Protein AF-J2XY59-F1 (afdb_monomer)

Mean predicted aligned error: 6.2 Å

pLDDT: mean 90.61, std 9.95, range [38.38, 98.88]

Sequence (825 aa):
MTLTEQLKTIVLDALSPHGWGELFALHGLDITVPPDSLEEEMSRPLKVDRNVPGFEEFSLAGVRGVEPGNLGLSLLYHALASPCCAASSLSVFPTLAQLDVVENYIYSLRRMTLAELRDPVLAVFAYQYRDQRRTTHRQHADIAFSRTGVARVGTHSPEYDGPSRGYVVNPGAGIKGFRVLPARYGLFIAERRVRGRDGAVLRPTKLDGELTFLFPVLKVFPGDECLFRKDENDNLVPVDVGAVDFVDVHVNEKLSRVHDEQGGENDAFVPPHPTIPFNLKAYPFIRDSRTDKTLVQLSAVGASCQVMPVSGKVVATATQKVGGKEELARFIVPTKRQTRERWNRYWSTLEITARDNSRAAPEYLNIRHEPNADELADLNQLDSATFASKVLETGGYEAAHFIDNSCDGVLTVKPVGGISLPIHCAFSLVTATDYFPQVDQVEVEEWMERQQNLPTGLANIGLVFPQGAPQPMSDGRFTWYLAGVQDISLSYQLPNCNLPHPLAPERSAFGLDDPSSFTATAIVGSPGIASSLKPIPAPRRTLSWLPDAAADYYAPGWDVSQHQHDGRNMMVSYGLGSPFPEDAKLCAALNSFWPAVAPDSSRTYGFGPPMPGLTPRHLFTSVPLTDGELGYHPHHPRVLASEVKSEAGWDGDYGPYLSLDNGTRYVCASNPLRADLTKSALDGNLQFAGLDTITTDAYISRIHALSWCRENIDDWCRRKFGTVFNHRKIGWWLVSFEVVPKWEDWQSTILPRLSNDLTGPGYIFVFATVGDRNEFDNPPIRLRYPLLNRMEIRLSELDGFHPDSTAEPRPVTILRKNDDQDERL

Foldseek 3Di:
DDLLCCLLPVPLVVFCVQCVQVVVVVFPQHSNDDSVCNVVRQADFTNGDCVPWQNLQQFPQQGGCADAQFQSSHPVNSCQQFLRNQPPSGDDHDDLLSSVSVNQVSPLRNQAAPVVAAQKFKEKWFKGFDALCPDLASFGTGMWIFLEFEKEAWQAEWDQDRSLNATDFAPDPPAFMTYTGKTKMFMFTWHWDQCPQFKGFHQDDPCSNVFIATEGRATDAAAFSGYWDQDPVRDTGTFGKFAWAKFKKWKAQQQLLLQDCPVVQQPLHAHAAPPFPDDCPDPPNMDIVVVDVQQWDWADRHNMIIITHRRRQQKDFGWDQTPNDIDGAKGFFDAFDDDPNDTLPPQLWGASDGDPQAFSHARTEHAQWADDDPDTDGNLQDAPVCSCVDRPHTTGGMGGFMDGNWTKMWMWTDDMHRDDHHYAIRIYTHFHDQLQQQAFQLLLQVLQCVVVVHGRQQRPCCVLVVPAAFHQLLCLQWHADPPPDSDIDGQLEFADQQHADRVGRVGGSTDPPPSNRSNNLIMMHGHRPGGRNDGDPDGSDHGGRGSRRAGDQDSHGRRWGWHADPNHIYTTRRHAHRVNLSRLLVCQCQAHYHPRVRHNQVQQAAFADDDPPDDGWGRDHSWDDAQLQQFDDCQAPCNVVVVDPGAHHQLLHGAWHWDADPNFIKIKHFHSSSRDSSVCSNVSRHRSSCSHVQHNQNRQLRSLVVSVCQVVVQVVCCVPPVGGPPVRPNGKRFRHKDKDQFLVPDDDPPDHSQDPVAGGIKMKTKIFDFADWDQDDNVRRMIITGTDKIKIKMWHPSPCSGSPHPDHDDTFIWMDMPNDDIDTD

Structure (mmCIF, N/CA/C/O backbone):
data_AF-J2XY59-F1
#
_entry.id   AF-J2XY59-F1
#
loop_
_atom_site.group_PDB
_atom_site.id
_atom_site.type_symbol
_atom_site.label_atom_id
_atom_site.label_alt_id
_atom_site.label_comp_id
_atom_site.label_asym_id
_atom_site.label_entity_id
_atom_site.label_seq_id
_atom_site.pdbx_PDB_ins_code
_atom_site.Cartn_x
_atom_site.Cartn_y
_atom_site.Cartn_z
_atom_site.occupancy
_atom_site.B_iso_or_equiv
_atom_site.auth_seq_id
_atom_site.auth_comp_id
_atom_site.auth_asym_id
_atom_site.auth_atom_id
_atom_site.pdbx_PDB_model_num
ATOM 1 N N . MET A 1 1 ? -33.169 -3.829 19.685 1.00 77.50 1 MET A N 1
ATOM 2 C CA . MET A 1 1 ? -32.422 -4.965 20.246 1.00 77.50 1 MET A CA 1
ATOM 3 C C . MET A 1 1 ? -31.268 -4.394 21.030 1.00 77.50 1 MET A C 1
ATOM 5 O O . MET A 1 1 ? -30.575 -3.550 20.463 1.00 77.50 1 MET A O 1
ATOM 9 N N . THR A 1 2 ? -31.103 -4.809 22.282 1.00 92.88 2 THR A N 1
ATOM 10 C CA . THR A 1 2 ? -29.940 -4.443 23.112 1.00 92.88 2 THR A CA 1
ATOM 11 C C . THR A 1 2 ? -28.655 -5.004 22.501 1.00 92.88 2 THR A C 1
ATOM 13 O O . THR A 1 2 ? -28.712 -5.926 21.678 1.00 92.88 2 THR A O 1
ATOM 16 N N . LEU A 1 3 ? -27.484 -4.494 22.883 1.00 95.31 3 LEU A N 1
ATOM 17 C CA . LEU A 1 3 ? -26.214 -5.061 22.419 1.00 95.31 3 LEU A CA 1
ATOM 18 C C . LEU A 1 3 ? -26.044 -6.520 22.844 1.00 95.31 3 LEU A C 1
ATOM 20 O O . LEU A 1 3 ? -25.516 -7.306 22.063 1.00 95.31 3 LEU A O 1
ATOM 24 N N . THR A 1 4 ? -26.541 -6.915 24.018 1.00 96.56 4 THR A N 1
ATOM 25 C CA . THR A 1 4 ? -26.550 -8.322 24.457 1.00 96.56 4 THR A CA 1
ATOM 26 C C . THR A 1 4 ? -27.370 -9.201 23.509 1.00 96.56 4 THR A C 1
ATOM 28 O O . THR A 1 4 ? -26.907 -10.262 23.085 1.00 96.56 4 THR A O 1
ATOM 31 N N . GLU A 1 5 ? -28.565 -8.752 23.108 1.00 95.81 5 GLU A N 1
ATOM 32 C CA . GLU A 1 5 ? -29.400 -9.463 22.131 1.00 95.81 5 GLU A CA 1
ATOM 33 C C . GLU A 1 5 ? -28.731 -9.526 20.754 1.00 95.81 5 GLU A C 1
ATOM 35 O O . GLU A 1 5 ? -28.754 -10.575 20.108 1.00 95.81 5 GLU A O 1
ATOM 40 N N . GLN A 1 6 ? -28.112 -8.431 20.301 1.00 96.81 6 GLN A N 1
ATOM 41 C CA . GLN A 1 6 ? -27.393 -8.386 19.024 1.00 96.81 6 GLN A CA 1
ATOM 42 C C . GLN A 1 6 ? -26.179 -9.314 19.032 1.00 96.81 6 GLN A C 1
ATOM 44 O O . GLN A 1 6 ? -26.021 -10.112 18.110 1.00 96.81 6 GLN A O 1
ATOM 49 N N . LEU A 1 7 ? -25.353 -9.260 20.080 1.00 98.12 7 LEU A N 1
ATOM 50 C CA . LEU A 1 7 ? -24.213 -10.152 20.252 1.00 98.12 7 LEU A CA 1
ATOM 51 C C . LEU A 1 7 ? -24.672 -11.607 20.174 1.00 98.12 7 LEU A C 1
ATOM 53 O O . LEU A 1 7 ? -24.122 -12.390 19.400 1.00 98.12 7 LEU A O 1
ATOM 57 N N . LYS A 1 8 ? -25.718 -11.963 20.924 1.00 97.94 8 LYS A N 1
ATOM 58 C CA . LYS A 1 8 ? -26.226 -13.331 20.932 1.00 97.94 8 LYS A CA 1
ATOM 59 C C . LYS A 1 8 ? -26.735 -13.768 19.561 1.00 97.94 8 LYS A C 1
ATOM 61 O O . LYS A 1 8 ? -26.273 -14.771 19.030 1.00 97.94 8 LYS A O 1
ATOM 66 N N . THR A 1 9 ? -27.668 -13.013 18.990 1.00 96.44 9 THR A N 1
ATOM 67 C CA . THR A 1 9 ? -28.438 -13.447 17.815 1.00 96.44 9 THR A CA 1
ATOM 68 C C . THR A 1 9 ? -27.693 -13.259 16.496 1.00 96.44 9 THR A C 1
ATOM 70 O O . THR A 1 9 ? -27.774 -14.116 15.619 1.00 96.44 9 THR A O 1
ATOM 73 N N . ILE A 1 10 ? -26.956 -12.157 16.340 1.00 97.25 10 ILE A N 1
ATOM 74 C CA . ILE A 1 10 ? -26.289 -11.791 15.081 1.00 97.25 10 ILE A CA 1
ATOM 75 C C . ILE A 1 10 ? -24.900 -12.427 14.995 1.00 97.25 10 ILE A C 1
ATOM 77 O O . ILE A 1 10 ? -24.441 -12.748 13.897 1.00 97.25 10 ILE A O 1
ATOM 81 N N . VAL A 1 11 ? -24.219 -12.610 16.131 1.00 98.44 11 VAL A N 1
ATOM 82 C CA . VAL A 1 11 ? -22.832 -13.096 16.167 1.00 98.44 11 VAL A CA 1
ATOM 83 C C . VAL A 1 11 ? -22.760 -14.528 16.687 1.00 98.44 11 VAL A C 1
ATOM 85 O O . VAL A 1 11 ? -22.384 -15.426 15.937 1.00 98.44 11 VAL A O 1
ATOM 88 N N . LEU A 1 12 ? -23.105 -14.763 17.954 1.00 98.50 12 LEU A N 1
ATOM 89 C CA . LEU A 1 12 ? -22.802 -16.036 18.616 1.00 98.50 12 LEU A CA 1
ATOM 90 C C . LEU A 1 12 ? -23.633 -17.198 18.062 1.00 98.50 12 LEU A C 1
ATOM 92 O O . LEU A 1 12 ? -23.066 -18.234 17.728 1.00 98.50 12 LEU A O 1
ATOM 96 N N . ASP A 1 13 ? -24.942 -17.020 17.882 1.00 97.88 13 ASP A N 1
ATOM 97 C CA . ASP A 1 13 ? -25.820 -18.051 17.308 1.00 97.88 13 ASP A CA 1
ATOM 98 C C . ASP A 1 13 ? -25.514 -18.337 15.841 1.00 97.88 13 ASP A C 1
ATOM 100 O O . ASP A 1 13 ? -25.631 -19.476 15.389 1.00 97.88 13 ASP A O 1
ATOM 104 N N . ALA A 1 14 ? -25.067 -17.316 15.109 1.00 97.62 14 ALA A N 1
ATOM 105 C CA . ALA A 1 14 ? -24.670 -17.457 13.718 1.00 97.62 14 ALA A CA 1
ATOM 106 C C . ALA A 1 14 ? -23.349 -18.222 13.556 1.00 97.62 14 ALA A C 1
ATOM 108 O O . ALA A 1 14 ? -23.142 -18.844 12.521 1.00 97.62 14 ALA A O 1
ATOM 109 N N . LEU A 1 15 ? -22.449 -18.171 14.543 1.00 98.12 15 LEU A N 1
ATOM 110 C CA . LEU A 1 15 ? -21.107 -18.754 14.448 1.00 98.12 15 LEU A CA 1
ATOM 111 C C . LEU A 1 15 ? -20.964 -20.069 15.219 1.00 98.12 15 LEU A C 1
ATOM 113 O O . LEU A 1 15 ? -20.239 -20.957 14.771 1.00 98.12 15 LEU A O 1
ATOM 117 N N . SER A 1 16 ? -21.660 -20.235 16.344 1.00 97.81 16 SER A N 1
ATOM 118 C CA . SER A 1 16 ? -21.525 -21.399 17.230 1.00 97.81 16 SER A CA 1
ATOM 119 C C . SER A 1 16 ? -21.633 -22.756 16.507 1.00 97.81 16 SER A C 1
ATOM 121 O O . SER A 1 16 ? -20.724 -23.574 16.689 1.00 97.81 16 SER A O 1
ATOM 123 N N . PRO A 1 17 ? -22.623 -22.992 15.613 1.00 97.75 17 PRO A N 1
ATOM 124 C CA . PRO A 1 17 ? -22.770 -24.268 14.901 1.00 97.75 17 PRO A CA 1
ATOM 125 C C . PRO A 1 17 ? -21.648 -24.573 13.898 1.00 97.75 17 PRO A C 1
ATOM 127 O O . PRO A 1 17 ? -21.561 -25.690 13.394 1.00 97.75 17 PRO A O 1
ATOM 130 N N . HIS A 1 18 ? -20.802 -23.592 13.582 1.00 97.56 18 HIS A N 1
ATOM 131 C CA . HIS A 1 18 ? -19.737 -23.688 12.584 1.00 97.56 18 HIS A CA 1
ATOM 132 C C . HIS A 1 18 ? -18.353 -23.873 13.221 1.00 97.56 18 HIS A C 1
ATOM 134 O O . HIS A 1 18 ? -17.365 -23.341 12.719 1.00 97.56 18 HIS A O 1
ATOM 140 N N . GLY A 1 19 ? -18.299 -24.597 14.345 1.00 97.56 19 GLY A N 1
ATOM 141 C CA . GLY A 1 19 ? -17.074 -24.959 15.068 1.00 97.56 19 GLY A CA 1
ATOM 142 C C . GLY A 1 19 ? -16.640 -23.959 16.146 1.00 97.56 19 GLY A C 1
ATOM 143 O O . GLY A 1 19 ? -15.809 -24.295 16.989 1.00 97.56 19 GLY A O 1
ATOM 144 N N . TRP A 1 20 ? -17.218 -22.754 16.181 1.00 98.19 20 TRP A N 1
ATOM 145 C CA . TRP A 1 20 ? -16.853 -21.737 17.174 1.00 98.19 20 TRP A CA 1
ATOM 146 C C . TRP A 1 20 ? -17.265 -22.121 18.595 1.00 98.19 20 TRP A C 1
ATOM 148 O O . TRP A 1 20 ? -16.501 -21.871 19.524 1.00 98.19 20 TRP A O 1
ATOM 158 N N . GLY A 1 21 ? -18.425 -22.765 18.776 1.00 97.38 21 GLY A N 1
ATOM 159 C CA . GLY A 1 21 ? -18.863 -23.227 20.097 1.00 97.38 21 GLY A CA 1
ATOM 160 C C . GLY A 1 21 ? -17.880 -24.225 20.712 1.00 97.38 21 GLY A C 1
ATOM 161 O O . GLY A 1 21 ? -17.498 -24.093 21.872 1.00 97.38 21 GLY A O 1
ATOM 162 N N . GLU A 1 22 ? -17.396 -25.171 19.902 1.00 97.00 22 GLU A N 1
ATOM 163 C CA . GLU A 1 22 ? -16.389 -26.154 20.316 1.00 97.00 22 GLU A CA 1
ATOM 164 C C . GLU A 1 22 ? -15.048 -25.491 20.647 1.00 97.00 22 GLU A C 1
ATOM 166 O O . GLU A 1 22 ? -14.433 -25.831 21.657 1.00 97.00 22 GLU A O 1
ATOM 171 N N . LEU A 1 23 ? -14.613 -24.517 19.838 1.00 97.56 23 LEU A N 1
ATOM 172 C CA . LEU A 1 23 ? -13.370 -23.783 20.078 1.00 97.56 23 LEU A CA 1
ATOM 173 C C . LEU A 1 23 ? -13.411 -23.025 21.411 1.00 97.56 23 LEU A C 1
ATOM 175 O O . LEU A 1 23 ? -12.486 -23.145 22.210 1.00 97.56 23 LEU A O 1
ATOM 179 N N . PHE A 1 24 ? -14.488 -22.285 21.690 1.00 98.00 24 PHE A N 1
ATOM 180 C CA . PHE A 1 24 ? -14.624 -21.549 22.951 1.00 98.00 24 PHE A CA 1
ATOM 181 C C . PHE A 1 24 ? -14.739 -22.472 24.171 1.00 98.00 24 PHE A C 1
ATOM 183 O O . PHE A 1 24 ? -14.167 -22.165 25.224 1.00 98.00 24 PHE A O 1
ATOM 190 N N . ALA A 1 25 ? -15.371 -23.639 24.020 1.00 97.00 25 ALA A N 1
ATOM 191 C CA . ALA A 1 25 ? -15.465 -24.632 25.085 1.00 97.00 25 ALA A CA 1
ATOM 192 C C . ALA A 1 25 ? -14.087 -25.145 25.550 1.00 97.00 25 ALA A C 1
ATOM 194 O O . ALA A 1 25 ? -13.927 -25.439 26.737 1.00 97.00 25 ALA A O 1
ATOM 195 N N . LEU A 1 26 ? -13.063 -25.172 24.679 1.00 96.69 26 LEU A N 1
ATOM 196 C CA . LEU A 1 26 ? -11.680 -25.518 25.066 1.00 96.69 26 LEU A CA 1
ATOM 197 C C . LEU A 1 26 ? -11.097 -24.559 26.114 1.00 96.69 26 LEU A C 1
ATOM 199 O O . LEU A 1 26 ? -10.257 -24.952 26.922 1.00 96.69 26 LEU A O 1
ATOM 203 N N . HIS A 1 27 ? -11.560 -23.309 26.125 1.00 97.38 27 HIS A N 1
ATOM 204 C CA . HIS A 1 27 ? -11.155 -22.286 27.091 1.00 97.38 27 HIS A CA 1
ATOM 205 C C . HIS A 1 27 ? -12.127 -22.179 28.279 1.00 97.38 27 HIS A C 1
ATOM 207 O O . HIS A 1 27 ? -11.931 -21.346 29.168 1.00 97.38 27 HIS A O 1
ATOM 213 N N . GLY A 1 28 ? -13.162 -23.025 28.305 1.00 96.69 28 GLY A N 1
ATOM 214 C CA . GLY A 1 28 ? -14.207 -23.036 29.323 1.00 96.69 28 GLY A CA 1
ATOM 215 C C . GLY A 1 28 ? -15.236 -21.916 29.183 1.00 96.69 28 GLY A C 1
ATOM 216 O O . GLY A 1 28 ? -15.813 -21.549 30.204 1.00 96.69 28 GLY A O 1
ATOM 217 N N . LEU A 1 29 ? -15.429 -21.365 27.977 1.00 98.06 29 LEU A N 1
ATOM 218 C CA . LEU A 1 29 ? -16.458 -20.367 27.663 1.00 98.06 29 LEU A CA 1
ATOM 219 C C . LEU A 1 29 ? -17.610 -21.019 26.886 1.00 98.06 29 LEU A C 1
ATOM 221 O O . LEU A 1 29 ? -17.382 -21.577 25.812 1.00 98.06 29 LEU A O 1
ATOM 225 N N . ASP A 1 30 ? -18.836 -20.913 27.392 1.00 97.75 30 ASP A N 1
ATOM 226 C CA . ASP A 1 30 ? -20.041 -21.388 26.703 1.00 9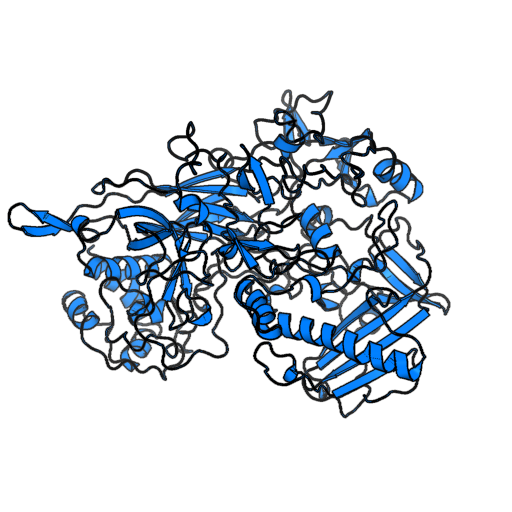7.75 30 ASP A CA 1
ATOM 227 C C . ASP A 1 30 ? -20.774 -20.234 26.000 1.00 97.75 30 ASP A C 1
ATOM 229 O O . ASP A 1 30 ? -21.517 -19.466 26.604 1.00 97.75 30 ASP A O 1
ATOM 233 N N . ILE A 1 31 ? -20.598 -20.122 24.681 1.00 97.50 31 ILE A N 1
ATOM 234 C CA . ILE A 1 31 ? -21.267 -19.087 23.874 1.00 97.50 31 ILE A CA 1
ATOM 235 C C . ILE A 1 31 ? -22.726 -19.429 23.511 1.00 97.50 31 ILE A C 1
ATOM 237 O O . ILE A 1 31 ? -23.376 -18.659 22.802 1.00 97.50 31 ILE A O 1
ATOM 241 N N . THR A 1 32 ? -23.248 -20.580 23.951 1.00 96.94 32 THR A N 1
ATOM 242 C CA . THR A 1 32 ? -24.611 -21.047 23.631 1.00 96.94 32 THR A CA 1
ATOM 243 C C . THR A 1 32 ? -25.649 -20.690 24.690 1.00 96.94 32 THR A C 1
ATOM 245 O O . THR A 1 32 ? -26.849 -20.832 24.435 1.00 96.94 32 THR A O 1
ATOM 248 N N . VAL A 1 33 ? -25.207 -20.174 25.843 1.00 97.06 33 VAL A N 1
ATOM 249 C CA . VAL A 1 33 ? -26.076 -19.734 26.944 1.00 97.06 33 VAL A CA 1
ATOM 250 C C . VAL A 1 33 ? -27.142 -18.741 26.466 1.00 97.06 33 VAL A C 1
ATOM 252 O O . VAL A 1 33 ? -26.880 -17.950 25.559 1.00 97.06 33 VAL A O 1
ATOM 255 N N . PRO A 1 34 ? -28.360 -18.745 27.038 1.00 94.81 34 PRO A N 1
ATOM 256 C CA . PRO A 1 34 ? -29.406 -17.803 26.640 1.00 94.81 34 PRO A CA 1
ATOM 257 C C . PRO A 1 34 ? -28.987 -16.339 26.896 1.00 94.81 34 PRO A C 1
ATOM 259 O O . PRO A 1 34 ? -28.137 -16.100 27.756 1.00 94.81 34 PRO A O 1
ATOM 262 N N . PRO A 1 35 ? -29.595 -15.351 26.199 1.00 93.44 35 PRO A N 1
ATOM 263 C CA . PRO A 1 35 ? -29.263 -13.929 26.357 1.00 93.44 35 PRO A CA 1
ATOM 264 C C . PRO A 1 35 ? -29.191 -13.452 27.817 1.00 93.44 35 PRO A C 1
ATOM 266 O O . PRO A 1 35 ? -28.254 -12.747 28.177 1.00 93.44 35 PRO A O 1
ATOM 269 N N . ASP A 1 36 ? -30.121 -13.900 28.665 1.00 93.94 36 ASP A N 1
ATOM 270 C CA . ASP A 1 36 ? -30.216 -13.497 30.077 1.00 93.94 36 ASP A CA 1
ATOM 271 C C . ASP A 1 36 ? -29.037 -13.977 30.946 1.00 93.94 36 ASP A C 1
ATOM 273 O O . ASP A 1 36 ? -28.806 -13.441 32.026 1.00 93.94 36 ASP A O 1
ATOM 277 N N . SER A 1 37 ? -28.285 -14.984 30.491 1.00 96.12 37 SER A N 1
ATOM 278 C CA . SER A 1 37 ? -27.096 -15.517 31.177 1.00 96.12 37 SER A CA 1
ATOM 279 C C . SER A 1 37 ? -25.788 -15.113 30.492 1.00 96.12 37 SER A C 1
ATOM 281 O O . SER A 1 37 ? -24.708 -15.465 30.966 1.00 96.12 37 SER A O 1
ATOM 283 N N . LEU A 1 38 ? -25.864 -14.389 29.371 1.00 96.06 38 LEU A N 1
ATOM 284 C CA . LEU A 1 38 ? -24.704 -14.112 28.533 1.00 96.06 38 LEU A CA 1
ATOM 285 C C . LEU A 1 38 ? -23.702 -13.181 29.218 1.00 96.06 38 LEU A C 1
ATOM 287 O O . LEU A 1 38 ? -22.504 -13.429 29.155 1.00 96.06 38 LEU A O 1
ATOM 291 N N . GLU A 1 39 ? -24.169 -12.131 29.893 1.00 95.44 39 GLU A N 1
ATOM 292 C CA . GLU A 1 39 ? -23.282 -11.188 30.586 1.00 95.44 39 GLU A CA 1
ATOM 293 C C . GLU A 1 39 ? -22.515 -11.864 31.738 1.00 95.44 39 GLU A C 1
ATOM 295 O O . GLU A 1 39 ? -21.305 -11.662 31.891 1.00 95.44 39 GLU A O 1
ATOM 300 N N . GLU A 1 40 ? -23.193 -12.722 32.509 1.00 96.81 40 GLU A N 1
ATOM 301 C CA . GLU A 1 40 ? -22.569 -13.520 33.571 1.00 96.81 40 GLU A CA 1
ATOM 302 C C . GLU A 1 40 ? -21.498 -14.453 32.992 1.00 96.81 40 GLU A C 1
ATOM 304 O O . GLU A 1 40 ? -20.365 -14.471 33.476 1.00 96.81 40 GLU A O 1
ATOM 309 N N . GLU A 1 41 ? -21.809 -15.166 31.907 1.00 97.81 41 GLU A N 1
ATOM 310 C CA . GLU A 1 41 ? -20.858 -16.087 31.282 1.00 97.81 41 GLU A CA 1
ATOM 311 C C . GLU A 1 41 ? -19.669 -15.357 30.635 1.00 97.81 41 GLU A C 1
ATOM 313 O O . GLU A 1 41 ? -18.526 -15.795 30.770 1.00 97.81 41 GLU A O 1
ATOM 318 N N . MET A 1 42 ? -19.893 -14.201 30.000 1.00 97.94 42 MET A N 1
ATOM 319 C CA . MET A 1 42 ? -18.824 -13.400 29.387 1.00 97.94 42 MET A CA 1
ATOM 320 C C . MET A 1 42 ? -17.874 -12.776 30.417 1.00 97.94 42 MET A C 1
ATOM 322 O O . MET A 1 42 ? -16.686 -12.609 30.126 1.00 97.94 42 MET A O 1
ATOM 326 N N . SER A 1 43 ? -18.369 -12.430 31.609 1.00 97.06 43 SER A N 1
ATOM 327 C CA . SER A 1 43 ? -17.592 -11.763 32.667 1.00 97.06 43 SER A CA 1
ATOM 328 C C . SER A 1 43 ? -16.927 -12.728 33.658 1.00 97.06 43 SER A C 1
ATOM 330 O O . SER A 1 43 ? -16.034 -12.331 34.425 1.00 97.06 43 SER A O 1
ATOM 332 N N . ARG A 1 44 ? -17.327 -14.003 33.648 1.00 97.25 44 ARG A N 1
ATOM 333 C CA . ARG A 1 44 ? -16.771 -15.034 34.525 1.00 97.25 44 ARG A CA 1
ATOM 334 C C . ARG A 1 44 ? -15.280 -15.268 34.234 1.00 97.25 44 ARG A C 1
ATOM 336 O O . ARG A 1 44 ? -14.880 -15.352 33.073 1.00 97.25 44 ARG A O 1
ATOM 343 N N . PRO A 1 45 ? -14.437 -15.436 35.271 1.00 97.75 45 PRO A N 1
ATOM 344 C CA . PRO A 1 45 ? -13.048 -15.836 35.080 1.00 97.75 45 PRO A CA 1
ATOM 345 C C . PRO A 1 45 ? -12.917 -17.191 34.368 1.00 97.75 45 PRO A C 1
ATOM 347 O O . PRO A 1 45 ? -13.579 -18.172 34.723 1.00 97.75 45 PRO A O 1
ATOM 350 N N . LEU A 1 46 ? -12.006 -17.245 33.403 1.00 97.38 46 LEU A N 1
ATOM 351 C CA . LEU A 1 46 ? -11.688 -18.390 32.562 1.00 97.38 46 LEU A CA 1
ATOM 352 C C . LEU A 1 46 ? -10.236 -18.820 32.759 1.00 97.38 46 LEU A C 1
ATOM 354 O O . LEU A 1 46 ? -9.333 -18.006 32.969 1.00 97.38 46 LEU A O 1
ATOM 358 N N . LYS A 1 47 ? -9.986 -20.119 32.595 1.00 94.62 47 LYS A N 1
ATOM 359 C CA . LYS A 1 47 ? -8.630 -20.655 32.461 1.00 94.62 47 LYS A CA 1
ATOM 360 C C . LYS A 1 47 ? -8.306 -20.808 30.977 1.00 94.62 47 LYS A C 1
ATOM 362 O O . LYS A 1 47 ? -8.371 -21.904 30.432 1.00 94.62 47 LYS A O 1
ATOM 367 N N . VAL A 1 48 ? -7.969 -19.694 30.334 1.00 96.38 48 VAL A N 1
ATOM 368 C CA . VAL A 1 48 ? -7.696 -19.663 28.891 1.00 96.38 48 VAL A CA 1
ATOM 369 C C . VAL A 1 48 ? -6.452 -20.490 28.550 1.00 96.38 48 VAL A C 1
ATOM 371 O O . VAL A 1 48 ? -5.338 -20.145 28.957 1.00 96.38 48 VAL A O 1
ATOM 374 N N . ASP A 1 49 ? -6.638 -21.562 27.778 1.00 95.25 49 ASP A N 1
ATOM 375 C CA . ASP A 1 49 ? -5.536 -22.369 27.251 1.00 95.25 49 ASP A CA 1
ATOM 376 C C . ASP A 1 49 ? -4.864 -21.702 26.038 1.00 95.25 49 ASP A C 1
ATOM 378 O O . ASP A 1 49 ? -5.405 -21.684 24.937 1.00 95.25 49 ASP A O 1
ATOM 382 N N . ARG A 1 50 ? -3.659 -21.162 26.242 1.00 94.94 50 ARG A N 1
ATOM 383 C CA . ARG A 1 50 ? -2.843 -20.493 25.205 1.00 94.94 50 ARG A CA 1
ATOM 384 C C . ARG A 1 50 ? -1.971 -21.461 24.399 1.00 94.94 50 ARG A C 1
ATOM 386 O O . ARG A 1 50 ? -1.115 -21.028 23.632 1.00 94.94 50 ARG A O 1
ATOM 393 N N . ASN A 1 51 ? -2.140 -22.768 24.601 1.00 93.00 51 ASN A N 1
ATOM 394 C CA . ASN A 1 51 ? -1.535 -23.791 23.748 1.00 93.00 51 ASN A CA 1
ATOM 395 C C . ASN A 1 51 ? -2.456 -24.203 22.596 1.00 93.00 51 ASN A C 1
ATOM 397 O O . ASN A 1 51 ? -2.007 -24.912 21.696 1.00 93.00 51 ASN A O 1
ATOM 401 N N . VAL A 1 52 ? -3.721 -23.773 22.623 1.00 93.88 52 VAL A N 1
ATOM 402 C CA . VAL A 1 52 ? -4.630 -23.922 21.487 1.00 93.88 52 VAL A CA 1
ATOM 403 C C . VAL A 1 52 ? -4.102 -23.060 20.332 1.00 93.88 52 VAL A C 1
ATOM 405 O O . VAL A 1 52 ? -3.852 -21.870 20.547 1.00 93.88 52 VAL A O 1
ATOM 408 N N . PRO A 1 53 ? -3.937 -23.623 19.119 1.00 91.88 53 PRO A N 1
ATOM 409 C CA . PRO A 1 53 ? -3.447 -22.871 17.969 1.00 91.88 53 PRO A CA 1
ATOM 410 C C . PRO A 1 53 ? -4.271 -21.611 17.690 1.00 91.88 53 PRO A C 1
ATOM 412 O O . PRO A 1 53 ? -5.499 -21.666 17.607 1.00 91.88 53 PRO A O 1
ATOM 415 N N . GLY A 1 54 ? -3.584 -20.484 17.529 1.00 92.56 54 GLY A N 1
ATOM 416 C CA . GLY A 1 54 ? -4.164 -19.159 17.318 1.00 92.56 54 GLY A CA 1
ATOM 417 C C . GLY A 1 54 ? -4.211 -18.287 18.574 1.00 92.56 54 GLY A C 1
ATOM 418 O O . GLY A 1 54 ? -4.314 -17.073 18.430 1.00 92.56 54 GLY A O 1
ATOM 419 N N . PHE A 1 55 ? -4.089 -18.871 19.773 1.00 95.56 55 PHE A N 1
ATOM 420 C CA . PHE A 1 55 ? -4.188 -18.173 21.065 1.00 95.56 55 PHE A CA 1
ATOM 421 C C . PHE A 1 55 ? -2.835 -17.943 21.751 1.00 95.56 55 PHE A C 1
ATOM 423 O O . PHE A 1 55 ? -2.785 -17.438 22.875 1.00 95.56 55 PHE A O 1
ATOM 430 N N . GLU A 1 56 ? -1.725 -18.299 21.106 1.00 94.38 56 GLU A N 1
ATOM 431 C CA . GLU A 1 56 ? -0.371 -18.149 21.651 1.00 94.38 56 GLU A CA 1
ATOM 432 C C . GLU A 1 56 ? -0.047 -16.689 21.996 1.00 94.38 56 GLU A C 1
ATOM 434 O O . GLU A 1 56 ? 0.568 -16.406 23.031 1.00 94.38 56 GLU A O 1
ATOM 439 N N . GLU A 1 57 ? -0.516 -15.778 21.136 1.00 92.81 57 GLU A N 1
ATOM 440 C CA . GLU A 1 57 ? -0.332 -14.331 21.237 1.00 92.81 57 GLU A CA 1
ATOM 441 C C . GLU A 1 57 ? -1.416 -13.620 22.047 1.00 92.81 57 GLU A C 1
ATOM 443 O O . GLU A 1 57 ? -1.345 -12.403 22.215 1.00 92.81 57 GLU A O 1
ATOM 448 N N . PHE A 1 58 ? -2.407 -14.341 22.576 1.00 96.06 58 PHE A N 1
ATOM 449 C CA . PHE A 1 58 ? -3.405 -13.743 23.452 1.00 96.06 58 PHE A CA 1
ATOM 450 C C . PHE A 1 58 ? -2.772 -13.352 24.795 1.00 96.06 58 PHE A C 1
ATOM 452 O O . PHE A 1 58 ? -2.087 -14.158 25.438 1.00 96.06 58 PHE A O 1
ATOM 459 N N . SER A 1 59 ? -3.005 -12.112 25.237 1.00 95.81 59 SER A N 1
ATOM 460 C CA . SER A 1 59 ? -2.374 -11.553 26.441 1.00 95.81 59 SER A CA 1
ATOM 461 C C . SER A 1 59 ? -2.577 -12.444 27.663 1.00 95.81 59 SER A C 1
ATOM 463 O O . SER A 1 59 ? -3.683 -12.931 27.895 1.00 95.81 59 SER A O 1
ATOM 465 N N . LEU A 1 60 ? -1.548 -12.606 28.502 1.00 95.88 60 LEU A N 1
ATOM 466 C CA . LEU A 1 60 ? -1.658 -13.301 29.791 1.00 95.88 60 LEU A CA 1
ATOM 467 C C . LEU A 1 60 ? -2.626 -12.618 30.773 1.00 95.88 60 LEU A C 1
ATOM 469 O O . LEU A 1 60 ? -3.121 -13.282 31.681 1.00 95.88 60 LEU A O 1
ATOM 473 N N . ALA A 1 61 ? -2.923 -11.329 30.583 1.00 96.00 61 ALA A N 1
ATOM 474 C CA . ALA A 1 61 ? -3.909 -10.609 31.388 1.00 96.00 61 ALA A CA 1
ATOM 475 C C . ALA A 1 61 ? -5.362 -10.898 30.972 1.00 96.00 61 ALA A C 1
ATOM 477 O O . ALA A 1 61 ? -6.267 -10.661 31.765 1.00 96.00 61 ALA A O 1
ATOM 478 N N . GLY A 1 62 ? -5.595 -11.426 29.765 1.00 96.69 62 GLY A N 1
ATOM 479 C CA . GLY A 1 62 ? -6.931 -11.796 29.301 1.00 96.69 62 GLY A CA 1
ATOM 480 C C . GLY A 1 62 ? -7.428 -13.063 29.997 1.00 96.69 62 GLY A C 1
ATOM 481 O O . GLY A 1 62 ? -6.923 -14.163 29.747 1.00 96.69 62 GLY A O 1
ATOM 482 N N . VAL A 1 63 ? -8.402 -12.922 30.894 1.00 97.00 63 VAL A N 1
ATOM 483 C CA . VAL A 1 63 ? -8.899 -14.030 31.733 1.00 97.00 63 VAL A CA 1
ATOM 484 C C . VAL A 1 63 ? -10.421 -14.142 31.731 1.00 97.00 63 VAL A C 1
ATOM 486 O O . VAL A 1 63 ? -10.978 -14.831 32.578 1.00 97.00 63 VAL A O 1
ATOM 489 N N . ARG A 1 64 ? -11.105 -13.495 30.787 1.00 98.38 64 ARG A N 1
ATOM 490 C CA . ARG A 1 64 ? -12.566 -13.511 30.639 1.00 98.38 64 ARG A CA 1
ATOM 491 C C . ARG A 1 64 ? -12.967 -13.667 29.179 1.00 98.38 64 ARG A C 1
ATOM 493 O O . ARG A 1 64 ? -12.155 -13.433 28.282 1.00 98.38 64 ARG A O 1
ATOM 500 N N . GLY A 1 65 ? -14.231 -14.026 28.948 1.00 98.12 65 GLY A N 1
ATOM 501 C CA . GLY A 1 65 ? -14.832 -13.966 27.614 1.00 98.12 65 GLY A CA 1
ATOM 502 C C . GLY A 1 65 ? -14.765 -12.543 27.059 1.00 98.12 65 GLY A C 1
ATOM 503 O O . GLY A 1 65 ? -14.299 -12.331 25.938 1.00 98.12 65 GLY A O 1
ATOM 504 N N . VAL A 1 66 ? -15.134 -11.570 27.896 1.00 98.38 66 VAL A N 1
ATOM 505 C CA . VAL A 1 66 ? -15.042 -10.137 27.615 1.00 98.38 66 VAL A CA 1
ATOM 506 C C . VAL A 1 66 ? -14.439 -9.385 28.803 1.00 98.38 66 VAL A C 1
ATOM 508 O O . VAL A 1 66 ? -14.904 -9.502 29.936 1.00 98.38 66 VAL A O 1
ATOM 511 N N . GLU A 1 67 ? -13.424 -8.571 28.521 1.00 97.62 67 GLU A N 1
ATOM 512 C CA . GLU A 1 67 ? -12.873 -7.581 29.446 1.00 97.62 67 GLU A CA 1
ATOM 513 C C . GLU A 1 67 ? -13.446 -6.193 29.107 1.00 97.62 67 GLU A C 1
ATOM 515 O O . GLU A 1 67 ? -13.250 -5.716 27.984 1.00 97.62 67 GLU A O 1
ATOM 520 N N . PRO A 1 68 ? -14.150 -5.521 30.041 1.00 96.69 68 PRO A N 1
ATOM 521 C CA . PRO A 1 68 ? -14.838 -4.262 29.764 1.00 96.69 68 PRO A CA 1
ATOM 522 C C . PRO A 1 68 ? -13.946 -3.196 29.114 1.00 96.69 68 PRO A C 1
ATOM 524 O O . PRO A 1 68 ? -12.957 -2.739 29.689 1.00 96.69 68 PRO A O 1
ATOM 527 N N . GLY A 1 69 ? -14.318 -2.782 27.904 1.00 95.38 69 GLY A N 1
ATOM 528 C CA . GLY A 1 69 ? -13.631 -1.760 27.118 1.00 95.38 69 GLY A CA 1
ATOM 529 C C . GLY A 1 69 ? -12.242 -2.133 26.604 1.00 95.38 69 GLY A C 1
ATOM 530 O O . GLY A 1 69 ? -11.544 -1.243 26.117 1.00 95.38 69 GLY A O 1
ATOM 531 N N . ASN A 1 70 ? -11.823 -3.399 26.699 1.00 95.94 70 ASN A N 1
ATOM 532 C CA . ASN A 1 70 ? -10.518 -3.845 26.221 1.00 95.94 70 ASN A CA 1
ATOM 533 C C . ASN A 1 70 ? -10.647 -5.001 25.219 1.00 95.94 70 ASN A C 1
ATOM 535 O O . ASN A 1 70 ? -10.888 -6.153 25.581 1.00 95.94 70 ASN A O 1
ATOM 539 N N . LEU A 1 71 ? -10.445 -4.679 23.940 1.00 96.94 71 LEU A N 1
ATOM 540 C CA . LEU A 1 71 ? -10.518 -5.638 22.840 1.00 96.94 71 LEU A CA 1
ATOM 541 C C . LEU A 1 71 ? -9.391 -6.683 22.901 1.00 96.94 71 LEU A C 1
ATOM 543 O O . LEU A 1 71 ? -9.668 -7.874 22.783 1.00 96.94 71 LEU A O 1
ATOM 547 N N . GLY A 1 72 ? -8.141 -6.262 23.129 1.00 95.00 72 GLY A N 1
ATOM 548 C CA . GLY A 1 72 ? -6.969 -7.144 23.188 1.00 95.00 72 GLY A CA 1
ATOM 549 C C . GLY A 1 72 ? -6.957 -8.127 24.358 1.00 95.00 72 GLY A C 1
ATOM 550 O O . GLY A 1 72 ? -6.315 -9.173 24.266 1.00 95.00 72 GLY A O 1
ATOM 551 N N . LEU A 1 73 ? -7.685 -7.828 25.438 1.00 97.12 73 LEU A N 1
ATOM 552 C CA . LEU A 1 73 ? -7.834 -8.714 26.598 1.00 97.12 73 LEU A CA 1
ATOM 553 C C . LEU A 1 73 ? -9.131 -9.539 26.591 1.00 97.12 73 LEU A C 1
ATOM 555 O O . LEU A 1 73 ? -9.296 -10.415 27.439 1.00 97.12 73 LEU A O 1
ATOM 559 N N . SER A 1 74 ? -10.038 -9.297 25.644 1.00 98.31 74 SER A N 1
ATOM 560 C CA . SER A 1 74 ? -11.288 -10.049 25.507 1.00 98.31 74 SER A CA 1
ATOM 561 C C . SER A 1 74 ? -11.071 -11.307 24.666 1.00 98.31 74 SER A C 1
ATOM 563 O O . SER A 1 74 ? -10.826 -11.210 23.461 1.00 98.31 74 SER A O 1
ATOM 565 N N . LEU A 1 75 ? -11.205 -12.494 25.274 1.00 98.50 75 LEU A N 1
ATOM 566 C CA . LEU A 1 75 ? -11.025 -13.780 24.584 1.00 98.50 75 LEU A CA 1
ATOM 567 C C . LEU A 1 75 ? -11.918 -13.891 23.343 1.00 98.50 75 LEU A C 1
ATOM 569 O O . LEU A 1 75 ? -11.465 -14.341 22.291 1.00 98.50 75 LEU A O 1
ATOM 573 N N . LEU A 1 76 ? -13.177 -13.461 23.472 1.00 98.62 76 LEU A N 1
ATOM 574 C CA . LEU A 1 76 ? -14.161 -13.495 22.397 1.00 98.62 76 LEU A CA 1
ATOM 575 C C . LEU A 1 76 ? -13.681 -12.706 21.176 1.00 98.62 76 LEU A C 1
ATOM 577 O O . LEU A 1 76 ? -13.721 -13.210 20.057 1.00 98.62 76 LEU A O 1
ATOM 581 N N . TYR A 1 77 ? -13.200 -11.480 21.388 1.00 98.50 77 TYR A N 1
ATOM 582 C CA . TYR A 1 77 ? -12.756 -10.635 20.286 1.00 98.50 77 TYR A CA 1
ATOM 583 C C . TYR A 1 77 ? -11.451 -11.130 19.676 1.00 98.50 77 TYR A C 1
ATOM 585 O O . TYR A 1 77 ? -11.359 -11.189 18.456 1.00 98.50 77 TYR A O 1
ATOM 593 N N . HIS A 1 78 ? -10.481 -11.561 20.489 1.00 97.94 78 HIS A N 1
ATOM 594 C CA . HIS A 1 78 ? -9.246 -12.157 19.978 1.00 97.94 78 HIS A CA 1
ATOM 595 C C . HIS A 1 78 ? -9.537 -13.346 19.052 1.00 97.94 78 HIS A C 1
ATOM 597 O O . HIS A 1 78 ? -9.077 -13.362 17.912 1.00 97.94 78 HIS A O 1
ATOM 603 N N . ALA A 1 79 ? -10.357 -14.297 19.508 1.00 97.69 79 ALA A N 1
ATOM 604 C CA . ALA A 1 79 ? -10.723 -15.476 18.727 1.00 97.69 79 ALA A CA 1
ATOM 605 C C . ALA A 1 79 ? -11.412 -15.106 17.404 1.00 97.69 79 ALA A C 1
ATOM 607 O O . ALA A 1 79 ? -11.128 -15.684 16.355 1.00 97.69 79 ALA A O 1
ATOM 608 N N . LEU A 1 80 ? -12.321 -14.128 17.445 1.00 98.06 80 LEU A N 1
ATOM 609 C CA . LEU A 1 80 ? -13.091 -13.722 16.276 1.00 98.06 80 LEU A CA 1
ATOM 610 C C . LEU A 1 80 ? -12.304 -12.823 15.320 1.00 98.06 80 LEU A C 1
ATOM 612 O O . LEU A 1 80 ? -12.542 -12.923 14.122 1.00 98.06 80 LEU A O 1
ATOM 616 N N . ALA A 1 81 ? -11.389 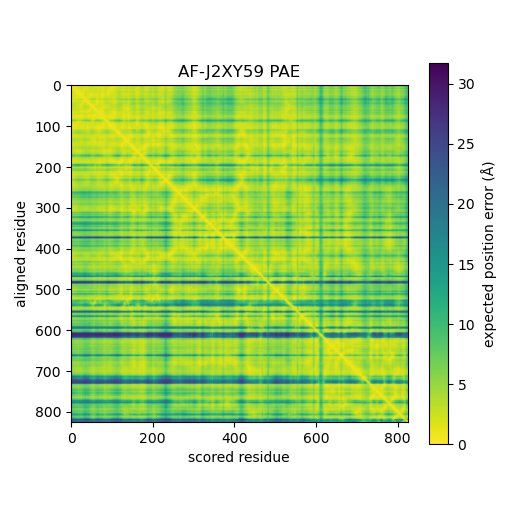-11.978 15.792 1.00 96.94 81 ALA A N 1
ATOM 617 C CA . ALA A 1 81 ? -10.683 -10.986 14.979 1.00 96.94 81 ALA A CA 1
ATOM 618 C C . ALA A 1 81 ? -9.284 -11.433 14.524 1.00 96.94 81 ALA A C 1
ATOM 620 O O . ALA A 1 81 ? -8.769 -10.893 13.547 1.00 96.94 81 ALA A O 1
ATOM 621 N N . SER A 1 82 ? -8.664 -12.407 15.198 1.00 95.25 82 SER A N 1
ATOM 622 C CA . SER A 1 82 ? -7.334 -12.905 14.839 1.00 95.25 82 SER A CA 1
ATOM 623 C C . SER A 1 82 ? -7.392 -13.830 13.614 1.00 95.25 82 SER A C 1
ATOM 625 O O . SER A 1 82 ? -8.103 -14.840 13.647 1.00 95.25 82 SER A O 1
ATOM 627 N N . PRO A 1 83 ? -6.606 -13.574 12.551 1.00 93.25 83 PRO A N 1
ATOM 628 C CA . PRO A 1 83 ? -6.473 -14.500 11.421 1.00 93.25 83 PRO A CA 1
ATOM 629 C C . PRO A 1 83 ? -5.784 -15.818 11.811 1.00 93.25 83 PRO A C 1
ATOM 631 O O . PRO A 1 83 ? -5.904 -16.817 11.102 1.00 93.25 83 PRO A O 1
ATOM 634 N N . CYS A 1 84 ? -5.056 -15.842 12.932 1.00 92.44 84 CYS A N 1
ATOM 635 C CA . CYS A 1 84 ? -4.386 -17.040 13.435 1.00 92.44 84 CYS A CA 1
ATOM 636 C C . CYS A 1 84 ? -5.370 -18.030 14.080 1.00 92.44 84 CYS A C 1
ATOM 638 O O . CYS A 1 84 ? -5.081 -19.225 14.139 1.00 92.44 84 CYS A O 1
ATOM 640 N N . CYS A 1 85 ? -6.555 -17.571 14.497 1.00 92.75 85 CYS A N 1
ATOM 641 C CA . CYS A 1 85 ? -7.643 -18.417 14.987 1.00 92.75 85 CYS A CA 1
ATOM 642 C C . CYS A 1 85 ? -8.407 -19.046 13.807 1.00 92.75 85 CYS A C 1
ATOM 644 O O . CYS A 1 85 ? -9.526 -18.658 13.467 1.00 92.75 85 CYS A O 1
ATOM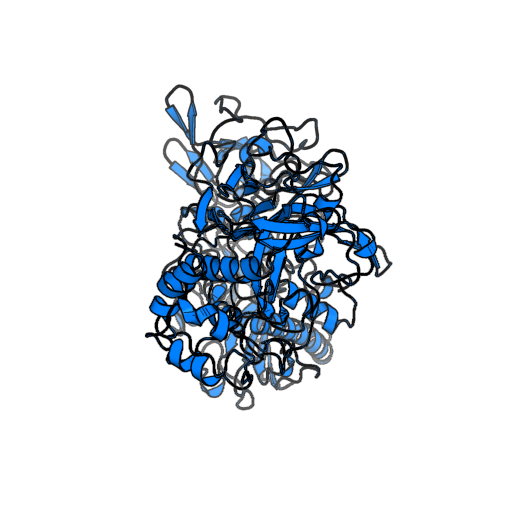 646 N N . ALA A 1 86 ? -7.766 -20.023 13.163 1.00 86.06 86 ALA A N 1
ATOM 647 C CA . ALA A 1 86 ? -8.251 -20.695 11.957 1.00 86.06 86 ALA A CA 1
ATOM 648 C C . ALA A 1 86 ? -8.215 -22.227 12.102 1.00 86.06 86 ALA A C 1
ATOM 650 O O . ALA A 1 86 ? -7.643 -22.930 11.265 1.00 86.06 86 ALA A O 1
ATOM 651 N N . ALA A 1 87 ? -8.796 -22.743 13.190 1.00 87.88 87 ALA A N 1
ATOM 652 C CA . ALA A 1 87 ? -8.926 -24.183 13.403 1.00 87.88 87 ALA A CA 1
ATOM 653 C C . ALA A 1 87 ? -9.673 -24.844 12.231 1.00 87.88 87 ALA A C 1
ATOM 655 O O . ALA A 1 87 ? -10.600 -24.268 11.666 1.00 87.88 87 ALA A O 1
ATOM 656 N N . SER A 1 88 ? -9.284 -26.069 11.868 1.00 86.94 88 SER A N 1
ATOM 657 C CA . SER A 1 88 ? -9.848 -26.786 10.713 1.00 86.94 88 SER A CA 1
ATOM 658 C C . SER A 1 88 ? -11.339 -27.116 10.847 1.00 86.94 88 SER A C 1
ATOM 660 O O . SER A 1 88 ? -11.980 -27.415 9.844 1.00 86.94 88 SER A O 1
ATOM 662 N N . SER A 1 89 ? -11.888 -27.063 12.063 1.00 91.19 89 SER A N 1
ATOM 663 C CA . SER A 1 89 ? -13.319 -27.210 12.339 1.00 91.19 89 SER A CA 1
ATOM 664 C C . SER A 1 89 ? -14.144 -25.968 11.981 1.00 91.19 89 SER A C 1
ATOM 666 O O . SER A 1 89 ? -15.366 -26.065 11.899 1.00 91.19 89 SER A O 1
ATOM 668 N N . LEU A 1 90 ? -13.510 -24.810 11.759 1.00 95.50 90 LEU A N 1
ATOM 669 C CA . LEU A 1 90 ? -14.205 -23.557 11.467 1.00 95.50 90 LEU A CA 1
ATOM 670 C C . LEU A 1 90 ? -14.605 -23.482 9.990 1.00 95.50 90 LEU A C 1
ATOM 672 O O . LEU A 1 90 ? -13.746 -23.484 9.107 1.00 95.50 90 LEU A O 1
ATOM 676 N N . SER A 1 91 ? -15.909 -23.377 9.718 1.00 9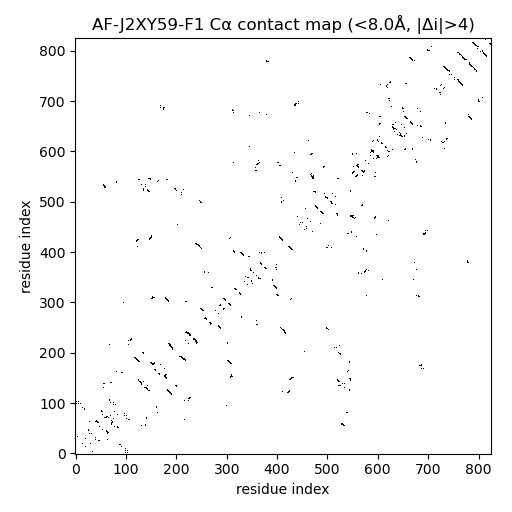4.62 91 SER A N 1
ATOM 677 C CA . SER A 1 91 ? -16.443 -23.327 8.344 1.00 94.62 91 SER A CA 1
ATOM 678 C C . SER A 1 91 ? -17.042 -21.978 7.940 1.00 94.62 91 SER A C 1
ATOM 680 O O . SER A 1 91 ? -17.178 -21.696 6.753 1.00 94.62 91 SER A O 1
ATOM 682 N N . VAL A 1 92 ? -17.435 -21.153 8.911 1.00 96.62 92 VAL A N 1
ATOM 683 C CA . VAL A 1 92 ? -17.992 -19.809 8.702 1.00 96.62 92 VAL A CA 1
ATOM 684 C C . VAL A 1 92 ? -17.250 -18.854 9.623 1.00 96.62 92 VAL A C 1
ATOM 686 O O . VAL A 1 92 ? -17.000 -19.177 10.781 1.00 96.62 92 VAL A O 1
ATOM 689 N N . PHE A 1 93 ? -16.885 -17.686 9.110 1.00 97.06 93 PHE A N 1
ATOM 690 C CA . PHE A 1 93 ? -16.082 -16.692 9.817 1.00 97.06 93 PHE A CA 1
ATOM 691 C C . PHE A 1 93 ? -16.874 -15.387 9.982 1.00 97.06 93 PHE A C 1
ATOM 693 O O . PHE A 1 93 ? -17.755 -15.114 9.162 1.00 97.06 93 PHE A O 1
ATOM 700 N N . PRO A 1 94 ? -16.593 -14.585 11.026 1.00 97.38 94 PRO A N 1
ATOM 701 C CA . PRO A 1 94 ? -17.308 -13.340 11.265 1.00 97.38 94 PRO A CA 1
ATOM 702 C C . PRO A 1 94 ? -17.111 -12.354 10.112 1.00 97.38 94 PRO A C 1
ATOM 704 O O . PRO A 1 94 ? -16.007 -12.158 9.607 1.00 97.38 94 PRO A O 1
ATOM 707 N N . THR A 1 95 ? -18.198 -11.696 9.732 1.00 97.06 95 THR A N 1
ATOM 708 C CA . THR A 1 95 ? -18.173 -10.513 8.868 1.00 97.06 95 THR A CA 1
ATOM 709 C C . THR A 1 95 ? -17.668 -9.293 9.641 1.00 97.06 95 THR A C 1
ATOM 711 O O . THR A 1 95 ? -17.740 -9.247 10.871 1.00 97.06 95 THR A O 1
ATOM 714 N N . LEU A 1 96 ? -17.240 -8.242 8.935 1.00 96.31 96 LEU A N 1
ATOM 715 C CA . LEU A 1 96 ? -16.858 -6.983 9.587 1.00 96.31 96 LEU A CA 1
ATOM 716 C C . LEU A 1 96 ? -18.010 -6.353 10.391 1.00 96.31 96 LEU A C 1
ATOM 718 O O . LEU A 1 96 ? -17.766 -5.759 11.434 1.00 96.31 96 LEU A O 1
ATOM 722 N N . ALA A 1 97 ? -19.262 -6.515 9.949 1.00 97.19 97 ALA A N 1
ATOM 723 C CA . ALA A 1 97 ? -20.430 -6.026 10.684 1.00 97.19 97 ALA A CA 1
ATOM 724 C C . ALA A 1 97 ? -20.665 -6.808 11.989 1.00 97.19 97 ALA A C 1
ATOM 726 O O . ALA A 1 97 ? -21.043 -6.222 12.997 1.00 97.19 97 ALA A O 1
ATOM 727 N N . GLN A 1 98 ? -20.400 -8.118 11.998 1.00 98.38 98 GLN A N 1
ATOM 728 C CA . GLN A 1 98 ? -20.433 -8.920 13.225 1.00 98.38 98 GLN A CA 1
ATOM 729 C C . GLN A 1 98 ? -19.302 -8.533 14.184 1.00 98.38 98 GLN A C 1
ATOM 731 O O . GLN A 1 98 ? -19.548 -8.424 15.381 1.00 98.38 98 GLN A O 1
ATOM 736 N N . LEU A 1 99 ? -18.090 -8.270 13.678 1.00 98.19 99 LEU A N 1
ATOM 737 C CA . LEU A 1 99 ? -16.997 -7.743 14.506 1.00 98.19 99 LEU A CA 1
ATOM 738 C C . LEU A 1 99 ? -17.361 -6.380 15.108 1.00 98.19 99 LEU A C 1
ATOM 740 O O . LEU A 1 99 ? -17.134 -6.175 16.295 1.00 98.19 99 LEU A O 1
ATOM 744 N N . ASP A 1 100 ? -18.009 -5.498 14.342 1.00 98.44 100 ASP A N 1
ATOM 745 C CA . ASP A 1 100 ? -18.494 -4.203 14.833 1.00 98.44 100 ASP A CA 1
ATOM 746 C C . ASP A 1 100 ? -19.451 -4.341 16.030 1.00 98.44 100 ASP A C 1
ATOM 748 O O . ASP A 1 100 ? -19.312 -3.606 17.007 1.00 98.44 100 ASP A O 1
ATOM 752 N N . VAL A 1 101 ? -20.365 -5.321 15.998 1.00 98.50 101 VAL A N 1
ATOM 753 C CA . VAL A 1 101 ? -21.270 -5.632 17.121 1.00 98.50 101 VAL A CA 1
ATOM 754 C C . VAL A 1 101 ? -20.488 -6.069 18.361 1.00 98.50 101 VAL A C 1
ATOM 756 O O . VAL A 1 101 ? -20.767 -5.585 19.457 1.00 98.50 101 VAL A O 1
ATOM 759 N N . VAL A 1 102 ? -19.490 -6.947 18.201 1.00 98.69 102 VAL A N 1
ATOM 760 C CA . VAL A 1 102 ? -18.641 -7.398 19.320 1.00 98.69 102 VAL A CA 1
ATOM 761 C C . VAL A 1 102 ? -17.844 -6.228 19.896 1.00 98.69 102 VAL A C 1
ATOM 763 O O . VAL A 1 102 ? -17.777 -6.078 21.112 1.00 98.69 102 VAL A O 1
ATOM 766 N N . GLU A 1 103 ? -17.288 -5.363 19.045 1.00 98.56 103 GLU A N 1
ATOM 767 C CA . GLU A 1 103 ? -16.584 -4.152 19.476 1.00 98.56 103 GLU A CA 1
ATOM 768 C C . GLU A 1 103 ? -17.505 -3.242 20.305 1.00 98.56 103 GLU A C 1
ATOM 770 O O . GLU A 1 103 ? -17.124 -2.818 21.396 1.00 98.56 103 GLU A O 1
ATOM 775 N N . ASN A 1 104 ? -18.724 -2.968 19.820 1.00 98.44 104 ASN A N 1
ATOM 776 C CA . ASN A 1 104 ? -19.691 -2.106 20.510 1.00 98.44 104 ASN A CA 1
ATOM 777 C C . ASN A 1 104 ? -20.088 -2.696 21.871 1.00 98.44 104 ASN A C 1
ATOM 779 O O . ASN A 1 104 ? -20.089 -1.975 22.866 1.00 98.44 104 ASN A O 1
ATOM 783 N N . TYR A 1 105 ? -20.343 -4.008 21.934 1.00 98.50 105 TYR A N 1
ATOM 784 C CA . TYR A 1 105 ? -20.628 -4.709 23.189 1.00 98.50 105 TYR A CA 1
ATOM 785 C C . TYR A 1 105 ? -19.462 -4.620 24.182 1.00 98.50 105 TYR A C 1
ATOM 787 O O . TYR A 1 105 ? -19.661 -4.322 25.353 1.00 98.50 105 TYR A O 1
ATOM 795 N N . ILE A 1 106 ? -18.220 -4.829 23.741 1.00 98.44 106 ILE A N 1
ATOM 796 C CA . ILE A 1 106 ? -17.064 -4.753 24.648 1.00 98.44 106 ILE A CA 1
ATOM 797 C C . ILE A 1 106 ? -16.909 -3.338 25.211 1.00 98.44 106 ILE A C 1
ATOM 799 O O . ILE A 1 106 ? -16.670 -3.175 26.410 1.00 98.44 106 ILE A O 1
ATOM 803 N N . TYR A 1 107 ? -17.058 -2.311 24.372 1.00 97.88 107 TYR A N 1
ATOM 804 C CA . TYR A 1 107 ? -16.960 -0.923 24.817 1.00 97.88 107 TYR A CA 1
ATOM 805 C C . TYR A 1 107 ? -18.132 -0.481 25.705 1.00 97.88 107 TYR A C 1
ATOM 807 O O . TYR A 1 107 ? -17.890 0.296 26.633 1.00 97.88 107 TYR A O 1
ATOM 815 N N . SER A 1 108 ? -19.353 -0.993 25.501 1.00 97.00 108 SER A N 1
ATOM 816 C CA . SER A 1 108 ? -20.520 -0.625 26.323 1.00 97.00 108 SER A CA 1
ATOM 817 C C . SER A 1 108 ? -20.350 -1.002 27.797 1.00 97.00 108 SER A C 1
ATOM 819 O O . SER A 1 108 ? -20.720 -0.239 28.694 1.00 97.00 108 SER A O 1
ATOM 821 N N . LEU A 1 109 ? -19.689 -2.130 28.074 1.00 96.75 109 LEU A N 1
ATOM 822 C CA . LEU A 1 109 ? -19.480 -2.627 29.438 1.00 96.75 109 LEU A CA 1
ATOM 823 C C . LEU A 1 109 ? -18.574 -1.733 30.295 1.00 96.75 109 LEU A C 1
ATOM 825 O O . LEU A 1 109 ? -18.583 -1.849 31.520 1.00 96.75 109 LEU A O 1
ATOM 829 N N . ARG A 1 110 ? -17.791 -0.827 29.692 1.00 94.00 110 ARG A N 1
ATOM 830 C CA . ARG A 1 110 ? -16.912 0.084 30.445 1.00 94.00 110 ARG A CA 1
ATOM 831 C C . ARG A 1 110 ? -17.687 1.168 31.200 1.00 94.00 110 ARG A C 1
ATOM 833 O O . ARG A 1 110 ? -17.163 1.700 32.174 1.00 94.00 110 ARG A O 1
ATOM 840 N N . ARG A 1 111 ? -18.908 1.494 30.757 1.00 94.38 111 ARG A N 1
ATOM 841 C CA . ARG A 1 111 ? -19.814 2.485 31.371 1.00 94.38 111 ARG A CA 1
ATOM 842 C C . ARG A 1 111 ? -19.151 3.832 31.704 1.00 94.38 111 ARG A C 1
ATOM 844 O O . ARG A 1 111 ? -19.296 4.363 32.801 1.00 94.38 111 ARG A O 1
ATOM 851 N N . MET A 1 112 ? -18.408 4.364 30.740 1.00 94.62 112 MET A N 1
ATOM 852 C CA . MET A 1 112 ? -17.553 5.543 30.893 1.00 94.62 112 MET A CA 1
ATOM 853 C C . MET A 1 112 ? -18.320 6.872 30.810 1.00 94.62 112 MET A C 1
ATOM 855 O O . MET A 1 112 ? -19.296 6.992 30.068 1.00 94.62 112 MET A O 1
ATOM 859 N N . THR A 1 113 ? -17.824 7.892 31.512 1.00 95.94 113 THR A N 1
ATOM 860 C CA . THR A 1 113 ? -18.265 9.291 31.431 1.00 95.94 113 THR A CA 1
ATOM 861 C C . THR A 1 113 ? -17.175 10.206 30.864 1.00 95.94 113 THR A C 1
ATOM 863 O O . THR A 1 113 ? -15.981 9.949 31.004 1.00 95.94 113 THR A O 1
ATOM 866 N N . LEU A 1 114 ? -17.569 11.335 30.262 1.00 95.69 114 LEU A N 1
ATOM 867 C CA . LEU A 1 114 ? -16.606 12.314 29.726 1.00 95.69 114 LEU A CA 1
ATOM 868 C C . LEU A 1 114 ? -15.734 12.972 30.805 1.00 95.69 114 LEU A C 1
ATOM 870 O O . LEU A 1 114 ? -14.624 13.402 30.509 1.00 95.69 114 LEU A O 1
ATOM 874 N N . ALA A 1 115 ? -16.225 13.058 32.044 1.00 93.62 115 ALA A N 1
ATOM 875 C CA . ALA A 1 115 ? -15.506 13.688 33.150 1.00 93.62 115 ALA A CA 1
ATOM 876 C C . ALA A 1 115 ? -14.276 12.881 33.607 1.00 93.62 115 ALA A C 1
ATOM 878 O O . ALA A 1 115 ? -13.407 13.422 34.286 1.00 93.62 115 ALA A O 1
ATOM 879 N N . GLU A 1 116 ? -14.199 11.600 33.238 1.00 94.19 116 GLU A N 1
ATOM 880 C CA . GLU A 1 116 ? -13.075 10.713 33.554 1.00 94.19 116 GLU A CA 1
ATOM 881 C C . GLU A 1 116 ? -11.907 10.849 32.567 1.00 94.19 116 GLU A C 1
ATOM 883 O O . GLU A 1 116 ? -10.830 10.313 32.821 1.00 94.19 116 GLU A O 1
ATOM 888 N N . LEU A 1 117 ? -12.109 11.547 31.446 1.00 94.62 117 LEU A N 1
ATOM 889 C CA . LEU A 1 117 ? -11.148 11.626 30.351 1.00 94.62 117 LEU A CA 1
ATOM 890 C C . LEU A 1 117 ? -10.329 12.914 30.388 1.00 94.62 117 LEU A C 1
ATOM 892 O O . LEU A 1 117 ? -10.831 14.000 30.690 1.00 94.62 117 LEU A O 1
ATOM 896 N N . ARG A 1 118 ? -9.054 12.809 30.010 1.00 93.50 118 ARG A N 1
ATOM 897 C CA . ARG A 1 118 ? -8.156 13.958 29.882 1.00 93.50 118 ARG A CA 1
ATOM 898 C C . ARG A 1 118 ? -8.267 14.586 28.496 1.00 93.50 118 ARG A C 1
ATOM 900 O O . ARG A 1 118 ? -7.863 13.971 27.516 1.00 93.50 118 ARG A O 1
ATOM 907 N N . ASP A 1 119 ? -8.711 15.844 28.446 1.00 95.81 119 ASP A N 1
ATOM 908 C CA . ASP A 1 119 ? -8.839 16.627 27.202 1.00 95.81 119 ASP A CA 1
ATOM 909 C C . ASP A 1 119 ? -9.515 15.813 26.073 1.00 95.81 119 ASP A C 1
ATOM 911 O O . ASP A 1 119 ? -8.886 15.529 25.046 1.00 95.81 119 ASP A O 1
ATOM 915 N N . PRO A 1 120 ? -10.759 15.335 26.303 1.00 97.69 120 PRO A N 1
ATOM 916 C CA . PRO A 1 120 ? -11.427 14.431 25.382 1.00 97.69 120 PRO A CA 1
ATOM 917 C C . PRO A 1 120 ? -11.814 15.143 24.088 1.00 97.69 120 PRO A C 1
ATOM 919 O O . PRO A 1 120 ? -12.361 16.247 24.094 1.00 97.69 120 PRO A O 1
ATOM 922 N N . VAL A 1 121 ? -11.604 14.455 22.972 1.00 98.19 121 VAL A N 1
ATOM 923 C CA . VAL A 1 121 ? -12.033 14.874 21.636 1.00 98.19 121 VAL A CA 1
ATOM 924 C C . VAL A 1 121 ? -12.700 13.709 20.915 1.00 98.19 121 VAL A C 1
ATOM 926 O O . VAL A 1 121 ? -12.466 12.548 21.246 1.00 98.19 121 VAL A O 1
ATOM 929 N N . LEU A 1 122 ? -13.514 14.003 19.906 1.00 98.62 122 LEU A N 1
ATOM 930 C CA . LEU A 1 122 ? -13.929 13.003 18.929 1.00 98.62 122 LEU A CA 1
ATOM 931 C C . LEU A 1 122 ? -12.894 12.954 17.810 1.00 98.62 122 LEU A C 1
ATOM 933 O O . LEU A 1 122 ? -12.441 13.992 17.333 1.00 98.62 122 LEU A O 1
ATOM 937 N N . ALA A 1 123 ? -12.526 11.760 17.367 1.00 98.62 123 ALA A N 1
ATOM 938 C CA . ALA A 1 123 ? -11.622 11.594 16.240 1.00 98.62 123 ALA A CA 1
ATOM 939 C C . ALA A 1 123 ? -11.963 10.334 15.446 1.00 98.62 123 ALA A C 1
ATOM 941 O O . ALA A 1 123 ? -12.340 9.299 16.004 1.00 98.62 123 ALA A O 1
ATOM 942 N N . VAL A 1 124 ? -11.839 10.442 14.125 1.00 98.81 124 VAL A N 1
ATOM 943 C CA . VAL A 1 124 ? -11.967 9.300 13.219 1.00 98.81 124 VAL A CA 1
ATOM 944 C C . VAL A 1 124 ? -10.609 8.618 13.095 1.00 98.81 124 VAL A C 1
ATOM 946 O O . VAL A 1 124 ? -9.595 9.279 12.872 1.00 98.81 124 VAL A O 1
ATOM 949 N N . PHE A 1 125 ? -10.593 7.295 13.234 1.00 98.88 125 PHE A N 1
ATOM 950 C CA . PHE A 1 125 ? -9.386 6.480 13.109 1.00 98.88 125 PHE A CA 1
ATOM 951 C C . PHE A 1 125 ? -9.606 5.356 12.113 1.00 98.88 125 PHE A C 1
ATOM 953 O O . PHE A 1 125 ? -10.634 4.682 12.169 1.00 98.88 125 PHE A O 1
ATOM 960 N N . ALA A 1 126 ? -8.618 5.116 11.255 1.00 98.75 126 ALA A N 1
ATOM 961 C CA . ALA A 1 126 ? -8.419 3.800 10.676 1.00 98.75 126 ALA A CA 1
ATOM 962 C C . ALA A 1 126 ? -7.932 2.863 11.786 1.00 98.75 126 ALA A C 1
ATOM 964 O O . ALA A 1 126 ? -7.103 3.259 12.610 1.00 98.75 126 ALA A O 1
ATOM 965 N N . TYR A 1 127 ? -8.448 1.637 11.838 1.00 98.31 127 TYR A N 1
ATOM 966 C CA . TYR A 1 127 ? -8.065 0.690 12.886 1.00 98.31 127 TYR A CA 1
ATOM 967 C C . TYR A 1 127 ? -8.080 -0.754 12.415 1.00 98.31 127 TYR A C 1
ATOM 969 O O . TYR A 1 127 ? -8.780 -1.110 11.463 1.00 98.31 127 TYR A O 1
ATOM 977 N N . GLN A 1 128 ? -7.282 -1.582 13.084 1.00 96.75 128 GLN A N 1
ATOM 978 C CA . GLN A 1 128 ? -7.118 -2.990 12.745 1.00 96.75 128 GLN A CA 1
ATOM 979 C C . GLN A 1 128 ? -6.663 -3.795 13.966 1.00 96.75 128 GLN A C 1
ATOM 981 O O . GLN A 1 128 ? -5.799 -3.338 14.712 1.00 96.75 128 GLN A O 1
ATOM 986 N N . TYR A 1 129 ? -7.219 -4.996 14.154 1.00 96.50 129 TYR A N 1
ATOM 987 C CA . TYR A 1 129 ? -6.703 -5.974 15.117 1.00 96.50 129 TYR A CA 1
ATOM 988 C C . TYR A 1 129 ? -5.509 -6.713 14.513 1.00 96.50 129 TYR A C 1
ATOM 990 O O . TYR A 1 129 ? -5.576 -7.144 13.362 1.00 96.50 129 TYR A O 1
ATOM 998 N N . ARG A 1 130 ? -4.409 -6.816 15.256 1.00 93.69 130 ARG A N 1
ATOM 999 C CA . ARG A 1 130 ? -3.108 -7.230 14.724 1.00 93.69 130 ARG A CA 1
ATOM 1000 C C . ARG A 1 130 ? -2.425 -8.249 15.613 1.00 93.69 130 ARG A C 1
ATOM 1002 O O . ARG A 1 130 ? -2.648 -8.271 16.821 1.00 93.69 130 ARG A O 1
ATOM 1009 N N . ASP A 1 131 ? -1.563 -9.048 14.998 1.00 91.94 131 ASP A N 1
ATOM 1010 C CA . ASP A 1 131 ? -0.625 -9.916 15.702 1.00 91.94 131 ASP A CA 1
ATOM 1011 C C . ASP A 1 131 ? 0.369 -9.098 16.538 1.00 91.94 131 ASP A C 1
ATOM 1013 O O . ASP A 1 131 ? 0.556 -7.890 16.341 1.00 91.94 131 ASP A O 1
ATOM 1017 N N . GLN A 1 132 ? 1.031 -9.777 17.471 1.00 91.50 132 GLN A N 1
ATOM 1018 C CA . GLN A 1 132 ? 1.939 -9.157 18.427 1.00 91.50 132 GLN A CA 1
ATOM 1019 C C . GLN A 1 132 ? 2.988 -8.262 17.759 1.00 91.50 132 GLN A C 1
ATOM 1021 O O . GLN A 1 132 ? 3.236 -7.170 18.272 1.00 91.50 132 GLN A O 1
ATOM 1026 N N . ARG A 1 133 ? 3.599 -8.672 16.640 1.00 87.44 133 ARG A N 1
ATOM 1027 C CA . ARG A 1 133 ? 4.726 -7.941 16.024 1.00 87.44 133 ARG A CA 1
ATOM 1028 C C . ARG A 1 133 ? 4.302 -6.572 15.491 1.00 87.44 133 ARG A C 1
ATOM 1030 O O . ARG A 1 133 ? 5.113 -5.646 15.475 1.00 87.44 133 ARG A O 1
ATOM 1037 N N . ARG A 1 134 ? 3.025 -6.436 15.129 1.00 90.31 134 ARG A N 1
ATOM 1038 C CA . ARG A 1 134 ? 2.449 -5.262 14.457 1.00 90.31 134 ARG A CA 1
ATOM 1039 C C . ARG A 1 134 ? 1.613 -4.367 15.381 1.00 90.31 134 ARG A C 1
ATOM 1041 O O . ARG A 1 134 ? 1.028 -3.378 14.928 1.00 90.31 134 ARG A O 1
ATOM 1048 N N . THR A 1 135 ? 1.568 -4.685 16.677 1.00 94.19 135 THR A N 1
ATOM 1049 C CA . THR A 1 135 ? 1.005 -3.806 17.716 1.00 94.19 135 THR A CA 1
ATOM 1050 C C . THR A 1 135 ? 1.998 -2.730 18.154 1.00 94.19 135 THR A C 1
ATOM 1052 O O . THR A 1 135 ? 3.216 -2.874 18.037 1.00 94.19 135 THR A O 1
ATOM 1055 N N . THR A 1 136 ? 1.485 -1.644 18.730 1.00 95.06 136 THR A N 1
ATOM 1056 C CA . THR A 1 136 ? 2.305 -0.518 19.205 1.00 95.06 136 THR A CA 1
ATOM 1057 C C . THR A 1 136 ? 3.203 -0.864 20.394 1.00 95.06 136 THR A C 1
ATOM 1059 O O . THR A 1 136 ? 4.235 -0.226 20.586 1.00 95.06 136 THR A O 1
ATOM 1062 N N . HIS A 1 137 ? 2.834 -1.869 21.193 1.00 93.50 137 HIS A N 1
ATOM 1063 C CA . HIS A 1 137 ? 3.577 -2.292 22.384 1.00 93.50 137 HIS A CA 1
ATOM 1064 C C . HIS A 1 137 ? 4.369 -3.595 22.190 1.00 93.50 137 HIS A C 1
ATOM 1066 O O . HIS A 1 137 ? 5.250 -3.881 23.000 1.00 93.50 137 HIS A O 1
ATOM 1072 N N . ARG A 1 138 ? 4.081 -4.385 21.146 1.00 92.38 138 ARG A N 1
ATOM 1073 C CA . ARG A 1 138 ? 4.759 -5.655 20.815 1.00 92.38 138 ARG A CA 1
ATOM 1074 C C . ARG A 1 138 ? 4.689 -6.749 21.869 1.00 92.38 138 ARG A C 1
ATOM 1076 O O . ARG A 1 138 ? 5.571 -7.602 21.953 1.00 92.38 138 ARG A O 1
ATOM 1083 N N . GLN A 1 139 ? 3.646 -6.736 22.692 1.00 93.88 139 GLN A N 1
ATOM 1084 C CA . GLN A 1 139 ? 3.532 -7.674 23.817 1.00 93.88 139 GLN A CA 1
ATOM 1085 C C . GLN A 1 139 ? 2.543 -8.810 23.566 1.00 93.88 139 GLN A C 1
ATOM 1087 O O . GLN A 1 139 ? 2.784 -9.911 24.034 1.00 93.88 139 GLN A O 1
ATOM 1092 N N . HIS A 1 140 ? 1.452 -8.558 22.852 1.00 94.62 140 HIS A N 1
ATOM 1093 C CA . HIS A 1 140 ? 0.400 -9.518 22.515 1.00 94.62 140 HIS A CA 1
ATOM 1094 C C . HIS A 1 140 ? -0.379 -8.983 21.311 1.00 94.62 140 HIS A C 1
ATOM 1096 O O . HIS A 1 140 ? -0.166 -7.831 20.930 1.00 94.62 140 HIS A O 1
ATOM 1102 N N . ALA A 1 141 ? -1.269 -9.788 20.736 1.00 94.88 141 ALA A N 1
ATOM 1103 C CA . ALA A 1 141 ? -2.194 -9.317 19.709 1.00 94.88 141 ALA A CA 1
ATOM 1104 C C . ALA A 1 141 ? -3.163 -8.266 20.284 1.00 94.88 141 ALA A C 1
ATOM 1106 O O . ALA A 1 141 ? -3.709 -8.451 21.379 1.00 94.88 141 ALA A O 1
ATOM 1107 N N . ASP A 1 142 ? -3.365 -7.161 19.572 1.00 95.94 142 ASP A N 1
ATOM 1108 C CA . ASP A 1 142 ? -4.210 -6.042 20.009 1.00 95.94 142 ASP A CA 1
ATOM 1109 C C . ASP A 1 142 ? -4.626 -5.152 18.825 1.00 95.94 142 ASP A C 1
ATOM 1111 O O . ASP A 1 142 ? -4.186 -5.334 17.687 1.00 95.94 142 ASP A O 1
ATOM 1115 N N . ILE A 1 143 ? -5.495 -4.182 19.088 1.00 96.44 143 ILE A N 1
ATOM 1116 C CA . ILE A 1 143 ? -5.933 -3.177 18.130 1.00 96.44 143 ILE A CA 1
ATOM 1117 C C . ILE A 1 143 ? -4.908 -2.040 17.995 1.00 96.44 143 ILE A C 1
ATOM 1119 O O . ILE A 1 143 ? -4.389 -1.500 18.973 1.00 96.44 143 ILE A O 1
ATOM 1123 N N . ALA A 1 144 ? -4.641 -1.650 16.753 1.00 97.38 144 ALA A N 1
ATOM 1124 C CA . ALA A 1 144 ? -3.843 -0.485 16.404 1.00 97.38 144 ALA A CA 1
ATOM 1125 C C . ALA A 1 144 ? -4.704 0.537 15.659 1.00 97.38 144 ALA A C 1
ATOM 1127 O O . ALA A 1 144 ? -5.613 0.165 14.911 1.00 97.38 144 ALA A O 1
ATOM 1128 N N . PHE A 1 145 ? -4.399 1.819 15.850 1.00 98.62 145 PHE A N 1
ATOM 1129 C CA . PHE A 1 145 ? -5.167 2.933 15.305 1.00 98.62 145 PHE A CA 1
ATOM 1130 C C . PHE A 1 145 ? -4.258 3.940 14.616 1.00 98.62 145 PHE A C 1
ATOM 1132 O O . PHE A 1 145 ? -3.142 4.177 15.064 1.00 98.62 145 PHE A O 1
ATOM 1139 N N . SER A 1 146 ? -4.756 4.607 13.585 1.00 98.62 146 SER A N 1
ATOM 1140 C CA . SER A 1 146 ? -4.127 5.796 13.013 1.00 98.62 146 SER A CA 1
ATOM 1141 C C . SER A 1 146 ? -5.200 6.767 12.544 1.00 98.62 146 SER A C 1
ATOM 1143 O O . SER A 1 146 ? -6.282 6.350 12.135 1.00 98.62 146 SER A O 1
ATOM 1145 N N . ARG A 1 147 ? -4.920 8.074 12.572 1.00 98.06 147 ARG A N 1
ATOM 1146 C CA . ARG A 1 147 ? -5.790 9.050 11.895 1.00 98.06 147 ARG A CA 1
ATOM 1147 C C . ARG A 1 147 ? -5.615 9.003 10.378 1.00 98.06 147 ARG A C 1
ATOM 1149 O O . ARG A 1 147 ? -6.280 9.770 9.695 1.00 98.06 147 ARG A O 1
ATOM 1156 N N . THR A 1 148 ? -4.751 8.131 9.860 1.00 98.62 148 THR A N 1
ATOM 1157 C CA . THR A 1 148 ? -4.568 7.902 8.431 1.00 98.62 148 THR A CA 1
ATOM 1158 C C . THR A 1 148 ? -4.882 6.456 8.077 1.00 98.62 148 THR A C 1
ATOM 1160 O O . THR A 1 148 ? -4.398 5.540 8.737 1.00 98.62 148 THR A O 1
ATOM 1163 N N . GLY A 1 149 ? -5.675 6.239 7.031 1.00 98.12 149 GLY A N 1
ATOM 1164 C CA . GLY A 1 149 ? -5.856 4.922 6.423 1.00 98.12 149 GLY A CA 1
ATOM 1165 C C . GLY A 1 149 ? -5.503 4.940 4.940 1.00 98.12 149 GLY A C 1
ATOM 1166 O O . GLY A 1 149 ? -5.614 5.969 4.269 1.00 98.12 149 GLY A O 1
ATOM 1167 N N . VAL A 1 150 ? -5.069 3.785 4.442 1.00 97.31 150 VAL A N 1
ATOM 1168 C CA . VAL A 1 150 ? -4.558 3.605 3.081 1.00 97.31 150 VAL A CA 1
ATOM 1169 C C . VAL A 1 150 ? -5.407 2.562 2.366 1.00 97.31 150 VAL A C 1
ATOM 1171 O O . VAL A 1 150 ? -5.346 1.374 2.677 1.00 97.31 150 VAL A O 1
ATOM 1174 N N . ALA A 1 151 ? -6.218 3.017 1.417 1.00 97.56 151 ALA A N 1
ATOM 1175 C CA . ALA A 1 151 ? -6.945 2.172 0.481 1.00 97.56 151 ALA A CA 1
ATOM 1176 C C . ALA A 1 151 ? -6.189 2.089 -0.855 1.00 97.56 151 ALA A C 1
ATOM 1178 O O . ALA A 1 151 ? -5.441 2.996 -1.220 1.00 97.56 151 ALA A O 1
ATOM 1179 N N . ARG A 1 152 ? -6.390 1.007 -1.610 1.00 95.75 152 ARG A N 1
ATOM 1180 C CA . ARG A 1 152 ? -5.651 0.715 -2.849 1.00 95.75 152 ARG A CA 1
ATOM 1181 C C . ARG A 1 152 ? -6.612 0.576 -4.027 1.00 95.75 152 ARG A C 1
ATOM 1183 O O . ARG A 1 152 ? -7.613 -0.142 -3.933 1.00 95.75 152 ARG A O 1
ATOM 1190 N N . VAL A 1 153 ? -6.308 1.245 -5.140 1.00 95.50 153 VAL A N 1
ATOM 1191 C CA . VAL A 1 153 ? -7.085 1.113 -6.387 1.00 95.50 153 VAL A CA 1
ATOM 1192 C C . VAL A 1 153 ? -6.975 -0.301 -6.964 1.00 95.50 153 VAL A C 1
ATOM 1194 O O . VAL A 1 153 ? -5.971 -0.988 -6.783 1.00 95.50 153 VAL A O 1
ATOM 1197 N N . GLY A 1 154 ? -7.992 -0.726 -7.715 1.00 95.12 154 GLY A N 1
ATOM 1198 C CA . GLY A 1 154 ? -8.003 -2.041 -8.346 1.00 95.12 154 GLY A CA 1
ATOM 1199 C C . GLY A 1 154 ? -8.951 -2.136 -9.538 1.00 95.12 154 GLY A C 1
ATOM 1200 O O . GLY A 1 154 ? -9.917 -1.387 -9.668 1.00 95.12 154 GLY A O 1
ATOM 1201 N N . THR A 1 155 ? -8.663 -3.099 -10.406 1.00 96.00 155 THR A N 1
ATOM 1202 C CA . THR A 1 155 ? -9.480 -3.463 -11.578 1.00 96.00 155 THR A CA 1
ATOM 1203 C C . THR A 1 155 ? -10.727 -4.273 -11.249 1.00 96.00 155 THR A C 1
ATOM 1205 O O . THR A 1 155 ? -11.688 -4.258 -12.013 1.00 96.00 155 THR A O 1
ATOM 1208 N N . HIS A 1 156 ? -10.720 -4.965 -10.112 1.00 97.00 156 HIS A N 1
ATOM 1209 C CA . HIS A 1 156 ? -11.769 -5.875 -9.680 1.00 97.00 156 HIS A CA 1
ATOM 1210 C C . HIS A 1 156 ? -12.358 -5.416 -8.352 1.00 97.00 156 HIS A C 1
ATOM 1212 O O . HIS A 1 156 ? -11.691 -4.768 -7.542 1.00 97.00 156 HIS A O 1
ATOM 1218 N N . SER A 1 157 ? -13.619 -5.769 -8.126 1.00 96.12 157 SER A N 1
ATOM 1219 C CA . SER A 1 157 ? -14.302 -5.484 -6.870 1.00 96.12 157 SER A CA 1
ATOM 1220 C C . SER A 1 157 ? -13.586 -6.145 -5.679 1.00 96.12 157 SER A C 1
ATOM 1222 O O . SER A 1 157 ? -12.961 -7.203 -5.845 1.00 96.12 157 SER A O 1
ATOM 1224 N N . PRO A 1 158 ? -13.663 -5.529 -4.487 1.00 95.81 158 PRO A N 1
ATOM 1225 C CA . PRO A 1 158 ? -13.080 -6.079 -3.267 1.00 95.81 158 PRO A CA 1
ATOM 1226 C C . PRO A 1 158 ? -13.738 -7.418 -2.917 1.00 95.81 158 PRO A C 1
ATOM 1228 O O . PRO A 1 158 ? -14.927 -7.622 -3.165 1.00 95.81 158 PRO A O 1
ATOM 1231 N N . GLU A 1 159 ? -12.979 -8.316 -2.300 1.00 95.75 159 GLU A N 1
ATOM 1232 C CA . GLU A 1 159 ? -13.482 -9.596 -1.798 1.00 95.75 159 GLU A CA 1
ATOM 1233 C C . GLU A 1 159 ? -12.974 -9.805 -0.374 1.00 95.75 159 GLU A C 1
ATOM 1235 O O . GLU A 1 159 ? -11.767 -9.906 -0.162 1.00 95.75 159 GLU A O 1
ATOM 1240 N N . TYR A 1 160 ? -13.889 -9.810 0.599 1.00 94.94 160 TYR A N 1
ATOM 1241 C CA . TYR A 1 160 ? -13.549 -10.087 1.992 1.00 94.94 160 TYR A CA 1
ATOM 1242 C C . TYR A 1 160 ? -13.346 -11.589 2.181 1.00 94.94 160 TYR A C 1
ATOM 1244 O O . TYR A 1 160 ? -14.254 -12.377 1.916 1.00 94.94 160 TYR A O 1
ATOM 1252 N N . ASP A 1 161 ? -12.176 -11.969 2.676 1.00 93.62 161 ASP A N 1
ATOM 1253 C CA . ASP A 1 161 ? -11.847 -13.339 3.037 1.00 93.62 161 ASP A CA 1
ATOM 1254 C C . ASP A 1 161 ? -11.988 -13.516 4.548 1.00 93.62 161 ASP A C 1
ATOM 1256 O O . ASP A 1 161 ? -11.181 -13.034 5.349 1.00 93.62 161 ASP A O 1
ATOM 1260 N N . GLY A 1 162 ? -13.045 -14.235 4.928 1.00 93.06 162 GLY A N 1
ATOM 1261 C CA . GLY A 1 162 ? -13.346 -14.571 6.313 1.00 93.06 162 GLY A CA 1
ATOM 1262 C C . GLY A 1 162 ? -12.138 -15.164 7.046 1.00 93.06 162 GLY A C 1
ATOM 1263 O O . GLY A 1 162 ? -11.705 -14.560 8.023 1.00 93.06 162 GLY A O 1
ATOM 1264 N N . PRO A 1 163 ? -11.549 -16.290 6.599 1.00 92.06 163 PRO A N 1
ATOM 1265 C CA . PRO A 1 163 ? -10.376 -16.910 7.219 1.00 92.06 163 PRO A CA 1
ATOM 1266 C C . PRO A 1 163 ? -9.215 -15.961 7.561 1.00 92.06 163 PRO A C 1
ATOM 1268 O O . PRO A 1 163 ? -8.711 -16.031 8.680 1.00 92.06 163 PRO A O 1
ATOM 1271 N N . SER A 1 164 ? -8.796 -15.078 6.649 1.00 91.06 164 SER A N 1
ATOM 1272 C CA . SER A 1 164 ? -7.702 -14.113 6.883 1.00 91.06 164 SER A CA 1
ATOM 1273 C C . SER A 1 164 ? -8.134 -12.821 7.580 1.00 91.06 164 SER A C 1
ATOM 1275 O O . SER A 1 164 ? -7.286 -11.975 7.871 1.00 91.06 164 SER A O 1
ATOM 1277 N N . ARG A 1 165 ? -9.438 -12.637 7.832 1.00 93.38 165 ARG A N 1
ATOM 1278 C CA . ARG A 1 165 ? -10.027 -11.390 8.358 1.00 93.38 165 ARG A CA 1
ATOM 1279 C C . ARG A 1 165 ? -9.643 -10.155 7.545 1.00 93.38 165 ARG A C 1
ATOM 1281 O O . ARG A 1 165 ? -9.596 -9.043 8.071 1.00 93.38 165 ARG A O 1
ATOM 1288 N N . GLY A 1 166 ? -9.382 -10.357 6.261 1.00 92.31 166 GLY A N 1
ATOM 1289 C CA . GLY A 1 166 ? -8.831 -9.358 5.361 1.00 92.31 166 GLY A CA 1
ATOM 1290 C C . GLY A 1 166 ? -9.493 -9.398 3.996 1.00 92.31 166 GLY A C 1
ATOM 1291 O O . GLY A 1 166 ? -10.572 -9.955 3.820 1.00 92.31 166 GLY A O 1
ATOM 1292 N N . TYR A 1 167 ? -8.837 -8.774 3.027 1.00 93.38 167 TYR A N 1
ATOM 1293 C CA . TYR A 1 167 ? -9.284 -8.754 1.642 1.00 93.38 167 TYR A CA 1
ATOM 1294 C C . TYR A 1 167 ? -8.344 -9.577 0.775 1.00 93.38 167 TYR A C 1
ATOM 1296 O O . TYR A 1 167 ? -7.130 -9.549 0.966 1.00 93.38 167 TYR A O 1
ATOM 1304 N N . VAL A 1 168 ? -8.903 -10.293 -0.194 1.00 93.25 168 VAL A N 1
ATOM 1305 C CA . VAL A 1 168 ? -8.112 -10.972 -1.221 1.00 93.25 168 VAL A CA 1
ATOM 1306 C C . VAL A 1 168 ? -7.555 -9.919 -2.176 1.00 93.25 168 VAL A C 1
ATOM 1308 O O . VAL A 1 168 ? -8.286 -9.038 -2.624 1.00 93.25 168 VAL A O 1
ATOM 1311 N N . VAL A 1 169 ? -6.267 -10.015 -2.511 1.00 92.62 169 VAL A N 1
ATOM 1312 C CA . VAL A 1 169 ? -5.622 -9.121 -3.491 1.00 92.62 169 VAL A CA 1
ATOM 1313 C C . VAL A 1 169 ? -5.817 -9.583 -4.931 1.00 92.62 169 VAL A C 1
ATOM 1315 O O . VAL A 1 169 ? -6.060 -8.775 -5.829 1.00 92.62 169 VAL A O 1
ATOM 1318 N N . ASN A 1 170 ? -5.719 -10.894 -5.148 1.00 91.69 170 ASN A N 1
ATOM 1319 C CA . ASN A 1 170 ? -5.687 -11.512 -6.462 1.00 91.69 170 ASN A CA 1
ATOM 1320 C C . ASN A 1 170 ? -7.121 -11.802 -6.950 1.00 91.69 170 ASN A C 1
ATOM 1322 O O . ASN A 1 170 ? -7.913 -12.389 -6.206 1.00 91.69 170 ASN A O 1
ATOM 1326 N N . PRO A 1 171 ? -7.497 -11.404 -8.179 1.00 92.75 171 PRO A N 1
ATOM 1327 C CA . PRO A 1 171 ? -8.831 -11.668 -8.717 1.00 92.75 171 PRO A CA 1
ATOM 1328 C C . PRO A 1 171 ? -9.099 -13.150 -9.032 1.00 92.75 171 PRO A C 1
ATOM 1330 O O . PRO A 1 171 ? -10.246 -13.514 -9.287 1.00 92.75 171 PRO A O 1
ATOM 1333 N N . GLY A 1 172 ? -8.074 -14.004 -8.997 1.00 90.19 172 GLY A N 1
ATOM 1334 C CA . GLY A 1 172 ? -8.169 -15.447 -9.186 1.00 90.19 172 GLY A CA 1
ATOM 1335 C C . GLY A 1 172 ? -7.071 -15.981 -10.105 1.00 90.19 172 GLY A C 1
ATOM 1336 O O . GLY A 1 172 ? -6.432 -15.243 -10.852 1.00 90.19 172 GLY A O 1
ATOM 1337 N N . ALA A 1 173 ? -6.856 -17.298 -10.078 1.00 85.56 173 ALA A N 1
ATOM 1338 C CA . ALA A 1 173 ? -5.811 -17.940 -10.872 1.00 85.56 173 ALA A CA 1
ATOM 1339 C C . ALA A 1 173 ? -5.961 -17.645 -12.379 1.00 85.56 173 ALA A C 1
ATOM 1341 O O . ALA A 1 173 ? -7.010 -17.901 -12.970 1.00 85.56 173 ALA A O 1
ATOM 1342 N N . GLY A 1 174 ? -4.894 -17.130 -12.999 1.00 81.69 174 GLY A N 1
ATOM 1343 C CA . GLY A 1 174 ? -4.857 -16.783 -14.425 1.00 81.69 174 GLY A CA 1
ATOM 1344 C C . GLY A 1 174 ? -5.636 -15.518 -14.805 1.00 81.69 174 GLY A C 1
ATOM 1345 O O . GLY A 1 174 ? -5.738 -15.212 -15.993 1.00 81.69 174 GLY A O 1
ATOM 1346 N N . ILE A 1 175 ? -6.186 -14.785 -13.832 1.00 90.75 175 ILE A N 1
ATOM 1347 C CA . ILE A 1 175 ? -6.893 -13.523 -14.058 1.00 90.75 175 ILE A CA 1
ATOM 1348 C C . ILE A 1 175 ? -5.926 -12.369 -13.779 1.00 90.75 175 ILE A C 1
ATOM 1350 O O . ILE A 1 175 ? -5.351 -12.272 -12.698 1.00 90.75 175 ILE A O 1
ATOM 1354 N N . LYS A 1 176 ? -5.744 -11.487 -14.767 1.00 92.56 176 LYS A N 1
ATOM 1355 C CA . LYS A 1 176 ? -4.895 -10.294 -14.641 1.00 92.56 176 LYS A CA 1
ATOM 1356 C C . LYS A 1 176 ? -5.562 -9.203 -13.803 1.00 92.56 176 LYS A C 1
ATOM 1358 O O . LYS A 1 176 ? -6.784 -9.160 -13.668 1.00 92.56 176 LYS A O 1
ATOM 1363 N N . GLY A 1 177 ? -4.752 -8.266 -13.325 1.00 94.12 177 GLY A N 1
ATOM 1364 C CA . GLY A 1 177 ? -5.193 -7.118 -12.546 1.00 94.12 177 GLY A CA 1
ATOM 1365 C C . GLY A 1 177 ? -5.251 -7.376 -11.041 1.00 94.12 177 GLY A C 1
ATOM 1366 O O . GLY A 1 177 ? -4.690 -8.331 -10.514 1.00 94.12 177 GLY A O 1
ATOM 1367 N N . PHE A 1 178 ? -5.933 -6.467 -10.353 1.00 95.06 178 PHE A N 1
ATOM 1368 C CA . PHE A 1 178 ? -5.899 -6.306 -8.899 1.00 95.06 178 PHE A CA 1
ATOM 1369 C C . PHE A 1 178 ? -7.313 -6.129 -8.355 1.00 95.06 178 PHE A C 1
ATOM 1371 O O . PHE A 1 178 ? -8.143 -5.488 -9.016 1.00 95.06 178 PHE A O 1
ATOM 1378 N N . ARG A 1 179 ? -7.592 -6.643 -7.157 1.00 96.50 179 ARG A N 1
ATOM 1379 C CA . ARG A 1 179 ? -8.787 -6.270 -6.391 1.00 96.50 179 ARG A CA 1
ATOM 1380 C C . ARG A 1 179 ? -8.563 -4.948 -5.666 1.00 96.50 179 ARG A C 1
ATOM 1382 O O . ARG A 1 179 ? -7.450 -4.624 -5.267 1.00 96.50 179 ARG A O 1
ATOM 1389 N N . VAL A 1 180 ? -9.637 -4.184 -5.501 1.00 96.44 180 VAL A N 1
ATOM 1390 C CA . VAL A 1 180 ? -9.654 -3.027 -4.600 1.00 96.44 180 VAL A CA 1
ATOM 1391 C C . VAL A 1 180 ? -9.402 -3.493 -3.166 1.00 96.44 180 VAL A C 1
ATOM 1393 O O . VAL A 1 180 ? -10.027 -4.457 -2.720 1.00 96.44 180 VAL A O 1
ATOM 1396 N N . LEU A 1 181 ? -8.551 -2.768 -2.434 1.00 96.31 181 LEU A N 1
ATOM 1397 C CA . LEU A 1 181 ? -8.340 -2.974 -0.999 1.00 96.31 181 LEU A CA 1
ATOM 1398 C C . LEU A 1 181 ? -8.880 -1.761 -0.228 1.00 96.31 181 LEU A C 1
ATOM 1400 O O . LEU A 1 181 ? -8.338 -0.664 -0.378 1.00 96.31 181 LEU A O 1
ATOM 1404 N N . PRO A 1 182 ? -9.961 -1.911 0.555 1.00 97.25 182 PRO A N 1
ATOM 1405 C CA . PRO A 1 182 ? -10.534 -0.810 1.319 1.00 97.25 182 PRO A CA 1
ATOM 1406 C C . PRO A 1 182 ? -9.810 -0.577 2.649 1.00 97.25 182 PRO A C 1
ATOM 1408 O O . PRO A 1 182 ? -9.167 -1.475 3.191 1.00 97.25 182 PRO A O 1
ATOM 1411 N N . ALA A 1 183 ? -10.010 0.609 3.225 1.00 97.94 183 ALA A N 1
ATOM 1412 C CA . ALA A 1 183 ? -9.576 0.945 4.582 1.00 97.94 183 ALA A CA 1
ATOM 1413 C C . ALA A 1 183 ? -10.794 1.112 5.505 1.00 97.94 183 ALA A C 1
ATOM 1415 O O . ALA A 1 183 ? -11.741 1.823 5.155 1.00 97.94 183 ALA A O 1
ATOM 1416 N N . ARG A 1 184 ? -10.789 0.455 6.676 1.00 98.12 184 ARG A N 1
ATOM 1417 C CA . ARG A 1 184 ? -11.877 0.537 7.673 1.00 98.12 184 ARG A CA 1
ATOM 1418 C C . ARG A 1 184 ? -11.597 1.640 8.692 1.00 98.12 184 ARG A C 1
ATOM 1420 O O . ARG A 1 184 ? -10.510 1.678 9.267 1.00 98.12 184 ARG A O 1
ATOM 1427 N N . TYR A 1 185 ? -12.604 2.470 8.953 1.00 98.81 185 TYR A N 1
ATOM 1428 C CA . TYR A 1 185 ? -12.562 3.599 9.877 1.00 98.81 185 TYR A CA 1
ATOM 1429 C C . TYR A 1 185 ? -13.694 3.558 10.899 1.00 98.81 185 TYR A C 1
ATOM 1431 O O . TYR A 1 185 ? -14.771 3.029 10.636 1.00 98.81 185 TYR A O 1
ATOM 1439 N N . GLY A 1 186 ? -13.462 4.141 12.071 1.00 98.62 186 GLY A N 1
ATOM 1440 C CA . GLY A 1 186 ? -14.428 4.229 13.164 1.00 98.62 186 GLY A CA 1
ATOM 1441 C C . GLY A 1 186 ? -14.299 5.548 13.909 1.00 98.62 186 GLY A C 1
ATOM 1442 O O . GLY A 1 186 ? -13.264 6.212 13.831 1.00 98.62 186 GLY A O 1
ATOM 1443 N N . LEU A 1 187 ? -15.355 5.925 14.627 1.00 98.81 187 LEU A N 1
ATOM 1444 C CA . LEU A 1 187 ? -15.362 7.107 15.479 1.00 98.81 187 LEU A CA 1
ATOM 1445 C C . LEU A 1 187 ? -15.019 6.714 16.915 1.00 98.81 187 LEU A C 1
ATOM 1447 O O . LEU A 1 187 ? -15.619 5.796 17.474 1.00 98.81 187 LEU A O 1
ATOM 1451 N N . PHE A 1 188 ? -14.082 7.437 17.519 1.00 98.75 188 PHE A N 1
ATOM 1452 C CA . PHE A 1 188 ? -13.659 7.204 18.893 1.00 98.75 188 PHE A CA 1
ATOM 1453 C C . PHE A 1 188 ? -13.622 8.514 19.673 1.00 98.75 188 PHE A C 1
ATOM 1455 O O . PHE A 1 188 ? -13.269 9.566 19.136 1.00 98.75 188 PHE A O 1
ATOM 1462 N N . ILE A 1 189 ? -13.938 8.433 20.963 1.00 98.50 189 ILE A N 1
ATOM 1463 C CA . ILE A 1 189 ? -13.491 9.427 21.930 1.00 98.50 189 ILE A CA 1
ATOM 1464 C C . ILE A 1 189 ? -12.021 9.131 22.218 1.00 98.50 189 ILE A C 1
ATOM 1466 O O . ILE A 1 189 ? -11.662 8.005 22.581 1.00 98.50 189 ILE A O 1
ATOM 1470 N N . ALA A 1 190 ? -11.178 10.139 22.036 1.00 98.19 190 ALA A N 1
ATOM 1471 C CA . ALA A 1 190 ? -9.741 10.065 22.226 1.00 98.19 190 ALA A CA 1
ATOM 1472 C C . ALA A 1 190 ? -9.262 11.114 23.231 1.00 98.19 190 ALA A C 1
ATOM 1474 O O . ALA A 1 190 ? -9.848 12.188 23.351 1.00 98.19 190 ALA A O 1
ATOM 1475 N N . GLU A 1 191 ? -8.166 10.818 23.923 1.00 97.56 191 GLU A N 1
ATOM 1476 C CA . GLU A 1 191 ? -7.461 11.794 24.754 1.00 97.56 191 GLU A CA 1
ATOM 1477 C C . GLU A 1 191 ? -6.365 12.479 23.945 1.00 97.56 191 GLU A C 1
ATOM 1479 O O . GLU A 1 191 ? -5.493 11.811 23.370 1.00 97.56 191 GLU A O 1
ATOM 1484 N N . ARG A 1 192 ? -6.371 13.813 23.937 1.00 96.81 192 ARG A N 1
ATOM 1485 C CA . ARG A 1 192 ? -5.305 14.605 23.323 1.00 96.81 192 ARG A CA 1
ATOM 1486 C C . ARG A 1 192 ? -4.168 14.823 24.318 1.00 96.81 192 ARG A C 1
ATOM 1488 O O . ARG A 1 192 ? -4.332 15.485 25.342 1.00 96.81 192 ARG A O 1
ATOM 1495 N N . ARG A 1 193 ? -2.986 14.270 24.029 1.00 95.31 193 ARG A N 1
ATOM 1496 C CA . ARG A 1 193 ? -1.806 14.385 24.909 1.00 95.31 193 ARG A CA 1
ATOM 1497 C C . ARG A 1 193 ? -0.496 14.022 24.216 1.00 95.31 193 ARG A C 1
ATOM 1499 O O . ARG A 1 193 ? -0.483 13.374 23.176 1.00 95.31 193 ARG A O 1
ATOM 1506 N N . VAL A 1 194 ? 0.620 14.393 24.841 1.00 92.50 194 VAL A N 1
ATOM 1507 C CA . VAL A 1 194 ? 1.947 13.854 24.501 1.00 92.50 194 VAL A CA 1
ATOM 1508 C C . VAL A 1 194 ? 2.054 12.372 24.881 1.00 92.50 194 VAL A C 1
ATOM 1510 O O . VAL A 1 194 ? 1.310 11.897 25.748 1.00 92.50 194 VAL A O 1
ATOM 1513 N N . ARG A 1 195 ? 2.985 11.638 24.254 1.00 83.94 195 ARG A N 1
ATOM 1514 C CA . ARG A 1 195 ? 3.048 10.163 24.302 1.00 83.94 195 ARG A CA 1
ATOM 1515 C C . ARG A 1 195 ? 2.976 9.547 25.714 1.00 83.94 195 ARG A C 1
ATOM 1517 O O . ARG A 1 195 ? 2.204 8.616 25.907 1.00 83.94 195 ARG A O 1
ATOM 1524 N N . GLY A 1 196 ? 3.651 10.092 26.728 1.00 82.31 196 GLY A N 1
ATOM 1525 C CA . GLY A 1 196 ? 3.511 9.642 28.129 1.00 82.31 196 GLY A CA 1
ATOM 1526 C C . GLY A 1 196 ? 3.738 8.132 28.365 1.00 82.31 196 GLY A C 1
ATOM 1527 O O . GLY A 1 196 ? 4.278 7.436 27.511 1.00 82.31 196 GLY A O 1
ATOM 1528 N N . ARG A 1 197 ? 3.359 7.619 29.548 1.00 80.44 197 ARG A N 1
ATOM 1529 C CA . ARG A 1 197 ? 3.382 6.166 29.852 1.00 80.44 197 ARG A CA 1
ATOM 1530 C C . ARG A 1 197 ? 2.098 5.451 29.436 1.00 80.44 197 ARG A C 1
ATOM 1532 O O . ARG A 1 197 ? 2.127 4.261 29.150 1.00 80.44 197 ARG A O 1
ATOM 1539 N N . ASP A 1 198 ? 0.997 6.193 29.380 1.00 81.50 198 ASP A N 1
ATOM 1540 C CA . ASP A 1 198 ? -0.341 5.645 29.162 1.00 81.50 198 ASP A CA 1
ATOM 1541 C C . ASP A 1 198 ? -0.698 5.528 27.671 1.00 81.50 198 ASP A C 1
ATOM 1543 O O . ASP A 1 198 ? -1.838 5.235 27.330 1.00 81.50 198 ASP A O 1
ATOM 1547 N N . GLY A 1 199 ? 0.227 5.834 26.753 1.00 84.19 199 GLY A N 1
ATOM 1548 C CA . GLY A 1 199 ? 0.024 5.736 25.304 1.00 84.19 199 GLY A CA 1
ATOM 1549 C C . GLY A 1 199 ? 1.190 5.025 24.624 1.00 84.19 199 GLY A C 1
ATOM 1550 O O . GLY A 1 199 ? 2.354 5.298 24.924 1.00 84.19 199 GLY A O 1
ATOM 1551 N N . ALA A 1 200 ? 0.885 4.116 23.701 1.00 94.00 200 ALA A N 1
ATOM 1552 C CA . ALA A 1 200 ? 1.882 3.408 22.907 1.00 94.00 200 ALA A CA 1
ATOM 1553 C C . ALA A 1 200 ? 1.842 3.888 21.453 1.00 94.00 200 ALA A C 1
ATOM 1555 O O . ALA A 1 200 ? 0.769 4.086 20.886 1.00 94.00 200 ALA A O 1
ATOM 1556 N N . VAL A 1 201 ? 3.021 4.063 20.859 1.00 95.94 201 VAL A N 1
ATOM 1557 C CA . VAL A 1 201 ? 3.206 4.454 19.457 1.00 95.94 201 VAL A CA 1
ATOM 1558 C C . VAL A 1 201 ? 4.091 3.398 18.814 1.00 95.94 201 VAL A C 1
ATOM 1560 O O . VAL A 1 201 ? 5.086 2.998 19.423 1.00 95.94 201 VAL A O 1
ATOM 1563 N N . LEU A 1 202 ? 3.723 2.926 17.623 1.00 95.56 202 LEU A N 1
ATOM 1564 C CA . LEU A 1 202 ? 4.557 2.000 16.860 1.00 95.56 202 LEU A CA 1
ATOM 1565 C C . LEU A 1 202 ? 5.900 2.669 16.543 1.00 95.56 202 LEU A C 1
ATOM 1567 O O . LEU A 1 202 ? 5.938 3.853 16.217 1.00 95.56 202 LEU A O 1
ATOM 1571 N N . ARG A 1 203 ? 6.994 1.905 16.649 1.00 93.75 203 ARG A N 1
ATOM 1572 C CA . ARG A 1 203 ? 8.364 2.387 16.396 1.00 93.75 203 ARG A CA 1
ATOM 1573 C C . ARG A 1 203 ? 8.687 3.677 17.164 1.00 93.75 203 ARG A C 1
ATOM 1575 O O . ARG A 1 203 ? 8.957 4.721 16.572 1.00 93.75 203 ARG A O 1
ATOM 1582 N N . PRO A 1 204 ? 8.637 3.631 18.504 1.00 93.62 204 PRO A N 1
ATOM 1583 C CA . PRO A 1 204 ? 8.822 4.812 19.331 1.00 93.62 204 PRO A CA 1
ATOM 1584 C C . PRO A 1 204 ? 10.214 5.434 19.182 1.00 93.62 204 PRO A C 1
ATOM 1586 O O . PRO A 1 204 ? 11.210 4.717 19.102 1.00 93.62 204 PRO A O 1
ATOM 1589 N N . THR A 1 205 ? 10.301 6.762 19.265 1.00 92.81 205 THR A N 1
ATOM 1590 C CA . THR A 1 205 ? 11.572 7.503 19.260 1.00 92.81 205 THR A CA 1
ATOM 1591 C C . THR A 1 205 ? 11.697 8.447 20.454 1.00 92.81 205 THR A C 1
ATOM 1593 O O . THR A 1 205 ? 10.771 8.611 21.255 1.00 92.81 205 THR A O 1
ATOM 1596 N N . LYS A 1 206 ? 12.868 9.084 20.580 1.00 90.94 206 LYS A N 1
ATOM 1597 C CA . LYS A 1 206 ? 13.129 10.115 21.594 1.00 90.94 206 LYS A CA 1
ATOM 1598 C C . LYS A 1 206 ? 12.345 11.416 21.362 1.00 90.94 206 LYS A C 1
ATOM 1600 O O . LYS A 1 206 ? 12.162 12.168 22.311 1.00 90.94 206 LYS A O 1
ATOM 1605 N N . LEU A 1 207 ? 11.876 11.660 20.134 1.00 92.19 207 LEU A N 1
ATOM 1606 C CA . LEU A 1 207 ? 11.197 12.900 19.739 1.00 92.19 207 LEU A CA 1
ATOM 1607 C C . LEU A 1 207 ? 9.694 12.889 20.057 1.00 92.19 207 LEU A C 1
ATOM 1609 O O . LEU A 1 207 ? 9.071 13.940 20.155 1.00 92.19 207 LEU A O 1
ATOM 1613 N N . ASP A 1 208 ? 9.098 11.712 20.275 1.00 93.69 208 ASP A N 1
ATOM 1614 C CA . ASP A 1 208 ? 7.651 11.586 20.510 1.00 93.69 208 ASP A CA 1
ATOM 1615 C C . ASP A 1 208 ? 7.168 12.318 21.783 1.00 93.69 208 ASP A C 1
ATOM 1617 O O . ASP A 1 208 ? 5.972 12.540 21.960 1.00 93.69 208 ASP A O 1
ATOM 1621 N N . GLY A 1 209 ? 8.071 12.684 22.700 1.00 92.38 209 GLY A N 1
ATOM 1622 C CA . GLY A 1 209 ? 7.736 13.492 23.878 1.00 92.38 209 GLY A CA 1
ATOM 1623 C C . GLY A 1 209 ? 7.350 14.941 23.551 1.00 92.38 209 GLY A C 1
ATOM 1624 O O . GLY A 1 209 ? 6.723 15.595 24.381 1.00 92.38 209 GLY A O 1
ATOM 1625 N N . GLU A 1 210 ? 7.698 15.421 22.355 1.00 92.81 210 GLU A N 1
ATOM 1626 C CA . GLU A 1 210 ? 7.442 16.786 21.874 1.00 92.81 210 GLU A CA 1
ATOM 1627 C C . GLU A 1 210 ? 6.168 16.884 21.019 1.00 92.81 210 GLU A C 1
ATOM 1629 O O . GLU A 1 210 ? 5.677 17.977 20.742 1.00 92.81 210 GLU A O 1
ATOM 1634 N N . LEU A 1 211 ? 5.608 15.741 20.615 1.00 95.00 211 LEU A N 1
ATOM 1635 C CA . LEU A 1 211 ? 4.467 15.661 19.710 1.00 95.00 211 LEU A CA 1
ATOM 1636 C C . LEU A 1 211 ? 3.158 15.414 20.463 1.00 95.00 211 LEU A C 1
ATOM 1638 O O . LEU A 1 211 ? 3.104 14.672 21.444 1.00 95.00 211 LEU A O 1
ATOM 1642 N N . THR A 1 212 ? 2.077 16.013 19.966 1.00 96.00 212 THR A N 1
ATOM 1643 C CA . THR A 1 212 ? 0.719 15.759 20.461 1.00 96.00 212 THR A CA 1
ATOM 1644 C C . THR A 1 212 ? 0.079 14.638 19.652 1.00 96.00 212 THR A C 1
ATOM 1646 O O . THR A 1 212 ? 0.057 14.698 18.426 1.00 96.00 212 THR A O 1
ATOM 1649 N N . PHE A 1 213 ? -0.477 13.643 20.336 1.00 97.62 213 PHE A N 1
ATOM 1650 C CA . PHE A 1 213 ? -1.194 12.508 19.758 1.00 97.62 213 PHE A CA 1
ATOM 1651 C C . PHE A 1 213 ? -2.652 12.513 20.226 1.00 97.62 213 PHE A C 1
ATOM 1653 O O . PHE A 1 213 ? -2.980 13.099 21.262 1.00 97.62 213 PHE A O 1
ATOM 1660 N N . LEU A 1 214 ? -3.512 11.819 19.480 1.00 97.94 214 LEU A N 1
ATOM 1661 C CA . LEU A 1 214 ? -4.863 11.463 19.910 1.00 97.94 214 LEU A CA 1
ATOM 1662 C C . LEU A 1 214 ? -4.892 9.958 20.194 1.00 97.94 214 LEU A C 1
ATOM 1664 O O . LEU A 1 214 ? -4.728 9.169 19.267 1.00 97.94 214 LEU A O 1
ATOM 1668 N N . PHE A 1 215 ? -5.082 9.555 21.452 1.00 97.81 215 PHE A N 1
ATOM 1669 C CA . PHE A 1 215 ? -5.154 8.140 21.840 1.00 97.81 215 PHE A CA 1
ATOM 1670 C C . PHE A 1 215 ? -6.616 7.701 21.998 1.00 97.81 215 PHE A C 1
ATOM 1672 O O . PHE A 1 215 ? -7.286 8.232 22.884 1.00 97.81 215 PHE A O 1
ATOM 1679 N N . PRO A 1 216 ? -7.128 6.755 21.186 1.00 97.56 216 PRO A N 1
ATOM 1680 C CA . PRO A 1 216 ? -8.497 6.248 21.309 1.00 97.56 216 PRO A CA 1
ATOM 1681 C C . PRO A 1 216 ? -8.741 5.572 22.661 1.00 97.56 216 PRO A C 1
ATOM 1683 O O . PRO A 1 216 ? -7.920 4.773 23.111 1.00 97.56 216 PRO A O 1
ATOM 1686 N N . VAL A 1 217 ? -9.881 5.864 23.292 1.00 95.69 217 VAL A N 1
ATOM 1687 C CA . VAL A 1 217 ? -10.251 5.308 24.608 1.00 95.69 217 VAL A CA 1
ATOM 1688 C C . VAL A 1 217 ? -11.610 4.610 24.592 1.00 95.69 217 VAL A C 1
ATOM 1690 O O . VAL A 1 217 ? -11.773 3.585 25.258 1.00 95.69 217 VAL A O 1
ATOM 1693 N N . LEU A 1 218 ? -12.574 5.140 23.837 1.00 97.00 218 LEU A N 1
ATOM 1694 C CA . LEU A 1 218 ? -13.935 4.606 23.751 1.00 97.00 218 LEU A CA 1
ATOM 1695 C C . LEU A 1 218 ? -14.441 4.701 22.311 1.00 97.00 218 LEU A C 1
ATOM 1697 O O . LEU A 1 218 ? -14.384 5.775 21.715 1.00 97.00 218 LEU A O 1
ATOM 1701 N N . LYS A 1 219 ? -14.949 3.600 21.754 1.00 97.88 219 LYS A N 1
ATOM 1702 C CA . LYS A 1 219 ? -15.648 3.622 20.463 1.00 97.88 219 LYS A CA 1
ATOM 1703 C C . LYS A 1 219 ? -17.009 4.301 20.609 1.00 97.88 219 LYS A C 1
ATOM 1705 O O . LYS A 1 219 ? -17.713 4.057 21.584 1.00 97.88 219 LYS A O 1
ATOM 1710 N N . VAL A 1 220 ? -17.388 5.115 19.629 1.00 98.50 220 VAL A N 1
ATOM 1711 C CA . VAL A 1 220 ? -18.700 5.769 19.572 1.00 98.50 220 VAL A CA 1
ATOM 1712 C C . VAL A 1 220 ? -19.620 4.993 18.638 1.00 98.50 220 VAL A C 1
ATOM 1714 O O . VAL A 1 220 ? -19.277 4.754 17.482 1.00 98.50 220 VAL A O 1
ATOM 1717 N N . PHE A 1 221 ? -20.796 4.624 19.136 1.00 98.00 221 PHE A N 1
ATOM 1718 C CA . PHE A 1 221 ? -21.835 3.917 18.391 1.00 98.00 221 PHE A CA 1
ATOM 1719 C C . PHE A 1 221 ? -23.224 4.389 18.856 1.00 98.00 221 PHE A C 1
ATOM 1721 O O . PHE A 1 221 ? -23.347 4.871 19.984 1.00 98.00 221 PHE A O 1
ATOM 1728 N N . PRO A 1 222 ? -24.260 4.299 18.002 1.00 96.94 222 PRO A N 1
ATOM 1729 C CA . PRO A 1 222 ? -25.591 4.803 18.330 1.00 96.94 222 PRO A CA 1
ATOM 1730 C C . PRO A 1 222 ? -26.280 3.986 19.434 1.00 96.94 222 PRO A C 1
ATOM 1732 O O . PRO A 1 222 ? -26.087 2.772 19.524 1.00 96.94 222 PRO A O 1
ATOM 1735 N N . GLY A 1 223 ? -27.142 4.646 20.209 1.00 96.12 223 GLY A N 1
ATOM 1736 C CA . GLY A 1 223 ? -27.930 4.061 21.298 1.00 96.12 223 GLY A CA 1
ATOM 1737 C C . GLY A 1 223 ? -27.540 4.581 22.682 1.00 96.12 223 GLY A C 1
ATOM 1738 O O . GLY A 1 223 ? -26.720 5.486 22.823 1.00 96.12 223 GLY A O 1
ATOM 1739 N N . ASP A 1 224 ? -28.128 3.994 23.719 1.00 96.25 224 ASP A N 1
ATOM 1740 C CA . ASP A 1 224 ? -27.975 4.403 25.121 1.00 96.25 224 ASP A CA 1
ATOM 1741 C C . ASP A 1 224 ? -26.914 3.582 25.886 1.00 96.25 224 ASP A C 1
ATOM 1743 O O . ASP A 1 224 ? -26.605 3.852 27.043 1.00 96.25 224 ASP A O 1
ATOM 1747 N N . GLU A 1 225 ? -26.282 2.608 25.232 1.00 96.38 225 GLU A N 1
ATOM 1748 C CA . GLU A 1 225 ? -25.273 1.736 25.848 1.00 96.38 225 GLU A CA 1
ATOM 1749 C C . GLU A 1 225 ? -23.827 2.257 25.673 1.00 96.38 225 GLU A C 1
ATOM 1751 O O . GLU A 1 225 ? -22.896 1.714 26.265 1.00 96.38 225 GLU A O 1
ATOM 1756 N N . CYS A 1 226 ? -23.610 3.307 24.868 1.00 94.69 226 CYS A N 1
ATOM 1757 C CA . CYS A 1 226 ? -22.272 3.795 24.498 1.00 94.69 226 CYS A CA 1
ATOM 1758 C C . CYS A 1 226 ? -21.599 4.656 25.574 1.00 94.69 226 CYS A C 1
ATOM 1760 O O . CYS A 1 226 ? -20.431 4.440 25.905 1.00 94.69 226 CYS A O 1
ATOM 1762 N N . LEU A 1 227 ? -22.310 5.658 26.093 1.00 96.38 227 LEU A N 1
ATOM 1763 C CA . LEU A 1 227 ? -21.747 6.700 26.948 1.00 96.38 227 LEU A CA 1
ATOM 1764 C C . LEU A 1 227 ? -22.685 6.981 28.119 1.00 96.38 227 LEU A C 1
ATOM 1766 O O . LEU A 1 227 ? -23.904 6.923 27.986 1.00 96.38 227 LEU A O 1
ATOM 1770 N N . PHE A 1 228 ? -22.109 7.332 29.264 1.00 97.12 228 PHE A N 1
ATOM 1771 C CA . PHE A 1 228 ? -22.852 7.647 30.475 1.00 97.12 228 PHE A CA 1
ATOM 1772 C C . PHE A 1 228 ? -22.521 9.057 30.962 1.00 97.12 228 PHE A C 1
ATOM 1774 O O . PHE A 1 228 ? -21.489 9.653 30.639 1.00 97.12 228 PHE A O 1
ATOM 1781 N N . ARG A 1 229 ? -23.409 9.600 31.786 1.00 95.25 229 ARG A N 1
ATOM 1782 C CA . ARG A 1 229 ? -23.179 10.825 32.554 1.00 95.25 229 ARG A CA 1
ATOM 1783 C C . ARG A 1 229 ? -23.637 10.613 33.985 1.00 95.25 229 ARG A C 1
ATOM 1785 O O . ARG A 1 229 ? -24.421 9.708 34.258 1.00 95.25 229 ARG A O 1
ATOM 1792 N N . LYS A 1 230 ? -23.174 11.471 34.885 1.00 95.50 230 LYS A N 1
ATOM 1793 C CA . LYS A 1 230 ? -23.697 11.515 36.245 1.00 95.50 230 LYS A CA 1
ATOM 1794 C C . LYS A 1 230 ? -24.871 12.484 36.330 1.00 95.50 230 LYS A C 1
ATOM 1796 O O . LYS A 1 230 ? -24.794 13.582 35.775 1.00 95.50 230 LYS A O 1
ATOM 1801 N N . ASP A 1 231 ? -25.957 12.054 36.962 1.00 94.31 231 ASP A N 1
ATOM 1802 C CA . ASP A 1 231 ? -27.085 12.926 37.292 1.00 94.31 231 ASP A CA 1
ATOM 1803 C C . ASP A 1 231 ? -26.797 13.776 38.549 1.00 94.31 231 ASP A C 1
ATOM 1805 O O . ASP A 1 231 ? -25.706 13.730 39.120 1.00 94.31 231 ASP A O 1
ATOM 1809 N N . GLU A 1 232 ? -27.779 14.567 38.988 1.00 93.75 232 GLU A N 1
ATOM 1810 C CA . GLU A 1 232 ? -27.671 15.419 40.185 1.00 93.75 232 GLU A CA 1
ATOM 1811 C C . GLU A 1 232 ? -27.415 14.629 41.484 1.00 93.75 232 GLU A C 1
ATOM 1813 O O . GLU A 1 232 ? -26.954 15.202 42.470 1.00 93.75 232 GLU A O 1
ATOM 1818 N N . ASN A 1 233 ? -27.684 13.320 41.485 1.00 95.00 233 ASN A N 1
ATOM 1819 C CA . ASN A 1 233 ? -27.503 12.413 42.616 1.00 95.00 233 ASN A CA 1
ATOM 1820 C C . ASN A 1 233 ? -26.244 11.532 42.473 1.00 95.00 233 ASN A C 1
ATOM 1822 O O . ASN A 1 233 ? -26.102 10.560 43.212 1.00 95.00 233 ASN A O 1
ATOM 1826 N N . ASP A 1 234 ? -25.341 11.857 41.541 1.00 92.44 234 ASP A N 1
ATOM 1827 C CA . ASP A 1 234 ? -24.126 11.091 41.213 1.00 92.44 234 ASP A CA 1
ATOM 1828 C C . ASP A 1 234 ? -24.393 9.690 40.614 1.00 92.44 234 ASP A C 1
ATOM 1830 O O . ASP A 1 234 ? -23.471 8.881 40.492 1.00 92.44 234 ASP A O 1
ATOM 1834 N N . ASN A 1 235 ? -25.625 9.390 40.176 1.00 95.62 235 ASN A N 1
ATOM 1835 C CA . ASN A 1 235 ? -25.941 8.120 39.518 1.00 95.62 235 ASN A CA 1
ATOM 1836 C C . ASN A 1 235 ? -25.491 8.133 38.057 1.00 95.62 235 ASN A C 1
ATOM 1838 O O . ASN A 1 235 ? -25.718 9.105 37.333 1.00 95.62 235 ASN A O 1
ATOM 1842 N N . LEU A 1 236 ? -24.933 7.012 37.591 1.00 95.75 236 LEU A N 1
ATOM 1843 C CA . LEU A 1 236 ? -24.655 6.805 36.171 1.00 95.75 236 LEU A CA 1
ATOM 1844 C C . LEU A 1 236 ? -25.958 6.606 35.400 1.00 95.75 236 LEU A C 1
ATOM 1846 O O . LEU A 1 236 ? -26.623 5.577 35.543 1.00 95.75 236 LEU A O 1
ATOM 1850 N N . VAL A 1 237 ? -26.276 7.564 34.537 1.00 96.69 237 VAL A N 1
ATOM 1851 C CA . VAL A 1 237 ? -27.402 7.495 33.608 1.00 96.69 237 VAL A CA 1
ATOM 1852 C C . VAL A 1 237 ? -26.895 7.427 32.162 1.00 96.69 237 VAL A C 1
ATOM 1854 O O . VAL A 1 237 ? -25.930 8.124 31.825 1.00 96.69 237 VAL A O 1
ATOM 1857 N N . PRO A 1 238 ? -27.524 6.603 31.307 1.00 97.00 238 PRO A N 1
ATOM 1858 C CA . PRO A 1 238 ? -27.235 6.555 29.879 1.00 97.00 238 PRO A CA 1
ATOM 1859 C C . PRO A 1 238 ? -27.310 7.916 29.181 1.00 97.00 238 PRO A C 1
ATOM 1861 O O . PRO A 1 238 ? -28.140 8.769 29.520 1.00 97.00 238 PRO A O 1
ATOM 1864 N N . VAL A 1 239 ? -26.466 8.102 28.171 1.00 96.62 239 VAL A N 1
ATOM 1865 C CA . VAL A 1 239 ? -26.573 9.167 27.173 1.00 96.62 239 VAL A CA 1
ATOM 1866 C C . VAL A 1 239 ? -27.048 8.529 25.875 1.00 96.62 239 VAL A C 1
ATOM 1868 O O . VAL A 1 239 ? -26.386 7.637 25.360 1.00 96.62 239 VAL A O 1
ATOM 1871 N N . ASP A 1 240 ? -28.173 9.003 25.343 1.00 96.75 240 ASP A N 1
ATOM 1872 C CA . ASP A 1 240 ? -28.661 8.591 24.024 1.00 96.75 240 ASP A CA 1
ATOM 1873 C C . ASP A 1 240 ? -27.747 9.171 22.934 1.00 96.75 240 ASP A C 1
ATOM 1875 O O . ASP A 1 240 ? -27.785 10.372 22.633 1.00 96.75 240 ASP A O 1
ATOM 1879 N N . VAL A 1 241 ? -26.860 8.328 22.407 1.00 97.31 241 VAL A N 1
ATOM 1880 C CA . VAL A 1 241 ? -25.926 8.675 21.337 1.00 97.31 241 VAL A CA 1
ATOM 1881 C C . VAL A 1 241 ? -26.641 8.538 19.997 1.00 97.31 241 VAL A C 1
ATOM 1883 O O . VAL A 1 241 ? -27.152 7.477 19.639 1.00 97.31 241 VAL A O 1
ATOM 1886 N N . GLY A 1 242 ? -26.662 9.629 19.233 1.00 96.50 242 GLY A N 1
ATOM 1887 C CA . GLY A 1 242 ? -27.306 9.681 17.923 1.00 96.50 242 GLY A CA 1
ATOM 1888 C C . GLY A 1 242 ? -26.579 8.874 16.839 1.00 96.50 242 GLY A C 1
ATOM 1889 O O . GLY A 1 242 ? -25.592 8.183 17.081 1.00 96.50 242 GLY A O 1
ATOM 1890 N N . ALA A 1 243 ? -27.061 8.996 15.601 1.00 96.06 243 ALA A N 1
ATOM 1891 C CA . ALA A 1 243 ? -26.461 8.328 14.448 1.00 96.06 243 ALA A CA 1
ATOM 1892 C C . ALA A 1 243 ? -24.994 8.743 14.217 1.00 96.06 243 ALA A C 1
ATOM 1894 O O . ALA A 1 243 ? -24.632 9.914 14.355 1.00 96.06 243 ALA A O 1
ATOM 1895 N N . VAL A 1 244 ? -24.172 7.776 13.801 1.00 97.50 244 VAL A N 1
ATOM 1896 C CA . VAL A 1 244 ? -22.773 7.981 13.404 1.00 97.50 244 VAL A CA 1
ATOM 1897 C C . VAL A 1 244 ? -22.691 7.959 11.876 1.00 97.50 244 VAL A C 1
ATOM 1899 O O . VAL A 1 244 ? -22.445 6.929 11.253 1.00 97.50 244 VAL A O 1
ATOM 1902 N N . ASP A 1 245 ? -22.940 9.118 11.270 1.0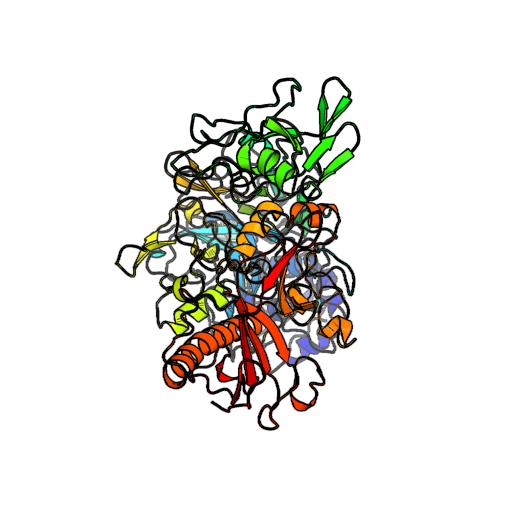0 97.69 245 ASP A N 1
ATOM 1903 C CA . ASP A 1 245 ? -22.963 9.290 9.816 1.00 97.69 245 ASP A CA 1
ATOM 1904 C C . ASP A 1 245 ? -21.598 9.752 9.292 1.00 97.69 245 ASP A C 1
ATOM 1906 O O . ASP A 1 245 ? -21.251 10.932 9.412 1.00 97.69 245 ASP A O 1
ATOM 1910 N N . PHE A 1 246 ? -20.846 8.848 8.663 1.00 98.44 246 PHE A N 1
ATOM 1911 C CA . PHE A 1 246 ? -19.581 9.183 8.005 1.00 98.44 246 PHE A CA 1
ATOM 1912 C C . PHE A 1 246 ? -19.799 9.971 6.711 1.00 98.44 246 PHE A C 1
ATOM 1914 O O . PHE A 1 246 ? -20.726 9.705 5.944 1.00 98.44 246 PHE A O 1
ATOM 1921 N N . VAL A 1 247 ? -18.913 10.931 6.461 1.00 98.00 247 VAL A N 1
ATOM 1922 C CA . VAL A 1 247 ? -18.882 11.757 5.251 1.00 98.00 247 VAL A CA 1
ATOM 1923 C C . VAL A 1 247 ? -17.439 11.983 4.813 1.00 98.00 247 VAL A C 1
ATOM 1925 O O . VAL A 1 247 ? -16.558 12.201 5.649 1.00 98.00 247 VAL A O 1
ATOM 1928 N N . ASP A 1 248 ? -17.200 11.953 3.505 1.00 97.62 248 ASP A N 1
ATOM 1929 C CA . ASP A 1 248 ? -15.874 12.126 2.921 1.00 97.62 248 ASP A CA 1
ATOM 1930 C C . ASP A 1 248 ? -15.830 13.215 1.848 1.00 97.62 248 ASP A C 1
ATOM 1932 O O . ASP A 1 248 ? -16.850 13.610 1.275 1.00 97.62 248 ASP A O 1
ATOM 1936 N N . VAL A 1 249 ? -14.609 13.659 1.561 1.00 97.88 249 VAL A N 1
ATOM 1937 C CA . VAL A 1 249 ? -14.237 14.292 0.294 1.00 97.88 249 VAL A CA 1
ATOM 1938 C C . VAL A 1 249 ? -12.876 13.745 -0.111 1.00 97.88 249 VAL A C 1
ATOM 1940 O O . VAL A 1 249 ? -11.913 13.894 0.637 1.00 97.88 249 VAL A O 1
ATOM 1943 N N . HIS A 1 250 ? -12.794 13.142 -1.293 1.00 98.31 250 HIS A N 1
ATOM 1944 C CA . HIS A 1 250 ? -11.541 12.741 -1.933 1.00 98.31 250 HIS A CA 1
ATOM 1945 C C . HIS A 1 250 ? -11.365 13.514 -3.234 1.00 98.31 250 HIS A C 1
ATOM 1947 O O . HIS A 1 250 ? -12.329 13.661 -3.991 1.00 98.31 250 HIS A O 1
ATOM 1953 N N . VAL A 1 251 ? -10.150 14.000 -3.491 1.00 97.69 251 VAL A N 1
ATOM 1954 C CA . VAL A 1 251 ? -9.848 14.876 -4.628 1.00 97.69 251 VAL A CA 1
ATOM 1955 C C . VAL A 1 251 ? -8.675 14.325 -5.432 1.00 97.69 251 VAL A C 1
ATOM 1957 O O . VAL A 1 251 ? -7.610 14.046 -4.891 1.00 97.69 251 VAL A O 1
ATOM 1960 N N . ASN A 1 252 ? -8.855 14.208 -6.748 1.00 97.06 252 ASN A N 1
ATOM 1961 C CA . ASN A 1 252 ? -7.750 14.094 -7.697 1.00 97.06 252 ASN A CA 1
ATOM 1962 C C . ASN A 1 252 ? -7.742 15.347 -8.574 1.00 97.06 252 ASN A C 1
ATOM 1964 O O . ASN A 1 252 ? -8.705 15.634 -9.283 1.00 97.06 252 ASN A O 1
ATOM 1968 N N . GLU A 1 253 ? -6.641 16.085 -8.527 1.00 96.31 253 GLU A N 1
ATOM 1969 C CA . GLU A 1 253 ? -6.459 17.344 -9.254 1.00 96.31 253 GLU A CA 1
ATOM 1970 C C . GLU A 1 253 ? -5.139 17.385 -10.038 1.00 96.31 253 GLU A C 1
ATOM 1972 O O . GLU A 1 253 ? -4.674 18.456 -10.433 1.00 96.31 253 GLU A O 1
ATOM 1977 N N . LYS A 1 254 ? -4.541 16.209 -10.292 1.00 96.25 254 LYS A N 1
ATOM 1978 C CA . LYS A 1 254 ? -3.270 16.059 -11.020 1.00 96.25 254 LYS A CA 1
ATOM 1979 C C . LYS A 1 254 ? -3.288 16.836 -12.336 1.00 96.25 254 LYS A C 1
ATOM 1981 O O . LYS A 1 254 ? -2.426 17.675 -12.578 1.00 96.25 254 LYS A O 1
ATOM 1986 N N . LEU A 1 255 ? -4.315 16.597 -13.152 1.00 97.44 255 LEU A N 1
ATOM 1987 C CA . LEU A 1 255 ? -4.461 17.195 -14.478 1.00 97.44 255 LEU A CA 1
ATOM 1988 C C . LEU A 1 255 ? -4.673 18.714 -14.429 1.00 97.44 255 LEU A C 1
ATOM 1990 O O . LEU A 1 255 ? -4.106 19.429 -15.250 1.00 97.44 255 LEU A O 1
ATOM 1994 N N . SER A 1 256 ? -5.467 19.225 -13.482 1.00 97.31 256 SER A N 1
ATOM 1995 C CA . SER A 1 256 ? -5.635 20.675 -13.311 1.00 97.31 256 SER A CA 1
ATOM 1996 C C . SER A 1 256 ? -4.307 21.346 -12.958 1.00 97.31 256 SER A C 1
ATOM 1998 O O . SER A 1 256 ? -3.946 22.356 -13.561 1.00 97.31 256 SER A O 1
ATOM 2000 N N . ARG A 1 257 ? -3.550 20.764 -12.019 1.00 96.50 257 ARG A N 1
ATOM 2001 C CA . ARG A 1 257 ? -2.285 21.331 -11.525 1.00 96.50 257 ARG A CA 1
ATOM 2002 C C . ARG A 1 257 ? -1.184 21.382 -12.578 1.00 96.50 257 ARG A C 1
ATOM 2004 O O . ARG A 1 257 ? -0.394 22.320 -12.558 1.00 96.50 257 ARG A O 1
ATOM 2011 N N . VAL A 1 258 ? -1.165 20.452 -13.538 1.00 97.38 258 VAL A N 1
ATOM 2012 C CA . VAL A 1 258 ? -0.271 20.514 -14.716 1.00 97.38 258 VAL A CA 1
ATOM 2013 C C . VAL A 1 258 ? -0.377 21.859 -15.441 1.00 97.38 258 VAL A C 1
ATOM 2015 O O . VAL A 1 258 ? 0.620 22.352 -15.968 1.00 97.38 258 VAL A O 1
ATOM 2018 N N . HIS A 1 259 ? -1.576 22.444 -15.464 1.00 97.62 259 HIS A N 1
ATOM 2019 C CA . HIS A 1 259 ? -1.902 23.652 -16.215 1.00 97.62 259 HIS A CA 1
ATOM 2020 C C . HIS A 1 259 ? -1.953 24.931 -15.378 1.00 97.62 259 HIS A C 1
ATOM 2022 O O . HIS A 1 259 ? -2.280 25.991 -15.914 1.00 97.62 259 HIS A O 1
ATOM 2028 N N . ASP A 1 260 ? -1.634 24.839 -14.088 1.00 95.31 260 ASP A N 1
ATOM 2029 C CA . ASP A 1 260 ? -1.682 25.952 -13.148 1.00 95.31 260 ASP A CA 1
ATOM 2030 C C . ASP A 1 260 ? -0.268 26.297 -12.669 1.00 95.31 260 ASP A C 1
ATOM 2032 O O . ASP A 1 260 ? 0.438 25.443 -12.128 1.00 95.31 260 ASP A O 1
ATOM 2036 N N . GLU A 1 261 ? 0.132 27.555 -12.866 1.00 92.56 261 GLU A N 1
ATOM 2037 C CA . GLU A 1 261 ? 1.406 28.116 -12.400 1.00 92.56 261 GLU A CA 1
ATOM 2038 C C . GLU A 1 261 ? 1.464 28.223 -10.865 1.00 92.56 261 GLU A C 1
ATOM 2040 O O . GLU A 1 261 ? 2.550 28.254 -10.283 1.00 92.56 261 GLU A O 1
ATOM 2045 N N . GLN A 1 262 ? 0.304 28.264 -10.196 1.00 89.44 262 GLN A N 1
ATOM 2046 C CA . GLN A 1 262 ? 0.177 28.253 -8.734 1.00 89.44 262 GLN A CA 1
ATOM 2047 C C . GLN A 1 262 ? 0.994 29.357 -8.056 1.00 89.44 262 GLN A C 1
ATOM 2049 O O . GLN A 1 262 ? 1.769 29.120 -7.135 1.00 89.44 262 GLN A O 1
ATOM 2054 N N . GLY A 1 263 ? 0.887 30.585 -8.571 1.00 85.75 263 GLY A N 1
ATOM 2055 C CA . GLY A 1 263 ? 1.624 31.728 -8.023 1.00 85.75 263 GLY A CA 1
ATOM 2056 C C . GLY A 1 263 ? 3.151 31.586 -8.099 1.00 85.75 263 GLY A C 1
ATOM 2057 O O . GLY A 1 263 ? 3.859 32.229 -7.326 1.00 85.75 263 GLY A O 1
ATOM 2058 N N . GLY A 1 264 ? 3.661 30.750 -9.010 1.00 86.75 264 GLY A N 1
ATOM 2059 C CA . GLY A 1 264 ? 5.087 30.475 -9.190 1.00 86.75 264 GLY A CA 1
ATOM 2060 C C . GLY A 1 264 ? 5.599 29.253 -8.420 1.00 86.75 264 GLY A C 1
ATOM 2061 O O . GLY A 1 264 ? 6.798 28.968 -8.467 1.00 86.75 264 GLY A O 1
ATOM 2062 N N . GLU A 1 265 ? 4.730 28.518 -7.720 1.00 88.06 265 GLU A N 1
ATOM 2063 C CA . GLU A 1 265 ? 5.072 27.213 -7.133 1.00 88.06 265 GLU A CA 1
ATOM 2064 C C . GLU A 1 265 ? 5.274 26.142 -8.221 1.00 88.06 265 GLU A C 1
ATOM 2066 O O . GLU A 1 265 ? 6.102 25.247 -8.051 1.00 88.06 265 GLU A O 1
ATOM 2071 N N . ASN A 1 266 ? 4.602 26.284 -9.372 1.00 90.69 266 ASN A N 1
ATOM 2072 C CA . ASN A 1 266 ? 4.744 25.430 -10.554 1.00 90.69 266 ASN A CA 1
ATOM 2073 C C . ASN A 1 266 ? 5.209 26.227 -11.789 1.00 90.69 266 ASN A C 1
ATOM 2075 O O . ASN A 1 266 ? 4.485 26.396 -12.766 1.00 90.69 266 ASN A O 1
ATOM 2079 N N . ASP A 1 267 ? 6.450 26.703 -11.792 1.00 87.88 267 ASP A N 1
ATOM 2080 C CA . ASP A 1 267 ? 7.047 27.400 -12.946 1.00 87.88 267 ASP A CA 1
ATOM 2081 C C . ASP A 1 267 ? 7.366 26.479 -14.146 1.00 87.88 267 ASP A C 1
ATOM 2083 O O . ASP A 1 267 ? 7.669 26.949 -15.246 1.00 87.88 267 ASP A O 1
ATOM 2087 N N . ALA A 1 268 ? 7.275 25.160 -13.957 1.00 91.62 268 ALA A N 1
ATOM 2088 C CA . ALA A 1 268 ? 7.407 24.156 -15.007 1.00 91.62 268 ALA A CA 1
ATOM 2089 C C . ALA A 1 268 ? 6.062 23.773 -15.658 1.00 91.62 268 ALA A C 1
ATOM 2091 O O . ALA A 1 268 ? 6.056 22.873 -16.503 1.00 91.62 268 ALA A O 1
ATOM 2092 N N . PHE A 1 269 ? 4.961 24.463 -15.321 1.00 95.00 269 PHE A N 1
ATOM 2093 C CA . PHE A 1 269 ? 3.619 24.170 -15.827 1.00 95.00 269 PHE A CA 1
ATOM 2094 C C . PHE A 1 269 ? 3.541 24.110 -17.360 1.00 95.00 269 PHE A C 1
ATOM 2096 O O . PHE A 1 269 ? 4.326 24.719 -18.105 1.00 95.00 269 PHE A O 1
ATOM 2103 N N . VAL A 1 270 ? 2.544 23.370 -17.836 1.00 96.62 270 VAL A N 1
ATOM 2104 C CA . VAL A 1 270 ? 2.196 23.258 -19.249 1.00 96.62 270 VAL A CA 1
ATOM 2105 C C . VAL A 1 270 ? 1.024 24.198 -19.521 1.00 96.62 270 VAL A C 1
ATOM 2107 O O . VAL A 1 270 ? -0.039 24.002 -18.939 1.00 96.62 270 VAL A O 1
ATOM 2110 N N . PRO A 1 271 ? 1.143 25.194 -20.414 1.00 95.81 271 PRO A N 1
ATOM 2111 C CA . PRO A 1 271 ? 0.019 26.065 -20.732 1.00 95.81 271 PRO A CA 1
ATOM 2112 C C . PRO A 1 271 ? -1.226 25.280 -21.184 1.00 95.81 271 PRO A C 1
ATOM 2114 O O . PRO A 1 271 ? -1.087 24.233 -21.828 1.00 95.81 271 PRO A O 1
ATOM 2117 N N . PRO A 1 272 ? -2.443 25.769 -20.881 1.00 95.75 272 PRO A N 1
ATOM 2118 C CA . PRO A 1 272 ? -3.672 25.169 -21.389 1.00 95.75 272 PRO A CA 1
ATOM 2119 C C . PRO A 1 272 ? -3.674 25.080 -22.919 1.00 95.75 272 PRO A C 1
ATOM 2121 O O . PRO A 1 272 ? -3.004 25.858 -23.604 1.00 95.75 272 PRO A O 1
ATOM 2124 N N . HIS A 1 273 ? -4.463 24.152 -23.464 1.00 96.44 273 HIS A N 1
ATOM 2125 C CA . HIS A 1 273 ? -4.548 23.961 -24.910 1.00 96.44 273 HIS A CA 1
ATOM 2126 C C . HIS A 1 273 ? -4.952 25.269 -25.625 1.00 96.44 273 HIS A C 1
ATOM 2128 O O . HIS A 1 273 ? -5.983 25.853 -25.285 1.00 96.44 273 HIS A O 1
ATOM 2134 N N . PRO A 1 274 ? -4.194 25.743 -26.633 1.00 95.38 274 PRO A N 1
ATOM 2135 C CA . PRO A 1 274 ? -4.373 27.092 -27.179 1.00 95.38 274 PRO A CA 1
ATOM 2136 C C . PRO A 1 274 ? -5.675 27.275 -27.970 1.00 95.38 274 PRO A C 1
ATOM 2138 O O . PRO A 1 274 ? -6.158 28.395 -28.114 1.00 95.38 274 PRO A O 1
ATOM 2141 N N . THR A 1 275 ? -6.236 26.189 -28.507 1.00 94.06 275 THR A N 1
ATOM 2142 C CA . THR A 1 275 ? -7.410 26.228 -29.399 1.00 94.06 275 THR A CA 1
ATOM 2143 C C . THR A 1 275 ? -8.641 25.519 -28.841 1.00 94.06 275 THR A C 1
ATOM 2145 O O . THR A 1 275 ? -9.734 25.709 -29.368 1.00 94.06 275 THR A O 1
ATOM 2148 N N . ILE A 1 276 ? -8.490 24.713 -27.785 1.00 94.44 276 ILE A N 1
ATOM 2149 C CA . ILE A 1 276 ? -9.583 23.915 -27.218 1.00 94.44 276 ILE A CA 1
ATOM 2150 C C . ILE A 1 276 ? -9.779 24.377 -25.779 1.00 94.44 276 ILE A C 1
ATOM 2152 O O . ILE A 1 276 ? -8.917 24.114 -24.940 1.00 94.44 276 ILE A O 1
ATOM 2156 N N . PRO A 1 277 ? -10.878 25.085 -25.476 1.00 95.62 277 PRO A N 1
ATOM 2157 C CA . PRO A 1 277 ? -11.086 25.691 -24.169 1.00 95.62 277 PRO A CA 1
ATOM 2158 C C . PRO A 1 277 ? -11.589 24.655 -23.155 1.00 95.62 277 PRO A C 1
ATOM 2160 O O . PRO A 1 277 ? -12.753 24.682 -22.751 1.00 95.62 277 PRO A O 1
ATOM 2163 N N . PHE A 1 278 ? -10.721 23.726 -22.752 1.00 97.06 278 PHE A N 1
ATOM 2164 C CA . PHE A 1 278 ? -11.019 22.799 -21.662 1.00 97.06 278 PHE A CA 1
ATOM 2165 C C . PHE A 1 278 ? -11.300 23.567 -20.360 1.00 97.06 278 PHE A C 1
ATOM 2167 O O . PHE A 1 278 ? -10.575 24.491 -19.988 1.00 97.06 278 PHE A O 1
ATOM 2174 N N . ASN A 1 279 ? -12.342 23.166 -19.635 1.00 96.88 279 ASN A N 1
ATOM 2175 C CA . ASN A 1 279 ? -12.605 23.642 -18.286 1.00 96.88 279 ASN A CA 1
ATOM 2176 C C . ASN A 1 279 ? -11.724 22.875 -17.293 1.00 96.88 279 ASN A C 1
ATOM 2178 O O . ASN A 1 279 ? -12.063 21.770 -16.870 1.00 96.88 279 ASN A O 1
ATOM 2182 N N . LEU A 1 280 ? -10.613 23.495 -16.901 1.00 96.69 280 LEU A N 1
ATOM 2183 C CA . LEU A 1 280 ? -9.632 22.916 -15.980 1.00 96.69 280 LEU A CA 1
ATOM 2184 C C . LEU A 1 280 ? -10.154 22.746 -14.544 1.00 96.69 280 LEU A C 1
ATOM 2186 O O . LEU A 1 280 ? -9.534 22.054 -13.753 1.00 96.69 280 LEU A O 1
ATOM 2190 N N . LYS A 1 281 ? -11.307 23.341 -14.205 1.00 95.69 281 LYS A N 1
ATOM 2191 C CA . LYS A 1 281 ? -11.937 23.248 -12.876 1.00 95.69 281 LYS A CA 1
ATOM 2192 C C . LYS A 1 281 ? -13.075 22.227 -12.809 1.00 95.69 281 LYS A C 1
ATOM 2194 O O . LYS A 1 281 ? -13.861 22.234 -11.865 1.00 95.69 281 LYS A O 1
ATOM 2199 N N . ALA A 1 282 ? -13.215 21.393 -13.833 1.00 95.50 282 ALA A N 1
ATOM 2200 C CA . ALA A 1 282 ? -14.252 20.377 -13.928 1.00 95.50 282 ALA A CA 1
ATOM 2201 C C . ALA A 1 282 ? -13.648 19.032 -14.331 1.00 95.50 282 ALA A C 1
ATOM 2203 O O . ALA A 1 282 ? -12.507 18.962 -14.791 1.00 95.50 282 ALA A O 1
ATOM 2204 N N . TYR A 1 283 ? -14.442 17.967 -14.210 1.00 95.38 283 TYR A N 1
ATOM 2205 C CA . TYR A 1 283 ? -14.081 16.655 -14.740 1.00 95.38 283 TYR A CA 1
ATOM 2206 C C . TYR A 1 283 ? -13.646 16.777 -16.215 1.00 95.38 283 TYR A C 1
ATOM 2208 O O . TYR A 1 283 ? -14.327 17.472 -16.982 1.00 95.38 283 TYR A O 1
ATOM 2216 N N . PRO A 1 284 ? -12.537 16.143 -16.637 1.00 95.88 284 PRO A N 1
ATOM 2217 C CA . PRO A 1 284 ? -11.700 15.196 -15.892 1.00 95.88 284 PRO A CA 1
ATOM 2218 C C . PRO A 1 284 ? -10.524 15.845 -15.138 1.00 95.88 284 PRO A C 1
ATOM 2220 O O . PRO A 1 284 ? -9.777 15.136 -14.473 1.00 95.88 284 PRO A O 1
ATOM 2223 N N . PHE A 1 285 ? -10.335 17.165 -15.246 1.00 97.56 285 PHE A N 1
ATOM 2224 C CA . PHE A 1 285 ? -9.163 17.867 -14.710 1.00 97.56 285 PHE A CA 1
ATOM 2225 C C . PHE A 1 285 ? -9.147 17.956 -13.180 1.00 97.56 285 PHE A C 1
ATOM 2227 O O . PHE A 1 285 ? -8.081 17.871 -12.568 1.00 97.56 285 PHE A O 1
ATOM 2234 N N . ILE A 1 286 ? -10.334 18.093 -12.584 1.00 96.62 286 ILE A N 1
ATOM 2235 C CA . ILE A 1 286 ? -10.578 17.928 -11.149 1.00 96.62 286 ILE A CA 1
ATOM 2236 C C . ILE A 1 286 ? -11.655 16.862 -10.978 1.00 96.62 286 ILE A C 1
ATOM 2238 O O . ILE A 1 286 ? -12.732 16.947 -11.577 1.00 96.62 286 ILE A O 1
ATOM 2242 N N . ARG A 1 287 ? -11.367 15.870 -10.143 1.00 96.44 287 ARG A N 1
ATOM 2243 C CA . ARG A 1 287 ? -12.294 14.819 -9.726 1.00 96.44 287 ARG A CA 1
ATOM 2244 C C . ARG A 1 287 ? -12.499 14.932 -8.224 1.00 96.44 287 ARG A C 1
ATOM 2246 O O . ARG A 1 287 ? -11.533 15.052 -7.480 1.00 96.44 287 ARG A O 1
ATOM 2253 N N . ASP A 1 288 ? -13.752 14.894 -7.799 1.00 95.38 288 ASP A N 1
ATOM 2254 C CA . ASP A 1 288 ? -14.166 15.071 -6.408 1.00 95.38 288 ASP A CA 1
ATOM 2255 C C . ASP A 1 288 ? -15.209 14.000 -6.078 1.00 95.38 288 ASP A C 1
ATOM 2257 O O . ASP A 1 288 ? -16.194 13.890 -6.807 1.00 95.38 288 ASP A O 1
ATOM 2261 N N . SER A 1 289 ? -15.040 13.216 -5.009 1.00 96.44 289 SER A N 1
ATOM 2262 C CA . SER A 1 289 ? -15.957 12.104 -4.673 1.00 96.44 289 SER A CA 1
ATOM 2263 C C . SER A 1 289 ? -17.420 12.537 -4.460 1.00 96.44 289 SER A C 1
ATOM 2265 O O . SER A 1 289 ? -18.366 11.742 -4.595 1.00 96.44 289 SER A O 1
ATOM 2267 N N . ARG A 1 290 ? -17.672 13.827 -4.202 1.00 93.00 290 ARG A N 1
ATOM 2268 C CA . ARG A 1 290 ? -19.030 14.382 -4.104 1.00 93.00 290 ARG A CA 1
ATOM 2269 C C . ARG A 1 290 ? -19.740 14.401 -5.453 1.00 93.00 290 ARG A C 1
ATOM 2271 O O . ARG A 1 290 ? -20.946 14.143 -5.484 1.00 93.00 290 ARG A O 1
ATOM 2278 N N . THR A 1 291 ? -19.018 14.654 -6.543 1.00 92.69 291 THR A N 1
ATOM 2279 C CA . THR A 1 291 ? -19.571 14.803 -7.902 1.00 92.69 291 THR A CA 1
ATOM 2280 C C . THR A 1 291 ? -19.209 13.642 -8.830 1.00 92.69 291 THR A C 1
ATOM 2282 O O . THR A 1 291 ? -20.034 13.254 -9.654 1.00 92.69 291 THR A O 1
ATOM 2285 N N . ASP A 1 292 ? -18.037 13.034 -8.661 1.00 94.62 292 ASP A N 1
ATOM 2286 C CA . ASP A 1 292 ? -17.566 11.856 -9.383 1.00 94.62 292 ASP A CA 1
ATOM 2287 C C . ASP A 1 292 ? -17.742 10.583 -8.540 1.00 94.62 292 ASP A C 1
ATOM 2289 O O . ASP A 1 292 ? -16.932 10.243 -7.677 1.00 94.62 292 ASP A O 1
ATOM 2293 N N . LYS A 1 293 ? -18.807 9.831 -8.833 1.00 92.19 293 LYS A N 1
ATOM 2294 C CA . LYS A 1 293 ? -19.135 8.566 -8.149 1.00 92.19 293 LYS A CA 1
ATOM 2295 C C . LYS A 1 293 ? -18.295 7.372 -8.594 1.00 92.19 293 LYS A C 1
ATOM 2297 O O . LYS A 1 293 ? -18.533 6.268 -8.108 1.00 92.19 293 LYS A O 1
ATOM 2302 N N . THR A 1 294 ? -17.336 7.589 -9.494 1.00 92.62 294 THR A N 1
ATOM 2303 C CA . THR A 1 294 ? -16.378 6.584 -9.972 1.00 92.62 294 THR A CA 1
ATOM 2304 C C . THR A 1 294 ? -15.004 6.705 -9.308 1.00 92.62 294 THR A C 1
ATOM 2306 O O . THR A 1 294 ? -14.103 5.944 -9.649 1.00 92.62 294 THR A O 1
ATOM 2309 N N . LEU A 1 295 ? -14.826 7.651 -8.377 1.00 95.31 295 LEU A N 1
ATOM 2310 C CA . LEU A 1 295 ? -13.572 7.832 -7.646 1.00 95.31 295 LEU A CA 1
ATOM 2311 C C . LEU A 1 295 ? -13.550 6.976 -6.367 1.00 95.31 295 LEU A C 1
ATOM 2313 O O . LEU A 1 295 ? -12.839 5.975 -6.294 1.00 95.31 295 LEU A O 1
ATOM 2317 N N . VAL A 1 296 ? -14.377 7.333 -5.379 1.00 97.06 296 VAL A N 1
ATOM 2318 C CA . VAL A 1 296 ? -14.445 6.689 -4.055 1.00 97.06 296 VAL A CA 1
ATOM 2319 C C . VAL A 1 296 ? -15.895 6.602 -3.583 1.00 97.06 296 VAL A C 1
ATOM 2321 O O . VAL A 1 296 ? -16.706 7.483 -3.871 1.00 97.06 296 VAL A O 1
ATOM 2324 N N . GLN A 1 297 ? -16.218 5.539 -2.848 1.00 95.88 297 GLN A N 1
ATOM 2325 C CA . GLN A 1 297 ? -17.493 5.342 -2.164 1.00 95.88 297 GLN A CA 1
ATOM 2326 C C . GLN A 1 297 ? -17.262 4.980 -0.694 1.00 95.88 297 GLN A C 1
ATOM 2328 O O . GLN A 1 297 ? -16.281 4.321 -0.352 1.00 95.88 297 GLN A O 1
ATOM 2333 N N . LEU A 1 298 ? -18.191 5.380 0.175 1.00 97.00 298 LEU A N 1
ATOM 2334 C CA . LEU A 1 298 ? -18.240 4.900 1.554 1.00 97.00 298 LEU A CA 1
ATOM 2335 C C . LEU A 1 298 ? -19.195 3.715 1.662 1.00 97.00 298 LEU A C 1
ATOM 2337 O O . LEU A 1 298 ? -20.322 3.774 1.170 1.00 97.00 298 LEU A O 1
ATOM 2341 N N . SER A 1 299 ? -18.763 2.664 2.354 1.00 96.44 299 SER A N 1
ATOM 2342 C CA . SER A 1 299 ? -19.611 1.526 2.718 1.00 96.44 299 SER A CA 1
ATOM 2343 C C . SER A 1 299 ? -19.777 1.467 4.231 1.00 96.44 299 SER A C 1
ATOM 2345 O O . SER A 1 299 ? -18.789 1.412 4.959 1.00 96.44 299 SER A O 1
ATOM 2347 N N . ALA A 1 300 ? -21.015 1.473 4.721 1.00 96.50 300 ALA A N 1
ATOM 2348 C CA . ALA A 1 300 ? -21.293 1.345 6.150 1.00 96.50 300 ALA A CA 1
ATOM 2349 C C . ALA A 1 300 ? -21.016 -0.084 6.648 1.00 96.50 300 ALA A C 1
ATOM 2351 O O . ALA A 1 300 ? -21.311 -1.061 5.958 1.00 96.50 300 ALA A O 1
ATOM 2352 N N . VAL A 1 301 ? -20.475 -0.201 7.861 1.00 95.44 301 VAL A N 1
ATOM 2353 C CA . VAL A 1 301 ? -20.183 -1.463 8.551 1.00 95.44 301 VAL A CA 1
ATOM 2354 C C . VAL A 1 301 ? -20.556 -1.292 10.025 1.00 95.44 301 VAL A C 1
ATOM 2356 O O . VAL A 1 301 ? -19.718 -0.952 10.858 1.00 95.44 301 VAL A O 1
ATOM 2359 N N . GLY A 1 302 ? -21.837 -1.474 10.349 1.00 93.94 302 GLY A N 1
ATOM 2360 C CA . GLY A 1 302 ? -22.347 -1.170 11.691 1.00 93.94 302 GLY A CA 1
ATOM 2361 C C . GLY A 1 302 ? -22.141 0.309 12.045 1.00 93.94 302 GLY A C 1
ATOM 2362 O O . GLY A 1 302 ? -22.558 1.182 11.288 1.00 93.94 302 GLY A O 1
ATOM 2363 N N . ALA A 1 303 ? -21.477 0.580 13.170 1.00 96.56 303 ALA A N 1
ATOM 2364 C CA . ALA A 1 303 ? -21.064 1.914 13.621 1.00 96.56 303 ALA A CA 1
ATOM 2365 C C . ALA A 1 303 ? -19.708 2.378 13.043 1.00 96.56 303 ALA A C 1
ATOM 2367 O O . ALA A 1 303 ? -19.179 3.423 13.426 1.00 96.56 303 ALA A O 1
ATOM 2368 N N . SER A 1 304 ? -19.124 1.601 12.130 1.00 97.88 304 SER A N 1
ATOM 2369 C CA . SER A 1 304 ? -17.894 1.910 11.397 1.00 97.88 304 SER A CA 1
ATOM 2370 C C . SER A 1 304 ? -18.172 2.074 9.897 1.00 97.88 304 SER A C 1
ATOM 2372 O O . SER A 1 304 ? -19.291 1.853 9.425 1.00 97.88 304 SER A O 1
ATOM 2374 N N . CYS A 1 305 ? -17.172 2.473 9.116 1.00 97.88 305 CYS A N 1
ATOM 2375 C CA . CYS A 1 305 ? -17.293 2.559 7.662 1.00 97.88 305 CYS A CA 1
ATOM 2376 C C . CYS A 1 305 ? -16.027 2.083 6.952 1.00 97.88 305 CYS A C 1
ATOM 2378 O O . CYS A 1 305 ? -14.969 1.914 7.558 1.00 97.88 305 CYS A O 1
ATOM 2380 N N . GLN A 1 306 ? -16.140 1.867 5.648 1.00 98.12 306 GLN A N 1
ATOM 2381 C CA . GLN A 1 306 ? -15.018 1.597 4.766 1.00 98.12 306 GLN A CA 1
ATOM 2382 C C . GLN A 1 306 ? -14.930 2.657 3.686 1.00 98.12 306 GLN A C 1
ATOM 2384 O O . GLN A 1 306 ? -15.928 2.955 3.028 1.00 98.12 306 GLN A O 1
ATOM 2389 N N . VAL A 1 307 ? -13.721 3.168 3.474 1.00 98.38 307 VAL A N 1
ATOM 2390 C CA . VAL A 1 307 ? -13.372 3.914 2.267 1.00 98.38 307 VAL A CA 1
ATOM 2391 C C . VAL A 1 307 ? -13.064 2.898 1.175 1.00 98.38 307 VAL A C 1
ATOM 2393 O O . VAL A 1 307 ? -12.134 2.099 1.304 1.00 98.38 307 VAL A O 1
ATOM 2396 N N . MET A 1 308 ? -13.874 2.917 0.119 1.00 96.69 308 MET A N 1
ATOM 2397 C CA . MET A 1 308 ? -13.882 1.935 -0.958 1.00 96.69 308 MET A CA 1
ATOM 2398 C C . MET A 1 308 ? -13.584 2.626 -2.295 1.00 96.69 308 MET A C 1
ATOM 2400 O O . MET A 1 308 ? -14.466 3.285 -2.856 1.00 96.69 308 MET A O 1
ATOM 2404 N N . PRO A 1 309 ? -12.364 2.496 -2.840 1.00 96.75 309 PRO A N 1
ATOM 2405 C CA . PRO A 1 309 ? -12.092 2.887 -4.217 1.00 96.75 309 PRO A CA 1
ATOM 2406 C C . PRO A 1 309 ? -13.053 2.174 -5.172 1.00 96.75 309 PRO A C 1
ATOM 2408 O O . PRO A 1 309 ? -13.352 0.989 -5.001 1.00 96.75 309 PRO A O 1
ATOM 2411 N N . VAL A 1 310 ? -13.551 2.872 -6.188 1.00 96.25 310 VAL A N 1
ATOM 2412 C CA . VAL A 1 310 ? -14.426 2.227 -7.173 1.00 96.25 310 VAL A CA 1
ATOM 2413 C C . VAL A 1 310 ? -13.568 1.398 -8.122 1.00 96.25 310 VAL A C 1
ATOM 2415 O O . VAL A 1 310 ? -12.654 1.915 -8.767 1.00 96.25 310 VAL A O 1
ATOM 2418 N N . SER A 1 311 ? -13.857 0.097 -8.205 1.00 94.88 311 SER A N 1
ATOM 2419 C CA . SER A 1 311 ? -13.131 -0.805 -9.096 1.00 94.88 311 SER A CA 1
ATOM 2420 C C . SER A 1 311 ? -13.365 -0.438 -10.560 1.00 94.88 311 SER A C 1
ATOM 2422 O O . SER A 1 311 ? -14.507 -0.219 -10.971 1.00 94.88 311 SER A O 1
ATOM 2424 N N . GLY A 1 312 ? -12.305 -0.423 -11.361 1.00 91.62 312 GLY A N 1
ATOM 2425 C CA . GLY A 1 312 ? -12.368 -0.093 -12.782 1.00 91.62 312 GLY A CA 1
ATOM 2426 C C . GLY A 1 312 ? -10.982 -0.076 -13.412 1.00 91.62 312 GLY A C 1
ATOM 2427 O O . GLY A 1 312 ? -10.008 -0.504 -12.799 1.00 91.62 312 GLY A O 1
ATOM 2428 N N . LYS A 1 313 ? -10.856 0.426 -14.643 1.00 92.00 313 LYS A N 1
ATOM 2429 C CA . LYS A 1 313 ? -9.525 0.568 -15.249 1.00 92.00 313 LYS A CA 1
ATOM 2430 C C . LYS A 1 313 ? -8.632 1.416 -14.336 1.00 92.00 313 LYS A C 1
ATOM 2432 O O . LYS A 1 313 ? -9.028 2.505 -13.935 1.00 92.00 313 LYS A O 1
ATOM 2437 N N . VAL A 1 314 ? -7.429 0.926 -14.039 1.00 90.81 314 VAL A N 1
ATOM 2438 C CA . VAL A 1 314 ? -6.449 1.669 -13.224 1.00 90.81 314 VAL A CA 1
ATOM 2439 C C . VAL A 1 314 ? -5.947 2.931 -13.933 1.00 90.81 314 VAL A C 1
ATOM 2441 O O . VAL A 1 314 ? -5.531 3.875 -13.269 1.00 90.81 314 VAL A O 1
ATOM 2444 N N . VAL A 1 315 ? -6.040 2.954 -15.268 1.00 94.56 315 VAL A N 1
ATOM 2445 C CA . VAL A 1 315 ? -5.804 4.118 -16.126 1.00 94.56 315 VAL A CA 1
ATOM 2446 C C . VAL A 1 315 ? -6.870 4.180 -17.214 1.00 94.56 315 VAL A C 1
ATOM 2448 O O . VAL A 1 315 ? -7.225 3.157 -17.804 1.00 94.56 315 VAL A O 1
ATOM 2451 N N . ALA A 1 316 ? -7.351 5.379 -17.525 1.00 94.44 316 ALA A N 1
ATOM 2452 C CA . ALA A 1 316 ? -8.201 5.623 -18.684 1.00 94.44 316 ALA A CA 1
ATOM 2453 C C . ALA A 1 316 ? -7.820 6.926 -19.394 1.00 94.44 316 ALA A C 1
ATOM 2455 O O . ALA A 1 316 ? -7.311 7.865 -18.785 1.00 94.44 316 ALA A O 1
ATOM 2456 N N . THR A 1 317 ? -8.099 6.994 -20.694 1.00 93.88 317 THR A N 1
ATOM 2457 C CA . THR A 1 317 ? -8.080 8.252 -21.447 1.00 93.88 317 THR A CA 1
ATOM 2458 C C . THR A 1 317 ? -9.115 9.218 -20.881 1.00 93.88 317 THR A C 1
ATOM 2460 O O . THR A 1 317 ? -10.244 8.819 -20.592 1.00 93.88 317 THR A O 1
ATOM 2463 N N . ALA A 1 318 ? -8.748 10.487 -20.753 1.00 92.62 318 ALA A N 1
ATOM 2464 C CA . ALA A 1 318 ? -9.612 11.521 -20.199 1.00 92.62 318 ALA A CA 1
ATOM 2465 C C . ALA A 1 318 ? -10.401 12.240 -21.309 1.00 92.62 318 ALA A C 1
ATOM 2467 O O . ALA A 1 318 ? -9.809 12.623 -22.313 1.00 92.62 318 ALA A O 1
ATOM 2468 N N . THR A 1 319 ? -11.709 12.475 -21.148 1.00 94.56 319 THR A N 1
ATOM 2469 C CA . THR A 1 319 ? -12.516 13.264 -22.106 1.00 94.56 319 THR A CA 1
ATOM 2470 C C . THR A 1 319 ? -13.327 14.354 -21.410 1.00 94.56 319 THR A C 1
ATOM 2472 O O . THR A 1 319 ? -13.676 14.232 -20.236 1.00 94.56 319 THR A O 1
ATOM 2475 N N . GLN A 1 320 ? -13.620 15.440 -22.128 1.00 95.12 320 GLN A N 1
ATOM 2476 C CA . GLN A 1 320 ? -14.487 16.524 -21.667 1.00 95.12 320 GLN A CA 1
ATOM 2477 C C . GLN A 1 320 ? -15.376 17.030 -22.806 1.00 95.12 320 GLN A C 1
ATOM 2479 O O . GLN A 1 320 ? -14.919 17.192 -23.938 1.00 95.12 320 GLN A O 1
ATOM 2484 N N . LYS A 1 321 ? -16.638 17.360 -22.505 1.00 96.00 321 LYS A N 1
ATOM 2485 C CA . LYS A 1 321 ? -17.512 18.051 -23.464 1.00 96.00 321 LYS A CA 1
ATOM 2486 C C . LYS A 1 321 ? -17.073 19.498 -23.661 1.00 96.00 321 LYS A C 1
ATOM 2488 O O . LYS A 1 321 ? -17.184 20.305 -22.741 1.00 96.00 321 LYS A O 1
ATOM 2493 N N . VAL A 1 322 ? -16.681 19.845 -24.884 1.00 94.19 322 VAL A N 1
ATOM 2494 C CA . VAL A 1 322 ? -16.323 21.206 -25.302 1.00 94.19 322 VAL A CA 1
ATOM 2495 C C . VAL A 1 322 ? -17.191 21.588 -26.499 1.00 94.19 322 VAL A C 1
ATOM 2497 O O . VAL A 1 322 ? -17.243 20.878 -27.499 1.00 94.19 322 VAL A O 1
ATOM 2500 N N . GLY A 1 323 ? -17.955 22.680 -26.388 1.00 90.81 323 GLY A N 1
ATOM 2501 C CA . GLY A 1 323 ? -18.858 23.113 -27.466 1.00 90.81 323 GLY A CA 1
ATOM 2502 C C . GLY A 1 323 ? -19.924 22.076 -27.863 1.00 90.81 323 GLY A C 1
ATOM 2503 O O . GLY A 1 323 ? -20.376 22.070 -29.002 1.00 90.81 323 GLY A O 1
ATOM 2504 N N . GLY A 1 324 ? -20.303 21.176 -26.946 1.00 91.12 324 GLY A N 1
ATOM 2505 C CA . GLY A 1 324 ? -21.268 20.095 -27.194 1.00 91.12 324 GLY A CA 1
ATOM 2506 C C . GLY A 1 324 ? -20.678 18.811 -27.793 1.00 91.12 324 GLY A C 1
ATOM 2507 O O . GLY A 1 324 ? -21.407 17.828 -27.913 1.00 91.12 324 GLY A O 1
ATOM 2508 N N . LYS A 1 325 ? -19.380 18.785 -28.117 1.00 91.88 325 LYS A N 1
ATOM 2509 C CA . LYS A 1 325 ? -18.659 17.610 -28.624 1.00 91.88 325 LYS A CA 1
ATOM 2510 C C . LYS A 1 325 ? -17.787 17.003 -27.522 1.00 91.88 325 LYS A C 1
ATOM 2512 O O . LYS A 1 325 ? -17.188 17.738 -26.744 1.00 91.88 325 LYS A O 1
ATOM 2517 N N . GLU A 1 326 ? -17.725 15.675 -27.446 1.00 93.00 326 GLU A N 1
ATOM 2518 C CA . GLU A 1 326 ? -16.731 14.981 -26.616 1.00 93.00 326 GLU A CA 1
ATOM 2519 C C . GLU A 1 326 ? -15.337 15.181 -27.222 1.00 93.00 326 GLU A C 1
ATOM 2521 O O . GLU A 1 326 ? -15.096 14.812 -28.372 1.00 93.00 326 GLU A O 1
ATOM 2526 N N . GLU A 1 327 ? -14.429 15.778 -26.456 1.00 93.38 327 GLU A N 1
ATOM 2527 C CA . GLU A 1 327 ? -13.034 15.986 -26.835 1.00 93.38 327 GLU A CA 1
ATOM 2528 C C . GLU A 1 327 ? -12.123 15.198 -25.891 1.00 93.38 327 GLU A C 1
ATOM 2530 O O . GLU A 1 327 ? -12.280 15.256 -24.669 1.00 93.38 327 GLU A O 1
ATOM 2535 N N . LEU A 1 328 ? -11.136 14.491 -26.448 1.00 94.94 328 LEU A N 1
ATOM 2536 C CA . LEU A 1 328 ? -10.068 13.872 -25.665 1.00 94.94 328 LEU A CA 1
ATOM 2537 C C . LEU A 1 328 ? -9.244 14.972 -24.982 1.00 94.94 328 LEU A C 1
ATOM 2539 O O . LEU A 1 328 ? -8.701 15.844 -25.662 1.00 94.94 328 LEU A O 1
ATOM 2543 N N . ALA A 1 329 ? -9.142 14.947 -23.657 1.00 95.88 329 ALA A N 1
ATOM 2544 C CA . ALA A 1 329 ? -8.307 15.880 -22.915 1.00 95.88 329 ALA A CA 1
ATOM 2545 C C . ALA A 1 329 ? -6.841 15.670 -23.313 1.00 95.88 329 ALA A C 1
ATOM 2547 O O . ALA A 1 329 ? -6.333 14.548 -23.312 1.00 95.88 329 ALA A O 1
ATOM 2548 N N . ARG A 1 330 ? -6.177 16.758 -23.703 1.00 96.12 330 ARG A N 1
ATOM 2549 C CA . ARG A 1 330 ? -4.840 16.734 -24.300 1.00 96.12 330 ARG A CA 1
ATOM 2550 C C . ARG A 1 330 ? -4.123 18.060 -24.122 1.00 96.12 330 ARG A C 1
ATOM 2552 O O . ARG A 1 330 ? -4.756 19.086 -23.866 1.00 96.12 330 ARG A O 1
ATOM 2559 N N . PHE A 1 331 ? -2.809 18.034 -24.282 1.00 97.44 331 PHE A N 1
ATOM 2560 C CA . PHE A 1 331 ? -1.942 19.198 -24.146 1.00 97.44 331 PHE A CA 1
ATOM 2561 C C . PHE A 1 331 ? -0.858 19.208 -25.219 1.00 97.44 331 PHE A C 1
ATOM 2563 O O . PHE A 1 331 ? -0.518 18.172 -25.786 1.00 97.44 331 PHE A O 1
ATOM 2570 N N . ILE A 1 332 ? -0.292 20.386 -25.476 1.00 98.00 332 ILE A N 1
ATOM 2571 C CA . ILE A 1 332 ? 0.885 20.513 -26.336 1.00 98.00 332 ILE A CA 1
ATOM 2572 C C . ILE A 1 332 ? 2.116 20.186 -25.501 1.00 98.00 332 ILE A C 1
ATOM 2574 O O . ILE A 1 332 ? 2.411 20.886 -24.530 1.00 98.00 332 ILE A O 1
ATOM 2578 N N . VAL A 1 333 ? 2.847 19.140 -25.883 1.00 98.06 333 VAL A N 1
ATOM 2579 C CA . VAL A 1 333 ? 4.099 18.767 -25.221 1.00 98.06 333 VAL A CA 1
ATOM 2580 C C . VAL A 1 333 ? 5.071 19.944 -25.332 1.00 98.06 333 VAL A C 1
ATOM 2582 O O . VAL A 1 333 ? 5.422 20.328 -26.453 1.00 98.06 333 VAL A O 1
ATOM 2585 N N . PRO A 1 334 ? 5.545 20.530 -24.215 1.00 96.69 334 PRO A N 1
ATOM 2586 C CA . PRO A 1 334 ? 6.464 21.657 -24.275 1.00 96.69 334 PRO A CA 1
ATOM 2587 C C . PRO A 1 334 ? 7.737 21.303 -25.038 1.00 96.69 334 PRO A C 1
ATOM 2589 O O . PRO A 1 334 ? 8.214 20.161 -24.980 1.00 96.69 334 PRO A O 1
ATOM 2592 N N . THR A 1 335 ? 8.327 22.292 -25.708 1.00 95.44 335 THR A N 1
ATOM 2593 C CA . THR A 1 335 ? 9.645 22.117 -26.322 1.00 95.44 335 THR A CA 1
ATOM 2594 C C . THR A 1 335 ? 10.677 21.718 -25.272 1.00 95.44 335 THR A C 1
ATOM 2596 O O . THR A 1 335 ? 10.531 22.021 -24.079 1.00 95.44 335 THR A O 1
ATOM 2599 N N . LYS A 1 336 ? 11.708 20.982 -25.695 1.00 93.50 336 LYS A N 1
ATOM 2600 C CA . LYS A 1 336 ? 12.781 20.580 -24.787 1.00 93.50 336 LYS A CA 1
ATOM 2601 C C . LYS A 1 336 ? 13.445 21.832 -24.213 1.00 93.50 336 LYS A C 1
ATOM 2603 O O . LYS A 1 336 ? 13.930 22.685 -24.954 1.00 93.50 336 LYS A O 1
ATOM 2608 N N . ARG A 1 337 ? 13.445 21.951 -22.890 1.00 92.56 337 ARG A N 1
ATOM 2609 C CA . ARG A 1 337 ? 14.006 23.095 -22.162 1.00 92.56 337 ARG A CA 1
ATOM 2610 C C . ARG A 1 337 ? 14.599 22.644 -20.838 1.00 92.56 337 ARG A C 1
ATOM 2612 O O . ARG A 1 337 ? 14.233 21.582 -20.332 1.00 92.56 337 ARG A O 1
ATOM 2619 N N . GLN A 1 338 ? 15.492 23.460 -20.288 1.00 90.62 338 GLN A N 1
ATOM 2620 C CA . GLN A 1 338 ? 15.991 23.273 -18.932 1.00 90.62 338 GLN A CA 1
ATOM 2621 C C . GLN A 1 338 ? 15.256 24.186 -17.957 1.00 90.62 338 GLN A C 1
ATOM 2623 O O . GLN A 1 338 ? 15.136 25.387 -18.198 1.00 90.62 338 GLN A O 1
ATOM 2628 N N . THR A 1 339 ? 14.840 23.609 -16.837 1.00 87.31 339 THR A N 1
ATOM 2629 C CA . THR A 1 339 ? 14.353 24.316 -15.654 1.00 87.31 339 THR A CA 1
ATOM 2630 C C . THR A 1 339 ? 15.203 23.836 -14.484 1.00 87.31 339 THR A C 1
ATOM 2632 O O . THR A 1 339 ? 15.334 22.633 -14.281 1.00 87.31 339 THR A O 1
ATOM 2635 N N . ARG A 1 340 ? 15.835 24.757 -13.740 1.00 87.19 340 ARG A N 1
ATOM 2636 C CA . ARG A 1 340 ? 16.732 24.419 -12.610 1.00 87.19 340 ARG A CA 1
ATOM 2637 C C . ARG A 1 340 ? 17.793 23.366 -12.979 1.00 87.19 340 ARG A C 1
ATOM 2639 O O . ARG A 1 340 ? 17.971 22.380 -12.278 1.00 87.19 340 ARG A O 1
ATOM 2646 N N . GLU A 1 341 ? 18.448 23.554 -14.128 1.00 86.06 341 GLU A N 1
ATOM 2647 C CA . GLU A 1 341 ? 19.491 22.660 -14.676 1.00 86.06 341 GLU A CA 1
ATOM 2648 C C . GLU A 1 341 ? 19.023 21.244 -15.072 1.00 86.06 341 GLU A C 1
ATOM 2650 O O . GLU A 1 341 ? 19.795 20.484 -15.663 1.00 86.06 341 GLU A O 1
ATOM 2655 N N . ARG A 1 342 ? 17.748 20.897 -14.858 1.00 85.25 342 ARG A N 1
ATOM 2656 C CA . ARG A 1 342 ? 17.149 19.635 -15.308 1.00 85.25 342 ARG A CA 1
ATOM 2657 C C . ARG A 1 342 ? 16.419 19.840 -16.626 1.00 85.25 342 ARG A C 1
ATOM 2659 O O . ARG A 1 342 ? 15.726 20.835 -16.827 1.00 85.25 342 ARG A O 1
ATOM 2666 N N . TRP A 1 343 ? 16.598 18.906 -17.552 1.00 90.00 343 TRP A N 1
ATOM 2667 C CA . TRP A 1 343 ? 15.806 18.875 -18.777 1.00 90.00 343 TRP A CA 1
ATOM 2668 C C . TRP A 1 343 ? 14.381 18.442 -18.445 1.00 90.00 343 TRP A C 1
ATOM 2670 O O . TRP A 1 343 ? 14.202 17.493 -17.695 1.00 90.00 343 TRP A O 1
ATOM 2680 N N . ASN A 1 344 ? 13.373 19.025 -19.093 1.00 93.06 344 ASN A N 1
ATOM 2681 C CA . ASN A 1 344 ? 11.980 18.553 -19.025 1.00 93.06 344 ASN A CA 1
ATOM 2682 C C . ASN A 1 344 ? 11.750 17.220 -19.781 1.00 93.06 344 ASN A C 1
ATOM 2684 O O . ASN A 1 344 ? 10.696 16.991 -20.381 1.00 93.06 344 ASN A O 1
ATOM 2688 N N . ARG A 1 345 ? 12.774 16.369 -19.837 1.00 92.06 345 ARG A N 1
ATOM 2689 C CA . ARG A 1 345 ? 12.794 15.059 -20.483 1.00 92.06 345 ARG A CA 1
ATOM 2690 C C . ARG A 1 345 ? 13.515 14.099 -19.554 1.00 92.06 345 ARG A C 1
ATOM 2692 O O . ARG A 1 345 ? 14.747 14.063 -19.535 1.00 92.06 345 ARG A O 1
ATOM 2699 N N . TYR A 1 346 ? 12.735 13.311 -18.825 1.00 88.31 346 TYR A N 1
ATOM 2700 C CA . TYR A 1 346 ? 13.241 12.165 -18.092 1.00 88.31 346 TYR A CA 1
ATOM 2701 C C . TYR A 1 346 ? 12.982 10.921 -18.941 1.00 88.31 346 TYR A C 1
ATOM 2703 O O . TYR A 1 346 ? 11.863 10.429 -19.035 1.00 88.31 346 TYR A O 1
ATOM 2711 N N . TRP A 1 347 ? 14.009 10.476 -19.668 1.00 88.25 347 TRP A N 1
ATOM 2712 C CA . TRP A 1 347 ? 13.884 9.482 -20.746 1.00 88.25 347 TRP A CA 1
ATOM 2713 C C . TRP A 1 347 ? 12.907 9.972 -21.820 1.00 88.25 347 TRP A C 1
ATOM 2715 O O . TRP A 1 347 ? 13.168 10.977 -22.475 1.00 88.25 347 TRP A O 1
ATOM 2725 N N . SER A 1 348 ? 11.795 9.268 -22.001 1.00 92.38 348 SER A N 1
ATOM 2726 C CA . SER A 1 348 ? 10.707 9.595 -22.920 1.00 92.38 348 SER A CA 1
ATOM 2727 C C . SER A 1 348 ? 9.449 10.064 -22.179 1.00 92.38 348 SER A C 1
ATOM 2729 O O . SER A 1 348 ? 8.341 9.949 -22.703 1.00 92.38 348 SER A O 1
ATOM 2731 N N . THR A 1 349 ? 9.625 10.577 -20.962 1.00 93.94 349 THR A N 1
ATOM 2732 C CA . THR A 1 349 ? 8.591 11.135 -20.086 1.00 93.94 349 THR A CA 1
ATOM 2733 C C . THR A 1 349 ? 8.811 12.640 -19.952 1.00 93.94 349 THR A C 1
ATOM 2735 O O . THR A 1 349 ? 9.953 13.114 -19.913 1.00 93.94 349 THR A O 1
ATOM 2738 N N . LEU A 1 350 ? 7.728 13.415 -19.905 1.00 96.19 350 LEU A N 1
ATOM 2739 C CA . LEU A 1 350 ? 7.813 14.843 -19.604 1.00 96.19 350 LEU A CA 1
ATOM 2740 C C . LEU A 1 350 ? 7.963 15.020 -18.094 1.00 96.19 350 LEU A C 1
ATOM 2742 O O . LEU A 1 350 ? 7.104 14.579 -17.338 1.00 96.19 350 LEU A O 1
ATOM 2746 N N . GLU A 1 351 ? 9.047 15.670 -17.683 1.00 94.12 351 GLU A N 1
ATOM 2747 C CA . GLU A 1 351 ? 9.290 16.034 -16.286 1.00 94.12 351 GLU A CA 1
ATOM 2748 C C . GLU A 1 351 ? 8.760 17.452 -16.024 1.00 94.12 351 GLU A C 1
ATOM 2750 O O . GLU A 1 351 ? 9.192 18.410 -16.677 1.00 94.12 351 GLU A O 1
ATOM 2755 N N . ILE A 1 352 ? 7.841 17.587 -15.067 1.00 93.56 352 ILE A N 1
ATOM 2756 C CA . ILE A 1 352 ? 7.473 18.862 -14.449 1.00 93.56 352 ILE A CA 1
ATOM 2757 C C . ILE A 1 352 ? 8.384 19.036 -13.237 1.00 93.56 352 ILE A C 1
ATOM 2759 O O . ILE A 1 352 ? 8.136 18.508 -12.155 1.00 93.56 352 ILE A O 1
ATOM 2763 N N . THR A 1 353 ? 9.491 19.742 -13.453 1.00 89.88 353 THR A N 1
ATOM 2764 C CA . THR A 1 353 ? 10.574 19.848 -12.475 1.00 89.88 353 THR A CA 1
ATOM 2765 C C . THR A 1 353 ? 10.090 20.447 -11.155 1.00 89.88 353 THR A C 1
ATOM 2767 O O . THR A 1 353 ? 9.684 21.610 -11.105 1.00 89.88 353 THR A O 1
ATOM 2770 N N . ALA A 1 354 ? 10.211 19.664 -10.080 1.00 87.69 354 ALA A N 1
ATOM 2771 C CA . ALA A 1 354 ? 9.914 20.093 -8.718 1.00 87.69 354 ALA A CA 1
ATOM 2772 C C . ALA A 1 354 ? 10.767 21.307 -8.297 1.00 87.69 354 ALA A C 1
ATOM 2774 O O . ALA A 1 354 ? 11.854 21.563 -8.833 1.00 87.69 354 ALA A O 1
ATOM 2775 N N . ARG A 1 355 ? 10.280 22.066 -7.312 1.00 85.81 355 ARG A N 1
ATOM 2776 C CA . ARG A 1 355 ? 11.064 23.110 -6.643 1.00 85.81 355 ARG A CA 1
ATOM 2777 C C . ARG A 1 355 ? 11.619 22.523 -5.353 1.00 85.81 355 ARG A C 1
ATOM 2779 O O . ARG A 1 355 ? 10.858 22.244 -4.434 1.00 85.81 355 ARG A O 1
ATOM 2786 N N . ASP A 1 356 ? 12.928 22.301 -5.301 1.00 82.25 356 ASP A N 1
ATOM 2787 C CA . ASP A 1 356 ? 13.549 21.482 -4.254 1.00 82.25 356 ASP A CA 1
ATOM 2788 C C . ASP A 1 356 ? 12.868 20.094 -4.202 1.00 82.25 356 ASP A C 1
ATOM 2790 O O . ASP A 1 356 ? 12.820 19.409 -5.221 1.00 82.25 356 ASP A O 1
ATOM 2794 N N . ASN A 1 357 ? 12.281 19.700 -3.066 1.00 80.19 357 ASN A N 1
ATOM 2795 C CA . ASN A 1 357 ? 11.477 18.472 -2.937 1.00 80.19 357 ASN A CA 1
ATOM 2796 C C . ASN A 1 357 ? 9.955 18.725 -2.985 1.00 80.19 357 ASN A C 1
ATOM 2798 O O . ASN A 1 357 ? 9.164 17.827 -2.700 1.00 80.19 357 ASN A O 1
ATOM 2802 N N . SER A 1 358 ? 9.538 19.944 -3.335 1.00 89.50 358 SER A N 1
ATOM 2803 C CA . SER A 1 358 ? 8.143 20.383 -3.365 1.00 89.50 358 SER A CA 1
ATOM 2804 C C . SER A 1 358 ? 7.521 20.183 -4.751 1.00 89.50 358 SER A C 1
ATOM 2806 O O . SER A 1 358 ? 7.971 20.778 -5.736 1.00 89.50 358 SER A O 1
ATOM 2808 N N . ARG A 1 359 ? 6.471 19.356 -4.836 1.00 92.12 359 ARG A N 1
ATOM 2809 C CA . ARG A 1 359 ? 5.757 19.035 -6.083 1.00 92.12 359 ARG A CA 1
ATOM 2810 C C . ARG A 1 359 ? 4.367 19.658 -6.098 1.00 92.12 359 ARG A C 1
ATOM 2812 O O . ARG A 1 359 ? 3.402 19.074 -5.614 1.00 92.12 359 ARG A O 1
ATOM 2819 N N . ALA A 1 360 ? 4.274 20.839 -6.698 1.00 93.31 360 ALA A N 1
ATOM 2820 C CA . ALA A 1 360 ? 3.014 21.556 -6.889 1.00 93.31 360 ALA A CA 1
ATOM 2821 C C . ALA A 1 360 ? 2.087 20.895 -7.932 1.00 93.31 360 ALA A C 1
ATOM 2823 O O . ALA A 1 360 ? 0.892 21.186 -7.979 1.00 93.31 360 ALA A O 1
ATOM 2824 N N . ALA A 1 361 ? 2.620 20.006 -8.770 1.00 94.81 361 ALA A N 1
ATOM 2825 C CA . ALA A 1 361 ? 1.935 19.259 -9.824 1.00 94.81 361 ALA A CA 1
ATOM 2826 C C . ALA A 1 361 ? 2.598 17.870 -9.983 1.00 94.81 361 ALA A C 1
ATOM 2828 O O . ALA A 1 361 ? 3.662 17.660 -9.391 1.00 94.81 361 ALA A O 1
ATOM 2829 N N . PRO A 1 362 ? 2.013 16.937 -10.761 1.00 94.62 362 PRO A N 1
ATOM 2830 C CA . PRO A 1 362 ? 2.633 15.641 -11.045 1.00 94.62 362 PRO A CA 1
ATOM 2831 C C . PRO A 1 362 ? 4.061 15.796 -11.566 1.00 94.62 362 PRO A C 1
ATOM 2833 O O . PRO A 1 362 ? 4.258 16.519 -12.538 1.00 94.62 362 PRO A O 1
ATOM 2836 N N . GLU A 1 363 ? 5.046 15.106 -10.982 1.00 91.75 363 GLU A N 1
ATOM 2837 C CA . GLU A 1 363 ? 6.441 15.214 -11.458 1.00 91.75 363 GLU A CA 1
ATOM 2838 C C . GLU A 1 363 ? 6.607 14.673 -12.888 1.00 91.75 363 GLU A C 1
ATOM 2840 O O . GLU A 1 363 ? 7.408 15.196 -13.661 1.00 91.75 363 GLU A O 1
ATOM 2845 N N . TYR A 1 364 ? 5.820 13.663 -13.266 1.00 93.44 364 TYR A N 1
ATOM 2846 C CA . TYR A 1 364 ? 5.961 12.959 -14.539 1.00 93.44 364 TYR A CA 1
ATOM 2847 C C . TYR A 1 364 ? 4.644 12.861 -15.308 1.00 93.44 364 TYR A C 1
ATOM 2849 O O . TYR A 1 364 ? 3.612 12.491 -14.743 1.00 93.44 364 TYR A O 1
ATOM 2857 N N . LEU A 1 365 ? 4.703 13.140 -16.615 1.00 96.06 365 LEU A N 1
ATOM 2858 C CA . LEU A 1 365 ? 3.598 12.992 -17.566 1.00 96.06 365 LEU A CA 1
ATOM 2859 C C . LEU A 1 365 ? 3.970 12.079 -18.733 1.00 96.06 365 LEU A C 1
ATOM 2861 O O . LEU A 1 365 ? 5.020 12.247 -19.368 1.00 96.06 365 LEU A O 1
ATOM 2865 N N . ASN A 1 366 ? 3.063 11.164 -19.079 1.00 96.38 366 ASN A N 1
ATOM 2866 C CA . ASN A 1 366 ? 3.185 10.387 -20.308 1.00 96.38 366 ASN A CA 1
ATOM 2867 C C . ASN A 1 366 ? 3.033 11.307 -21.534 1.00 96.38 366 ASN A C 1
ATOM 2869 O O . ASN A 1 366 ? 2.109 12.113 -21.612 1.00 96.38 366 ASN A O 1
ATOM 2873 N N . ILE A 1 367 ? 3.946 11.175 -22.498 1.00 97.06 367 ILE A N 1
ATOM 2874 C CA . ILE A 1 367 ? 3.945 11.952 -23.750 1.00 97.06 367 ILE A CA 1
ATOM 2875 C C . ILE A 1 367 ? 4.029 11.067 -24.995 1.00 97.06 367 ILE A C 1
ATOM 2877 O O . ILE A 1 367 ? 4.345 11.541 -26.079 1.00 97.06 367 ILE A O 1
ATOM 2881 N N . ARG A 1 368 ? 3.787 9.762 -24.859 1.00 96.50 368 ARG A N 1
ATOM 2882 C CA . ARG A 1 368 ? 4.012 8.782 -25.936 1.00 96.50 368 ARG A CA 1
ATOM 2883 C C . ARG A 1 368 ? 2.729 8.384 -26.658 1.00 96.50 368 ARG A C 1
ATOM 2885 O O . ARG A 1 368 ? 2.762 7.525 -27.532 1.00 96.50 368 ARG A O 1
ATOM 2892 N N . HIS A 1 369 ? 1.625 9.044 -26.336 1.00 96.75 369 HIS A N 1
ATOM 2893 C CA . HIS A 1 369 ? 0.313 8.779 -26.900 1.00 96.75 369 HIS A CA 1
ATOM 2894 C C . HIS A 1 369 ? -0.273 10.052 -27.515 1.00 96.75 369 HIS A C 1
ATOM 2896 O O . HIS A 1 369 ? -0.726 10.949 -26.801 1.00 96.75 369 HIS A O 1
ATOM 2902 N N . GLU A 1 370 ? -0.237 10.126 -28.844 1.00 96.06 370 GLU A N 1
ATOM 2903 C CA . GLU A 1 370 ? -0.675 11.290 -29.619 1.00 96.06 370 GLU A CA 1
ATOM 2904 C C . GLU A 1 370 ? -2.125 11.115 -30.102 1.00 96.06 370 GLU A C 1
ATOM 2906 O O . GLU A 1 370 ? -2.444 10.108 -30.742 1.00 96.06 370 GLU A O 1
ATOM 2911 N N . PRO A 1 371 ? -3.021 12.073 -29.822 1.00 92.81 371 PRO A N 1
ATOM 2912 C CA . PRO A 1 371 ? -4.380 12.071 -30.359 1.00 92.81 371 PRO A CA 1
ATOM 2913 C C . PRO A 1 371 ? -4.399 12.225 -31.888 1.00 92.81 371 PRO A C 1
ATOM 2915 O O . PRO A 1 371 ? -3.904 13.219 -32.410 1.00 92.81 371 PRO A O 1
ATOM 2918 N N . ASN A 1 372 ? -5.031 11.294 -32.610 1.00 83.19 372 ASN A N 1
ATOM 2919 C CA . ASN A 1 372 ? -5.193 11.338 -34.067 1.00 83.19 372 ASN A CA 1
ATOM 2920 C C . ASN A 1 372 ? -6.652 11.079 -34.467 1.00 83.19 372 ASN A C 1
ATOM 2922 O O . ASN A 1 372 ? -7.053 9.929 -34.606 1.00 83.19 372 ASN A O 1
ATOM 2926 N N . ALA A 1 373 ? -7.423 12.146 -34.714 1.00 69.19 373 ALA A N 1
ATOM 2927 C CA . ALA A 1 373 ? -8.844 12.115 -35.102 1.00 69.19 373 ALA A CA 1
ATOM 2928 C C . ALA A 1 373 ? -9.739 11.240 -34.192 1.00 69.19 373 ALA A C 1
ATOM 2930 O O . ALA A 1 373 ? -10.362 11.787 -33.284 1.00 69.19 373 ALA A O 1
ATOM 2931 N N . ASP A 1 374 ? -9.767 9.921 -34.424 1.00 62.47 374 ASP A N 1
ATOM 2932 C CA . ASP A 1 374 ? -10.577 8.921 -33.712 1.00 62.47 374 ASP A CA 1
ATOM 2933 C C . ASP A 1 374 ? -9.739 7.876 -32.934 1.00 62.47 374 ASP A C 1
ATOM 2935 O O . ASP A 1 374 ? -10.301 7.048 -32.216 1.00 62.47 374 ASP A O 1
ATOM 2939 N N . GLU A 1 375 ? -8.405 7.898 -33.040 1.00 80.06 375 GLU A N 1
ATOM 2940 C CA . GLU A 1 375 ? -7.501 6.926 -32.408 1.00 80.06 375 GLU A CA 1
ATOM 2941 C C . GLU A 1 375 ? -6.387 7.600 -31.592 1.00 80.06 375 GLU A C 1
ATOM 2943 O O . GLU A 1 375 ? -6.063 8.777 -31.762 1.00 80.06 375 GLU A O 1
ATOM 2948 N N . LEU A 1 376 ? -5.779 6.826 -30.690 1.00 90.88 376 LEU A N 1
ATOM 2949 C CA . LEU A 1 376 ? -4.622 7.236 -29.903 1.00 90.88 376 LEU A CA 1
ATOM 2950 C C . LEU A 1 376 ? -3.366 6.570 -30.474 1.00 90.88 376 LEU A C 1
ATOM 2952 O O . LEU A 1 376 ? -3.148 5.375 -30.271 1.00 90.88 376 LEU A O 1
ATOM 2956 N N . ALA A 1 377 ? -2.547 7.327 -31.199 1.00 94.25 377 ALA A N 1
ATOM 2957 C CA . ALA A 1 377 ? -1.339 6.799 -31.816 1.00 94.25 377 ALA A CA 1
ATOM 2958 C C . ALA A 1 377 ? -0.242 6.552 -30.775 1.00 94.25 377 ALA A C 1
ATOM 2960 O O . ALA A 1 377 ? 0.136 7.445 -30.015 1.00 94.25 377 ALA A O 1
ATOM 2961 N N . ASP A 1 378 ? 0.291 5.332 -30.770 1.00 95.12 378 ASP A N 1
ATOM 2962 C CA . ASP A 1 378 ? 1.425 4.936 -29.938 1.00 95.12 378 ASP A CA 1
ATOM 2963 C C . ASP A 1 378 ? 2.742 5.371 -30.596 1.00 95.12 378 ASP A C 1
ATOM 2965 O O . ASP A 1 378 ? 3.224 4.759 -31.554 1.00 95.12 378 ASP A O 1
ATOM 2969 N N . LEU A 1 379 ? 3.350 6.433 -30.065 1.00 96.25 379 LEU A N 1
ATOM 2970 C CA . LEU A 1 379 ? 4.617 6.964 -30.564 1.00 96.25 379 LEU A CA 1
ATOM 2971 C C . LEU A 1 379 ? 5.775 5.987 -30.343 1.00 96.25 379 LEU A C 1
ATOM 2973 O O . LEU A 1 379 ? 6.796 6.102 -31.024 1.00 96.25 379 LEU A O 1
ATOM 2977 N N . ASN A 1 380 ? 5.623 4.976 -29.480 1.00 95.31 380 ASN A N 1
ATOM 2978 C CA . ASN A 1 380 ? 6.611 3.908 -29.357 1.00 95.31 380 ASN A CA 1
ATOM 2979 C C . ASN A 1 380 ? 6.744 3.076 -30.638 1.00 95.31 380 ASN A C 1
ATOM 2981 O O . ASN A 1 380 ? 7.756 2.393 -30.785 1.00 95.31 380 ASN A O 1
ATOM 2985 N N . GLN A 1 381 ? 5.809 3.188 -31.587 1.00 94.94 381 GLN A N 1
ATOM 2986 C CA . GLN A 1 381 ? 5.873 2.505 -32.880 1.00 94.94 381 GLN A CA 1
ATOM 2987 C C . GLN A 1 381 ? 6.674 3.259 -33.954 1.00 94.94 381 GLN A C 1
ATOM 2989 O O . GLN A 1 381 ? 6.898 2.733 -35.042 1.00 94.94 381 GLN A O 1
ATOM 2994 N N . LEU A 1 382 ? 7.128 4.485 -33.670 1.00 94.88 382 LEU A N 1
ATOM 2995 C CA . LEU A 1 382 ? 7.943 5.266 -34.603 1.00 94.88 382 LEU A CA 1
ATOM 2996 C C . LEU A 1 382 ? 9.342 4.665 -34.782 1.00 94.88 382 LEU A C 1
ATOM 2998 O O . LEU A 1 382 ? 9.924 4.139 -33.827 1.00 94.88 382 LEU A O 1
ATOM 3002 N N . ASP A 1 383 ? 9.939 4.854 -35.959 1.00 94.56 383 ASP A N 1
ATOM 3003 C CA . ASP A 1 383 ? 11.368 4.603 -36.152 1.00 94.56 383 ASP A CA 1
ATOM 3004 C C . ASP A 1 383 ? 12.219 5.482 -35.212 1.00 94.56 383 ASP A C 1
ATOM 3006 O O . ASP A 1 383 ? 11.763 6.494 -34.667 1.00 94.56 383 ASP A O 1
ATOM 3010 N N . SER A 1 384 ? 13.468 5.083 -34.984 1.00 92.56 384 SER A N 1
ATOM 3011 C CA . SER A 1 384 ? 14.354 5.707 -33.995 1.00 92.56 384 SER A CA 1
ATOM 3012 C C . SER A 1 384 ? 14.652 7.174 -34.284 1.00 92.56 384 SER A C 1
ATOM 3014 O O . SER A 1 384 ? 14.684 7.981 -33.353 1.00 92.56 384 SER A O 1
ATOM 3016 N N . ALA A 1 385 ? 14.837 7.540 -35.556 1.00 94.38 385 ALA A N 1
ATOM 3017 C CA . ALA A 1 385 ? 15.162 8.909 -35.941 1.00 94.38 385 ALA A CA 1
ATOM 3018 C C . ALA A 1 385 ? 13.958 9.831 -35.720 1.00 94.38 385 ALA A C 1
ATOM 3020 O O . ALA A 1 385 ? 14.092 10.893 -35.103 1.00 94.38 385 ALA A O 1
ATOM 3021 N N . THR A 1 386 ? 12.771 9.394 -36.145 1.00 96.19 386 THR A N 1
ATOM 3022 C CA . THR A 1 386 ? 11.524 10.139 -35.947 1.00 96.19 386 THR A CA 1
ATOM 3023 C C . THR A 1 386 ? 11.179 10.258 -34.466 1.00 96.19 386 THR A C 1
ATOM 3025 O O . THR A 1 386 ? 10.874 11.358 -34.005 1.00 96.19 386 THR A O 1
ATOM 3028 N N . PHE A 1 387 ? 11.285 9.176 -33.686 1.00 96.19 387 PHE A N 1
ATOM 3029 C CA . PHE A 1 387 ? 11.036 9.211 -32.241 1.00 96.19 387 PHE A CA 1
ATOM 3030 C C . PHE A 1 387 ? 11.986 10.169 -31.519 1.00 96.19 387 PHE A C 1
ATOM 3032 O O . PHE A 1 387 ? 11.538 11.012 -30.742 1.00 96.19 387 PHE A O 1
ATOM 3039 N N . ALA A 1 388 ? 13.289 10.084 -31.800 1.00 94.19 388 ALA A N 1
ATOM 3040 C CA . ALA A 1 388 ? 14.280 10.963 -31.190 1.00 94.19 388 ALA A CA 1
ATOM 3041 C C . ALA A 1 388 ? 14.006 12.432 -31.533 1.00 94.19 388 ALA A C 1
ATOM 3043 O O . ALA A 1 388 ? 13.905 13.269 -30.635 1.00 94.19 388 ALA A O 1
ATOM 3044 N N . SER A 1 389 ? 13.804 12.740 -32.818 1.00 96.06 389 SER A N 1
ATOM 3045 C CA . SER A 1 389 ? 13.530 14.108 -33.256 1.00 96.06 389 SER A CA 1
ATOM 3046 C C . SER A 1 389 ? 12.236 14.648 -32.649 1.00 96.06 389 SER A C 1
ATOM 3048 O O . SER A 1 389 ? 12.228 15.764 -32.136 1.00 96.06 389 SER A O 1
ATOM 3050 N N . LYS A 1 390 ? 11.140 13.883 -32.695 1.00 96.06 390 LYS A N 1
ATOM 3051 C CA . LYS A 1 390 ? 9.807 14.329 -32.267 1.00 96.06 390 LYS A CA 1
ATOM 3052 C C . LYS A 1 390 ? 9.660 14.351 -30.745 1.00 96.06 390 LYS A C 1
ATOM 3054 O O . LYS A 1 390 ? 9.347 15.397 -30.179 1.00 96.06 390 LYS A O 1
ATOM 3059 N N . VAL A 1 391 ? 9.881 13.215 -30.084 1.00 96.19 391 VAL A N 1
ATOM 3060 C CA . VAL A 1 391 ? 9.563 13.003 -28.660 1.00 96.19 391 VAL A CA 1
ATOM 3061 C C . VAL A 1 391 ? 10.666 13.551 -27.756 1.00 96.19 391 VAL A C 1
ATOM 3063 O O . VAL A 1 391 ? 10.379 14.289 -26.808 1.00 96.19 391 VAL A O 1
ATOM 3066 N N . LEU A 1 392 ? 11.925 13.223 -28.056 1.00 94.19 392 LEU A N 1
ATOM 3067 C CA . LEU A 1 392 ? 13.049 13.517 -27.162 1.00 94.19 392 LEU A CA 1
ATOM 3068 C C . LEU A 1 392 ? 13.590 14.935 -27.339 1.00 94.19 392 LEU A C 1
ATOM 3070 O O . LEU A 1 392 ? 13.864 15.594 -26.340 1.00 94.19 392 LEU A O 1
ATOM 3074 N N . GLU A 1 393 ? 13.723 15.416 -28.578 1.00 93.00 393 GLU A N 1
ATOM 3075 C CA . GLU A 1 393 ? 14.417 16.681 -28.860 1.00 93.00 393 GLU A CA 1
ATOM 3076 C C . GLU A 1 393 ? 13.488 17.872 -29.111 1.00 93.00 393 GLU A C 1
ATOM 3078 O O . GLU A 1 393 ? 13.776 18.972 -28.640 1.00 93.00 393 GLU A O 1
ATOM 3083 N N . THR A 1 394 ? 12.370 17.681 -29.817 1.00 94.25 394 THR A N 1
ATOM 3084 C CA . THR A 1 394 ? 11.568 18.818 -30.309 1.00 94.25 394 THR A CA 1
ATOM 3085 C C . THR A 1 394 ? 10.348 19.121 -29.441 1.00 94.25 394 THR A C 1
ATOM 3087 O O . THR A 1 394 ? 10.195 20.257 -28.998 1.00 94.25 394 THR A O 1
ATOM 3090 N N . GLY A 1 395 ? 9.479 18.142 -29.159 1.00 95.69 395 GLY A N 1
ATOM 3091 C CA . GLY A 1 395 ? 8.152 18.415 -28.585 1.00 95.69 395 GLY A CA 1
ATOM 3092 C C . GLY A 1 395 ? 7.211 19.101 -29.588 1.00 95.69 395 GLY A C 1
ATOM 3093 O O . GLY A 1 395 ? 7.346 18.917 -30.795 1.00 95.69 395 GLY A O 1
ATOM 3094 N N . GLY A 1 396 ? 6.245 19.879 -29.095 1.00 96.44 396 GLY A N 1
ATOM 3095 C CA . GLY A 1 396 ? 5.334 20.700 -29.906 1.00 96.44 396 GLY A CA 1
ATOM 3096 C C . GLY A 1 396 ? 4.144 19.966 -30.535 1.00 96.44 396 GLY A C 1
ATOM 3097 O O . GLY A 1 396 ? 3.344 20.599 -31.217 1.00 96.44 396 GLY A O 1
ATOM 3098 N N . TYR A 1 397 ? 4.016 18.660 -30.306 1.00 96.75 397 TYR A N 1
ATOM 3099 C CA . TYR A 1 397 ? 2.872 17.843 -30.721 1.00 96.75 397 TYR A CA 1
ATOM 3100 C C . TYR A 1 397 ? 1.851 17.695 -29.580 1.00 96.75 397 TYR A C 1
ATOM 3102 O O . TYR A 1 397 ? 2.142 18.049 -28.435 1.00 96.75 397 TYR A O 1
ATOM 3110 N N . GLU A 1 398 ? 0.657 17.186 -29.887 1.00 96.88 398 GLU A N 1
ATOM 3111 C CA . GLU A 1 398 ? -0.376 16.900 -28.884 1.00 96.88 398 GLU A CA 1
ATOM 3112 C C . GLU A 1 398 ? -0.102 15.560 -28.179 1.00 96.88 398 GLU A C 1
ATOM 3114 O O . GLU A 1 398 ? 0.176 14.555 -28.826 1.00 96.88 398 GLU A O 1
ATOM 3119 N N . ALA A 1 399 ? -0.225 15.523 -26.854 1.00 97.19 399 ALA A N 1
ATOM 3120 C CA . ALA A 1 399 ? -0.243 14.292 -26.066 1.00 97.19 399 ALA A CA 1
ATOM 3121 C C . ALA A 1 399 ? -1.548 14.191 -25.271 1.00 97.19 399 ALA A C 1
ATOM 3123 O O . ALA A 1 399 ? -2.077 15.199 -24.791 1.00 97.19 399 ALA A O 1
ATOM 3124 N N . ALA A 1 400 ? -2.081 12.976 -25.149 1.00 96.81 400 ALA A N 1
ATOM 3125 C CA . ALA A 1 400 ? -3.288 12.717 -24.375 1.00 96.81 400 ALA A CA 1
ATOM 3126 C C . ALA A 1 400 ? -3.033 12.816 -22.867 1.00 96.81 400 ALA A C 1
ATOM 3128 O O . ALA A 1 400 ? -1.993 12.394 -22.365 1.00 96.81 400 ALA A O 1
ATOM 3129 N N . HIS A 1 401 ? -4.036 13.309 -22.143 1.00 97.19 401 HIS A N 1
ATOM 3130 C CA . HIS A 1 401 ? -4.110 13.163 -20.695 1.00 97.19 401 HIS A CA 1
ATOM 3131 C C . HIS A 1 401 ? -4.748 11.833 -20.311 1.00 97.19 401 HIS A C 1
ATOM 3133 O O . HIS A 1 401 ? -5.703 11.360 -20.939 1.00 97.19 401 HIS A O 1
ATOM 3139 N N . PHE A 1 402 ? -4.262 11.276 -19.207 1.00 96.38 402 PHE A N 1
ATOM 3140 C CA . PHE A 1 402 ? -4.793 10.061 -18.609 1.00 96.38 402 PHE A CA 1
ATOM 3141 C C . PHE A 1 402 ? -5.262 10.334 -17.186 1.00 96.38 402 PHE A C 1
ATOM 3143 O O . PHE A 1 402 ? -4.592 11.022 -16.417 1.00 96.38 402 PHE A O 1
ATOM 3150 N N . ILE A 1 403 ? -6.408 9.762 -16.832 1.00 94.81 403 ILE A N 1
ATOM 3151 C CA . ILE A 1 403 ? -6.895 9.732 -15.456 1.00 94.81 403 ILE A CA 1
ATOM 3152 C C . ILE A 1 403 ? -6.517 8.410 -14.799 1.00 94.81 403 ILE A C 1
ATOM 3154 O O . ILE A 1 403 ? -6.555 7.348 -15.422 1.00 94.81 403 ILE A O 1
ATOM 3158 N N . ASP A 1 404 ? -6.208 8.496 -13.513 1.00 93.94 404 ASP A N 1
ATOM 3159 C CA . ASP A 1 404 ? -6.130 7.371 -12.594 1.00 93.94 404 ASP A CA 1
ATOM 3160 C C . ASP A 1 404 ? -7.043 7.638 -11.388 1.00 93.94 404 ASP A C 1
ATOM 3162 O O . ASP A 1 404 ? -7.566 8.746 -11.225 1.00 93.94 404 ASP A O 1
ATOM 3166 N N . ASN A 1 405 ? -7.271 6.613 -10.568 1.00 93.00 405 ASN A N 1
ATOM 3167 C CA . ASN A 1 405 ? -8.151 6.695 -9.399 1.00 93.00 405 ASN A CA 1
ATOM 3168 C C . ASN A 1 405 ? -7.396 6.951 -8.084 1.00 93.00 405 ASN A C 1
ATOM 3170 O O . ASN A 1 405 ? -7.997 6.813 -7.022 1.00 93.00 405 ASN A O 1
ATOM 3174 N N . SER A 1 406 ? -6.103 7.296 -8.132 1.00 94.12 406 SER A N 1
ATOM 3175 C CA . SER A 1 406 ? -5.382 7.695 -6.920 1.00 94.12 406 SER A CA 1
ATOM 3176 C C . SER A 1 406 ? -5.828 9.088 -6.480 1.00 94.12 406 SER A C 1
ATOM 3178 O O . SER A 1 406 ? -6.082 9.958 -7.313 1.00 94.12 406 SER A O 1
ATOM 3180 N N . CYS A 1 407 ? -5.970 9.303 -5.181 1.00 96.50 407 CYS A N 1
ATOM 3181 C CA . CYS A 1 407 ? -6.370 10.581 -4.606 1.00 96.50 407 CYS A CA 1
ATOM 3182 C C . CYS A 1 407 ? -6.059 10.609 -3.113 1.00 96.50 407 CYS A C 1
ATOM 3184 O O . CYS A 1 407 ? -5.919 9.573 -2.465 1.00 96.50 407 CYS A O 1
ATOM 3186 N N . ASP A 1 408 ? -6.026 11.804 -2.551 1.00 96.75 408 ASP A N 1
ATOM 3187 C CA . ASP A 1 408 ? -6.055 12.038 -1.118 1.00 96.75 408 ASP A CA 1
ATOM 3188 C C . ASP A 1 408 ? -7.385 12.679 -0.721 1.00 96.75 408 ASP A C 1
ATOM 3190 O O . ASP A 1 408 ? -8.137 13.210 -1.546 1.00 96.75 408 ASP A O 1
ATOM 3194 N N . GLY A 1 409 ? -7.725 12.559 0.554 1.00 97.69 409 GLY A N 1
ATOM 3195 C CA . GLY A 1 409 ? -9.033 12.942 1.035 1.00 97.69 409 GLY A CA 1
ATOM 3196 C C . GLY A 1 409 ? -9.134 13.027 2.543 1.00 97.69 409 GLY A C 1
ATOM 3197 O O . GLY A 1 409 ? -8.182 12.830 3.300 1.00 97.69 409 GLY A O 1
ATOM 3198 N N . VAL A 1 410 ? -10.344 13.360 2.961 1.00 98.25 410 VAL A N 1
ATOM 3199 C CA . VAL A 1 410 ? -10.721 13.608 4.345 1.00 98.25 410 VAL A CA 1
ATOM 3200 C C . VAL A 1 410 ? -11.923 12.748 4.655 1.00 98.25 410 VAL A C 1
ATOM 3202 O O . VAL A 1 410 ? -12.884 12.731 3.885 1.00 98.25 410 VAL A O 1
ATOM 3205 N N . LEU A 1 411 ? -11.899 12.100 5.813 1.00 98.00 411 LEU A N 1
ATOM 3206 C CA . LEU A 1 411 ? -13.052 11.415 6.373 1.00 98.00 411 LEU A CA 1
ATOM 3207 C C . LEU A 1 411 ? -13.401 12.020 7.733 1.00 98.00 411 LEU A C 1
ATOM 3209 O O . LEU A 1 411 ? -12.538 12.219 8.589 1.00 98.00 411 LEU A O 1
ATOM 3213 N N . THR A 1 412 ? -14.679 12.305 7.945 1.00 98.00 412 THR A N 1
ATOM 3214 C CA . THR A 1 412 ? -15.210 12.769 9.231 1.00 98.00 412 THR A CA 1
ATOM 3215 C C . THR A 1 412 ? -16.619 12.218 9.444 1.00 98.00 412 THR A C 1
ATOM 3217 O O . THR A 1 412 ? -17.103 11.400 8.659 1.00 98.00 412 THR A O 1
ATOM 3220 N N . VAL A 1 413 ? -17.284 12.651 10.508 1.00 98.25 413 VAL A N 1
ATOM 3221 C CA . VAL A 1 413 ? -18.684 12.331 10.799 1.00 98.25 413 VAL A CA 1
ATOM 3222 C C . VAL A 1 413 ? -19.512 13.607 10.915 1.00 98.25 413 VAL A C 1
ATOM 3224 O O . VAL A 1 413 ? -18.993 14.675 11.250 1.00 98.25 413 VAL A O 1
ATOM 3227 N N . LYS A 1 414 ? -20.819 13.509 10.665 1.00 97.81 414 LYS A N 1
ATOM 3228 C CA . LYS A 1 414 ? -21.766 14.559 11.073 1.00 97.81 414 LYS A CA 1
ATOM 3229 C C . LYS A 1 414 ? -21.775 14.712 12.602 1.00 97.81 414 LYS A C 1
ATOM 3231 O O . LYS A 1 414 ? -21.422 13.762 13.300 1.00 97.81 414 LYS A O 1
ATOM 3236 N N . PRO A 1 415 ? -22.197 15.875 13.139 1.00 96.94 415 PRO A N 1
ATOM 3237 C CA . PRO A 1 415 ? -22.374 16.045 14.578 1.00 96.94 415 PRO A CA 1
ATOM 3238 C C . PRO A 1 415 ? -23.212 14.912 15.182 1.00 96.94 415 PRO A C 1
ATOM 3240 O O . PRO A 1 415 ? -24.329 14.657 14.731 1.00 96.94 415 PRO A O 1
ATOM 3243 N N . VAL A 1 416 ? -22.662 14.244 16.196 1.00 97.00 416 VAL A N 1
ATOM 3244 C CA . VAL A 1 416 ? -23.291 13.089 16.845 1.00 97.00 416 VAL A CA 1
ATOM 3245 C C . VAL A 1 416 ? -24.146 13.575 18.011 1.00 97.00 416 VAL A C 1
ATOM 3247 O O . VAL A 1 416 ? -23.646 14.205 18.942 1.00 97.00 416 VAL A O 1
ATOM 3250 N N . GLY A 1 417 ? -25.450 13.294 17.963 1.00 96.38 417 GLY A N 1
ATOM 3251 C CA . GLY A 1 417 ? -26.370 13.631 19.054 1.00 96.38 417 GLY A CA 1
ATOM 3252 C C . GLY A 1 417 ? -25.900 13.044 20.390 1.00 96.38 417 GLY A C 1
ATOM 3253 O O . GLY A 1 417 ? -25.365 11.941 20.423 1.00 96.38 417 GLY A O 1
ATOM 3254 N N . GLY A 1 418 ? -26.060 13.793 21.482 1.00 94.56 418 GLY A N 1
ATOM 3255 C CA . GLY A 1 418 ? -25.655 13.362 22.827 1.00 94.56 418 GLY A CA 1
ATOM 3256 C C . GLY A 1 418 ? -24.191 13.642 23.198 1.00 94.56 418 GLY A C 1
ATOM 3257 O O . GLY A 1 418 ? -23.880 13.688 24.387 1.00 94.56 418 GLY A O 1
ATOM 3258 N N . ILE A 1 419 ? -23.302 13.919 22.232 1.00 96.44 419 ILE A N 1
ATOM 3259 C CA . ILE A 1 419 ? -21.874 14.181 22.485 1.00 96.44 419 ILE A CA 1
ATOM 3260 C C . ILE A 1 419 ? -21.479 15.557 21.936 1.00 96.44 419 ILE A C 1
ATOM 3262 O O . ILE A 1 419 ? -21.537 15.807 20.737 1.00 96.44 419 ILE A O 1
ATOM 3266 N N . SER A 1 420 ? -21.029 16.453 22.817 1.00 95.19 420 SER A N 1
ATOM 3267 C CA . SER A 1 420 ? -20.598 17.811 22.453 1.00 95.19 420 SER A CA 1
ATOM 3268 C C . SER A 1 420 ? -19.085 17.972 22.616 1.00 95.19 420 SER A C 1
ATOM 3270 O O . SER A 1 420 ? -18.625 18.614 23.559 1.00 95.19 420 SER A O 1
ATOM 3272 N N . LEU A 1 421 ? -18.316 17.388 21.695 1.00 97.19 421 LEU A N 1
ATOM 3273 C CA . LEU A 1 421 ? -16.852 17.480 21.632 1.00 97.19 421 LEU A CA 1
ATOM 3274 C C . LEU A 1 421 ? -16.399 17.937 20.232 1.00 97.19 421 LEU A C 1
ATOM 3276 O O . LEU A 1 421 ? -17.111 17.678 19.258 1.00 97.19 421 LEU A O 1
ATOM 3280 N N . PRO A 1 422 ? -15.228 18.588 20.097 1.00 95.56 422 PRO A N 1
ATOM 3281 C CA . PRO A 1 422 ? -14.647 18.861 18.784 1.00 95.56 422 PRO A CA 1
ATOM 3282 C C . PRO A 1 422 ? -14.327 17.549 18.053 1.00 95.56 422 PRO A C 1
ATOM 3284 O O . PRO A 1 422 ? -13.876 16.587 18.675 1.00 95.56 422 PRO A O 1
ATOM 3287 N N . ILE A 1 423 ? -14.559 17.522 16.737 1.00 97.06 423 ILE A N 1
ATOM 3288 C CA . ILE A 1 423 ? -14.351 16.348 15.879 1.00 97.06 423 ILE A CA 1
ATOM 3289 C C . ILE A 1 423 ? -13.105 16.574 15.020 1.00 97.06 423 ILE A C 1
ATOM 3291 O O . ILE A 1 423 ? -13.064 17.503 14.215 1.00 97.06 423 ILE A O 1
ATOM 3295 N N . HIS A 1 424 ? -12.106 15.708 15.165 1.00 97.50 424 HIS A N 1
ATOM 3296 C CA . HIS A 1 424 ? -10.904 15.688 14.338 1.00 97.50 424 HIS A CA 1
ATOM 3297 C C . HIS A 1 424 ? -11.068 14.702 13.174 1.00 97.50 424 HIS A C 1
ATOM 3299 O O . HIS A 1 424 ? -11.418 13.534 13.364 1.00 97.50 424 HIS A O 1
ATOM 3305 N N . CYS A 1 425 ? -10.777 15.177 11.961 1.00 97.88 425 CYS A N 1
ATOM 3306 C CA . CYS A 1 425 ? -10.870 14.378 10.741 1.00 97.88 425 CYS A CA 1
ATOM 3307 C C . CYS A 1 425 ? -9.765 13.313 10.656 1.00 97.88 425 CYS A C 1
ATOM 3309 O O . CYS A 1 425 ? -8.673 13.489 11.207 1.00 97.88 425 CYS A O 1
ATOM 3311 N N . ALA A 1 426 ? -10.019 12.250 9.901 1.00 98.50 426 ALA A N 1
ATOM 3312 C CA . ALA A 1 426 ? -8.992 11.332 9.426 1.00 98.50 426 ALA A CA 1
ATOM 3313 C C . ALA A 1 426 ? -8.483 11.765 8.045 1.00 98.50 426 ALA A C 1
ATOM 3315 O O . ALA A 1 426 ? -9.259 12.236 7.207 1.00 98.50 426 ALA A O 1
ATOM 3316 N N . PHE A 1 427 ? -7.185 11.594 7.814 1.00 98.38 427 PHE A N 1
ATOM 3317 C CA . PHE A 1 427 ? -6.582 11.675 6.490 1.00 98.38 427 PHE A CA 1
ATOM 3318 C C . PHE A 1 427 ? -6.809 10.344 5.777 1.00 98.38 427 PHE A C 1
ATOM 3320 O O . PHE A 1 427 ? -6.636 9.278 6.360 1.00 98.38 427 PHE A O 1
ATOM 3327 N N . SER A 1 428 ? -7.254 10.387 4.531 1.00 98.25 428 SER A N 1
ATOM 3328 C CA . SER A 1 428 ? -7.590 9.183 3.782 1.00 98.25 428 SER A CA 1
ATOM 3329 C C . SER A 1 428 ? -6.841 9.188 2.468 1.00 98.25 428 SER A C 1
ATOM 3331 O O . SER A 1 428 ? -6.964 10.124 1.679 1.00 98.25 428 SER A O 1
ATOM 3333 N N . LEU A 1 429 ? -6.052 8.144 2.243 1.00 97.75 429 LEU A N 1
ATOM 3334 C CA . LEU A 1 429 ? -5.295 7.961 1.016 1.00 97.75 429 LEU A CA 1
ATOM 3335 C C . LEU A 1 429 ? -5.910 6.837 0.192 1.00 97.75 429 LEU A C 1
ATOM 3337 O O . LEU A 1 429 ? -6.215 5.761 0.707 1.00 97.75 429 LEU A O 1
ATOM 3341 N N . VAL A 1 430 ? -6.051 7.087 -1.104 1.00 97.19 430 VAL A N 1
ATOM 3342 C CA . VAL A 1 430 ? -6.338 6.077 -2.119 1.00 97.19 430 VAL A CA 1
ATOM 3343 C C . VAL A 1 430 ? -5.144 6.046 -3.055 1.00 97.19 430 VAL A C 1
ATOM 3345 O O . VAL A 1 430 ? -4.942 6.966 -3.848 1.00 97.19 430 VAL A O 1
ATOM 3348 N N . THR A 1 431 ? -4.322 5.011 -2.940 1.00 93.88 431 THR A N 1
ATOM 3349 C CA . THR A 1 431 ? -3.016 4.955 -3.601 1.00 93.88 431 THR A CA 1
ATOM 3350 C C . THR A 1 431 ? -2.981 3.890 -4.694 1.00 93.88 431 THR A C 1
ATOM 3352 O O . THR A 1 431 ? -3.966 3.181 -4.943 1.00 93.88 431 THR A O 1
ATOM 3355 N N . ALA A 1 432 ? -1.847 3.816 -5.397 1.00 90.00 432 ALA A N 1
ATOM 3356 C CA . ALA A 1 432 ? -1.568 2.771 -6.374 1.00 90.00 432 ALA A CA 1
ATOM 3357 C C . ALA A 1 432 ? -1.709 1.369 -5.755 1.00 90.00 432 ALA A C 1
ATOM 3359 O O . ALA A 1 432 ? -1.689 1.203 -4.534 1.00 90.00 432 ALA A O 1
ATOM 3360 N N . THR A 1 433 ? -1.843 0.349 -6.606 1.00 89.06 433 THR A N 1
ATOM 3361 C CA . THR A 1 433 ? -1.876 -1.038 -6.133 1.00 89.06 433 THR A CA 1
ATOM 3362 C C . THR A 1 433 ? -0.589 -1.386 -5.379 1.00 89.06 433 THR A C 1
ATOM 3364 O O . THR A 1 433 ? 0.500 -0.935 -5.740 1.00 89.06 433 THR A O 1
ATOM 3367 N N . ASP A 1 434 ? -0.731 -2.171 -4.317 1.00 87.94 434 ASP A N 1
ATOM 3368 C CA . ASP A 1 434 ? 0.400 -2.739 -3.598 1.00 87.94 434 ASP A CA 1
ATOM 3369 C C . ASP A 1 434 ? 0.791 -4.044 -4.293 1.00 87.94 434 ASP A C 1
ATOM 3371 O O . ASP A 1 434 ? 0.017 -4.999 -4.268 1.00 87.94 434 ASP A O 1
ATOM 3375 N N . TYR A 1 435 ? 1.951 -4.072 -4.954 1.00 89.44 435 TYR A N 1
ATOM 3376 C CA . TYR A 1 435 ? 2.433 -5.261 -5.665 1.00 89.44 435 TYR A CA 1
ATOM 3377 C C . TYR A 1 435 ? 3.023 -6.317 -4.726 1.00 89.44 435 TYR A C 1
ATOM 3379 O O . TYR A 1 435 ? 3.139 -7.471 -5.135 1.00 89.44 435 TYR A O 1
ATOM 3387 N N . PHE A 1 436 ? 3.349 -5.954 -3.482 1.00 90.75 436 PHE A N 1
ATOM 3388 C CA . PHE A 1 436 ? 3.873 -6.856 -2.455 1.00 90.75 436 PHE A CA 1
ATOM 3389 C C . PHE A 1 436 ? 3.001 -6.818 -1.197 1.00 90.75 436 PHE A C 1
ATOM 3391 O O . PHE A 1 436 ? 3.490 -6.561 -0.098 1.00 90.75 436 PHE A O 1
ATOM 3398 N N . PRO A 1 437 ? 1.714 -7.169 -1.317 1.00 88.69 437 PRO A N 1
ATOM 3399 C CA . PRO A 1 437 ? 0.753 -7.035 -0.227 1.00 88.69 437 PRO A CA 1
ATOM 3400 C C . PRO A 1 437 ? 1.107 -7.874 1.016 1.00 88.69 437 PRO A C 1
ATOM 3402 O O . PRO A 1 437 ? 0.596 -7.629 2.105 1.00 88.69 437 PRO A O 1
ATOM 3405 N N . GLN A 1 438 ? 1.981 -8.876 0.876 1.00 87.50 438 GLN A N 1
ATOM 3406 C CA . GLN A 1 438 ? 2.445 -9.729 1.975 1.00 87.50 438 GLN A CA 1
ATOM 3407 C C . GLN A 1 438 ? 3.752 -9.249 2.626 1.00 87.50 438 GLN A C 1
ATOM 3409 O O . GLN A 1 438 ? 4.208 -9.882 3.586 1.00 87.50 438 GLN A O 1
ATOM 3414 N N . VAL A 1 439 ? 4.357 -8.166 2.134 1.00 88.31 439 VAL A N 1
ATOM 3415 C CA . VAL A 1 439 ? 5.598 -7.592 2.665 1.00 88.31 439 VAL A CA 1
ATOM 3416 C C . VAL A 1 439 ? 5.267 -6.359 3.498 1.00 88.31 439 VAL A C 1
ATOM 3418 O O . VAL A 1 439 ? 4.638 -5.417 3.029 1.00 88.31 439 VAL A O 1
ATOM 3421 N N . ASP A 1 440 ? 5.706 -6.363 4.752 1.00 85.06 440 ASP A N 1
ATOM 3422 C CA . ASP A 1 440 ? 5.478 -5.254 5.677 1.00 85.06 440 ASP A CA 1
ATOM 3423 C C . ASP A 1 440 ? 6.673 -4.291 5.651 1.00 85.06 440 ASP A C 1
ATOM 3425 O O . ASP A 1 440 ? 7.811 -4.687 5.919 1.00 85.06 440 ASP A O 1
ATOM 3429 N N . GLN A 1 441 ? 6.414 -3.020 5.336 1.00 87.62 441 GLN A N 1
ATOM 3430 C CA . GLN A 1 441 ? 7.451 -1.993 5.201 1.00 87.62 441 GLN A CA 1
ATOM 3431 C C . GLN A 1 441 ? 8.199 -1.742 6.517 1.00 87.62 441 GLN A C 1
ATOM 3433 O O . GLN A 1 441 ? 9.405 -1.486 6.508 1.00 87.62 441 GLN A O 1
ATOM 3438 N N . VAL A 1 442 ? 7.508 -1.853 7.655 1.00 89.06 442 VAL A N 1
ATOM 3439 C CA . VAL A 1 442 ? 8.100 -1.683 8.987 1.00 89.06 442 VAL A CA 1
ATOM 3440 C C . VAL A 1 442 ? 9.030 -2.840 9.334 1.00 89.06 442 VAL A C 1
ATOM 3442 O O . VAL A 1 442 ? 10.124 -2.606 9.841 1.00 89.06 442 VAL A O 1
ATOM 3445 N N . GLU A 1 443 ? 8.643 -4.084 9.051 1.00 87.62 443 GLU A N 1
ATOM 3446 C CA . GLU A 1 443 ? 9.512 -5.243 9.319 1.00 87.62 443 GLU A CA 1
ATOM 3447 C C . GLU A 1 443 ? 10.802 -5.189 8.494 1.00 87.62 443 GLU A C 1
ATOM 3449 O O . GLU A 1 443 ? 11.883 -5.554 8.962 1.00 87.62 443 GLU A O 1
ATOM 3454 N N . VAL A 1 444 ? 10.660 -4.718 7.259 1.00 87.38 444 VAL A N 1
ATOM 3455 C CA . VAL A 1 444 ? 11.726 -4.501 6.290 1.00 87.38 444 VAL A CA 1
ATOM 3456 C C . VAL A 1 444 ? 12.703 -3.438 6.822 1.00 87.38 444 VAL A C 1
ATOM 3458 O O . VAL A 1 444 ? 13.889 -3.744 6.975 1.00 87.38 444 VAL A O 1
ATOM 3461 N N . GLU A 1 445 ? 12.218 -2.262 7.242 1.00 87.81 445 GLU A N 1
ATOM 3462 C CA . GLU A 1 445 ? 13.020 -1.214 7.909 1.00 87.81 445 GLU A CA 1
ATOM 3463 C C . GLU A 1 445 ? 13.744 -1.737 9.165 1.00 87.81 445 GLU A C 1
ATOM 3465 O O . GLU A 1 445 ? 14.946 -1.533 9.350 1.00 87.81 445 GLU A O 1
ATOM 3470 N N . GLU A 1 446 ? 13.047 -2.498 10.006 1.00 88.94 446 GLU A N 1
ATOM 3471 C CA . GLU A 1 446 ? 13.597 -3.038 11.254 1.00 88.94 446 GLU A CA 1
ATOM 3472 C C . GLU A 1 446 ? 14.655 -4.100 11.050 1.00 88.94 446 GLU A C 1
ATOM 3474 O O . GLU A 1 446 ? 15.567 -4.243 11.867 1.00 88.94 446 GLU A O 1
ATOM 3479 N N . TRP A 1 447 ? 14.548 -4.881 9.980 1.00 89.12 447 TRP A N 1
ATOM 3480 C CA . TRP A 1 447 ? 15.623 -5.778 9.603 1.00 89.12 447 TRP A CA 1
ATOM 3481 C C . TRP A 1 447 ? 16.903 -4.986 9.314 1.00 89.12 447 TRP A C 1
ATOM 3483 O O . TRP A 1 447 ? 17.946 -5.339 9.859 1.00 89.12 447 TRP A O 1
ATOM 3493 N N . MET A 1 448 ? 16.837 -3.879 8.571 1.00 86.12 448 MET A N 1
ATOM 3494 C CA . MET A 1 448 ? 18.018 -3.045 8.305 1.00 86.12 448 MET A CA 1
ATOM 3495 C C . MET A 1 448 ? 18.599 -2.414 9.574 1.00 86.12 448 MET A C 1
ATOM 3497 O O . MET A 1 448 ? 19.817 -2.428 9.767 1.00 86.12 448 MET A O 1
ATOM 3501 N N . GLU A 1 449 ? 17.748 -1.908 10.465 1.00 88.56 449 GLU A N 1
ATOM 3502 C CA . GLU A 1 449 ? 18.163 -1.381 11.773 1.00 88.56 449 GLU A CA 1
ATOM 3503 C C . GLU A 1 449 ? 18.869 -2.450 12.615 1.00 88.56 449 GLU A C 1
ATOM 3505 O O . GLU A 1 449 ? 19.951 -2.200 13.151 1.00 88.56 449 GLU A O 1
ATOM 3510 N N . ARG A 1 450 ? 18.313 -3.670 12.670 1.00 89.25 450 ARG A N 1
ATOM 3511 C CA . ARG A 1 450 ? 18.920 -4.816 13.367 1.00 89.25 450 ARG A CA 1
ATOM 3512 C C . ARG A 1 450 ? 20.261 -5.214 12.757 1.00 89.25 450 ARG A C 1
ATOM 3514 O O . ARG A 1 450 ? 21.222 -5.386 13.501 1.00 89.25 450 ARG A O 1
ATOM 3521 N N . GLN A 1 451 ? 20.343 -5.330 11.430 1.00 83.88 451 GLN A N 1
ATOM 3522 C CA . GLN A 1 451 ? 21.579 -5.697 10.725 1.00 83.88 451 GLN A CA 1
ATOM 3523 C C . GLN A 1 451 ? 22.704 -4.686 10.970 1.00 83.88 451 GLN A C 1
ATOM 3525 O O . GLN A 1 451 ? 23.865 -5.065 11.092 1.00 83.88 451 GLN A O 1
ATOM 3530 N N . GLN A 1 452 ? 22.371 -3.398 11.081 1.00 85.62 452 GLN A N 1
ATOM 3531 C CA . GLN A 1 452 ? 23.350 -2.340 11.346 1.00 85.62 452 GLN A CA 1
ATOM 3532 C C . GLN A 1 452 ? 23.558 -2.057 12.839 1.00 85.62 452 GLN A C 1
ATOM 3534 O O . GLN A 1 452 ? 24.438 -1.270 13.188 1.00 85.62 452 GLN A O 1
ATOM 3539 N N . ASN A 1 453 ? 22.776 -2.694 13.718 1.00 89.25 453 ASN A N 1
ATOM 3540 C CA . ASN A 1 453 ? 22.724 -2.413 15.152 1.00 89.25 453 ASN A CA 1
ATOM 3541 C C . ASN A 1 453 ? 22.486 -0.915 15.445 1.00 89.25 453 ASN A C 1
ATOM 3543 O O . ASN A 1 453 ? 23.185 -0.300 16.256 1.00 89.25 453 ASN A O 1
ATOM 3547 N N . LEU A 1 454 ? 21.515 -0.320 14.745 1.00 88.62 454 LEU A N 1
ATOM 3548 C CA . LEU A 1 454 ? 21.157 1.096 14.849 1.00 88.62 454 LEU A CA 1
ATOM 3549 C C . LEU A 1 454 ? 19.763 1.284 15.475 1.00 88.62 454 LEU A C 1
ATOM 3551 O O . LEU A 1 454 ? 18.893 0.433 15.301 1.00 88.62 454 LEU A O 1
ATOM 3555 N N . PRO A 1 455 ? 19.530 2.389 16.212 1.00 90.81 455 PRO A N 1
ATOM 3556 C CA . PRO A 1 455 ? 18.202 2.736 16.713 1.00 90.81 455 PRO A CA 1
ATOM 3557 C C . PRO A 1 455 ? 17.192 3.041 15.600 1.00 90.81 455 PRO A C 1
ATOM 3559 O O . PRO A 1 455 ? 17.569 3.335 14.465 1.00 90.81 455 PRO A O 1
ATOM 3562 N N . THR A 1 456 ? 15.913 3.078 15.986 1.00 91.00 456 THR A N 1
ATOM 3563 C CA . THR A 1 456 ? 14.783 3.468 15.134 1.00 91.00 456 THR A CA 1
ATOM 3564 C C . THR A 1 456 ? 15.063 4.746 14.338 1.00 91.00 456 THR A C 1
ATOM 3566 O O . THR A 1 456 ? 15.355 5.793 14.924 1.00 91.00 456 THR A O 1
ATOM 3569 N N . GLY A 1 457 ? 14.919 4.670 13.016 1.00 86.94 457 GLY A N 1
ATOM 3570 C CA . GLY A 1 457 ? 15.022 5.789 12.083 1.00 86.94 457 GLY A CA 1
ATOM 3571 C C . GLY A 1 457 ? 16.443 6.152 11.655 1.00 86.94 457 GLY A C 1
ATOM 3572 O O . GLY A 1 457 ? 16.617 7.175 10.997 1.00 86.94 457 GLY A O 1
ATOM 3573 N N . LEU A 1 458 ? 17.456 5.365 12.040 1.00 87.31 458 LEU A N 1
ATOM 3574 C CA . LEU A 1 458 ? 18.868 5.666 11.767 1.00 87.31 458 LEU A CA 1
ATOM 3575 C C . LEU A 1 458 ? 19.557 4.688 10.808 1.00 87.31 458 LEU A C 1
ATOM 3577 O O . LEU A 1 458 ? 20.742 4.875 10.526 1.00 87.31 458 LEU A O 1
ATOM 3581 N N . ALA A 1 459 ? 18.861 3.667 10.300 1.00 83.94 459 ALA A N 1
ATOM 3582 C CA . ALA A 1 459 ? 19.450 2.718 9.359 1.00 83.94 459 ALA A CA 1
ATOM 3583 C C . ALA A 1 459 ? 19.991 3.413 8.098 1.00 83.94 459 ALA A C 1
ATOM 3585 O O . ALA A 1 459 ? 19.312 4.210 7.452 1.00 83.94 459 ALA A O 1
ATOM 3586 N N . ASN A 1 460 ? 21.215 3.065 7.688 1.00 79.88 460 ASN A N 1
ATOM 3587 C CA . ASN A 1 460 ? 21.768 3.499 6.408 1.00 79.88 460 ASN A CA 1
ATOM 3588 C C . ASN A 1 460 ? 21.253 2.604 5.274 1.00 79.88 460 ASN A C 1
ATOM 3590 O O . ASN A 1 460 ? 21.930 1.697 4.784 1.00 79.88 460 ASN A O 1
ATOM 3594 N N . ILE A 1 461 ? 20.026 2.883 4.872 1.00 76.25 461 ILE A N 1
ATOM 3595 C CA . ILE A 1 461 ? 19.284 2.259 3.772 1.00 76.25 461 ILE A CA 1
ATOM 3596 C C . ILE A 1 461 ? 19.963 2.419 2.400 1.00 76.25 461 ILE A C 1
ATOM 3598 O O . ILE A 1 461 ? 19.874 1.524 1.559 1.00 76.25 461 ILE A O 1
ATOM 3602 N N . GLY A 1 462 ? 20.747 3.487 2.194 1.00 73.25 462 GLY A N 1
ATOM 3603 C CA . GLY A 1 462 ? 21.488 3.741 0.949 1.00 73.25 462 GLY A CA 1
ATOM 3604 C C . GLY A 1 462 ? 22.568 2.697 0.622 1.00 73.25 462 GLY A C 1
ATOM 3605 O O . GLY A 1 462 ? 23.103 2.676 -0.491 1.00 73.25 462 GLY A O 1
ATOM 3606 N N . LEU A 1 463 ? 22.898 1.808 1.567 1.00 73.12 463 LEU A N 1
ATOM 3607 C CA . LEU A 1 463 ? 23.755 0.648 1.312 1.00 73.12 463 LEU A CA 1
ATOM 3608 C C . LEU A 1 463 ? 23.093 -0.362 0.370 1.00 73.12 463 LEU A C 1
ATOM 3610 O O . LEU A 1 463 ? 23.777 -0.904 -0.501 1.00 73.12 463 LEU A O 1
ATOM 3614 N N . VAL A 1 464 ? 21.783 -0.561 0.517 1.00 75.06 464 VAL A N 1
ATOM 3615 C CA . VAL A 1 464 ? 20.998 -1.514 -0.276 1.00 75.06 464 VAL A CA 1
ATOM 3616 C C . VAL A 1 464 ? 20.208 -0.795 -1.368 1.00 75.06 464 VAL A C 1
ATOM 3618 O O . VAL A 1 464 ? 20.144 -1.299 -2.480 1.00 75.06 464 VAL A O 1
ATOM 3621 N N . PHE A 1 465 ? 19.693 0.409 -1.103 1.00 75.69 465 PHE A N 1
ATOM 3622 C CA . PHE A 1 465 ? 18.871 1.186 -2.038 1.00 75.69 465 PHE A CA 1
ATOM 3623 C C . PHE A 1 465 ? 19.528 2.535 -2.355 1.00 75.69 465 PHE A C 1
ATOM 3625 O O . PHE A 1 465 ? 19.134 3.574 -1.828 1.00 75.69 465 PHE A O 1
ATOM 3632 N N . PRO A 1 466 ? 20.564 2.557 -3.213 1.00 69.50 466 PRO A N 1
ATOM 3633 C CA . PRO A 1 466 ? 21.356 3.761 -3.470 1.00 69.50 466 PRO A CA 1
ATOM 3634 C C . PRO A 1 466 ? 20.591 4.921 -4.124 1.00 69.50 466 PRO A C 1
ATOM 3636 O O . PRO A 1 466 ? 21.100 6.040 -4.096 1.00 69.50 466 PRO A O 1
ATOM 3639 N N . GLN A 1 467 ? 19.429 4.674 -4.738 1.00 66.19 467 GLN A N 1
ATOM 3640 C CA . GLN A 1 467 ? 18.653 5.709 -5.432 1.00 66.19 467 GLN A CA 1
ATOM 3641 C C . GLN A 1 467 ? 17.539 6.313 -4.598 1.00 66.19 467 GLN A C 1
ATOM 3643 O O . GLN A 1 467 ? 16.953 7.292 -5.039 1.00 66.19 467 GLN A O 1
ATOM 3648 N N . GLY A 1 468 ? 17.228 5.759 -3.430 1.00 65.44 468 GLY A N 1
ATOM 3649 C CA . GLY A 1 468 ? 16.162 6.310 -2.619 1.00 65.44 468 GLY A CA 1
ATOM 3650 C C . GLY A 1 468 ? 15.625 5.334 -1.609 1.00 65.44 468 GLY A C 1
ATOM 3651 O O . GLY A 1 468 ? 15.606 4.120 -1.819 1.00 65.44 468 GLY A O 1
ATOM 3652 N N . ALA A 1 469 ? 15.174 5.908 -0.508 1.00 66.88 469 ALA A N 1
ATOM 3653 C CA . ALA A 1 469 ? 14.558 5.144 0.534 1.00 66.88 469 ALA A CA 1
ATOM 3654 C C . ALA A 1 469 ? 13.599 6.042 1.335 1.00 66.88 469 ALA A C 1
ATOM 3656 O O . ALA A 1 469 ? 14.055 6.734 2.254 1.00 66.88 469 ALA A O 1
ATOM 3657 N N . PRO A 1 470 ? 12.306 6.129 0.946 1.00 70.81 470 PRO A N 1
ATOM 3658 C CA . PRO A 1 470 ? 11.274 6.584 1.877 1.00 70.81 470 PRO A CA 1
ATOM 3659 C C . PRO A 1 470 ? 11.385 5.890 3.251 1.00 70.81 470 PRO A C 1
ATOM 3661 O O . PRO A 1 470 ? 12.126 4.936 3.436 1.00 70.81 470 PRO A O 1
ATOM 3664 N N . GLN A 1 471 ? 10.666 6.375 4.253 1.00 83.88 471 GLN A N 1
ATOM 3665 C CA . GLN A 1 471 ? 10.445 5.626 5.498 1.00 83.88 471 GLN A CA 1
ATOM 3666 C C . GLN A 1 471 ? 9.042 5.006 5.438 1.00 83.88 471 GLN A C 1
ATOM 3668 O O . GLN A 1 471 ? 8.261 5.388 4.560 1.00 83.88 471 GLN A O 1
ATOM 3673 N N . PRO A 1 472 ? 8.675 4.060 6.320 1.00 90.12 472 PRO A N 1
ATOM 3674 C CA . PRO A 1 472 ? 7.265 3.719 6.475 1.00 90.12 472 PRO A CA 1
ATOM 3675 C C . PRO A 1 472 ? 6.478 4.996 6.806 1.00 90.12 472 PRO A C 1
ATOM 3677 O O . PRO A 1 472 ? 6.940 5.816 7.596 1.00 90.12 472 PRO A O 1
ATOM 3680 N N . MET A 1 473 ? 5.285 5.190 6.250 1.00 92.62 473 MET A N 1
ATOM 3681 C CA . MET A 1 473 ? 4.507 6.426 6.425 1.00 92.62 473 MET A CA 1
ATOM 3682 C C . MET A 1 473 ? 4.158 6.708 7.895 1.00 92.62 473 MET A C 1
ATOM 3684 O O . MET A 1 473 ? 4.041 7.867 8.304 1.00 92.62 473 MET A O 1
ATOM 3688 N N . SER A 1 474 ? 4.072 5.671 8.735 1.00 93.94 474 SER A N 1
ATOM 3689 C CA . SER A 1 474 ? 3.938 5.822 10.192 1.00 93.94 474 SER A CA 1
ATOM 3690 C C . SER A 1 474 ? 5.132 6.514 10.870 1.00 93.94 474 SER A C 1
ATOM 3692 O O . SER A 1 474 ? 4.993 7.064 11.970 1.00 93.94 474 SER A O 1
ATOM 3694 N N . ASP A 1 475 ? 6.298 6.509 10.225 1.00 92.81 475 ASP A N 1
ATOM 3695 C CA . ASP A 1 475 ? 7.517 7.196 10.659 1.00 92.81 475 ASP A CA 1
ATOM 3696 C C . ASP A 1 475 ? 7.626 8.634 10.159 1.00 92.81 475 ASP A C 1
ATOM 3698 O O . ASP A 1 475 ? 8.433 9.385 10.703 1.00 92.81 475 ASP A O 1
ATOM 3702 N N . GLY A 1 476 ? 6.727 9.077 9.274 1.00 89.25 476 GLY A N 1
ATOM 3703 C CA . GLY A 1 476 ? 6.731 10.417 8.677 1.00 89.25 476 GLY A CA 1
ATOM 3704 C C . GLY A 1 476 ? 6.598 11.598 9.642 1.00 89.25 476 GLY A C 1
ATOM 3705 O O . GLY A 1 476 ? 6.563 12.743 9.206 1.00 89.25 476 GLY A O 1
ATOM 3706 N N . ARG A 1 477 ? 6.552 11.353 10.957 1.00 91.81 477 ARG A N 1
ATOM 3707 C CA . ARG A 1 477 ? 6.667 12.345 12.042 1.00 91.81 477 ARG A CA 1
ATOM 3708 C C . ARG A 1 477 ? 8.119 12.738 12.360 1.00 91.81 477 ARG A C 1
ATOM 3710 O O . ARG A 1 477 ? 8.355 13.759 13.010 1.00 91.81 477 ARG A O 1
ATOM 3717 N N . PHE A 1 478 ? 9.092 11.940 11.926 1.00 91.31 478 PHE A N 1
ATOM 3718 C CA . PHE A 1 478 ? 10.516 12.233 12.035 1.00 91.31 478 PHE A CA 1
ATOM 3719 C C . PHE A 1 478 ? 11.223 11.994 10.697 1.00 91.31 478 PHE A C 1
ATOM 3721 O O . PHE A 1 478 ? 10.665 11.426 9.771 1.00 91.31 478 PHE A O 1
ATOM 3728 N N . THR A 1 479 ? 12.450 12.487 10.581 1.00 86.31 479 THR A N 1
ATOM 3729 C CA . THR A 1 479 ? 13.316 12.296 9.417 1.00 86.31 479 THR A CA 1
ATOM 3730 C C . THR A 1 479 ? 14.776 12.221 9.860 1.00 86.31 479 THR A C 1
ATOM 3732 O O . THR A 1 479 ? 15.112 12.624 10.978 1.00 86.31 479 THR A O 1
ATOM 3735 N N . TRP A 1 480 ? 15.651 11.714 8.998 1.00 75.38 480 TRP A N 1
ATOM 3736 C CA . TRP A 1 480 ? 17.070 11.500 9.276 1.00 75.38 480 TRP A CA 1
ATOM 3737 C C . TRP A 1 480 ? 17.950 12.534 8.560 1.00 75.38 480 TRP A C 1
ATOM 3739 O O . TRP A 1 480 ? 17.657 12.961 7.443 1.00 75.38 480 TRP A O 1
ATOM 3749 N N . TYR A 1 481 ? 19.057 12.941 9.189 1.00 60.97 481 TYR A N 1
ATOM 3750 C CA . TYR A 1 481 ? 20.017 13.865 8.576 1.00 60.97 481 TYR A CA 1
ATOM 3751 C C . TYR A 1 481 ? 21.123 13.120 7.811 1.00 60.97 481 TYR A C 1
ATOM 3753 O O . TYR A 1 481 ? 21.942 12.414 8.392 1.00 60.97 481 TYR A O 1
ATOM 3761 N N . LEU A 1 482 ? 21.234 13.378 6.504 1.00 53.38 482 LEU A N 1
ATOM 3762 C CA . LEU A 1 482 ? 22.338 12.901 5.651 1.00 53.38 482 LEU A CA 1
ATOM 3763 C C . LEU A 1 482 ? 23.699 13.574 5.958 1.00 53.38 482 LEU A C 1
ATOM 3765 O O . LEU A 1 482 ? 24.744 13.085 5.531 1.00 53.38 482 LEU A O 1
ATOM 3769 N N . ALA A 1 483 ? 23.721 14.696 6.689 1.00 48.88 483 ALA A N 1
ATOM 3770 C CA . ALA A 1 483 ? 24.880 15.592 6.794 1.00 48.88 483 ALA A CA 1
ATOM 3771 C C . ALA A 1 483 ? 25.777 15.366 8.035 1.00 48.88 483 ALA A C 1
ATOM 3773 O O . ALA A 1 483 ? 26.150 16.314 8.724 1.00 48.88 483 ALA A O 1
ATOM 3774 N N . GLY A 1 484 ? 26.170 14.117 8.303 1.00 48.72 484 GLY A N 1
ATOM 3775 C CA . GLY A 1 484 ? 27.310 13.809 9.187 1.00 48.72 484 GLY A CA 1
ATOM 3776 C C . GLY A 1 484 ? 27.021 13.676 10.688 1.00 48.72 484 GLY A C 1
ATOM 3777 O O . GLY A 1 484 ? 27.958 13.466 11.456 1.00 48.72 484 GLY A O 1
ATOM 3778 N N . VAL A 1 485 ? 25.754 13.732 11.109 1.00 53.28 485 VAL A N 1
ATOM 3779 C CA . VAL A 1 485 ? 25.314 13.355 12.462 1.00 53.28 485 VAL A CA 1
ATOM 3780 C C . VAL A 1 485 ? 24.292 12.227 12.321 1.00 53.28 485 VAL A C 1
ATOM 3782 O O . VAL A 1 485 ? 23.282 12.409 11.651 1.00 53.28 485 VAL A O 1
ATOM 3785 N N . GLN A 1 486 ? 24.552 11.065 12.930 1.00 69.75 486 GLN A N 1
ATOM 3786 C CA . GLN A 1 486 ? 23.579 9.967 13.029 1.00 69.75 486 GLN A CA 1
ATOM 3787 C C . GLN A 1 486 ? 22.490 10.338 14.043 1.00 69.75 486 GLN A C 1
ATOM 3789 O O . GLN A 1 486 ? 22.498 9.863 15.179 1.00 69.75 486 GLN A O 1
ATOM 3794 N N . ASP A 1 487 ? 21.592 11.242 13.658 1.00 85.06 487 ASP A N 1
ATOM 3795 C CA . ASP A 1 487 ? 20.442 11.604 14.477 1.00 85.06 487 ASP A CA 1
ATOM 3796 C C . ASP A 1 487 ? 19.181 11.868 13.639 1.00 85.06 487 ASP A C 1
ATOM 3798 O O . ASP A 1 487 ? 19.245 12.146 12.437 1.00 85.06 487 ASP A O 1
ATOM 3802 N N . ILE A 1 488 ? 18.035 11.771 14.308 1.00 88.88 488 ILE A N 1
ATOM 3803 C CA . ILE A 1 488 ? 16.703 12.060 13.779 1.00 88.88 488 ILE A CA 1
ATOM 3804 C C . ILE A 1 488 ? 16.227 13.448 14.222 1.00 88.88 488 ILE A C 1
ATOM 3806 O O . ILE A 1 488 ? 16.603 13.952 15.282 1.00 88.88 488 ILE A O 1
ATOM 3810 N N . SER A 1 489 ? 15.345 14.052 13.431 1.00 90.56 489 SER A N 1
ATOM 3811 C CA . SER A 1 489 ? 14.666 15.317 13.738 1.00 90.56 489 SER A CA 1
ATOM 3812 C C . SER A 1 489 ? 13.182 15.244 13.390 1.00 90.56 489 SER A C 1
ATOM 3814 O O . SER A 1 489 ? 12.772 14.370 12.632 1.00 90.56 489 SER A O 1
ATOM 3816 N N . LEU A 1 490 ? 12.367 16.141 13.949 1.00 92.00 490 LEU A N 1
ATOM 3817 C CA . LEU A 1 490 ? 10.943 16.214 13.622 1.00 92.00 490 LEU A CA 1
ATOM 3818 C C . LEU A 1 490 ? 10.750 16.703 12.181 1.00 92.00 490 LEU A C 1
ATOM 3820 O O . LEU A 1 490 ? 11.316 17.724 11.793 1.00 92.00 490 LEU A O 1
ATOM 3824 N N . SER A 1 491 ? 9.932 15.990 11.407 1.00 88.88 491 SER A N 1
ATOM 3825 C CA . SER A 1 491 ? 9.628 16.345 10.013 1.00 88.88 491 SER A CA 1
ATOM 3826 C C . SER A 1 491 ? 8.603 17.481 9.909 1.00 88.88 491 SER A C 1
ATOM 3828 O O . SER A 1 491 ? 8.620 18.245 8.945 1.00 88.88 491 SER A O 1
ATOM 3830 N N . TYR A 1 492 ? 7.693 17.568 10.891 1.00 89.75 492 TYR A N 1
ATOM 3831 C CA . TYR A 1 492 ? 6.491 18.409 10.864 1.00 89.75 492 TYR A CA 1
ATOM 3832 C C . TYR A 1 492 ? 5.660 18.253 9.577 1.00 89.75 492 TYR A C 1
ATOM 3834 O O . TYR A 1 492 ? 5.016 19.204 9.126 1.00 89.75 492 TYR A O 1
ATOM 3842 N N . GLN A 1 493 ? 5.663 17.050 8.996 1.00 89.62 493 GLN A N 1
ATOM 3843 C CA . GLN A 1 493 ? 4.847 16.719 7.835 1.00 89.62 493 GLN A CA 1
ATOM 3844 C C . GLN A 1 493 ? 3.357 16.766 8.208 1.00 89.62 493 GLN A C 1
ATOM 3846 O O . GLN A 1 493 ? 2.941 16.220 9.231 1.00 89.62 493 GLN A O 1
ATOM 3851 N N . LEU A 1 494 ? 2.548 17.422 7.379 1.00 92.62 494 LEU A N 1
ATOM 3852 C CA . LEU A 1 494 ? 1.102 17.542 7.563 1.00 92.62 494 LEU A CA 1
ATOM 3853 C C . LEU A 1 494 ? 0.341 16.701 6.531 1.00 92.62 494 LEU A C 1
ATOM 3855 O O . LEU A 1 494 ? 0.825 16.515 5.416 1.00 92.62 494 LEU A O 1
ATOM 3859 N N . PRO A 1 495 ? -0.882 16.243 6.834 1.00 95.38 495 PRO A N 1
ATOM 3860 C CA . PRO A 1 495 ? -1.860 15.938 5.794 1.00 95.38 495 PRO A CA 1
ATOM 3861 C C . PRO A 1 495 ? -2.065 17.138 4.855 1.00 95.38 495 PRO A C 1
ATOM 3863 O O . PRO A 1 495 ? -1.827 18.282 5.249 1.00 95.38 495 PRO A O 1
ATOM 3866 N N . ASN A 1 496 ? -2.544 16.899 3.634 1.00 94.75 496 ASN A N 1
ATOM 3867 C CA . ASN A 1 496 ? -2.845 17.964 2.676 1.00 94.75 496 ASN A CA 1
ATOM 3868 C C . ASN A 1 496 ? -3.837 18.986 3.263 1.00 94.75 496 ASN A C 1
ATOM 3870 O O . ASN A 1 496 ? -5.040 18.725 3.356 1.00 94.75 496 ASN A O 1
ATOM 3874 N N . CYS A 1 497 ? -3.344 20.169 3.639 1.00 92.12 497 CYS A N 1
ATOM 3875 C CA . CYS A 1 497 ? -4.172 21.203 4.256 1.00 92.12 497 CYS A CA 1
ATOM 3876 C C . CYS A 1 497 ? -5.033 21.968 3.239 1.00 92.12 497 CYS A C 1
ATOM 3878 O O . CYS A 1 497 ? -5.908 22.732 3.644 1.00 92.12 497 CYS A O 1
ATOM 3880 N N . ASN A 1 498 ? -4.870 21.720 1.936 1.00 91.81 498 ASN A N 1
ATOM 3881 C CA . ASN A 1 498 ? -5.765 22.257 0.910 1.00 91.81 498 ASN A CA 1
ATOM 3882 C C . ASN A 1 498 ? -7.067 21.453 0.785 1.00 91.81 498 ASN A C 1
ATOM 3884 O O . ASN A 1 498 ? -7.991 21.887 0.097 1.00 91.81 498 ASN A O 1
ATOM 3888 N N . LEU A 1 499 ? -7.165 20.288 1.438 1.00 95.56 499 LEU A N 1
ATOM 3889 C CA . LEU A 1 499 ? -8.384 19.492 1.403 1.00 95.56 499 LEU A CA 1
ATOM 3890 C C . LEU A 1 499 ? -9.517 20.197 2.171 1.00 95.56 499 LEU A C 1
ATOM 3892 O O . LEU A 1 499 ? -9.348 20.542 3.350 1.00 95.56 499 LEU A O 1
ATOM 3896 N N . PRO A 1 500 ? -10.690 20.388 1.540 1.00 95.56 500 PRO A N 1
ATOM 3897 C CA . PRO A 1 500 ? -11.817 21.041 2.184 1.00 95.56 500 PRO A CA 1
ATOM 3898 C C . PRO A 1 500 ? -12.437 20.132 3.247 1.00 95.56 500 PRO A C 1
ATOM 3900 O O . PRO A 1 500 ? -12.545 18.916 3.072 1.00 95.56 500 PRO A O 1
ATOM 3903 N N . HIS A 1 501 ? -12.924 20.723 4.336 1.00 96.44 501 HIS A N 1
ATOM 3904 C CA . HIS A 1 501 ? -13.684 19.986 5.338 1.00 96.44 501 HIS A CA 1
ATOM 3905 C C . HIS A 1 501 ? -15.022 19.494 4.738 1.00 96.44 501 HIS A C 1
ATOM 3907 O O . HIS A 1 501 ? -15.792 20.318 4.231 1.00 96.44 501 HIS A O 1
ATOM 3913 N N . PRO A 1 502 ? -15.377 18.193 4.834 1.00 96.44 502 PRO A N 1
ATOM 3914 C CA . PRO A 1 502 ? -16.557 17.638 4.156 1.00 96.44 502 PRO A CA 1
ATOM 3915 C C . PRO A 1 502 ? -17.897 18.317 4.485 1.00 96.44 502 PRO A C 1
ATOM 3917 O O . PRO A 1 502 ? -18.788 18.373 3.640 1.00 96.44 502 PRO A O 1
ATOM 3920 N N . LEU A 1 503 ? -18.038 18.859 5.700 1.00 96.25 503 LEU A N 1
ATOM 3921 C CA . LEU A 1 503 ? -19.255 19.543 6.174 1.00 96.25 503 LEU A CA 1
ATOM 3922 C C . LEU A 1 503 ? -19.149 21.074 6.202 1.00 96.25 503 LEU A C 1
ATOM 3924 O O . LEU A 1 503 ? -20.134 21.743 6.498 1.00 96.25 503 LEU A O 1
ATOM 3928 N N . ALA A 1 504 ? -17.960 21.618 5.945 1.00 95.00 504 ALA A N 1
ATOM 3929 C CA . ALA A 1 504 ? -17.686 23.054 5.979 1.00 95.00 504 ALA A CA 1
ATOM 3930 C C . ALA A 1 504 ? -16.661 23.382 4.880 1.00 95.00 504 ALA A C 1
ATOM 3932 O O . ALA A 1 504 ? -15.499 23.646 5.192 1.00 95.00 504 ALA A O 1
ATOM 3933 N N . PRO A 1 505 ? -17.045 23.276 3.590 1.00 92.62 505 PRO A N 1
ATOM 3934 C CA . PRO A 1 505 ? -16.099 23.283 2.472 1.00 92.62 505 PRO A CA 1
ATOM 3935 C C . PRO A 1 505 ? -15.255 24.557 2.350 1.00 92.62 505 PRO A C 1
ATOM 3937 O O . PRO A 1 505 ? -14.257 24.560 1.639 1.00 92.62 505 PRO A O 1
ATOM 3940 N N . GLU A 1 506 ? -15.654 25.637 3.019 1.00 93.50 506 GLU A N 1
ATOM 3941 C CA . GLU A 1 506 ? -14.913 26.892 3.120 1.00 93.50 506 GLU A CA 1
ATOM 3942 C C . GLU A 1 506 ? -13.712 26.841 4.082 1.00 93.50 506 GLU A C 1
ATOM 3944 O O . GLU A 1 506 ? -12.950 27.804 4.156 1.00 93.50 506 GLU A O 1
ATOM 3949 N N . ARG A 1 507 ? -13.540 25.747 4.833 1.00 92.69 507 ARG A N 1
ATOM 3950 C CA . ARG A 1 507 ? -12.453 25.540 5.802 1.00 92.69 507 ARG A CA 1
ATOM 3951 C C . ARG A 1 507 ? -11.576 24.361 5.397 1.00 92.69 507 ARG A C 1
ATOM 3953 O O . ARG A 1 507 ? -12.064 23.389 4.823 1.00 92.69 507 ARG A O 1
ATOM 3960 N N . SER A 1 508 ? -10.302 24.416 5.779 1.00 92.81 508 SER A N 1
ATOM 3961 C CA . SER A 1 508 ? -9.404 23.260 5.700 1.00 92.81 508 SER A CA 1
ATOM 3962 C C . SER A 1 508 ? -9.807 22.183 6.708 1.00 92.81 508 SER A C 1
ATOM 3964 O O . SER A 1 508 ? -10.201 22.492 7.836 1.00 92.81 508 SER A O 1
ATOM 3966 N N . ALA A 1 509 ? -9.675 20.917 6.318 1.00 95.25 509 ALA A N 1
ATOM 3967 C CA . ALA A 1 509 ? -9.834 19.788 7.228 1.00 95.25 509 ALA A CA 1
ATOM 3968 C C . ALA A 1 509 ? -8.679 19.634 8.234 1.00 95.25 509 ALA A C 1
ATOM 3970 O O . ALA A 1 509 ? -8.882 19.062 9.307 1.00 95.25 509 ALA A O 1
ATOM 3971 N N . PHE A 1 510 ? -7.486 20.140 7.900 1.00 93.69 510 PHE A N 1
ATOM 3972 C CA . PHE A 1 510 ? -6.275 20.025 8.713 1.00 93.69 510 PHE A CA 1
ATOM 3973 C C . PHE A 1 510 ? -5.662 21.408 8.928 1.00 93.69 510 PHE A C 1
ATOM 3975 O O . PHE A 1 510 ? -4.914 21.917 8.095 1.00 93.69 510 PHE A O 1
ATOM 3982 N N . GLY A 1 511 ? -6.000 22.026 10.060 1.00 83.12 511 GLY A N 1
ATOM 3983 C CA . GLY A 1 511 ? -5.478 23.338 10.432 1.00 83.12 511 GLY A CA 1
ATOM 3984 C C . GLY A 1 511 ? -3.971 23.313 10.692 1.00 83.12 511 GLY A C 1
ATOM 3985 O O . GLY A 1 511 ? -3.444 22.375 11.295 1.00 83.12 511 GLY A O 1
ATOM 3986 N N . LEU A 1 512 ? -3.279 24.378 10.277 1.00 82.44 512 LEU A N 1
ATOM 3987 C CA . LEU A 1 512 ? -1.848 24.581 10.541 1.00 82.44 512 LEU A CA 1
ATOM 3988 C C . LEU A 1 512 ? -1.549 24.808 12.037 1.00 82.44 512 LEU A C 1
ATOM 3990 O O . LEU A 1 512 ? -0.400 24.737 12.471 1.00 82.44 512 LEU A O 1
ATOM 3994 N N . ASP A 1 513 ? -2.563 25.125 12.827 1.00 85.25 513 ASP A N 1
ATOM 3995 C CA . ASP A 1 513 ? -2.502 25.383 14.260 1.00 85.25 513 ASP A CA 1
ATOM 3996 C C . ASP A 1 513 ? -2.883 24.167 15.119 1.00 85.25 513 ASP A C 1
ATOM 3998 O O . ASP A 1 513 ? -2.685 24.218 16.330 1.00 85.25 513 ASP A O 1
ATOM 4002 N N . ASP A 1 514 ? -3.369 23.068 14.526 1.00 89.94 514 ASP A N 1
ATOM 4003 C CA . ASP A 1 514 ? -3.639 21.817 15.245 1.00 89.94 514 ASP A CA 1
ATOM 4004 C C . ASP A 1 514 ? -2.348 20.980 15.371 1.00 89.94 514 ASP A C 1
ATOM 4006 O O . ASP A 1 514 ? -1.941 20.327 14.402 1.00 89.94 514 ASP A O 1
ATOM 4010 N N . PRO A 1 515 ? -1.700 20.926 16.555 1.00 91.56 515 PRO A N 1
ATOM 4011 C CA . PRO A 1 515 ? -0.461 20.172 16.735 1.00 91.56 515 PRO A CA 1
ATOM 4012 C C . PRO A 1 515 ? -0.656 18.656 16.603 1.00 91.56 515 PRO A C 1
ATOM 4014 O O . PRO A 1 515 ? 0.324 17.935 16.420 1.00 91.56 515 PRO A O 1
ATOM 4017 N N . SER A 1 516 ? -1.893 18.152 16.685 1.00 93.94 516 SER A N 1
ATOM 4018 C CA . SER A 1 516 ? -2.180 16.729 16.475 1.00 93.94 516 SER A CA 1
ATOM 4019 C C . SER A 1 516 ? -2.164 16.323 14.996 1.00 93.94 516 SER A C 1
ATOM 4021 O O . SER A 1 516 ? -2.141 15.133 14.689 1.00 93.94 516 SER A O 1
ATOM 4023 N N . SER A 1 517 ? -2.138 17.285 14.066 1.00 94.31 517 SER A N 1
ATOM 4024 C CA . SER A 1 517 ? -2.014 17.006 12.630 1.00 94.31 517 SER A CA 1
ATOM 4025 C C . SER A 1 517 ? -0.643 16.426 12.265 1.00 94.31 517 SER A C 1
ATOM 4027 O O . SER A 1 517 ? -0.561 15.605 11.357 1.00 94.31 517 SER A O 1
ATOM 4029 N N . PHE A 1 518 ? 0.420 16.766 13.007 1.00 93.69 518 PHE A N 1
ATOM 4030 C CA . PHE A 1 518 ? 1.781 16.244 12.781 1.00 93.69 518 PHE A CA 1
ATOM 4031 C C . PHE A 1 518 ? 1.949 14.760 13.134 1.00 93.69 518 PHE A C 1
ATOM 4033 O O . PHE A 1 518 ? 2.979 14.159 12.843 1.00 93.69 518 PHE A O 1
ATOM 4040 N N . THR A 1 519 ? 0.958 14.166 13.796 1.00 96.06 519 THR A N 1
ATOM 4041 C CA . THR A 1 519 ? 0.951 12.748 14.170 1.00 96.06 519 THR A CA 1
ATOM 4042 C C . THR A 1 519 ? -0.177 11.986 13.484 1.00 96.06 519 THR A C 1
ATOM 4044 O O . THR A 1 519 ? -0.477 10.858 13.868 1.00 96.06 519 THR A O 1
ATOM 4047 N N . ALA A 1 520 ? -0.798 12.563 12.447 1.00 96.69 520 ALA A N 1
ATOM 4048 C CA . ALA A 1 520 ? -1.941 11.953 11.777 1.00 96.69 520 ALA A CA 1
ATOM 4049 C C . ALA A 1 520 ? -1.622 10.583 11.151 1.00 96.69 520 ALA A C 1
ATOM 4051 O O . ALA A 1 520 ? -2.502 9.725 11.097 1.00 96.69 520 ALA A O 1
ATOM 4052 N N . THR A 1 521 ? -0.384 10.356 10.704 1.00 96.75 521 THR A N 1
ATOM 4053 C CA . THR A 1 521 ? 0.074 9.066 10.157 1.00 96.75 521 THR A CA 1
ATOM 4054 C C . THR A 1 521 ? 0.620 8.117 11.217 1.00 96.75 521 THR A C 1
ATOM 4056 O O . THR A 1 521 ? 0.798 6.931 10.943 1.00 96.75 521 THR A O 1
ATOM 4059 N N . ALA A 1 522 ? 0.858 8.590 12.443 1.00 97.31 522 ALA A N 1
ATOM 4060 C CA . ALA A 1 522 ? 1.372 7.740 13.505 1.00 97.31 522 ALA A CA 1
ATOM 4061 C C . ALA A 1 522 ? 0.370 6.623 13.825 1.00 97.31 522 ALA A C 1
ATOM 4063 O O . ALA A 1 522 ? -0.850 6.817 13.776 1.00 97.31 522 ALA A O 1
ATOM 4064 N N . ILE A 1 523 ? 0.902 5.454 14.180 1.00 98.12 523 ILE A N 1
ATOM 4065 C CA . ILE A 1 523 ? 0.098 4.340 14.675 1.00 98.12 523 ILE A CA 1
ATOM 4066 C C . ILE A 1 523 ? 0.167 4.337 16.194 1.00 98.12 523 ILE A C 1
ATOM 4068 O O . ILE A 1 523 ? 1.244 4.217 16.780 1.00 98.12 523 ILE A O 1
ATOM 4072 N N . VAL A 1 524 ? -0.996 4.476 16.820 1.00 98.06 524 VAL A N 1
ATOM 4073 C CA . VAL A 1 524 ? -1.186 4.599 18.263 1.00 98.06 524 VAL A CA 1
ATOM 4074 C C . VAL A 1 524 ? -2.035 3.450 18.802 1.00 98.06 524 VAL A C 1
ATOM 4076 O O . VAL A 1 524 ? -2.797 2.812 18.076 1.00 98.06 524 VAL A O 1
ATOM 4079 N N . GLY A 1 525 ? -1.903 3.178 20.094 1.00 95.56 525 GLY A N 1
ATOM 4080 C CA . GLY A 1 525 ? -2.702 2.177 20.789 1.00 95.56 525 GLY A CA 1
ATOM 4081 C C . GLY A 1 525 ? -2.556 2.280 22.301 1.00 95.56 525 GLY A C 1
ATOM 4082 O O . GLY A 1 525 ? -1.837 3.143 22.822 1.00 95.56 525 GLY A O 1
ATOM 4083 N N . SER A 1 526 ? -3.244 1.386 23.003 1.00 90.00 526 SER A N 1
ATOM 4084 C CA . SER A 1 526 ? -3.112 1.244 24.450 1.00 90.00 526 SER A CA 1
ATOM 4085 C C . SER A 1 526 ? -1.724 0.702 24.829 1.00 90.00 526 SER A C 1
ATOM 4087 O O . SER A 1 526 ? -1.086 0.008 24.035 1.00 90.00 526 SER A O 1
ATOM 4089 N N . PRO A 1 527 ? -1.213 1.024 26.029 1.00 88.38 527 PRO A N 1
ATOM 4090 C CA . PRO A 1 527 ? 0.000 0.398 26.532 1.00 88.38 527 PRO A CA 1
ATOM 4091 C C . PRO A 1 527 ? -0.246 -1.098 26.764 1.00 88.38 527 PRO A C 1
ATOM 4093 O O . PRO A 1 527 ? -1.320 -1.493 27.216 1.00 88.38 527 PRO A O 1
ATOM 4096 N N . GLY A 1 528 ? 0.766 -1.925 26.494 1.00 84.38 528 GLY A N 1
ATOM 4097 C CA . GLY A 1 528 ? 0.694 -3.356 26.782 1.00 84.38 528 GLY A CA 1
ATOM 4098 C C . GLY A 1 528 ? 0.577 -3.604 28.288 1.00 84.38 528 GLY A C 1
ATOM 4099 O O . GLY A 1 528 ? 1.366 -3.062 29.066 1.00 84.38 528 GLY A O 1
ATOM 4100 N N . ILE A 1 529 ? -0.416 -4.402 28.693 1.00 82.94 529 ILE A N 1
ATOM 4101 C CA . ILE A 1 529 ? -0.707 -4.693 30.109 1.00 82.94 529 ILE A CA 1
ATOM 4102 C C . ILE A 1 529 ? 0.066 -5.930 30.587 1.00 82.94 529 ILE A C 1
ATOM 4104 O O . ILE A 1 529 ? 0.622 -5.930 31.685 1.00 82.94 529 ILE A O 1
ATOM 4108 N N . ALA A 1 530 ? 0.118 -6.980 29.766 1.00 85.81 530 ALA A N 1
ATOM 4109 C CA . ALA A 1 530 ? 0.897 -8.187 30.023 1.00 85.81 530 ALA A CA 1
ATOM 4110 C C . ALA A 1 530 ? 1.255 -8.878 28.707 1.00 85.81 530 ALA A C 1
ATOM 4112 O O . ALA A 1 530 ? 0.423 -8.938 27.801 1.00 85.81 530 ALA A O 1
ATOM 4113 N N . SER A 1 531 ? 2.456 -9.451 28.624 1.00 88.25 531 SER A N 1
ATOM 4114 C CA . SER A 1 531 ? 2.903 -10.181 27.437 1.00 88.25 531 SER A CA 1
ATOM 4115 C C . SER A 1 531 ? 2.039 -11.398 27.118 1.00 88.25 531 SER A C 1
ATOM 4117 O O . SER A 1 531 ? 1.320 -11.926 27.967 1.00 88.25 531 SER A O 1
ATOM 4119 N N . SER A 1 532 ? 2.126 -11.850 25.874 1.00 87.44 532 SER A N 1
ATOM 4120 C CA . SER A 1 532 ? 1.706 -13.170 25.433 1.00 87.44 532 SER A CA 1
ATOM 4121 C C . SER A 1 532 ? 2.601 -14.259 26.035 1.00 87.44 532 SER A C 1
ATOM 4123 O O . SER A 1 532 ? 3.639 -13.977 26.648 1.00 87.44 532 SER A O 1
ATOM 4125 N N . LEU A 1 533 ? 2.193 -15.521 25.872 1.00 84.56 533 LEU A N 1
ATOM 4126 C CA . LEU A 1 533 ? 3.010 -16.664 26.284 1.00 84.56 533 LEU A CA 1
ATOM 4127 C C . LEU A 1 533 ? 4.213 -16.844 25.350 1.00 84.56 533 LEU A C 1
ATOM 4129 O O . LEU A 1 533 ? 5.328 -17.086 25.809 1.00 84.56 533 LEU A O 1
ATOM 4133 N N . LYS A 1 534 ? 3.968 -16.768 24.041 1.00 84.81 534 LYS A N 1
ATOM 4134 C CA . LYS A 1 534 ? 4.981 -16.885 22.993 1.00 84.81 534 LYS A CA 1
ATOM 4135 C C . LYS A 1 534 ? 4.473 -16.209 21.713 1.00 84.81 534 LYS A C 1
ATOM 4137 O O . LYS A 1 534 ? 3.275 -16.285 21.447 1.00 84.81 534 LYS A O 1
ATOM 4142 N N . PRO A 1 535 ? 5.356 -15.594 20.912 1.00 80.75 535 PRO A N 1
ATOM 4143 C CA . PRO A 1 535 ? 4.976 -15.114 19.591 1.00 80.75 535 PRO A CA 1
ATOM 4144 C C . PRO A 1 535 ? 4.642 -16.296 18.676 1.00 80.75 535 PRO A C 1
ATOM 4146 O O . PRO A 1 535 ? 5.197 -17.392 18.829 1.00 80.75 535 PRO A O 1
ATOM 4149 N N . ILE A 1 536 ? 3.785 -16.068 17.685 1.00 81.19 536 ILE A N 1
ATOM 4150 C CA . ILE A 1 536 ? 3.575 -17.019 16.594 1.00 81.19 536 ILE A CA 1
ATOM 4151 C C . ILE A 1 536 ? 4.739 -16.826 15.604 1.00 81.19 536 ILE A C 1
ATOM 4153 O O . ILE A 1 536 ? 4.992 -15.702 15.165 1.00 81.19 536 ILE A O 1
ATOM 4157 N N . PRO A 1 537 ? 5.505 -17.879 15.252 1.00 63.53 537 PRO A N 1
ATOM 4158 C CA . PRO A 1 537 ? 6.667 -17.724 14.373 1.00 63.53 537 PRO A CA 1
ATOM 4159 C C . PRO A 1 537 ? 6.318 -17.184 12.979 1.00 63.53 537 PRO A C 1
ATOM 4161 O O . PRO A 1 537 ? 7.053 -16.352 12.460 1.00 63.53 537 PRO A O 1
ATOM 4164 N N . ALA A 1 538 ? 5.186 -17.620 12.417 1.00 68.00 538 ALA A N 1
ATOM 4165 C CA . ALA A 1 538 ? 4.670 -17.196 11.117 1.00 68.00 538 ALA A CA 1
ATOM 4166 C C . ALA A 1 538 ? 3.141 -17.018 11.205 1.00 68.00 538 ALA A C 1
ATOM 4168 O O . ALA A 1 538 ? 2.394 -17.946 10.876 1.00 68.00 538 ALA A O 1
ATOM 4169 N N . PRO A 1 539 ? 2.652 -15.881 11.737 1.00 70.19 539 PRO A N 1
ATOM 4170 C CA . PRO A 1 539 ? 1.220 -15.646 11.853 1.00 70.19 539 PRO A CA 1
ATOM 4171 C C . PRO A 1 539 ? 0.576 -15.622 10.464 1.00 70.19 539 PRO A C 1
ATOM 4173 O O . PRO A 1 539 ? 1.184 -15.169 9.490 1.00 70.19 539 PRO A O 1
ATOM 4176 N N . ARG A 1 540 ? -0.674 -16.097 10.363 1.00 75.81 540 ARG A N 1
ATOM 4177 C CA . ARG A 1 540 ? -1.473 -15.871 9.151 1.00 75.81 540 ARG A CA 1
ATOM 4178 C C . ARG A 1 540 ? -1.609 -14.364 8.971 1.00 75.81 540 ARG A C 1
ATOM 4180 O O . ARG A 1 540 ? -2.125 -13.691 9.857 1.00 75.81 540 ARG A O 1
ATOM 4187 N N . ARG A 1 541 ? -1.113 -13.832 7.856 1.00 70.50 541 ARG A N 1
ATOM 4188 C CA . ARG A 1 541 ? -1.046 -12.385 7.653 1.00 70.50 541 ARG A CA 1
ATOM 4189 C C . ARG A 1 541 ? -2.378 -11.825 7.174 1.00 70.50 541 ARG A C 1
ATOM 4191 O O . ARG A 1 541 ? -2.978 -12.336 6.230 1.00 70.50 541 ARG A O 1
ATOM 4198 N N . THR A 1 542 ? -2.790 -10.732 7.808 1.00 83.06 542 THR A N 1
ATOM 4199 C CA . THR A 1 542 ? -3.846 -9.844 7.320 1.00 83.06 542 THR A CA 1
ATOM 4200 C C . THR A 1 542 ? -3.196 -8.617 6.697 1.00 83.06 542 THR A C 1
ATOM 4202 O O . THR A 1 542 ? -2.334 -7.979 7.310 1.00 83.06 542 THR A O 1
ATOM 4205 N N . LEU A 1 543 ? -3.636 -8.272 5.488 1.00 88.25 543 LEU A N 1
ATOM 4206 C CA . LEU A 1 543 ? -3.195 -7.068 4.790 1.00 88.25 543 LEU A CA 1
ATOM 4207 C C . LEU A 1 543 ? -3.473 -5.831 5.631 1.00 88.25 543 LEU A C 1
ATOM 4209 O O . LEU A 1 543 ? -4.567 -5.668 6.174 1.00 88.25 543 LEU A O 1
ATOM 4213 N N . SER A 1 544 ? -2.486 -4.954 5.732 1.00 91.38 544 SER A N 1
ATOM 4214 C CA . SER A 1 544 ? -2.654 -3.693 6.438 1.00 91.38 544 SER A CA 1
ATOM 4215 C C . SER A 1 544 ? -3.362 -2.660 5.574 1.00 91.38 544 SER A C 1
ATOM 4217 O O . SER A 1 544 ? -3.106 -2.563 4.379 1.00 91.38 544 SER A O 1
ATOM 4219 N N . TRP A 1 545 ? -4.147 -1.805 6.218 1.00 94.56 545 TRP A N 1
ATOM 4220 C CA . TRP A 1 545 ? -4.583 -0.520 5.665 1.00 94.56 545 TRP A CA 1
ATOM 4221 C C . TRP A 1 545 ? -4.156 0.657 6.555 1.00 94.56 545 TRP A C 1
ATOM 4223 O O . TRP A 1 545 ? -4.711 1.748 6.428 1.00 94.56 545 TRP A O 1
ATOM 4233 N N . LEU A 1 546 ? -3.214 0.449 7.489 1.00 96.69 546 LEU A N 1
ATOM 4234 C CA . LEU A 1 546 ? -2.618 1.545 8.268 1.00 96.69 546 LEU A CA 1
ATOM 4235 C C . LEU A 1 546 ? -1.247 1.952 7.679 1.00 96.69 546 LEU A C 1
ATOM 4237 O O . LEU A 1 546 ? -0.669 1.198 6.891 1.00 96.69 546 LEU A O 1
ATOM 4241 N N . PRO A 1 547 ? -0.714 3.131 8.057 1.00 95.44 547 PRO A N 1
ATOM 4242 C CA . PRO A 1 547 ? 0.467 3.735 7.427 1.00 95.44 547 PRO A CA 1
ATOM 4243 C C . PRO A 1 547 ? 1.800 2.990 7.613 1.00 95.44 547 PRO A C 1
ATOM 4245 O O . PRO A 1 547 ? 2.800 3.390 7.033 1.00 95.44 547 PRO A O 1
ATOM 4248 N N . ASP A 1 548 ? 1.856 1.920 8.407 1.00 93.19 548 ASP A N 1
ATOM 4249 C CA . ASP A 1 548 ? 3.032 1.040 8.501 1.00 93.19 548 ASP A CA 1
ATOM 4250 C C . ASP A 1 548 ? 3.254 0.205 7.237 1.00 93.19 548 ASP A C 1
ATOM 4252 O O . ASP A 1 548 ? 4.367 -0.247 7.005 1.00 93.19 548 ASP A O 1
ATOM 4256 N N . ALA A 1 549 ? 2.221 0.015 6.412 1.00 89.81 549 ALA A N 1
ATOM 4257 C CA . ALA A 1 549 ? 2.310 -0.709 5.142 1.00 89.81 549 ALA A CA 1
ATOM 4258 C C . ALA A 1 549 ? 2.218 0.217 3.918 1.00 89.81 549 ALA A C 1
ATOM 4260 O O . ALA A 1 549 ? 1.749 -0.178 2.848 1.00 89.81 549 ALA A O 1
ATOM 4261 N N . ALA A 1 550 ? 2.596 1.479 4.087 1.00 90.50 550 ALA A N 1
ATOM 4262 C CA . ALA A 1 550 ? 2.629 2.451 3.010 1.00 90.50 550 ALA A CA 1
ATOM 4263 C C . ALA A 1 550 ? 3.921 3.254 3.077 1.00 90.50 550 ALA A C 1
ATOM 4265 O O . ALA A 1 550 ? 4.443 3.513 4.162 1.00 90.50 550 ALA A O 1
ATOM 4266 N N . ALA A 1 551 ? 4.409 3.656 1.910 1.00 87.56 551 ALA A N 1
ATOM 4267 C CA . ALA A 1 551 ? 5.608 4.464 1.805 1.00 87.56 551 ALA A CA 1
ATOM 4268 C C . ALA A 1 551 ? 5.296 5.899 2.220 1.00 87.56 551 ALA A C 1
ATOM 4270 O O . ALA A 1 551 ? 4.314 6.481 1.751 1.00 87.56 551 ALA A O 1
ATOM 4271 N N . ASP A 1 552 ? 6.150 6.503 3.039 1.00 85.25 552 ASP A N 1
ATOM 4272 C CA . ASP A 1 552 ? 6.165 7.957 3.131 1.00 85.25 552 ASP A CA 1
ATOM 4273 C C . ASP A 1 552 ? 6.669 8.573 1.812 1.00 85.25 552 ASP A C 1
ATOM 4275 O O . ASP A 1 552 ? 7.067 7.876 0.869 1.00 85.25 552 ASP A O 1
ATOM 4279 N N . TYR A 1 553 ? 6.656 9.897 1.724 1.00 79.19 553 TYR A N 1
ATOM 4280 C CA . TYR A 1 553 ? 7.140 10.586 0.539 1.00 79.19 553 TYR A CA 1
ATOM 4281 C C . TYR A 1 553 ? 8.644 10.331 0.295 1.00 79.19 553 TYR A C 1
ATOM 4283 O O . TYR A 1 553 ? 9.479 10.326 1.199 1.00 79.19 553 TYR A O 1
ATOM 4291 N N . TYR A 1 554 ? 8.998 10.170 -0.978 1.00 66.56 554 TYR A N 1
ATOM 4292 C CA . TYR A 1 554 ? 10.360 10.286 -1.502 1.00 66.56 554 TYR A CA 1
ATOM 4293 C C . TYR A 1 554 ? 10.299 11.092 -2.806 1.00 66.56 554 TYR A C 1
ATOM 4295 O O . TYR A 1 554 ? 9.229 11.556 -3.202 1.00 66.56 554 TYR A O 1
ATOM 4303 N N . ALA A 1 555 ? 11.437 11.340 -3.448 1.00 59.19 555 ALA A N 1
ATOM 4304 C CA . ALA A 1 555 ? 11.515 12.134 -4.658 1.00 59.19 555 ALA A CA 1
ATOM 4305 C C . ALA A 1 555 ? 11.745 11.283 -5.927 1.00 59.19 555 ALA A C 1
ATOM 4307 O O . ALA A 1 555 ? 12.914 11.101 -6.280 1.00 59.19 555 ALA A O 1
ATOM 4308 N N . PRO A 1 556 ? 10.704 10.812 -6.659 1.00 55.78 556 PRO A N 1
ATOM 4309 C CA . PRO A 1 556 ? 9.242 10.814 -6.406 1.00 55.78 556 PRO A CA 1
ATOM 4310 C C . PRO A 1 556 ? 8.784 9.759 -5.374 1.00 55.78 556 PRO A C 1
ATOM 4312 O O . PRO A 1 556 ? 9.564 8.903 -4.957 1.00 55.78 556 PRO A O 1
ATOM 4315 N N . GLY A 1 557 ? 7.522 9.843 -4.934 1.00 58.66 557 GLY A N 1
ATOM 4316 C CA . GLY A 1 557 ? 6.923 8.934 -3.949 1.00 58.66 557 GLY A CA 1
ATOM 4317 C C . GLY A 1 557 ? 6.096 7.817 -4.595 1.00 58.66 557 GLY A C 1
ATOM 4318 O O . GLY A 1 557 ? 5.671 7.946 -5.736 1.00 58.66 557 GLY A O 1
ATOM 4319 N N . TRP A 1 558 ? 5.864 6.711 -3.876 1.00 80.44 558 TRP A N 1
ATOM 4320 C CA . TRP A 1 558 ? 5.052 5.583 -4.374 1.00 80.44 558 TRP A CA 1
ATOM 4321 C C . TRP A 1 558 ? 3.581 5.686 -3.949 1.00 80.44 558 TRP A C 1
ATOM 4323 O O . TRP A 1 558 ? 2.669 5.567 -4.765 1.00 80.44 558 TRP A O 1
ATOM 4333 N N . ASP A 1 559 ? 3.357 5.936 -2.657 1.00 88.50 559 ASP A N 1
ATOM 4334 C CA . ASP A 1 559 ? 2.028 6.055 -2.051 1.00 88.50 559 ASP A CA 1
ATOM 4335 C C . ASP A 1 559 ? 1.554 7.500 -1.945 1.00 88.50 559 ASP A C 1
ATOM 4337 O O . ASP A 1 559 ? 0.386 7.808 -2.185 1.00 88.50 559 ASP A O 1
ATOM 4341 N N . VAL A 1 560 ? 2.476 8.392 -1.592 1.00 90.25 560 VAL A N 1
ATOM 4342 C CA . VAL A 1 560 ? 2.207 9.809 -1.401 1.00 90.25 560 VAL A CA 1
ATOM 4343 C C . VAL A 1 560 ? 3.412 10.632 -1.833 1.00 90.25 560 VAL A C 1
ATOM 4345 O O . VAL A 1 560 ? 4.553 10.177 -1.791 1.00 90.25 560 VAL A O 1
ATOM 4348 N N . SER A 1 561 ? 3.150 11.853 -2.273 1.00 91.06 561 SER A N 1
ATOM 4349 C CA . SER A 1 561 ? 4.155 12.851 -2.614 1.00 91.06 561 SER A CA 1
ATOM 4350 C C . SER A 1 561 ? 4.176 13.955 -1.554 1.00 91.06 561 SER A C 1
ATOM 4352 O O . SER A 1 561 ? 3.378 13.968 -0.618 1.00 91.06 561 SER A O 1
ATOM 4354 N N . GLN A 1 562 ? 5.078 14.916 -1.712 1.00 91.31 562 GLN A N 1
ATOM 4355 C CA . GLN A 1 562 ? 5.162 16.105 -0.880 1.00 91.31 562 GLN A CA 1
ATOM 4356 C C . GLN A 1 562 ? 4.940 17.382 -1.692 1.00 91.31 562 GLN A C 1
ATOM 4358 O O . GLN A 1 562 ? 5.455 17.523 -2.802 1.00 91.31 562 GLN A O 1
ATOM 4363 N N . HIS A 1 563 ? 4.235 18.339 -1.097 1.00 92.00 563 HIS A N 1
ATOM 4364 C CA . HIS A 1 563 ? 4.175 19.723 -1.554 1.00 92.00 563 HIS A CA 1
ATOM 4365 C C . HIS A 1 563 ? 4.382 20.662 -0.363 1.00 92.00 563 HIS A C 1
ATOM 4367 O O . HIS A 1 563 ? 3.834 20.439 0.717 1.00 92.00 563 HIS A O 1
ATOM 4373 N N . GLN A 1 564 ? 5.204 21.690 -0.543 1.00 89.81 564 GLN A N 1
ATOM 4374 C CA . GLN A 1 564 ? 5.411 22.741 0.439 1.00 89.81 564 GLN A CA 1
ATOM 4375 C C . GLN A 1 564 ? 4.406 23.866 0.199 1.00 89.81 564 GLN A C 1
ATOM 4377 O O . GLN A 1 564 ? 4.404 24.463 -0.870 1.00 89.81 564 GLN A O 1
ATOM 4382 N N . HIS A 1 565 ? 3.608 24.184 1.213 1.00 80.00 565 HIS A N 1
ATOM 4383 C CA . HIS A 1 565 ? 2.648 25.283 1.200 1.00 80.00 565 HIS A CA 1
ATOM 4384 C C . HIS A 1 565 ? 2.830 26.127 2.463 1.00 80.00 565 HIS A C 1
ATOM 4386 O O . HIS A 1 565 ? 2.978 25.580 3.558 1.00 80.00 565 HIS A O 1
ATOM 4392 N N . ASP A 1 566 ? 2.905 27.452 2.316 1.00 77.69 566 ASP A N 1
ATOM 4393 C CA . ASP A 1 566 ? 3.194 28.397 3.409 1.00 77.69 566 ASP A CA 1
ATOM 4394 C C . ASP A 1 566 ? 4.425 28.009 4.257 1.00 77.69 566 ASP A C 1
ATOM 4396 O O . ASP A 1 566 ? 4.459 28.133 5.484 1.00 77.69 566 ASP A O 1
ATOM 4400 N N . GLY A 1 567 ? 5.464 27.496 3.588 1.00 80.00 567 GLY A N 1
ATOM 4401 C CA . GLY A 1 567 ? 6.710 27.058 4.222 1.00 80.00 567 GLY A CA 1
ATOM 4402 C C . GLY A 1 567 ? 6.614 25.734 4.987 1.00 80.00 567 GLY A C 1
ATOM 4403 O O . GLY A 1 567 ? 7.600 25.327 5.603 1.00 80.00 567 GLY A O 1
ATOM 4404 N N . ARG A 1 568 ? 5.472 25.036 4.940 1.00 85.06 568 ARG A N 1
ATOM 4405 C CA . ARG A 1 568 ? 5.262 23.742 5.603 1.00 85.06 568 ARG A CA 1
ATOM 4406 C C . ARG A 1 568 ? 5.073 22.614 4.610 1.00 85.06 568 ARG A C 1
ATOM 4408 O O . ARG A 1 568 ? 4.480 22.791 3.555 1.00 85.06 568 ARG A O 1
ATOM 4415 N N . ASN A 1 569 ? 5.556 21.440 4.983 1.00 89.19 569 ASN A N 1
ATOM 4416 C CA . ASN A 1 569 ? 5.497 20.259 4.141 1.00 89.19 569 ASN A CA 1
ATOM 4417 C C . ASN A 1 569 ? 4.184 19.511 4.348 1.00 89.19 569 ASN A C 1
ATOM 4419 O O . ASN A 1 569 ? 3.801 19.222 5.482 1.00 89.19 569 ASN A O 1
ATOM 4423 N N . MET A 1 570 ? 3.518 19.178 3.250 1.00 92.06 570 MET A N 1
ATOM 4424 C CA . MET A 1 570 ? 2.283 18.410 3.252 1.00 92.06 570 MET A CA 1
ATOM 4425 C C . MET A 1 570 ? 2.427 17.152 2.410 1.00 92.06 570 MET A C 1
ATOM 4427 O O . MET A 1 570 ? 3.021 17.186 1.333 1.00 92.06 570 MET A O 1
ATOM 4431 N N . MET A 1 571 ? 1.830 16.063 2.876 1.00 93.62 571 MET A N 1
ATOM 4432 C CA . MET A 1 571 ? 1.588 14.841 2.117 1.00 93.62 571 MET A CA 1
ATOM 4433 C C . MET A 1 571 ? 0.448 15.064 1.129 1.00 93.62 571 MET A C 1
ATOM 4435 O O . MET A 1 571 ? -0.640 15.455 1.544 1.00 93.62 571 MET A O 1
ATOM 4439 N N . VAL A 1 572 ? 0.690 14.817 -0.158 1.00 93.88 572 VAL A N 1
ATOM 4440 C CA . VAL A 1 572 ? -0.260 15.085 -1.249 1.00 93.88 572 VAL A CA 1
ATOM 4441 C C . VAL A 1 572 ? -0.246 13.969 -2.289 1.00 93.88 572 VAL A C 1
ATOM 4443 O O . VAL A 1 572 ? 0.811 13.431 -2.616 1.00 93.88 572 VAL A O 1
ATOM 4446 N N . SER A 1 573 ? -1.402 13.639 -2.866 1.00 93.56 573 SER A N 1
ATOM 4447 C CA . SER A 1 573 ? -1.476 12.639 -3.946 1.00 93.56 573 SER A CA 1
ATOM 4448 C C . SER A 1 573 ? -1.137 13.223 -5.323 1.00 93.56 573 SER A C 1
ATOM 4450 O O . SER A 1 573 ? -0.619 12.529 -6.198 1.00 93.56 573 SER A O 1
ATOM 4452 N N . TYR A 1 574 ? -1.394 14.518 -5.527 1.00 93.75 574 TYR A N 1
ATOM 4453 C CA . TYR A 1 574 ? -1.286 15.148 -6.842 1.00 93.75 574 TYR A CA 1
ATOM 4454 C C . TYR A 1 574 ? 0.147 15.374 -7.330 1.00 93.75 574 TYR A C 1
ATOM 4456 O O . TYR A 1 574 ? 0.334 15.693 -8.498 1.00 93.75 574 TYR A O 1
ATOM 4464 N N . GLY A 1 575 ? 1.147 15.252 -6.453 1.00 92.88 575 GLY A N 1
ATOM 4465 C CA . GLY A 1 575 ? 2.556 15.352 -6.842 1.00 92.88 575 GLY A CA 1
ATOM 4466 C C . GLY A 1 575 ? 3.106 14.065 -7.469 1.00 92.88 575 GLY A C 1
ATOM 4467 O O . GLY A 1 575 ? 4.145 14.105 -8.124 1.00 92.88 575 GLY A O 1
ATOM 4468 N N . LEU A 1 576 ? 2.397 12.941 -7.306 1.00 90.69 576 LEU A N 1
ATOM 4469 C CA . LEU A 1 576 ? 2.696 11.675 -7.980 1.00 90.69 576 LEU A CA 1
ATOM 4470 C C . LEU A 1 576 ? 2.471 11.812 -9.489 1.00 90.69 576 LEU A C 1
ATOM 4472 O O . LEU A 1 576 ? 1.632 12.607 -9.921 1.00 90.69 576 LEU A O 1
ATOM 4476 N N . GLY A 1 577 ? 3.155 10.994 -10.289 1.00 90.62 577 GLY A N 1
ATOM 4477 C CA . GLY A 1 577 ? 3.018 11.004 -11.745 1.00 90.62 577 GLY A CA 1
ATOM 4478 C C . GLY A 1 577 ? 1.572 10.854 -12.230 1.00 90.62 577 GLY A C 1
ATOM 4479 O O . GLY A 1 577 ? 0.693 10.301 -11.550 1.00 90.62 577 GLY A O 1
ATOM 4480 N N . SER A 1 578 ? 1.318 11.388 -13.425 1.00 92.56 578 SER A N 1
ATOM 4481 C CA . SER A 1 578 ? 0.013 11.363 -14.078 1.00 92.56 578 SER A CA 1
ATOM 4482 C C . SER A 1 578 ? 0.118 10.684 -15.455 1.00 92.56 578 SER A C 1
ATOM 4484 O O . SER A 1 578 ? 0.713 11.240 -16.383 1.00 92.56 578 SER A O 1
ATOM 4486 N N . PRO A 1 579 ? -0.447 9.469 -15.599 1.00 94.62 579 PRO A N 1
ATOM 4487 C CA . PRO A 1 579 ? -1.080 8.665 -14.545 1.00 94.62 579 PRO A CA 1
ATOM 4488 C C . PRO A 1 579 ? -0.025 7.998 -13.636 1.00 94.62 579 PRO A C 1
ATOM 4490 O O . PRO A 1 579 ? 1.143 7.905 -14.014 1.00 94.62 579 PRO A O 1
ATOM 4493 N N . PHE A 1 580 ? -0.419 7.489 -12.461 1.00 91.12 580 PHE A N 1
ATOM 4494 C CA . PHE A 1 580 ? 0.536 6.866 -11.521 1.00 91.12 580 PHE A CA 1
ATOM 4495 C C . PHE A 1 580 ? 1.410 5.743 -12.130 1.00 91.12 580 PHE A C 1
ATOM 4497 O O . PHE A 1 580 ? 2.545 5.601 -11.676 1.00 91.12 580 PHE A O 1
ATOM 4504 N N . PRO A 1 581 ? 0.984 4.955 -13.150 1.00 92.62 581 PRO A N 1
ATOM 4505 C CA . PRO A 1 581 ? 1.875 3.970 -13.766 1.00 92.62 581 PRO A CA 1
ATOM 4506 C C . PRO A 1 581 ? 3.087 4.576 -14.476 1.00 92.62 581 PRO A C 1
ATOM 4508 O O . PRO A 1 581 ? 4.117 3.916 -14.585 1.00 92.62 581 PRO A O 1
ATOM 4511 N N . GLU A 1 582 ? 3.006 5.826 -14.936 1.00 91.75 582 GLU A N 1
ATOM 4512 C CA . GLU A 1 582 ? 4.179 6.510 -15.484 1.00 91.75 582 GLU A CA 1
ATOM 4513 C C . GLU A 1 582 ? 5.259 6.679 -14.410 1.00 91.75 582 GLU A C 1
ATOM 4515 O O . GLU A 1 582 ? 6.431 6.423 -14.675 1.00 91.75 582 GLU A O 1
ATOM 4520 N N . ASP A 1 583 ? 4.849 7.024 -13.189 1.00 87.44 583 ASP A N 1
ATOM 4521 C CA . ASP A 1 583 ? 5.732 7.132 -12.027 1.00 87.44 583 ASP A CA 1
ATOM 4522 C C . ASP A 1 583 ? 6.259 5.753 -11.610 1.00 87.44 583 ASP A C 1
ATOM 4524 O O . ASP A 1 583 ? 7.465 5.525 -11.530 1.00 87.44 583 ASP A O 1
ATOM 4528 N N . ALA A 1 584 ? 5.353 4.780 -11.454 1.00 87.50 584 ALA A N 1
ATOM 4529 C CA . ALA A 1 584 ? 5.688 3.425 -11.021 1.00 87.50 584 ALA A CA 1
ATOM 4530 C C . ALA A 1 584 ? 6.734 2.758 -11.930 1.00 87.50 584 ALA A C 1
ATOM 4532 O O . ALA A 1 584 ? 7.625 2.068 -11.432 1.00 87.50 584 ALA A O 1
ATOM 4533 N N . LYS A 1 585 ? 6.679 3.008 -13.248 1.00 87.88 585 LYS A N 1
ATOM 4534 C CA . LYS A 1 585 ? 7.711 2.572 -14.201 1.00 87.88 585 LYS A CA 1
ATOM 4535 C C . LYS A 1 585 ? 9.082 3.131 -13.825 1.00 87.88 585 LYS A C 1
ATOM 4537 O O . LYS A 1 585 ? 10.042 2.368 -13.747 1.00 87.88 585 LYS A O 1
ATOM 4542 N N . LEU A 1 586 ? 9.190 4.448 -13.653 1.00 85.69 586 LEU A N 1
ATOM 4543 C CA . LEU A 1 586 ? 10.464 5.121 -13.386 1.00 85.69 586 LEU A CA 1
ATOM 4544 C C . LEU A 1 586 ? 11.036 4.677 -12.038 1.00 85.69 586 LEU A C 1
ATOM 4546 O O . LEU A 1 586 ? 12.212 4.324 -11.959 1.00 85.69 586 LEU A O 1
ATOM 4550 N N . CYS A 1 587 ? 10.183 4.594 -11.019 1.00 83.19 587 CYS A N 1
ATOM 4551 C CA . CYS A 1 587 ? 10.522 4.086 -9.697 1.00 83.19 587 CYS A CA 1
ATOM 4552 C C . CYS A 1 587 ? 11.066 2.653 -9.743 1.00 83.19 587 CYS A C 1
ATOM 4554 O O . CYS A 1 587 ? 12.149 2.366 -9.230 1.00 83.19 587 CYS A O 1
ATOM 4556 N N . ALA A 1 588 ? 10.347 1.751 -10.413 1.00 86.44 588 ALA A N 1
ATOM 4557 C CA . ALA A 1 588 ? 10.753 0.356 -10.519 1.00 86.44 588 ALA A CA 1
ATOM 4558 C C . ALA A 1 588 ? 12.059 0.196 -11.310 1.00 86.44 588 ALA A C 1
ATOM 4560 O O . ALA A 1 588 ? 12.934 -0.589 -10.936 1.00 86.44 588 ALA A O 1
ATOM 4561 N N . ALA A 1 589 ? 12.220 0.981 -12.376 1.00 84.88 589 ALA A N 1
ATOM 4562 C CA . ALA A 1 589 ? 13.383 0.933 -13.247 1.00 84.88 589 ALA A CA 1
ATOM 4563 C C . ALA A 1 589 ? 14.662 1.463 -12.587 1.00 84.88 589 ALA A C 1
ATOM 4565 O O . ALA A 1 589 ? 15.764 1.097 -13.003 1.00 84.88 589 ALA A O 1
ATOM 4566 N N . LEU A 1 590 ? 14.536 2.320 -11.571 1.00 78.69 590 LEU A N 1
ATOM 4567 C CA . LEU A 1 590 ? 15.686 2.907 -10.897 1.00 78.69 590 LEU A CA 1
ATOM 4568 C C . LEU A 1 590 ? 16.354 1.994 -9.878 1.00 78.69 590 LEU A C 1
ATOM 4570 O O . LEU A 1 590 ? 17.530 2.259 -9.649 1.00 78.69 590 LEU A O 1
ATOM 4574 N N . ASN A 1 591 ? 15.674 0.935 -9.398 1.00 75.50 591 ASN A N 1
ATOM 4575 C CA . ASN A 1 591 ? 16.118 -0.137 -8.471 1.00 75.50 591 ASN A CA 1
ATOM 4576 C C . ASN A 1 591 ? 15.149 -0.401 -7.301 1.00 75.50 591 ASN A C 1
ATOM 4578 O O . ASN A 1 591 ? 15.603 -0.794 -6.216 1.00 75.50 591 ASN A O 1
ATOM 4582 N N . SER A 1 592 ? 13.844 -0.177 -7.510 1.00 75.44 592 SER A N 1
ATOM 4583 C CA . SER A 1 592 ? 12.850 -0.081 -6.432 1.00 75.44 592 SER A CA 1
ATOM 4584 C C . SER A 1 592 ? 13.142 1.076 -5.457 1.00 75.44 592 SER A C 1
ATOM 4586 O O . SER A 1 592 ? 14.177 1.738 -5.517 1.00 75.44 592 SER A O 1
ATOM 4588 N N . PHE A 1 593 ? 12.205 1.334 -4.550 1.00 70.25 593 PHE A N 1
ATOM 4589 C CA . PHE A 1 593 ? 12.371 2.257 -3.439 1.00 70.25 593 PHE A CA 1
ATOM 4590 C C . PHE A 1 593 ? 12.043 1.552 -2.133 1.00 70.25 593 PHE A C 1
ATOM 4592 O O . PHE A 1 593 ? 11.088 0.780 -2.030 1.00 70.25 593 PHE A O 1
ATOM 4599 N N . TRP A 1 594 ? 12.850 1.838 -1.123 1.00 64.44 594 TRP A N 1
ATOM 4600 C CA . TRP A 1 594 ? 12.729 1.241 0.198 1.00 64.44 594 TRP A CA 1
ATOM 4601 C C . TRP A 1 594 ? 12.055 2.174 1.196 1.00 64.44 594 TRP A C 1
ATOM 4603 O O . TRP A 1 594 ? 12.431 3.320 1.209 1.00 64.44 594 TRP A O 1
ATOM 4613 N N . PRO A 1 595 ? 11.157 1.743 2.083 1.00 56.00 595 PRO A N 1
ATOM 4614 C CA . PRO A 1 595 ? 10.564 0.434 2.182 1.00 56.00 595 PRO A CA 1
ATOM 4615 C C . PRO A 1 595 ? 9.257 0.390 1.395 1.00 56.00 595 PRO A C 1
ATOM 4617 O O . PRO A 1 595 ? 8.432 -0.450 1.701 1.00 56.00 595 PRO A O 1
ATOM 4620 N N . ALA A 1 596 ? 9.072 1.230 0.365 1.00 57.56 596 ALA A N 1
ATOM 4621 C CA . ALA A 1 596 ? 7.863 1.255 -0.466 1.00 57.56 596 ALA A CA 1
ATOM 4622 C C . ALA A 1 596 ? 7.496 -0.097 -1.103 1.00 57.56 596 ALA A C 1
ATOM 4624 O O . ALA A 1 596 ? 6.436 -0.214 -1.711 1.00 57.56 596 ALA A O 1
ATOM 4625 N N . VAL A 1 597 ? 8.395 -1.084 -0.997 1.00 75.25 597 VAL A N 1
ATOM 4626 C CA . VAL A 1 597 ? 8.304 -2.426 -1.571 1.00 75.25 597 VAL A CA 1
ATOM 4627 C C . VAL A 1 597 ? 7.876 -2.349 -3.031 1.00 75.25 597 VAL A C 1
ATOM 4629 O O . VAL A 1 597 ? 7.063 -3.126 -3.512 1.00 75.25 597 VAL A O 1
ATOM 4632 N N . ALA A 1 598 ? 8.403 -1.368 -3.762 1.00 83.00 598 ALA A N 1
ATOM 4633 C CA . ALA A 1 598 ? 8.134 -1.267 -5.184 1.00 83.00 598 ALA A CA 1
ATOM 4634 C C . ALA A 1 598 ? 8.787 -2.463 -5.908 1.00 83.00 598 ALA A C 1
ATOM 4636 O O . ALA A 1 598 ? 9.867 -2.912 -5.504 1.00 83.00 598 ALA A O 1
ATOM 4637 N N . PRO A 1 599 ? 8.206 -2.982 -6.999 1.00 89.56 599 PRO A N 1
ATOM 4638 C CA . PRO A 1 599 ? 8.910 -3.933 -7.853 1.00 89.56 599 PRO A CA 1
ATOM 4639 C C . PRO A 1 599 ? 10.228 -3.344 -8.365 1.00 89.56 599 PRO A C 1
ATOM 4641 O O . PRO A 1 599 ? 10.296 -2.167 -8.704 1.00 89.56 599 PRO A O 1
ATOM 4644 N N . ASP A 1 600 ? 11.281 -4.155 -8.443 1.00 89.88 600 ASP A N 1
ATOM 4645 C CA . ASP A 1 600 ? 12.564 -3.753 -9.023 1.00 89.88 600 ASP A CA 1
ATOM 4646 C C . ASP A 1 600 ? 12.691 -4.322 -10.441 1.00 89.88 600 ASP A C 1
ATOM 4648 O O . ASP A 1 600 ? 12.971 -5.504 -10.652 1.00 89.88 600 ASP A O 1
ATOM 4652 N N . SER A 1 601 ? 12.486 -3.457 -11.429 1.00 89.38 601 SER A N 1
ATOM 4653 C CA . SER A 1 601 ? 12.654 -3.773 -12.849 1.00 89.38 601 SER A CA 1
ATOM 4654 C C . SER A 1 601 ? 13.957 -3.211 -13.416 1.00 89.38 601 SER A C 1
ATOM 4656 O O . SER A 1 601 ? 14.139 -3.187 -14.631 1.00 89.38 601 SER A O 1
ATOM 4658 N N . SER A 1 602 ? 14.916 -2.806 -12.574 1.00 86.00 602 SER A N 1
ATOM 4659 C CA . SER A 1 602 ? 16.213 -2.266 -13.020 1.00 86.00 602 SER A CA 1
ATOM 4660 C C . SER A 1 602 ? 16.906 -3.175 -14.035 1.00 86.00 602 SER A C 1
ATOM 4662 O O . SER A 1 602 ? 17.444 -2.712 -15.046 1.00 86.00 602 SER A O 1
ATOM 4664 N N . ARG A 1 603 ? 16.836 -4.495 -13.820 1.00 88.81 603 ARG A N 1
ATOM 4665 C CA . ARG A 1 603 ? 17.440 -5.468 -14.728 1.00 88.81 603 ARG A CA 1
ATOM 4666 C C . ARG A 1 603 ? 16.699 -5.633 -16.053 1.00 88.81 603 ARG A C 1
ATOM 4668 O O . ARG A 1 603 ? 17.310 -6.134 -16.988 1.00 88.81 603 ARG A O 1
ATOM 4675 N N . THR A 1 604 ? 15.452 -5.187 -16.174 1.00 89.00 604 THR A N 1
ATOM 4676 C CA . THR A 1 604 ? 14.689 -5.192 -17.436 1.00 89.00 604 THR A CA 1
ATOM 4677 C C . THR A 1 604 ? 15.292 -4.251 -18.477 1.00 89.00 604 THR A C 1
ATOM 4679 O O . THR A 1 604 ? 15.196 -4.527 -19.671 1.00 89.00 604 THR A O 1
ATOM 4682 N N . TYR A 1 605 ? 15.971 -3.186 -18.041 1.00 83.50 605 TYR A N 1
ATOM 4683 C CA . TYR A 1 605 ? 16.456 -2.106 -18.913 1.00 83.50 605 TYR A CA 1
ATOM 4684 C C . TYR A 1 605 ? 17.973 -2.118 -19.159 1.00 83.50 605 TYR A C 1
ATOM 4686 O O . TYR A 1 605 ? 18.478 -1.364 -19.992 1.00 83.50 605 TYR A O 1
ATOM 4694 N N . GLY A 1 606 ? 18.713 -2.974 -18.451 1.00 72.19 606 GLY A N 1
ATOM 4695 C CA . GLY A 1 606 ? 20.153 -3.156 -18.625 1.00 72.19 606 GLY A CA 1
ATOM 4696 C C . GLY A 1 606 ? 21.012 -1.953 -18.247 1.00 72.19 606 GLY A C 1
ATOM 4697 O O . GLY A 1 606 ? 20.767 -1.259 -17.261 1.00 72.19 606 GLY A O 1
ATOM 4698 N N . PHE A 1 607 ? 22.100 -1.737 -18.992 1.00 64.00 607 PHE A N 1
ATOM 4699 C CA . PHE A 1 607 ? 23.070 -0.695 -18.662 1.00 64.00 607 PHE A CA 1
ATOM 4700 C C . PHE A 1 607 ? 22.601 0.698 -19.078 1.00 64.00 607 PHE A C 1
ATOM 4702 O O . PHE A 1 607 ? 22.844 1.145 -20.198 1.00 64.00 607 PHE A O 1
ATOM 4709 N N . GLY A 1 608 ? 22.025 1.392 -18.096 1.00 60.19 608 GLY A N 1
ATOM 4710 C CA . GLY A 1 608 ? 22.010 2.845 -17.988 1.00 60.19 608 GLY A CA 1
ATOM 4711 C C . GLY A 1 608 ? 20.844 3.533 -18.701 1.00 60.19 608 GLY A C 1
ATOM 4712 O O . GLY A 1 608 ? 20.754 3.487 -19.930 1.00 60.19 608 GLY A O 1
ATOM 4713 N N . PRO A 1 609 ? 20.010 4.288 -17.976 1.00 46.91 609 PRO A N 1
ATOM 4714 C CA . PRO A 1 609 ? 19.273 5.369 -18.593 1.00 46.91 609 PRO A CA 1
ATOM 4715 C C . PRO A 1 609 ? 20.198 6.528 -18.989 1.00 46.91 609 PRO A C 1
ATOM 4717 O O . PRO A 1 609 ? 21.180 6.799 -18.293 1.00 46.91 609 PRO A O 1
ATOM 4720 N N . PRO A 1 610 ? 19.901 7.262 -20.075 1.00 43.78 610 PRO A N 1
ATOM 4721 C CA . PRO A 1 610 ? 20.663 8.453 -20.418 1.00 43.78 610 PRO A CA 1
ATOM 4722 C C . PRO A 1 610 ? 20.457 9.542 -19.351 1.00 43.78 610 PRO A C 1
ATOM 4724 O O . PRO A 1 610 ? 19.335 9.990 -19.135 1.00 43.78 610 PRO A O 1
ATOM 4727 N N . MET A 1 611 ? 21.543 10.010 -18.726 1.00 45.34 611 MET A N 1
ATOM 4728 C CA . MET A 1 611 ? 21.576 11.305 -18.037 1.00 45.34 611 MET A CA 1
ATOM 4729 C C . MET A 1 611 ? 22.522 12.243 -18.796 1.00 45.34 611 MET A C 1
ATOM 4731 O O . MET A 1 611 ? 23.718 11.952 -18.887 1.00 45.34 611 MET A O 1
ATOM 4735 N N . PRO A 1 612 ? 22.027 13.358 -19.364 1.00 38.88 612 PRO A N 1
ATOM 4736 C CA . PRO A 1 612 ? 22.884 14.346 -20.009 1.00 38.88 612 PRO A CA 1
ATOM 4737 C C . PRO A 1 612 ? 23.916 14.906 -19.018 1.00 38.88 612 PRO A C 1
ATOM 4739 O O . PRO A 1 612 ? 23.548 15.420 -17.968 1.00 38.88 612 PRO A O 1
ATOM 4742 N N . GLY A 1 613 ? 25.206 14.817 -19.352 1.00 38.38 613 GLY A N 1
ATOM 4743 C CA . GLY A 1 613 ? 26.288 15.460 -18.589 1.00 38.38 613 GLY A CA 1
ATOM 4744 C C . GLY A 1 613 ? 26.828 14.693 -17.374 1.00 38.38 613 GLY A C 1
ATOM 4745 O O . GLY A 1 613 ? 27.738 15.196 -16.720 1.00 38.38 613 GLY A O 1
ATOM 4746 N N . LEU A 1 614 ? 26.338 13.483 -17.083 1.00 43.31 614 LEU A N 1
ATOM 4747 C CA . LEU A 1 614 ? 26.855 12.638 -15.998 1.00 43.31 614 LEU A CA 1
ATOM 4748 C C . LEU A 1 614 ? 27.570 11.399 -16.545 1.00 43.31 614 LEU A C 1
ATOM 4750 O O . LEU A 1 614 ? 27.212 10.864 -17.594 1.00 43.31 614 LEU A O 1
ATOM 4754 N N . THR A 1 615 ? 28.583 10.919 -15.816 1.00 45.84 615 THR A N 1
ATOM 4755 C CA . THR A 1 615 ? 29.179 9.603 -16.070 1.00 45.84 615 THR A CA 1
ATOM 4756 C C . THR A 1 615 ? 28.081 8.535 -16.025 1.00 45.84 615 THR A C 1
ATOM 4758 O O . THR A 1 615 ? 27.252 8.586 -15.111 1.00 45.84 615 THR A O 1
ATOM 4761 N N . PRO A 1 616 ? 28.058 7.566 -16.964 1.00 50.00 616 PRO A N 1
ATOM 4762 C CA . PRO A 1 616 ? 27.084 6.482 -16.939 1.00 50.00 616 PRO A CA 1
ATOM 4763 C C . PRO A 1 616 ? 27.108 5.800 -15.569 1.00 50.00 616 PRO A C 1
ATOM 4765 O O . PRO A 1 616 ? 28.099 5.170 -15.201 1.00 50.00 616 PRO A O 1
ATOM 4768 N N . ARG A 1 617 ? 26.040 5.959 -14.782 1.00 51.62 617 ARG A N 1
ATOM 4769 C CA . ARG A 1 617 ? 25.820 5.129 -13.597 1.00 51.62 617 ARG A CA 1
ATOM 4770 C C . ARG A 1 617 ? 25.070 3.888 -14.052 1.00 51.62 617 ARG A C 1
ATOM 4772 O O . ARG A 1 617 ? 24.080 3.989 -14.774 1.00 51.62 617 ARG A O 1
ATOM 4779 N N . HIS A 1 618 ? 25.562 2.721 -13.661 1.00 60.41 618 HIS A N 1
ATOM 4780 C CA . HIS A 1 618 ? 24.884 1.465 -13.949 1.00 60.41 618 HIS A CA 1
ATOM 4781 C C . HIS A 1 618 ? 23.587 1.392 -13.135 1.00 60.41 618 HIS A C 1
ATOM 4783 O O . HIS A 1 618 ? 23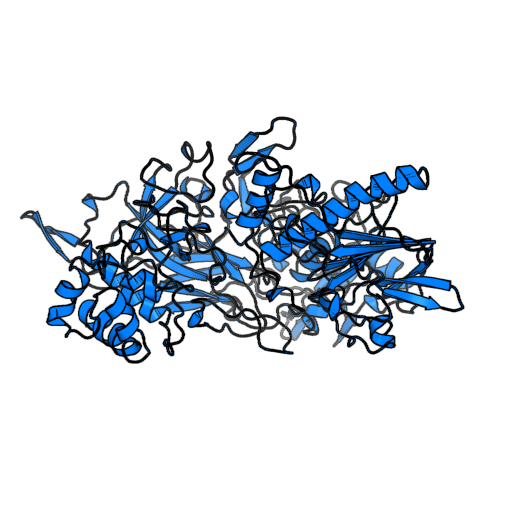.586 1.766 -11.959 1.00 60.41 618 HIS A O 1
ATOM 4789 N N . LEU A 1 619 ? 22.498 0.921 -13.755 1.00 65.44 619 LEU A N 1
ATOM 4790 C CA . LEU A 1 619 ? 21.313 0.528 -12.998 1.00 65.44 619 LEU A CA 1
ATOM 4791 C C . LEU A 1 619 ? 21.719 -0.579 -12.024 1.00 65.44 619 LEU A C 1
ATOM 4793 O O . LEU A 1 619 ? 22.464 -1.498 -12.370 1.00 65.44 619 LEU A O 1
ATOM 4797 N N . PHE A 1 620 ? 21.278 -0.432 -10.785 1.00 75.25 620 PHE A N 1
ATOM 4798 C CA . PHE A 1 620 ? 21.596 -1.324 -9.685 1.00 75.25 620 PHE A CA 1
ATOM 4799 C C . PHE A 1 620 ? 20.353 -2.165 -9.407 1.00 75.25 620 PHE A C 1
ATOM 4801 O O . PHE A 1 620 ? 19.272 -1.617 -9.397 1.00 75.25 620 PHE A O 1
ATOM 4808 N N . THR A 1 621 ? 20.461 -3.471 -9.184 1.00 85.94 621 THR A N 1
ATOM 4809 C CA . THR A 1 621 ? 19.299 -4.248 -8.706 1.00 85.94 621 THR A CA 1
ATOM 4810 C C . THR A 1 621 ? 19.361 -4.337 -7.191 1.00 85.94 621 THR A C 1
ATOM 4812 O O . THR A 1 621 ? 20.335 -4.876 -6.669 1.00 85.94 621 THR A O 1
ATOM 4815 N N . SER A 1 622 ? 18.382 -3.808 -6.476 1.00 85.31 622 SER A N 1
ATOM 4816 C CA . SER A 1 622 ? 18.275 -3.933 -5.019 1.00 85.31 622 SER A CA 1
ATOM 4817 C C . SER A 1 622 ? 17.481 -5.178 -4.646 1.00 85.31 622 SER A C 1
ATOM 4819 O O . SER A 1 622 ? 17.907 -5.942 -3.783 1.00 85.31 622 SER A O 1
ATOM 4821 N N . VAL A 1 623 ? 16.372 -5.420 -5.349 1.00 89.56 623 VAL A N 1
ATOM 4822 C CA . VAL A 1 623 ? 15.462 -6.544 -5.103 1.00 89.56 623 VAL A CA 1
ATOM 4823 C C . VAL A 1 623 ? 15.500 -7.471 -6.316 1.00 89.56 623 VAL A C 1
ATOM 4825 O O . VAL A 1 623 ? 15.074 -7.079 -7.400 1.00 89.56 623 VAL A O 1
ATOM 4828 N N . PRO A 1 624 ? 16.024 -8.701 -6.213 1.00 92.06 624 PRO A N 1
ATOM 4829 C CA . PRO A 1 624 ? 16.043 -9.586 -7.366 1.00 92.06 624 PRO A CA 1
ATOM 4830 C C . PRO A 1 624 ? 14.645 -10.185 -7.584 1.00 92.06 624 PRO A C 1
ATOM 4832 O O . PRO A 1 624 ? 14.232 -11.112 -6.883 1.00 92.06 624 PRO A O 1
ATOM 4835 N N . LEU A 1 625 ? 13.922 -9.653 -8.573 1.00 95.50 625 LEU A N 1
ATOM 4836 C CA . LEU A 1 625 ? 12.714 -10.288 -9.103 1.00 95.50 625 LEU A CA 1
ATOM 4837 C C . LEU A 1 625 ? 13.092 -11.455 -10.012 1.00 95.50 625 LEU A C 1
ATOM 4839 O O . LEU A 1 625 ? 14.037 -11.337 -10.803 1.00 95.50 625 LEU A O 1
ATOM 4843 N N . THR A 1 626 ? 12.380 -12.575 -9.908 1.00 97.12 626 THR A N 1
ATOM 4844 C CA . THR A 1 626 ? 12.638 -13.773 -10.725 1.00 97.12 626 THR A CA 1
ATOM 4845 C C . THR A 1 626 ? 12.349 -13.522 -12.201 1.00 97.12 626 THR A C 1
ATOM 4847 O O . THR A 1 626 ? 11.682 -12.552 -12.566 1.00 97.12 626 THR A O 1
ATOM 4850 N N . ASP A 1 627 ? 12.872 -14.374 -13.083 1.00 96.94 627 ASP A N 1
ATOM 4851 C CA . ASP A 1 627 ? 12.566 -14.292 -14.519 1.00 96.94 627 ASP A CA 1
ATOM 4852 C C . ASP A 1 627 ? 11.061 -14.485 -14.783 1.00 96.94 627 ASP A C 1
ATOM 4854 O O . ASP A 1 627 ? 10.518 -13.861 -15.687 1.00 96.94 627 ASP A O 1
ATOM 4858 N N . GLY A 1 628 ? 10.366 -15.267 -13.948 1.00 95.75 628 GLY A N 1
ATOM 4859 C CA . GLY A 1 628 ? 8.906 -15.388 -13.995 1.00 95.75 628 GLY A CA 1
ATOM 4860 C C . GLY A 1 628 ? 8.176 -14.112 -13.565 1.00 95.75 628 GLY A C 1
ATOM 4861 O O . GLY A 1 628 ? 7.229 -13.704 -14.228 1.00 95.75 628 GLY A O 1
ATOM 4862 N N . GLU A 1 629 ? 8.648 -13.447 -12.507 1.00 96.31 629 GLU A N 1
ATOM 4863 C CA . GLU A 1 629 ? 8.056 -12.199 -11.993 1.00 96.31 629 GLU A CA 1
ATOM 4864 C C . GLU A 1 629 ? 8.239 -11.019 -12.972 1.00 96.31 629 GLU A C 1
ATOM 4866 O O . GLU A 1 629 ? 7.344 -10.184 -13.115 1.00 96.31 629 GLU A O 1
ATOM 4871 N N . LEU A 1 630 ? 9.373 -10.960 -13.687 1.00 95.62 630 LEU A N 1
ATOM 4872 C CA . LEU A 1 630 ? 9.613 -9.986 -14.768 1.00 95.62 630 LEU A CA 1
ATOM 4873 C C . LEU A 1 630 ? 9.073 -10.425 -16.135 1.00 95.62 630 LEU A C 1
ATOM 4875 O O . LEU A 1 630 ? 9.027 -9.618 -17.058 1.00 95.62 630 LEU A O 1
ATOM 4879 N N . GLY A 1 631 ? 8.685 -11.688 -16.281 1.00 96.50 631 GLY A N 1
ATOM 4880 C CA . GLY A 1 631 ? 8.150 -12.256 -17.510 1.00 96.50 631 GLY A CA 1
ATOM 4881 C C . GLY A 1 631 ? 9.186 -12.937 -18.407 1.00 96.50 631 GLY A C 1
ATOM 4882 O O . GLY A 1 631 ? 10.236 -12.382 -18.748 1.00 96.50 631 GLY A O 1
ATOM 4883 N N . TYR A 1 632 ? 8.826 -14.127 -18.890 1.00 97.38 632 TYR A N 1
ATOM 4884 C CA . TYR A 1 632 ? 9.593 -14.902 -19.861 1.00 97.38 632 TYR A CA 1
ATOM 4885 C C . TYR A 1 632 ? 9.242 -14.515 -21.301 1.00 97.38 632 TYR A C 1
ATOM 4887 O O . TYR A 1 632 ? 8.175 -14.854 -21.823 1.00 97.38 632 TYR A O 1
ATOM 4895 N N . HIS A 1 633 ? 10.180 -13.861 -21.983 1.00 96.75 633 HIS A N 1
ATOM 4896 C CA . HIS A 1 633 ? 10.042 -13.514 -23.399 1.00 96.75 633 HIS A CA 1
ATOM 4897 C C . HIS A 1 633 ? 9.869 -14.770 -24.289 1.00 96.75 633 HIS A C 1
ATOM 4899 O O . HIS A 1 633 ? 10.484 -15.797 -23.995 1.00 96.75 633 HIS A O 1
ATOM 4905 N N . PRO A 1 634 ? 9.139 -14.718 -25.425 1.00 96.81 634 PRO A N 1
ATOM 4906 C CA . PRO A 1 634 ? 8.987 -15.868 -26.331 1.00 96.81 634 PRO A CA 1
ATOM 4907 C C . PRO A 1 634 ? 10.304 -16.482 -26.832 1.00 96.81 634 PRO A C 1
ATOM 4909 O O . PRO A 1 634 ? 10.379 -17.675 -27.107 1.00 96.81 634 PRO A O 1
ATOM 4912 N N . HIS A 1 635 ? 11.358 -15.669 -26.925 1.00 95.38 635 HIS A N 1
ATOM 4913 C CA . HIS A 1 635 ? 12.711 -16.101 -27.305 1.00 95.38 635 HIS A CA 1
ATOM 4914 C C . HIS A 1 635 ? 13.633 -16.394 -26.111 1.00 95.38 635 HIS A C 1
ATOM 4916 O O . HIS A 1 635 ? 14.837 -16.571 -26.295 1.00 95.38 635 HIS A O 1
ATOM 4922 N N . HIS A 1 636 ? 13.104 -16.424 -24.887 1.00 96.62 636 HIS A N 1
ATOM 4923 C CA . HIS A 1 636 ? 13.879 -16.788 -23.709 1.00 96.62 636 HIS A CA 1
ATOM 4924 C C . HIS A 1 636 ? 14.371 -18.246 -23.837 1.00 96.62 636 HIS A C 1
ATOM 4926 O O . HIS A 1 636 ? 13.573 -19.116 -24.195 1.00 96.62 636 HIS A O 1
ATOM 4932 N N . PRO A 1 637 ? 15.636 -18.578 -23.510 1.00 95.88 637 PRO A N 1
ATOM 4933 C CA . PRO A 1 637 ? 16.175 -19.927 -23.712 1.00 95.88 637 PRO A CA 1
ATOM 4934 C C . PRO A 1 637 ? 15.350 -21.039 -23.058 1.00 95.88 637 PRO A C 1
ATOM 4936 O O . PRO A 1 637 ? 15.140 -22.084 -23.664 1.00 95.88 637 PRO A O 1
ATOM 4939 N N . ARG A 1 638 ? 14.820 -20.800 -21.851 1.00 96.62 638 ARG A N 1
ATOM 4940 C CA . ARG A 1 638 ? 13.939 -21.758 -21.157 1.00 96.62 638 ARG A CA 1
ATOM 4941 C C . ARG A 1 638 ? 12.574 -21.927 -21.832 1.00 96.62 638 ARG A C 1
ATOM 4943 O O . ARG A 1 638 ? 12.006 -23.009 -21.758 1.00 96.62 638 ARG A O 1
ATOM 4950 N N . VAL A 1 639 ? 12.065 -20.894 -22.512 1.00 98.00 639 VAL A N 1
ATOM 4951 C CA . VAL A 1 639 ? 10.838 -20.995 -23.322 1.00 98.00 639 VAL A CA 1
ATOM 4952 C C . VAL A 1 639 ? 11.116 -21.817 -24.574 1.00 98.00 639 VAL A C 1
ATOM 4954 O O . VAL A 1 639 ? 10.377 -22.748 -24.876 1.00 98.00 639 VAL A O 1
ATOM 4957 N N . LEU A 1 640 ? 12.224 -21.535 -25.265 1.00 97.06 640 LEU A N 1
ATOM 4958 C CA . LEU A 1 640 ? 12.641 -22.293 -26.449 1.00 97.06 640 LEU A CA 1
ATOM 4959 C C . LEU A 1 640 ? 12.909 -23.771 -26.121 1.00 97.06 640 LEU A C 1
ATOM 4961 O O . LEU A 1 640 ? 12.579 -24.648 -26.914 1.00 97.06 640 LEU A O 1
ATOM 4965 N N . ALA A 1 641 ? 13.445 -24.053 -24.932 1.00 96.75 641 ALA A N 1
ATOM 4966 C CA . ALA A 1 641 ? 13.627 -25.405 -24.404 1.00 96.75 641 ALA A CA 1
ATOM 4967 C C . ALA A 1 641 ? 12.333 -26.045 -23.862 1.00 96.75 641 ALA A C 1
ATOM 4969 O O . ALA A 1 641 ? 12.367 -27.184 -23.405 1.00 96.75 641 ALA A O 1
ATOM 4970 N N . SER A 1 642 ? 11.194 -25.344 -23.914 1.00 97.12 642 SER A N 1
ATOM 4971 C CA . SER A 1 642 ? 9.902 -25.796 -23.376 1.00 97.12 642 SER A CA 1
ATOM 4972 C C . SER A 1 642 ? 9.919 -26.132 -21.874 1.00 97.12 642 SER A C 1
ATOM 4974 O O . SER A 1 642 ? 9.112 -26.933 -21.408 1.00 97.12 642 SER A O 1
ATOM 4976 N N . GLU A 1 643 ? 10.817 -25.515 -21.100 1.00 96.56 643 GLU A N 1
ATOM 4977 C CA . GLU A 1 643 ? 10.879 -25.657 -19.637 1.00 96.56 643 GLU A CA 1
ATOM 4978 C C . GLU A 1 643 ? 9.882 -24.742 -18.920 1.00 96.56 643 GLU A C 1
ATOM 4980 O O . GLU A 1 643 ? 9.430 -25.051 -17.820 1.00 96.56 643 GLU A O 1
ATOM 4985 N N . VAL A 1 644 ? 9.560 -23.600 -19.532 1.00 96.38 644 VAL A N 1
ATOM 4986 C CA . VAL A 1 644 ? 8.607 -22.604 -19.026 1.00 96.38 644 VAL A CA 1
ATOM 4987 C C . VAL A 1 644 ? 7.756 -22.069 -20.176 1.00 96.38 644 VAL A C 1
ATOM 4989 O O . VAL A 1 644 ? 8.131 -22.172 -21.345 1.00 96.38 644 VAL A O 1
ATOM 4992 N N . LYS A 1 645 ? 6.601 -21.486 -19.854 1.00 96.12 645 LYS A N 1
ATOM 4993 C CA . LYS A 1 645 ? 5.764 -20.790 -20.839 1.00 96.12 645 LYS A CA 1
ATOM 4994 C C . LYS A 1 645 ? 6.221 -19.343 -20.982 1.00 96.12 645 LYS A C 1
ATOM 4996 O O . LYS A 1 645 ? 6.726 -18.759 -20.029 1.00 96.12 645 LYS A O 1
ATOM 5001 N N . SER A 1 646 ? 6.022 -18.774 -22.169 1.00 97.25 646 SER A N 1
ATOM 5002 C CA . SER A 1 646 ? 6.160 -17.330 -22.332 1.00 97.25 646 SER A CA 1
ATOM 5003 C C . SER A 1 646 ? 4.974 -16.629 -21.688 1.00 97.25 646 SER A C 1
ATOM 5005 O O . SER A 1 646 ? 3.825 -16.986 -21.950 1.00 97.25 646 SER A O 1
ATOM 5007 N N . GLU A 1 647 ? 5.274 -15.646 -20.850 1.00 94.94 647 GLU A N 1
ATOM 5008 C CA . GLU A 1 647 ? 4.293 -14.855 -20.121 1.00 94.94 647 GLU A CA 1
ATOM 5009 C C . GLU A 1 647 ? 4.918 -13.515 -19.736 1.00 94.94 647 GLU A C 1
ATOM 5011 O O . GLU A 1 647 ? 6.102 -13.466 -19.405 1.00 94.94 647 GLU A O 1
ATOM 5016 N N . ALA A 1 648 ? 4.149 -12.432 -19.842 1.00 94.81 648 ALA A N 1
ATOM 5017 C CA . ALA A 1 648 ? 4.602 -11.105 -19.442 1.00 94.81 648 ALA A CA 1
ATOM 5018 C C . ALA A 1 648 ? 4.669 -10.990 -17.911 1.00 94.81 648 ALA A C 1
ATOM 5020 O O . ALA A 1 648 ? 3.919 -11.662 -17.203 1.00 94.81 648 ALA A O 1
ATOM 5021 N N . GLY A 1 649 ? 5.540 -10.125 -17.405 1.00 94.94 649 GLY A N 1
ATOM 5022 C CA . GLY A 1 649 ? 5.713 -9.867 -15.983 1.00 94.94 649 GLY A CA 1
ATOM 5023 C C . GLY A 1 649 ? 4.589 -9.035 -15.375 1.00 94.94 649 GLY A C 1
ATOM 5024 O O . GLY A 1 649 ? 3.528 -8.817 -15.972 1.00 94.94 649 GLY A O 1
ATOM 5025 N N . TRP A 1 650 ? 4.844 -8.553 -14.161 1.00 94.19 650 TRP A N 1
ATOM 5026 C CA . TRP A 1 650 ? 3.921 -7.705 -13.397 1.00 94.19 650 TRP A CA 1
ATOM 5027 C C . TRP A 1 650 ? 3.556 -6.394 -14.123 1.00 94.19 650 TRP A C 1
ATOM 5029 O O . TRP A 1 650 ? 2.429 -5.904 -14.018 1.00 94.19 650 TRP A O 1
ATOM 5039 N N . ASP A 1 651 ? 4.502 -5.854 -14.895 1.00 92.81 651 ASP A N 1
ATOM 5040 C CA . ASP A 1 651 ? 4.412 -4.606 -15.658 1.00 92.81 651 ASP A CA 1
ATOM 5041 C C . ASP A 1 651 ? 3.838 -4.787 -17.075 1.00 92.81 651 ASP A C 1
ATOM 5043 O O . ASP A 1 651 ? 3.658 -3.822 -17.82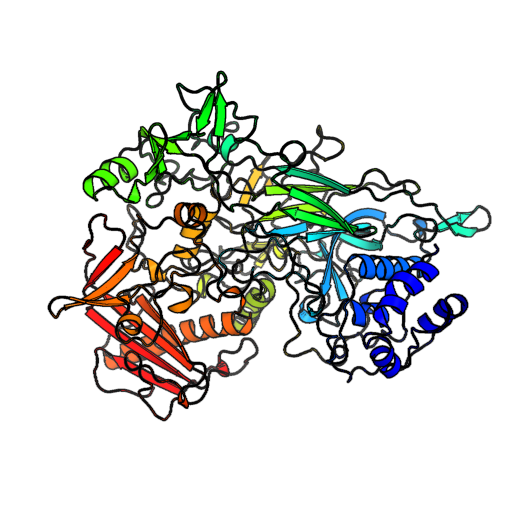6 1.00 92.81 651 ASP A O 1
ATOM 5047 N N . GLY A 1 652 ? 3.521 -6.025 -17.457 1.00 93.06 652 GLY A N 1
ATOM 5048 C CA . GLY A 1 652 ? 3.087 -6.360 -18.809 1.00 93.06 652 GLY A CA 1
ATOM 5049 C C . GLY A 1 652 ? 4.212 -6.372 -19.853 1.00 93.06 652 GLY A C 1
ATOM 5050 O O . GLY A 1 652 ? 3.899 -6.511 -21.036 1.00 93.06 652 GLY A O 1
ATOM 5051 N N . ASP A 1 653 ? 5.484 -6.261 -19.452 1.00 93.00 653 ASP A N 1
ATOM 5052 C CA . ASP A 1 653 ? 6.662 -6.423 -20.319 1.00 93.00 653 ASP A CA 1
ATOM 5053 C C . ASP A 1 653 ? 7.369 -7.768 -20.029 1.00 93.00 653 ASP A C 1
ATOM 5055 O O . ASP A 1 653 ? 6.825 -8.645 -19.360 1.00 93.00 653 ASP A O 1
ATOM 5059 N N . TYR A 1 654 ? 8.558 -7.980 -20.590 1.00 94.88 654 TYR A N 1
ATOM 5060 C CA . TYR A 1 654 ? 9.393 -9.155 -20.375 1.00 94.88 654 TYR A CA 1
ATOM 5061 C C . TYR A 1 654 ? 10.773 -8.772 -19.854 1.00 94.88 654 TYR A C 1
ATOM 5063 O O . TYR A 1 654 ? 11.425 -7.856 -20.376 1.00 94.88 654 TYR A O 1
ATOM 5071 N N . GLY A 1 655 ? 11.273 -9.576 -18.920 1.00 94.94 655 GLY A N 1
ATOM 5072 C CA . GLY A 1 655 ? 12.621 -9.479 -18.385 1.00 94.94 655 GLY A CA 1
ATOM 5073 C C . GLY A 1 655 ? 13.719 -9.689 -19.437 1.00 94.94 655 GLY A C 1
ATOM 5074 O O . GLY A 1 655 ? 13.463 -10.035 -20.601 1.00 94.94 655 GLY A O 1
ATOM 5075 N N . PRO A 1 656 ? 14.984 -9.457 -19.053 1.00 95.12 656 PRO A N 1
ATOM 5076 C CA . PRO A 1 656 ? 16.110 -9.697 -19.939 1.00 95.12 656 PRO A CA 1
ATOM 5077 C C . PRO A 1 656 ? 16.274 -11.192 -20.234 1.00 95.12 656 PRO A C 1
ATOM 5079 O O . PRO A 1 656 ? 15.892 -12.045 -19.439 1.00 95.12 656 PRO A O 1
ATOM 5082 N N . TYR A 1 657 ? 16.869 -11.522 -21.378 1.00 95.69 657 TYR A N 1
ATOM 5083 C CA . TYR A 1 657 ? 17.166 -12.909 -21.730 1.00 95.69 657 TYR A CA 1
ATOM 5084 C C . TYR A 1 657 ? 18.444 -13.029 -22.555 1.00 95.69 657 TYR A C 1
ATOM 5086 O O . TYR A 1 657 ? 18.830 -12.111 -23.280 1.00 95.69 657 TYR A O 1
ATOM 5094 N N . LEU A 1 658 ? 19.104 -14.183 -22.458 1.00 94.94 658 LEU A N 1
ATOM 5095 C CA . LEU A 1 658 ? 20.247 -14.512 -23.306 1.00 94.94 658 LEU A CA 1
ATOM 5096 C C . LEU A 1 658 ? 19.763 -15.031 -24.659 1.00 94.94 658 LEU A C 1
ATOM 5098 O O . LEU A 1 658 ? 18.870 -15.870 -24.717 1.00 94.94 658 LEU A O 1
ATOM 5102 N N . SER A 1 659 ? 20.371 -14.574 -25.746 1.00 93.69 659 SER A N 1
ATOM 5103 C CA . SER A 1 659 ? 20.081 -15.058 -27.096 1.00 93.69 659 SER A CA 1
ATOM 5104 C C . SER A 1 659 ? 21.358 -15.418 -27.849 1.00 93.69 659 SER A C 1
ATOM 5106 O O . SER A 1 659 ? 22.461 -15.005 -27.481 1.00 93.69 659 SER A O 1
ATOM 5108 N N . LEU A 1 660 ? 21.205 -16.224 -28.897 1.00 91.19 660 LEU A N 1
ATOM 5109 C CA . LEU A 1 660 ? 22.268 -16.598 -29.822 1.00 91.19 660 LEU A CA 1
ATOM 5110 C C . LEU A 1 660 ? 21.806 -16.243 -31.234 1.00 91.19 660 LEU A C 1
ATOM 5112 O O . LEU A 1 660 ? 20.831 -16.810 -31.718 1.00 91.19 660 LEU A O 1
ATOM 5116 N N . ASP A 1 661 ? 22.512 -15.326 -31.884 1.00 87.06 661 ASP A N 1
ATOM 5117 C CA . ASP A 1 661 ? 22.248 -14.914 -33.263 1.00 87.06 661 ASP A CA 1
ATOM 5118 C C . ASP A 1 661 ? 23.552 -14.986 -34.064 1.00 87.06 661 ASP A C 1
ATOM 5120 O O . ASP A 1 661 ? 24.574 -14.428 -33.660 1.00 87.06 661 ASP A O 1
ATOM 5124 N N . ASN A 1 662 ? 23.540 -15.732 -35.173 1.00 85.62 662 ASN A N 1
ATOM 5125 C CA . ASN A 1 662 ? 24.695 -15.947 -36.055 1.00 85.62 662 ASN A CA 1
ATOM 5126 C C . ASN A 1 662 ? 26.003 -16.308 -35.313 1.00 85.62 662 ASN A C 1
ATOM 5128 O O . ASN A 1 662 ? 27.080 -15.806 -35.628 1.00 85.62 662 ASN A O 1
ATOM 5132 N N . GLY A 1 663 ? 25.909 -17.168 -34.292 1.00 86.69 663 GLY A N 1
ATOM 5133 C CA . GLY A 1 663 ? 27.056 -17.613 -33.488 1.00 86.69 663 GLY A CA 1
ATOM 5134 C C . GLY A 1 663 ? 27.537 -16.613 -32.428 1.00 86.69 663 GLY A C 1
ATOM 5135 O O . GLY A 1 663 ? 28.414 -16.952 -31.637 1.00 86.69 663 GLY A O 1
ATOM 5136 N N . THR A 1 664 ? 26.947 -15.419 -32.360 1.00 89.50 664 THR A N 1
ATOM 5137 C CA . THR A 1 664 ? 27.248 -14.405 -31.342 1.00 89.50 664 THR A CA 1
ATOM 5138 C C . THR A 1 664 ? 26.182 -14.430 -30.253 1.00 89.50 664 THR A C 1
ATOM 5140 O O . THR A 1 664 ? 24.984 -14.475 -30.535 1.00 89.50 664 THR A O 1
ATOM 5143 N N . ARG A 1 665 ? 26.611 -14.427 -28.987 1.00 94.00 665 ARG A N 1
ATOM 5144 C CA . ARG A 1 665 ? 25.699 -14.378 -27.838 1.00 94.00 665 ARG A CA 1
ATOM 5145 C C . ARG A 1 665 ? 25.362 -12.933 -27.494 1.00 94.00 665 ARG A C 1
ATOM 5147 O O . ARG A 1 665 ? 26.246 -12.077 -27.490 1.00 94.00 665 ARG A O 1
ATOM 5154 N N . TYR A 1 666 ? 24.109 -12.684 -27.145 1.00 94.38 666 TYR A N 1
ATOM 5155 C CA . TYR A 1 666 ? 23.626 -11.373 -26.731 1.00 94.38 666 TYR A CA 1
ATOM 5156 C C . TYR A 1 666 ? 22.837 -11.468 -25.429 1.00 94.38 666 TYR A C 1
ATOM 5158 O O . TYR A 1 666 ? 22.254 -12.504 -25.114 1.00 94.38 666 TYR A O 1
ATOM 5166 N N . VAL A 1 667 ? 22.781 -10.357 -24.704 1.00 94.12 667 VAL A N 1
ATOM 5167 C CA . VAL A 1 667 ? 21.714 -10.086 -23.741 1.00 94.12 667 VAL A CA 1
ATOM 5168 C C . VAL A 1 667 ? 20.683 -9.204 -24.438 1.00 94.12 667 VAL A C 1
ATOM 5170 O O . VAL A 1 667 ? 21.042 -8.153 -24.968 1.00 94.12 667 VAL A O 1
ATOM 5173 N N . CYS A 1 668 ? 19.420 -9.616 -24.452 1.00 94.50 668 CYS A N 1
ATOM 5174 C CA . CYS A 1 668 ? 18.300 -8.839 -24.976 1.00 94.50 668 CYS A CA 1
ATOM 5175 C C . CYS A 1 668 ? 17.467 -8.277 -23.820 1.00 94.50 668 CYS A C 1
ATOM 5177 O O . CYS A 1 668 ? 17.139 -9.012 -22.893 1.00 94.50 668 CYS A O 1
ATOM 5179 N N . ALA A 1 669 ? 17.089 -7.002 -23.888 1.00 93.19 669 ALA A N 1
ATOM 5180 C CA . ALA A 1 669 ? 16.355 -6.293 -22.834 1.00 93.19 669 ALA A CA 1
ATOM 5181 C C . ALA A 1 669 ? 15.394 -5.250 -23.404 1.00 93.19 669 ALA A C 1
ATOM 5183 O O . ALA A 1 669 ? 15.503 -4.881 -24.574 1.00 93.19 669 ALA A O 1
ATOM 5184 N N . SER A 1 670 ? 14.457 -4.777 -22.585 1.00 92.75 670 SER A N 1
ATOM 5185 C CA . SER A 1 670 ? 13.513 -3.736 -22.987 1.00 92.75 670 SER A CA 1
ATOM 5186 C C . SER A 1 670 ? 14.234 -2.419 -23.242 1.00 92.75 670 SER A C 1
ATOM 5188 O O . SER A 1 670 ? 15.179 -2.055 -22.540 1.00 92.75 670 SER A O 1
ATOM 5190 N N . ASN A 1 671 ? 13.780 -1.671 -24.244 1.00 91.69 671 ASN A N 1
ATOM 5191 C CA . ASN A 1 671 ? 14.274 -0.325 -24.483 1.00 91.69 671 ASN A CA 1
ATOM 5192 C C . ASN A 1 671 ? 13.650 0.632 -23.446 1.00 91.69 671 ASN A C 1
ATOM 5194 O O . ASN A 1 671 ? 12.442 0.873 -23.509 1.00 91.69 671 ASN A O 1
ATOM 5198 N N . PRO A 1 672 ? 14.426 1.233 -22.520 1.00 87.88 672 PRO A N 1
ATOM 5199 C CA . PRO A 1 672 ? 13.872 2.107 -21.477 1.00 87.88 672 PRO A CA 1
ATOM 5200 C C . PRO A 1 672 ? 13.125 3.330 -22.033 1.00 87.88 672 PRO A C 1
ATOM 5202 O O . PRO A 1 672 ? 12.206 3.844 -21.388 1.00 87.88 672 PRO A O 1
ATOM 5205 N N . LEU A 1 673 ? 13.474 3.769 -23.251 1.00 90.00 673 LEU A N 1
ATOM 5206 C CA . LEU A 1 673 ? 12.797 4.865 -23.949 1.00 90.00 673 LEU A CA 1
ATOM 5207 C C . LEU A 1 673 ? 11.432 4.459 -24.525 1.00 90.00 673 LEU A C 1
ATOM 5209 O O . LEU A 1 673 ? 10.635 5.344 -24.827 1.00 90.00 673 LEU A O 1
ATOM 5213 N N . ARG A 1 674 ? 11.170 3.159 -24.701 1.00 92.00 674 ARG A N 1
ATOM 5214 C CA . ARG A 1 674 ? 9.953 2.632 -25.344 1.00 92.00 674 ARG A CA 1
ATOM 5215 C C . ARG A 1 674 ? 9.053 1.828 -24.410 1.00 92.00 674 ARG A C 1
ATOM 5217 O O . ARG A 1 674 ? 7.896 1.606 -24.740 1.00 92.00 674 ARG A O 1
ATOM 5224 N N . ALA A 1 675 ? 9.568 1.390 -23.263 1.00 90.94 675 ALA A N 1
ATOM 5225 C CA . ALA A 1 675 ? 8.757 0.740 -22.243 1.00 90.94 675 ALA A CA 1
ATOM 5226 C C . ALA A 1 675 ? 7.651 1.689 -21.760 1.00 90.94 675 ALA A C 1
ATOM 5228 O O . ALA A 1 675 ? 7.913 2.867 -21.502 1.00 90.94 675 ALA A O 1
ATOM 5229 N N . ASP A 1 676 ? 6.423 1.196 -21.637 1.00 93.44 676 ASP A N 1
ATOM 5230 C CA . ASP A 1 676 ? 5.268 2.048 -21.370 1.00 93.44 676 ASP A CA 1
ATOM 5231 C C . ASP A 1 676 ? 4.242 1.352 -20.473 1.00 93.44 676 ASP A C 1
ATOM 5233 O O . ASP A 1 676 ? 3.337 0.657 -20.934 1.00 93.44 676 ASP A O 1
ATOM 5237 N N . LEU A 1 677 ? 4.379 1.568 -19.163 1.00 93.25 677 LEU A N 1
ATOM 5238 C CA . LEU A 1 677 ? 3.470 0.991 -18.176 1.00 93.25 677 LEU A CA 1
ATOM 5239 C C . LEU A 1 677 ? 2.061 1.592 -18.265 1.00 93.25 677 LEU A C 1
ATOM 5241 O O . LEU A 1 677 ? 1.083 0.923 -17.935 1.00 93.25 677 LEU A O 1
ATOM 5245 N N . THR A 1 678 ? 1.942 2.830 -18.754 1.00 95.00 678 THR A N 1
ATOM 5246 C CA . THR A 1 678 ? 0.648 3.468 -19.026 1.00 95.00 678 THR A CA 1
ATOM 5247 C C . THR A 1 678 ? -0.082 2.713 -20.134 1.00 95.00 678 THR A C 1
ATOM 5249 O O . THR A 1 678 ? -1.256 2.375 -19.974 1.00 95.00 678 THR A O 1
ATOM 5252 N N . LYS A 1 679 ? 0.618 2.348 -21.214 1.00 95.12 679 LYS A N 1
ATOM 5253 C CA . LYS A 1 679 ? 0.063 1.476 -22.258 1.00 95.12 679 LYS A CA 1
ATOM 5254 C C . LYS A 1 679 ? -0.313 0.095 -21.717 1.00 95.12 679 LYS A C 1
ATOM 5256 O O . LYS A 1 679 ? -1.439 -0.345 -21.944 1.00 95.12 679 LYS A O 1
ATOM 5261 N N . SER A 1 680 ? 0.572 -0.564 -20.963 1.00 95.25 680 SER A N 1
ATOM 5262 C CA . SER A 1 680 ? 0.262 -1.859 -20.333 1.00 95.25 680 SER A CA 1
ATOM 5263 C C . SER A 1 680 ? -0.992 -1.789 -19.456 1.00 95.25 680 SER A C 1
ATOM 5265 O O . SER A 1 680 ? -1.811 -2.708 -19.470 1.00 95.25 680 SER A O 1
ATOM 5267 N N . ALA A 1 681 ? -1.182 -0.687 -18.724 1.00 94.94 681 ALA A N 1
ATOM 5268 C CA . ALA A 1 681 ? -2.370 -0.434 -17.915 1.00 94.94 681 ALA A CA 1
ATOM 5269 C C . ALA A 1 681 ? -3.643 -0.266 -18.759 1.00 94.94 681 ALA A C 1
ATOM 5271 O O . ALA A 1 681 ? -4.670 -0.866 -18.434 1.00 94.94 681 ALA A O 1
ATOM 5272 N N . LEU A 1 682 ? -3.583 0.510 -19.846 1.00 94.62 682 LEU A N 1
ATOM 5273 C CA . LEU A 1 682 ? -4.708 0.712 -20.771 1.00 94.62 682 LEU A CA 1
ATOM 5274 C C . LEU A 1 682 ? -5.153 -0.595 -21.437 1.00 94.62 682 LEU A C 1
ATOM 5276 O O . LEU A 1 682 ? -6.357 -0.822 -21.591 1.00 94.62 682 LEU A O 1
ATOM 5280 N N . ASP A 1 683 ? -4.187 -1.450 -21.775 1.00 94.69 683 ASP A N 1
ATOM 5281 C CA . ASP A 1 683 ? -4.401 -2.755 -22.406 1.00 94.69 683 ASP A CA 1
ATOM 5282 C C . ASP A 1 683 ? -4.827 -3.846 -21.399 1.00 94.69 683 ASP A C 1
ATOM 5284 O O . ASP A 1 683 ? -5.124 -4.972 -21.796 1.00 94.69 683 ASP A O 1
ATOM 5288 N N . GLY A 1 684 ? -4.871 -3.538 -20.095 1.00 94.00 684 GLY A N 1
ATOM 5289 C CA . GLY A 1 684 ? -5.247 -4.494 -19.047 1.00 94.00 684 GLY A CA 1
ATOM 5290 C C . GLY A 1 684 ? -4.200 -5.586 -18.796 1.00 94.00 684 GLY A C 1
ATOM 5291 O O . GLY A 1 684 ? -4.547 -6.695 -18.391 1.00 94.00 684 GLY A O 1
ATOM 5292 N N . ASN A 1 685 ? -2.924 -5.293 -19.055 1.00 94.31 685 ASN A N 1
ATOM 5293 C CA . ASN A 1 685 ? -1.831 -6.261 -18.965 1.00 94.31 685 ASN A CA 1
ATOM 5294 C C . ASN A 1 685 ? -1.111 -6.298 -17.613 1.00 94.31 685 ASN A C 1
ATOM 5296 O O . ASN A 1 685 ? -0.335 -7.226 -17.398 1.00 94.31 685 ASN A O 1
ATOM 5300 N N . LEU A 1 686 ? -1.379 -5.345 -16.715 1.00 94.00 686 LEU A N 1
ATOM 5301 C CA . LEU A 1 686 ? -0.800 -5.344 -15.370 1.00 94.00 686 LEU A CA 1
ATOM 5302 C C . LEU A 1 686 ? -1.333 -6.503 -14.525 1.00 94.00 686 LEU A C 1
ATOM 5304 O O . LEU A 1 686 ? -2.515 -6.851 -14.598 1.00 94.00 686 LEU A O 1
ATOM 5308 N N . GLN A 1 687 ? -0.466 -7.083 -13.702 1.00 93.50 687 GLN A N 1
ATOM 5309 C CA . GLN A 1 687 ? -0.788 -8.232 -12.856 1.00 93.50 687 GLN A CA 1
ATOM 5310 C C . GLN A 1 687 ? 0.220 -8.385 -11.713 1.00 93.50 687 GLN A C 1
ATOM 5312 O O . GLN A 1 687 ? 1.217 -7.673 -11.658 1.00 93.50 687 GLN A O 1
ATOM 5317 N N . PHE A 1 688 ? -0.015 -9.343 -10.815 1.00 92.44 688 PHE A N 1
ATOM 5318 C CA . PHE A 1 688 ? 0.948 -9.660 -9.760 1.00 92.44 688 PHE A CA 1
ATOM 5319 C C . PHE A 1 688 ? 2.138 -10.492 -10.234 1.00 92.44 688 PHE A C 1
ATOM 5321 O O . PHE A 1 688 ? 3.204 -10.358 -9.657 1.00 92.44 688 PHE A O 1
ATOM 5328 N N . ALA A 1 689 ? 1.979 -11.370 -11.233 1.00 92.88 689 ALA A N 1
ATOM 5329 C CA . ALA A 1 689 ? 3.040 -12.287 -11.684 1.00 92.88 689 ALA A CA 1
ATOM 5330 C C . ALA A 1 689 ? 3.749 -13.051 -10.531 1.00 92.88 689 ALA A C 1
ATOM 5332 O O . ALA A 1 689 ? 4.946 -13.321 -10.592 1.00 92.88 689 ALA A O 1
ATOM 5333 N N . GLY A 1 690 ? 3.010 -13.385 -9.463 1.00 91.62 690 GLY A N 1
ATOM 5334 C CA . GLY A 1 690 ? 3.515 -14.078 -8.271 1.00 91.62 690 GLY A CA 1
ATOM 5335 C C . GLY A 1 690 ? 4.041 -13.170 -7.153 1.00 91.62 690 GLY A C 1
ATOM 5336 O O . GLY A 1 690 ? 4.293 -13.670 -6.054 1.00 91.62 690 GLY A O 1
ATOM 5337 N N . LEU A 1 691 ? 4.162 -11.855 -7.379 1.00 93.44 691 LEU A N 1
ATOM 5338 C CA . LEU A 1 691 ? 4.613 -10.898 -6.359 1.00 93.44 691 LEU A CA 1
ATOM 5339 C C . LEU A 1 691 ? 3.688 -10.863 -5.127 1.00 93.44 691 LEU A C 1
ATOM 5341 O O . LEU A 1 691 ? 4.164 -10.703 -4.004 1.00 93.44 691 LEU A O 1
ATOM 5345 N N . ASP A 1 692 ? 2.393 -11.142 -5.306 1.00 91.75 692 ASP A N 1
ATOM 5346 C CA . ASP A 1 692 ? 1.391 -11.263 -4.238 1.00 91.75 692 ASP A CA 1
ATOM 5347 C C . ASP A 1 692 ? 1.649 -12.400 -3.245 1.00 91.75 692 ASP A C 1
ATOM 5349 O O . ASP A 1 692 ? 1.055 -12.425 -2.168 1.00 91.75 692 ASP A O 1
ATOM 5353 N N . THR A 1 693 ? 2.531 -13.337 -3.589 1.00 90.94 693 THR A N 1
ATOM 5354 C CA . THR A 1 693 ? 2.866 -14.495 -2.748 1.00 90.94 693 THR A CA 1
ATOM 5355 C C . THR A 1 693 ? 4.190 -14.342 -2.002 1.00 90.94 693 THR A C 1
ATOM 5357 O O . THR A 1 693 ? 4.527 -15.180 -1.162 1.00 90.94 693 THR A O 1
ATOM 5360 N N . ILE A 1 694 ? 4.951 -13.281 -2.285 1.00 92.38 694 ILE A N 1
ATOM 5361 C CA . ILE A 1 694 ? 6.259 -13.047 -1.673 1.00 92.38 694 ILE A CA 1
ATOM 5362 C C . ILE A 1 694 ? 6.063 -12.533 -0.247 1.00 92.38 694 ILE A C 1
ATOM 5364 O O . ILE A 1 694 ? 5.573 -11.431 -0.035 1.00 92.38 694 ILE A O 1
ATOM 5368 N N . THR A 1 695 ? 6.483 -13.321 0.740 1.00 90.94 695 THR A N 1
ATOM 5369 C CA . THR A 1 695 ? 6.474 -12.919 2.155 1.00 90.94 695 THR A CA 1
ATOM 5370 C C . THR A 1 695 ? 7.611 -11.942 2.470 1.00 90.94 695 THR A C 1
ATOM 5372 O O . THR A 1 695 ? 8.613 -11.919 1.752 1.00 90.94 695 THR A O 1
ATOM 5375 N N . THR A 1 696 ? 7.515 -11.191 3.581 1.00 88.94 696 THR A N 1
ATOM 5376 C CA . THR A 1 696 ? 8.648 -10.384 4.090 1.00 88.94 696 THR A CA 1
ATOM 5377 C C . THR A 1 696 ? 9.936 -11.211 4.184 1.00 88.94 696 THR A C 1
ATOM 5379 O O . THR A 1 696 ? 10.992 -10.747 3.758 1.00 88.94 696 THR A O 1
ATOM 5382 N N . ASP A 1 697 ? 9.858 -12.450 4.681 1.00 90.56 697 ASP A N 1
ATOM 5383 C CA . ASP A 1 697 ? 11.037 -13.306 4.847 1.00 90.56 697 ASP A CA 1
ATOM 5384 C C . ASP A 1 697 ? 11.687 -13.634 3.503 1.00 90.56 697 ASP A C 1
ATOM 5386 O O . ASP A 1 697 ? 12.891 -13.445 3.330 1.00 90.56 697 ASP A O 1
ATOM 5390 N N . ALA A 1 698 ? 10.887 -14.055 2.517 1.00 92.88 698 ALA A N 1
ATOM 5391 C CA . ALA A 1 698 ? 11.382 -14.336 1.174 1.00 92.88 698 ALA A CA 1
ATOM 5392 C C . ALA A 1 698 ? 11.956 -13.075 0.512 1.00 92.88 698 ALA A C 1
ATOM 5394 O O . ALA A 1 698 ? 13.014 -13.138 -0.115 1.00 92.88 698 ALA A O 1
ATOM 5395 N N . TYR A 1 699 ? 11.288 -11.931 0.676 1.00 92.31 699 TYR A N 1
ATOM 5396 C CA . TYR A 1 699 ? 11.737 -10.636 0.170 1.00 92.31 699 TYR A CA 1
ATOM 5397 C C . TYR A 1 699 ? 13.118 -10.261 0.731 1.00 92.31 699 TYR A C 1
ATOM 5399 O O . TYR A 1 699 ? 14.055 -10.013 -0.032 1.00 92.31 699 TYR A O 1
ATOM 5407 N N . ILE A 1 700 ? 13.286 -10.308 2.056 1.00 91.50 700 ILE A N 1
ATOM 5408 C CA . ILE A 1 700 ? 14.554 -9.998 2.728 1.00 91.50 700 ILE A CA 1
ATOM 5409 C C . ILE A 1 700 ? 15.639 -11.014 2.366 1.00 91.50 700 ILE A C 1
ATOM 5411 O O . ILE A 1 700 ? 16.756 -10.619 2.031 1.00 91.50 700 ILE A O 1
ATOM 5415 N N . SER A 1 701 ? 15.340 -12.315 2.380 1.00 93.94 701 SER A N 1
ATOM 5416 C CA . SER A 1 701 ? 16.336 -13.347 2.067 1.00 93.94 701 SER A CA 1
ATOM 5417 C C . SER A 1 701 ? 16.884 -13.229 0.650 1.00 93.94 701 SER A C 1
ATOM 5419 O O . SER A 1 701 ? 18.076 -13.449 0.434 1.00 93.94 701 SER A O 1
ATOM 5421 N N . ARG A 1 702 ? 16.049 -12.837 -0.317 1.00 94.44 702 ARG A N 1
ATOM 5422 C CA . ARG A 1 702 ? 16.473 -12.546 -1.694 1.00 94.44 702 ARG A CA 1
ATOM 5423 C C . ARG A 1 702 ? 17.442 -11.359 -1.757 1.00 94.44 702 ARG A C 1
ATOM 5425 O O . ARG A 1 702 ? 18.482 -11.456 -2.410 1.00 94.44 702 ARG A O 1
ATOM 5432 N N . ILE A 1 703 ? 17.134 -10.265 -1.057 1.00 91.44 703 ILE A N 1
ATOM 5433 C CA . ILE A 1 703 ? 17.997 -9.072 -0.969 1.00 91.44 703 ILE A CA 1
ATOM 5434 C C . ILE A 1 703 ? 19.329 -9.418 -0.296 1.00 91.44 703 ILE A C 1
ATOM 5436 O O . ILE A 1 703 ? 20.398 -9.068 -0.802 1.00 91.44 703 ILE A O 1
ATOM 5440 N N . HIS A 1 704 ? 19.277 -10.128 0.831 1.00 90.69 704 HIS A N 1
ATOM 5441 C CA . HIS A 1 704 ? 20.457 -10.501 1.603 1.00 90.69 704 HIS A CA 1
ATOM 5442 C C . HIS A 1 704 ? 21.377 -11.430 0.799 1.00 90.69 704 HIS A C 1
ATOM 5444 O O . HIS A 1 704 ? 22.580 -11.180 0.726 1.00 90.69 704 HIS A O 1
ATOM 5450 N N . ALA A 1 705 ? 20.820 -12.430 0.107 1.00 93.81 705 ALA A N 1
ATOM 5451 C CA . ALA A 1 705 ? 21.586 -13.315 -0.767 1.00 93.81 705 ALA A CA 1
ATOM 5452 C C . ALA A 1 705 ? 22.251 -12.562 -1.931 1.00 93.81 705 ALA A C 1
ATOM 5454 O O . ALA A 1 705 ? 23.427 -12.789 -2.215 1.00 93.81 705 ALA A O 1
ATOM 5455 N N . LEU A 1 706 ? 21.543 -11.625 -2.576 1.00 91.12 706 LEU A N 1
ATOM 5456 C CA . LEU A 1 706 ? 22.117 -10.806 -3.648 1.00 91.12 706 LEU A CA 1
ATOM 5457 C C . LEU A 1 706 ? 23.272 -9.927 -3.142 1.00 91.12 706 LEU A C 1
ATOM 5459 O O . LEU A 1 706 ? 24.314 -9.845 -3.800 1.00 91.12 706 LEU A O 1
ATOM 5463 N N . SER A 1 707 ? 23.101 -9.283 -1.986 1.00 86.94 707 SER A N 1
ATOM 5464 C CA . SER A 1 707 ? 24.150 -8.476 -1.346 1.00 86.94 707 SER A CA 1
ATOM 5465 C C . SER A 1 707 ? 25.369 -9.329 -0.993 1.00 86.94 707 SER A C 1
ATOM 5467 O O . SER A 1 707 ? 26.486 -8.988 -1.384 1.00 86.94 707 SER A O 1
ATOM 5469 N N . TRP A 1 708 ? 25.154 -10.497 -0.382 1.00 89.38 708 TRP A N 1
ATOM 5470 C CA . TRP A 1 708 ? 26.219 -11.445 -0.051 1.00 89.38 708 TRP A CA 1
ATOM 5471 C C . TRP A 1 708 ? 26.976 -11.930 -1.293 1.00 89.38 708 TRP A C 1
ATOM 5473 O O . TRP A 1 708 ? 28.210 -11.953 -1.292 1.00 89.38 708 TRP A O 1
ATOM 5483 N N . CYS A 1 709 ? 26.266 -12.272 -2.378 1.00 87.62 709 CYS A N 1
ATOM 5484 C CA . CYS A 1 709 ? 26.892 -12.666 -3.641 1.00 87.62 709 CYS A CA 1
ATOM 5485 C C . CYS A 1 709 ? 27.815 -11.567 -4.162 1.00 87.62 709 CYS A C 1
ATOM 5487 O O . CYS A 1 709 ? 28.946 -11.848 -4.552 1.00 87.62 709 CYS A O 1
ATOM 5489 N N . ARG A 1 710 ? 27.353 -10.314 -4.158 1.00 80.88 710 ARG A N 1
ATOM 5490 C CA . ARG A 1 710 ? 28.149 -9.182 -4.644 1.00 80.88 710 ARG A CA 1
ATOM 5491 C C . ARG A 1 710 ? 29.446 -9.033 -3.865 1.00 80.88 710 ARG A C 1
ATOM 5493 O O . ARG A 1 710 ? 30.492 -8.926 -4.493 1.00 80.88 710 ARG A O 1
ATOM 5500 N N . GLU A 1 711 ? 29.384 -9.078 -2.540 1.00 79.75 711 GLU A N 1
ATOM 5501 C CA . GLU A 1 711 ? 30.551 -8.909 -1.669 1.00 79.75 711 GLU A CA 1
ATOM 5502 C C . GLU A 1 711 ? 31.573 -10.043 -1.829 1.00 79.75 711 GLU A C 1
ATOM 5504 O O . GLU A 1 711 ? 32.759 -9.796 -2.057 1.00 79.75 711 GLU A O 1
ATOM 5509 N N . ASN A 1 712 ? 31.123 -11.298 -1.787 1.00 79.75 712 ASN A N 1
ATOM 5510 C CA . ASN A 1 712 ? 32.026 -12.453 -1.763 1.00 79.75 712 ASN A CA 1
ATOM 5511 C C . ASN A 1 712 ? 32.628 -12.774 -3.140 1.00 79.75 712 ASN A C 1
ATOM 5513 O O . ASN A 1 712 ? 33.775 -13.222 -3.254 1.00 79.75 712 ASN A O 1
ATOM 5517 N N . ILE A 1 713 ? 31.883 -12.515 -4.214 1.00 73.12 713 ILE A N 1
ATOM 5518 C CA . ILE A 1 713 ? 32.348 -12.773 -5.583 1.00 73.12 713 ILE A CA 1
ATOM 5519 C C . ILE A 1 713 ? 33.281 -11.666 -6.061 1.00 73.12 713 ILE A C 1
ATOM 5521 O O . ILE A 1 713 ? 34.214 -11.953 -6.817 1.00 73.12 713 ILE A O 1
ATOM 5525 N N . ASP A 1 714 ? 33.084 -10.430 -5.590 1.00 73.75 714 ASP A N 1
ATOM 5526 C CA . ASP A 1 714 ? 34.025 -9.326 -5.789 1.00 73.75 714 ASP A CA 1
ATOM 5527 C C . ASP A 1 714 ? 35.443 -9.731 -5.355 1.00 73.75 714 ASP A C 1
ATOM 5529 O O . ASP A 1 714 ? 36.412 -9.564 -6.108 1.00 73.75 714 ASP A O 1
ATOM 5533 N N . ASP A 1 715 ? 35.560 -10.332 -4.172 1.00 74.50 715 ASP A N 1
ATOM 5534 C CA . ASP A 1 715 ? 36.836 -10.788 -3.624 1.00 74.50 715 ASP A CA 1
ATOM 5535 C C . ASP A 1 715 ? 37.393 -12.031 -4.331 1.00 74.50 715 ASP A C 1
ATOM 5537 O O . ASP A 1 715 ? 38.610 -12.137 -4.530 1.00 74.50 715 ASP A O 1
ATOM 5541 N N . TRP A 1 716 ? 36.548 -12.976 -4.755 1.00 75.38 716 TRP A N 1
ATOM 5542 C CA . TRP A 1 716 ? 37.006 -14.107 -5.573 1.00 75.38 716 TRP A CA 1
ATOM 5543 C C . TRP A 1 716 ? 37.535 -13.645 -6.937 1.00 75.38 716 TRP A C 1
ATOM 5545 O O . TRP A 1 716 ? 38.644 -14.022 -7.325 1.00 75.38 716 TRP A O 1
ATOM 5555 N N . CYS A 1 717 ? 36.813 -12.760 -7.632 1.00 71.62 717 CYS A N 1
ATOM 5556 C CA . CYS A 1 717 ? 37.248 -12.217 -8.919 1.00 71.62 717 CYS A CA 1
ATOM 5557 C C . CYS A 1 717 ? 38.553 -11.437 -8.789 1.00 71.62 717 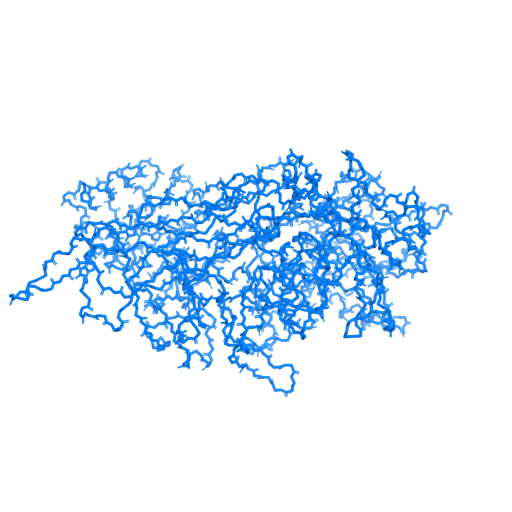CYS A C 1
ATOM 5559 O O . CYS A 1 717 ? 39.452 -11.611 -9.617 1.00 71.62 717 CYS A O 1
ATOM 5561 N N . ARG A 1 718 ? 38.698 -10.640 -7.720 1.00 76.25 718 ARG A N 1
ATOM 5562 C CA . ARG A 1 718 ? 39.943 -9.917 -7.432 1.00 76.25 718 ARG A CA 1
ATOM 5563 C C . ARG A 1 718 ? 41.117 -10.881 -7.327 1.00 76.25 718 ARG A C 1
ATOM 5565 O O . ARG A 1 718 ? 42.148 -10.645 -7.950 1.00 76.25 718 ARG A O 1
ATOM 5572 N N . ARG A 1 719 ? 40.959 -11.964 -6.561 1.00 78.81 719 ARG A N 1
ATOM 5573 C CA . ARG A 1 719 ? 42.013 -12.967 -6.347 1.00 78.81 719 ARG A CA 1
ATOM 5574 C C . ARG A 1 719 ? 42.354 -13.737 -7.619 1.00 78.81 719 ARG A C 1
ATOM 5576 O O . ARG A 1 719 ? 43.529 -13.978 -7.872 1.00 78.81 719 ARG A O 1
ATOM 5583 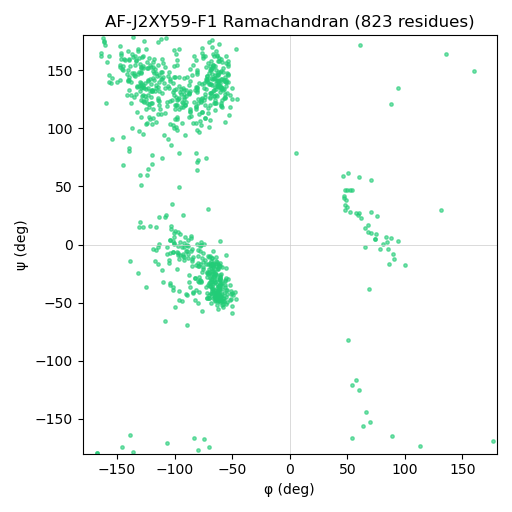N N . LYS A 1 720 ? 41.350 -14.118 -8.410 1.00 75.38 720 LYS A N 1
ATOM 5584 C CA . LYS A 1 720 ? 41.541 -15.009 -9.562 1.00 75.38 720 LYS A CA 1
ATOM 5585 C C . LYS A 1 720 ? 41.921 -14.288 -10.854 1.00 75.38 720 LYS A C 1
ATOM 5587 O O . LYS A 1 720 ? 42.711 -14.810 -11.633 1.00 75.38 720 LYS A O 1
ATOM 5592 N N . PHE A 1 721 ? 41.367 -13.101 -11.088 1.00 72.38 721 PHE A N 1
ATOM 5593 C CA . PHE A 1 721 ? 41.517 -12.369 -12.351 1.00 72.38 721 PHE A CA 1
ATOM 5594 C C . PHE A 1 721 ? 42.208 -11.010 -12.197 1.00 72.38 721 PHE A C 1
ATOM 5596 O O . PHE A 1 721 ? 42.425 -10.327 -13.193 1.00 72.38 721 PHE A O 1
ATOM 5603 N N . GLY A 1 722 ? 42.537 -10.586 -10.971 1.00 70.62 722 GLY A N 1
ATOM 5604 C CA . GLY A 1 722 ? 43.111 -9.260 -10.718 1.00 70.62 722 GLY A CA 1
ATOM 5605 C C . GLY A 1 722 ? 42.118 -8.106 -10.910 1.00 70.62 722 GLY A C 1
ATOM 5606 O O . GLY A 1 722 ? 42.516 -6.944 -10.891 1.00 70.62 722 GLY A O 1
ATOM 5607 N N . THR A 1 723 ? 40.827 -8.404 -11.080 1.00 65.69 723 THR A N 1
ATOM 5608 C CA . THR A 1 723 ? 39.750 -7.429 -11.308 1.00 65.69 723 THR A CA 1
ATOM 5609 C C . THR A 1 723 ? 38.606 -7.680 -10.337 1.00 65.69 723 THR A C 1
ATOM 5611 O O . THR A 1 723 ? 38.213 -8.825 -10.145 1.00 65.69 723 THR A O 1
ATOM 5614 N N . VAL A 1 724 ? 38.033 -6.630 -9.755 1.00 62.84 724 VAL A N 1
ATOM 5615 C CA . VAL A 1 724 ? 36.801 -6.740 -8.954 1.00 62.84 724 VAL A CA 1
ATOM 5616 C C . VAL A 1 724 ? 35.571 -6.702 -9.863 1.00 62.84 724 VAL A C 1
ATOM 5618 O O . VAL A 1 724 ? 35.627 -6.151 -10.958 1.00 62.84 724 VAL A O 1
ATOM 5621 N N . PHE A 1 725 ? 34.464 -7.282 -9.416 1.00 64.12 725 PHE A N 1
ATOM 5622 C CA . PHE A 1 725 ? 33.142 -7.095 -10.013 1.00 64.12 725 PHE A CA 1
ATOM 5623 C C . PHE A 1 725 ? 32.659 -5.648 -9.884 1.00 64.12 725 PHE A C 1
ATOM 5625 O O . PHE A 1 725 ? 31.822 -5.262 -10.693 1.00 64.12 725 PHE A O 1
ATOM 5632 N N . ASN A 1 726 ? 33.167 -4.891 -8.890 1.00 58.34 726 ASN A N 1
ATOM 5633 C CA . ASN A 1 726 ? 32.665 -3.608 -8.386 1.00 58.34 726 ASN A CA 1
ATOM 5634 C C . ASN A 1 726 ? 31.351 -3.245 -9.055 1.00 58.34 726 ASN A C 1
ATOM 5636 O O . ASN A 1 726 ? 31.320 -2.478 -10.016 1.00 58.34 726 ASN A O 1
ATOM 5640 N N . HIS A 1 727 ? 30.277 -3.860 -8.582 1.00 56.66 727 HIS A N 1
ATOM 5641 C CA . HIS A 1 727 ? 28.956 -3.759 -9.191 1.00 56.66 727 HIS A CA 1
ATOM 5642 C C . HIS A 1 727 ? 28.485 -2.295 -9.342 1.00 56.66 727 HIS A C 1
ATOM 5644 O O . HIS A 1 727 ? 27.653 -2.002 -10.193 1.00 56.66 727 HIS A O 1
ATOM 5650 N N . ARG A 1 728 ? 29.067 -1.354 -8.576 1.00 54.56 728 ARG A N 1
ATOM 5651 C CA . ARG A 1 728 ? 28.828 0.097 -8.683 1.00 54.56 728 ARG A CA 1
ATOM 5652 C C . ARG A 1 728 ? 29.686 0.810 -9.745 1.00 54.56 728 ARG A C 1
ATOM 5654 O O . ARG A 1 728 ? 29.393 1.960 -10.057 1.00 54.56 728 ARG A O 1
ATOM 5661 N N . LYS A 1 729 ? 30.744 0.183 -10.281 1.00 53.84 729 LYS A N 1
ATOM 5662 C CA . LYS A 1 729 ? 31.719 0.784 -11.223 1.00 53.84 729 LYS A CA 1
ATOM 5663 C C . LYS A 1 729 ? 32.053 -0.028 -12.490 1.00 53.84 729 LYS A C 1
ATOM 5665 O O . LYS A 1 729 ? 32.548 0.581 -13.429 1.00 53.84 729 LYS A O 1
ATOM 5670 N N . ILE A 1 730 ? 31.896 -1.357 -12.510 1.00 50.34 730 ILE A N 1
ATOM 5671 C CA . ILE A 1 730 ? 32.471 -2.246 -13.555 1.00 50.34 730 ILE A CA 1
ATOM 5672 C C . ILE A 1 730 ? 31.393 -2.938 -14.408 1.00 50.34 730 ILE A C 1
ATOM 5674 O O . ILE A 1 730 ? 31.705 -3.601 -15.391 1.00 50.34 730 ILE A O 1
ATOM 5678 N N . GLY A 1 731 ? 30.111 -2.715 -14.115 1.00 64.00 731 GLY A N 1
ATOM 5679 C CA . GLY A 1 731 ? 29.046 -3.068 -15.048 1.00 64.00 731 GLY A CA 1
ATOM 5680 C C . GLY A 1 731 ? 28.823 -4.575 -15.198 1.00 64.00 731 GLY A C 1
ATOM 5681 O O . GLY A 1 731 ? 28.845 -5.098 -16.309 1.00 64.00 731 GLY A O 1
ATOM 5682 N N . TRP A 1 732 ? 28.581 -5.273 -14.086 1.00 78.81 732 TRP A N 1
ATOM 5683 C CA . TRP A 1 732 ? 27.975 -6.607 -14.102 1.00 78.81 732 TRP A CA 1
ATOM 5684 C C . TRP A 1 732 ? 26.474 -6.495 -13.858 1.00 78.81 732 TRP A C 1
ATOM 5686 O O . TRP A 1 732 ? 26.034 -6.057 -12.796 1.00 78.81 732 TRP A O 1
ATOM 5696 N N . TRP A 1 733 ? 25.691 -6.893 -14.851 1.00 85.25 733 TRP A N 1
ATOM 5697 C CA . TRP A 1 733 ? 24.236 -6.803 -14.856 1.00 85.25 733 TRP A CA 1
ATOM 5698 C C . TRP A 1 733 ? 23.648 -8.164 -14.528 1.00 85.25 733 TRP A C 1
ATOM 5700 O O . TRP A 1 733 ? 24.034 -9.162 -15.130 1.00 85.25 733 TRP A O 1
ATOM 5710 N N . LEU A 1 734 ? 22.735 -8.211 -13.559 1.00 90.06 734 LEU A N 1
ATOM 5711 C CA . LEU A 1 734 ? 21.949 -9.404 -13.263 1.00 90.06 734 LEU A CA 1
ATOM 5712 C C . LEU A 1 734 ? 20.964 -9.648 -14.413 1.00 90.06 734 LEU A C 1
ATOM 5714 O O . LEU A 1 734 ? 19.996 -8.915 -14.548 1.00 90.06 734 LEU A O 1
ATOM 5718 N N . VAL A 1 735 ? 21.200 -10.662 -15.239 1.00 92.75 735 VAL A N 1
ATOM 5719 C CA . VAL A 1 735 ? 20.400 -10.948 -16.445 1.00 92.75 735 VAL A CA 1
ATOM 5720 C C . VAL A 1 735 ? 19.463 -12.139 -16.289 1.00 92.75 735 VAL A C 1
ATOM 5722 O O . VAL A 1 735 ? 18.575 -12.303 -17.109 1.00 92.75 735 VAL A O 1
ATOM 5725 N N . SER A 1 736 ? 19.629 -12.955 -15.249 1.00 95.25 736 SER A N 1
ATOM 5726 C CA . SER A 1 736 ? 18.665 -13.997 -14.881 1.00 95.25 736 SER A CA 1
ATOM 5727 C C . SER A 1 736 ? 18.700 -14.232 -13.372 1.00 95.25 736 SER A C 1
ATOM 5729 O O . SER A 1 736 ? 19.779 -14.203 -12.766 1.00 95.25 736 SER A O 1
ATOM 5731 N N . PHE A 1 737 ? 17.525 -14.420 -12.774 1.00 97.25 737 PHE A N 1
ATOM 5732 C CA . PHE A 1 737 ? 17.370 -14.832 -11.382 1.00 97.25 737 PHE A CA 1
ATOM 5733 C C . PHE A 1 737 ? 16.259 -15.875 -11.258 1.00 97.25 737 PHE A C 1
ATOM 5735 O O . PHE A 1 737 ? 15.134 -15.654 -11.707 1.00 97.25 737 PHE A O 1
ATOM 5742 N N . GLU A 1 738 ? 16.570 -16.993 -10.607 1.00 97.69 738 GLU A N 1
ATOM 5743 C CA . GLU A 1 738 ? 15.628 -18.084 -10.356 1.00 97.69 738 GLU A CA 1
ATOM 5744 C C . GLU A 1 738 ? 15.650 -18.486 -8.885 1.00 97.69 738 GLU A C 1
ATOM 5746 O O . GLU A 1 738 ? 16.715 -18.611 -8.267 1.00 97.69 738 GLU A O 1
ATOM 5751 N N . VAL A 1 739 ? 14.463 -18.766 -8.351 1.00 97.31 739 VAL A N 1
ATOM 5752 C CA . VAL A 1 739 ? 14.307 -19.480 -7.084 1.00 97.31 739 VAL A CA 1
ATOM 5753 C C . VAL A 1 739 ? 14.196 -20.963 -7.397 1.00 97.31 739 VAL A C 1
ATOM 5755 O O . VAL A 1 739 ? 13.339 -21.379 -8.174 1.00 97.31 739 VAL A O 1
ATOM 5758 N N . VAL A 1 740 ? 15.053 -21.762 -6.773 1.00 97.56 740 VAL A N 1
ATOM 5759 C CA . VAL A 1 740 ? 15.021 -23.220 -6.850 1.00 97.56 740 VAL A CA 1
ATOM 5760 C C . VAL A 1 740 ? 14.298 -23.722 -5.605 1.00 97.56 740 VAL A C 1
ATOM 5762 O O . VAL A 1 740 ? 14.872 -23.656 -4.518 1.00 97.56 740 VAL A O 1
ATOM 5765 N N . PRO A 1 741 ? 13.058 -24.238 -5.713 1.00 95.50 741 PRO A N 1
ATOM 5766 C CA . PRO A 1 741 ? 12.345 -24.745 -4.542 1.00 95.50 741 PRO A CA 1
ATOM 5767 C C . PRO A 1 741 ? 13.106 -25.893 -3.881 1.00 95.50 741 PRO A C 1
ATOM 5769 O O . PRO A 1 741 ? 13.142 -26.001 -2.657 1.00 95.50 741 PRO A O 1
ATOM 5772 N N . LYS A 1 742 ? 13.717 -26.744 -4.714 1.00 96.62 742 LYS A N 1
ATOM 5773 C CA . LYS A 1 742 ? 14.514 -27.884 -4.287 1.00 96.62 742 LYS A CA 1
ATOM 5774 C C . LYS A 1 742 ? 15.465 -28.354 -5.391 1.00 96.62 742 LYS A C 1
ATOM 5776 O O . LYS A 1 742 ? 15.021 -28.700 -6.485 1.00 96.62 742 LYS A O 1
ATOM 5781 N N . TRP A 1 743 ? 16.767 -28.370 -5.115 1.00 97.62 743 TRP A N 1
ATOM 5782 C CA . TRP A 1 743 ? 17.811 -28.687 -6.095 1.00 97.62 743 TRP A CA 1
ATOM 5783 C C . TRP A 1 743 ? 17.766 -30.123 -6.612 1.00 97.62 743 TRP A C 1
ATOM 5785 O O . TRP A 1 743 ? 18.102 -30.365 -7.769 1.00 97.62 743 TRP A O 1
ATOM 5795 N N . GLU A 1 744 ? 17.349 -31.080 -5.788 1.00 96.19 744 GLU A N 1
ATOM 5796 C CA . GLU A 1 744 ? 17.223 -32.486 -6.186 1.00 96.19 744 GLU A CA 1
ATOM 5797 C C . GLU A 1 744 ? 16.180 -32.687 -7.285 1.00 96.19 744 GLU A C 1
ATOM 5799 O O . GLU A 1 744 ? 16.332 -33.578 -8.118 1.00 96.19 744 GLU A O 1
ATOM 5804 N N . ASP A 1 745 ? 15.162 -31.828 -7.301 1.00 96.00 745 ASP A N 1
ATOM 5805 C CA . ASP A 1 745 ? 14.026 -31.899 -8.215 1.00 96.00 745 ASP A CA 1
ATOM 5806 C C . ASP A 1 745 ? 14.174 -30.899 -9.385 1.00 96.00 745 ASP A C 1
ATOM 5808 O O . ASP A 1 745 ? 13.319 -30.823 -10.267 1.00 96.00 745 ASP A O 1
ATOM 5812 N N . TRP A 1 746 ? 15.271 -30.131 -9.423 1.00 96.44 746 TRP A N 1
ATOM 5813 C CA . TRP A 1 746 ? 15.517 -29.104 -10.433 1.00 96.44 746 TRP A CA 1
ATOM 5814 C C . TRP A 1 746 ? 16.007 -29.701 -11.759 1.00 96.44 746 TRP A C 1
ATOM 5816 O O . TRP A 1 746 ? 17.126 -30.207 -11.859 1.00 96.44 746 TRP A O 1
ATOM 5826 N N . GLN A 1 747 ? 15.179 -29.601 -12.804 1.00 91.88 747 GLN A N 1
ATOM 5827 C CA . GLN A 1 747 ? 15.396 -30.265 -14.100 1.00 91.88 747 GLN A CA 1
ATOM 5828 C C . GLN A 1 747 ? 15.670 -29.309 -15.274 1.00 91.88 747 GLN A C 1
ATOM 5830 O O . GLN A 1 747 ? 15.457 -29.671 -16.429 1.00 91.88 747 GLN A O 1
ATOM 5835 N N . SER A 1 748 ? 16.155 -28.090 -15.018 1.00 95.38 748 SER A N 1
ATOM 5836 C CA . SER A 1 748 ? 16.504 -27.180 -16.117 1.00 95.38 748 SER A CA 1
ATOM 5837 C C . SER A 1 748 ? 17.740 -27.672 -16.881 1.00 95.38 748 SER A C 1
ATOM 5839 O O . SER A 1 748 ? 18.804 -27.894 -16.306 1.00 95.38 748 SER A O 1
ATOM 5841 N N . THR A 1 749 ? 17.609 -27.806 -18.195 1.00 94.56 749 THR A N 1
ATOM 5842 C CA . THR A 1 749 ? 18.706 -28.038 -19.145 1.00 94.56 749 THR A CA 1
ATOM 5843 C C . THR A 1 749 ? 19.463 -26.750 -19.468 1.00 94.56 749 THR A C 1
ATOM 5845 O O . THR A 1 749 ? 20.659 -26.794 -19.750 1.00 94.56 749 THR A O 1
ATOM 5848 N N . ILE A 1 750 ? 18.790 -25.598 -19.379 1.00 94.75 750 ILE A N 1
ATOM 5849 C CA . ILE A 1 750 ? 19.382 -24.267 -19.588 1.00 94.75 750 ILE A CA 1
ATOM 5850 C C . ILE A 1 750 ? 20.171 -23.793 -18.360 1.00 94.75 750 ILE A C 1
ATOM 5852 O O . ILE A 1 750 ? 21.257 -23.227 -18.498 1.00 94.75 750 ILE A O 1
ATOM 5856 N N . LEU A 1 751 ? 19.639 -24.028 -17.158 1.00 94.75 751 LEU A N 1
ATOM 5857 C CA . LEU A 1 751 ? 20.246 -23.679 -15.871 1.00 94.75 751 LEU A CA 1
ATOM 5858 C C . LEU A 1 751 ? 20.399 -24.935 -14.990 1.00 94.75 751 LEU A C 1
ATOM 5860 O O . LEU A 1 751 ? 19.766 -25.021 -13.940 1.00 94.75 751 LEU A O 1
ATOM 5864 N N . PRO A 1 752 ? 21.232 -25.921 -15.371 1.00 94.25 752 PRO A N 1
ATOM 5865 C CA . PRO A 1 752 ? 21.340 -27.188 -14.643 1.00 94.25 752 PRO A CA 1
ATOM 5866 C C . PRO A 1 752 ? 21.936 -27.019 -13.244 1.00 94.25 752 PRO A C 1
ATOM 5868 O O . PRO A 1 752 ? 22.561 -26.002 -12.951 1.00 94.25 752 PRO A O 1
ATOM 5871 N N . ARG A 1 753 ? 21.780 -28.036 -12.387 1.00 93.31 753 ARG A N 1
ATOM 5872 C CA . ARG A 1 753 ? 22.240 -28.044 -10.982 1.00 93.31 753 ARG A CA 1
ATOM 5873 C C . ARG A 1 753 ? 23.751 -27.862 -10.800 1.00 93.31 753 ARG A C 1
ATOM 5875 O O . ARG A 1 753 ? 24.164 -27.221 -9.852 1.00 93.31 753 ARG A O 1
ATOM 5882 N N . LEU A 1 754 ? 24.579 -28.377 -11.704 1.00 91.38 754 LEU A N 1
ATOM 5883 C CA . LEU A 1 754 ? 26.059 -28.350 -11.680 1.00 91.38 754 LEU A CA 1
ATOM 5884 C C . LEU A 1 754 ? 26.759 -29.186 -10.601 1.00 91.38 754 LEU A C 1
ATOM 5886 O O . LEU A 1 754 ? 27.775 -29.796 -10.907 1.00 91.38 754 LEU A O 1
ATOM 5890 N N . SER A 1 755 ? 26.244 -29.263 -9.371 1.00 93.88 755 SER A N 1
ATOM 5891 C CA . SER A 1 755 ? 26.861 -30.070 -8.306 1.00 93.88 755 SER A CA 1
ATOM 5892 C C . SER A 1 755 ? 25.833 -30.808 -7.455 1.00 93.88 755 SER A C 1
ATOM 5894 O O . SER A 1 755 ? 24.802 -30.251 -7.085 1.00 93.88 755 SER A O 1
ATOM 5896 N N . ASN A 1 756 ? 26.156 -32.045 -7.071 1.00 93.94 756 ASN A N 1
ATOM 5897 C CA . ASN A 1 756 ? 25.369 -32.815 -6.105 1.00 93.94 756 ASN A CA 1
ATOM 5898 C C . ASN A 1 756 ? 25.432 -32.234 -4.681 1.00 93.94 756 ASN A C 1
ATOM 5900 O O . ASN A 1 756 ? 24.605 -32.602 -3.853 1.00 93.94 756 ASN A O 1
ATOM 5904 N N . ASP A 1 757 ? 26.367 -31.319 -4.407 1.00 95.19 757 ASP A N 1
ATOM 5905 C CA . ASP A 1 757 ? 26.459 -30.624 -3.118 1.00 95.19 757 ASP A CA 1
ATOM 5906 C C . ASP A 1 757 ? 25.319 -29.615 -2.912 1.00 95.19 757 ASP A C 1
ATOM 5908 O O . ASP A 1 757 ? 24.957 -29.313 -1.780 1.00 95.19 757 ASP A O 1
ATOM 5912 N N . LEU A 1 758 ? 24.739 -29.094 -3.999 1.00 96.62 758 LEU A N 1
ATOM 5913 C CA . LEU A 1 758 ? 23.608 -28.171 -3.924 1.00 96.62 758 LEU A CA 1
ATOM 5914 C C . LEU A 1 758 ? 22.356 -28.953 -3.549 1.00 96.62 758 LEU A C 1
ATOM 5916 O O . LEU A 1 758 ? 21.880 -29.723 -4.375 1.00 96.62 758 LEU A O 1
ATOM 5920 N N . THR A 1 759 ? 21.838 -28.799 -2.337 1.00 96.56 759 THR A N 1
ATOM 5921 C CA . THR A 1 759 ? 20.712 -29.599 -1.819 1.00 96.56 759 THR A CA 1
ATOM 5922 C C . THR A 1 759 ? 19.611 -28.716 -1.247 1.00 96.56 759 THR A C 1
ATOM 5924 O O . THR A 1 759 ? 19.876 -27.601 -0.806 1.00 96.56 759 THR A O 1
ATOM 5927 N N . GLY A 1 760 ? 18.361 -29.180 -1.263 1.00 96.88 760 GLY A N 1
ATOM 5928 C CA . GLY A 1 760 ? 17.239 -28.394 -0.741 1.00 96.88 760 GLY A CA 1
ATOM 5929 C C . GLY A 1 760 ? 16.990 -27.085 -1.514 1.00 96.88 760 GLY A C 1
ATOM 5930 O O . GLY A 1 760 ? 17.321 -27.004 -2.701 1.00 96.88 760 GLY A O 1
ATOM 5931 N N . PRO A 1 761 ? 16.365 -26.072 -0.885 1.00 96.88 761 PRO A N 1
ATOM 5932 C CA . PRO A 1 761 ? 16.073 -24.790 -1.523 1.00 96.88 761 PRO A CA 1
ATOM 5933 C C . PRO A 1 761 ? 17.334 -24.017 -1.916 1.00 96.88 761 PRO A C 1
ATOM 5935 O O . PRO A 1 761 ? 18.374 -24.107 -1.258 1.00 96.88 761 PRO A O 1
ATOM 5938 N N . GLY A 1 762 ? 17.235 -23.215 -2.972 1.00 97.62 762 GLY A N 1
ATOM 5939 C CA . GLY A 1 762 ? 18.377 -22.494 -3.510 1.00 97.62 762 GLY A CA 1
ATOM 5940 C C . GLY A 1 762 ? 18.040 -21.327 -4.423 1.00 97.62 762 GLY A C 1
ATOM 5941 O O . GLY A 1 762 ? 16.882 -21.061 -4.741 1.00 97.62 762 GLY A O 1
ATOM 5942 N N . TYR A 1 763 ? 19.091 -20.647 -4.868 1.00 98.31 763 TYR A N 1
ATOM 5943 C CA . TYR A 1 763 ? 19.013 -19.520 -5.794 1.00 98.31 763 TYR A CA 1
ATOM 5944 C C . TYR A 1 763 ? 19.972 -19.708 -6.965 1.00 98.31 763 TYR A C 1
ATOM 5946 O O . TYR A 1 763 ? 21.064 -20.256 -6.793 1.00 98.31 763 TYR A O 1
ATOM 5954 N N . ILE A 1 764 ? 19.582 -19.209 -8.140 1.00 97.81 764 ILE A N 1
ATOM 5955 C CA . ILE A 1 764 ? 20.457 -19.071 -9.310 1.00 97.81 764 ILE A CA 1
ATOM 5956 C C . ILE A 1 764 ? 20.531 -17.598 -9.680 1.00 97.81 764 ILE A C 1
ATOM 5958 O O . ILE A 1 764 ? 19.512 -16.995 -9.997 1.00 97.81 764 ILE A O 1
ATOM 5962 N N . PHE A 1 765 ? 21.737 -17.040 -9.699 1.00 95.62 765 PHE A N 1
ATOM 5963 C CA . PHE A 1 765 ? 22.000 -15.711 -10.241 1.00 95.62 765 PHE A CA 1
ATOM 5964 C C . PHE A 1 765 ? 22.872 -15.833 -11.487 1.00 95.62 765 PHE A C 1
ATOM 5966 O O . PHE A 1 765 ? 23.906 -16.503 -11.462 1.00 95.62 765 PHE A O 1
ATOM 5973 N N . VAL A 1 766 ? 22.495 -15.154 -12.568 1.00 93.94 766 VAL A N 1
ATOM 5974 C CA . VAL A 1 766 ? 23.325 -15.037 -13.773 1.00 93.94 766 VAL A CA 1
ATOM 5975 C C . VAL A 1 766 ? 23.647 -13.574 -14.012 1.00 93.94 766 VAL A C 1
ATOM 5977 O O . VAL A 1 766 ? 22.762 -12.769 -14.288 1.00 93.94 766 VAL A O 1
ATOM 5980 N N . PHE A 1 767 ? 24.928 -13.237 -13.945 1.00 90.50 767 PHE A N 1
ATOM 5981 C CA . PHE A 1 767 ? 25.442 -11.910 -14.243 1.00 90.50 767 PHE A CA 1
ATOM 5982 C C . PHE A 1 767 ? 26.134 -11.884 -15.603 1.00 90.50 767 PHE A C 1
ATOM 5984 O O . PHE A 1 767 ? 26.761 -12.862 -16.014 1.00 90.50 767 PHE A O 1
ATOM 5991 N N . ALA A 1 768 ? 26.070 -10.742 -16.280 1.00 88.81 768 ALA A N 1
ATOM 5992 C CA . ALA A 1 768 ? 26.734 -10.518 -17.554 1.00 88.81 768 ALA A CA 1
ATOM 5993 C C . ALA A 1 768 ? 27.452 -9.165 -17.607 1.00 88.81 768 ALA A C 1
ATOM 5995 O O . ALA A 1 768 ? 26.951 -8.164 -17.094 1.00 88.81 768 ALA A O 1
ATOM 5996 N N . THR A 1 769 ? 28.590 -9.128 -18.298 1.00 85.62 769 THR A N 1
ATOM 5997 C CA . THR A 1 769 ? 29.149 -7.889 -18.859 1.00 85.62 769 THR A CA 1
ATOM 5998 C C . THR A 1 769 ? 28.880 -7.877 -20.351 1.00 85.62 769 THR A C 1
ATOM 6000 O O . THR A 1 769 ? 28.997 -8.921 -21.003 1.00 85.62 769 THR A O 1
ATOM 6003 N N . VAL A 1 770 ? 28.583 -6.711 -20.910 1.00 86.31 770 VAL A N 1
ATOM 6004 C CA . VAL A 1 770 ? 28.164 -6.596 -22.309 1.00 86.31 770 VAL A CA 1
ATOM 6005 C C . VAL A 1 770 ? 28.890 -5.468 -23.037 1.00 86.31 770 VAL A C 1
ATOM 6007 O O . VAL A 1 770 ? 29.422 -4.560 -22.402 1.00 86.31 770 VAL A O 1
ATOM 6010 N N . GLY A 1 771 ? 28.933 -5.554 -24.366 1.00 85.50 771 GLY A N 1
ATOM 6011 C CA . GLY A 1 771 ? 29.415 -4.491 -25.246 1.00 85.50 771 GLY A CA 1
ATOM 6012 C C . GLY A 1 771 ? 28.339 -3.445 -25.544 1.00 85.50 771 GLY A C 1
ATOM 6013 O O . GLY A 1 771 ? 27.277 -3.420 -24.917 1.00 85.50 771 GLY A O 1
ATOM 6014 N N . ASP A 1 772 ? 28.603 -2.602 -26.540 1.00 84.06 772 ASP A N 1
ATOM 6015 C CA . ASP A 1 772 ? 27.685 -1.530 -26.926 1.00 84.06 772 ASP A CA 1
ATOM 6016 C C . ASP A 1 772 ? 26.331 -2.061 -27.412 1.00 84.06 772 ASP A C 1
ATOM 6018 O O . ASP A 1 772 ? 26.230 -3.072 -28.118 1.00 84.06 772 ASP A O 1
ATOM 6022 N N . ARG A 1 773 ? 25.272 -1.348 -27.018 1.00 85.38 773 ARG A N 1
ATOM 6023 C CA . ARG A 1 773 ? 23.893 -1.677 -27.382 1.00 85.38 773 ARG A CA 1
ATOM 6024 C C . ARG A 1 773 ? 23.661 -1.535 -28.882 1.00 85.38 773 ARG A C 1
ATOM 6026 O O . ARG A 1 773 ? 24.161 -0.603 -29.505 1.00 85.38 773 ARG A O 1
ATOM 6033 N N . ASN A 1 774 ? 22.803 -2.392 -29.419 1.00 86.69 774 ASN A N 1
ATOM 6034 C CA . ASN A 1 774 ? 22.307 -2.318 -30.785 1.00 86.69 774 ASN A CA 1
ATOM 6035 C C . ASN A 1 774 ? 20.780 -2.407 -30.797 1.00 86.69 774 ASN A C 1
ATOM 6037 O O . ASN A 1 774 ? 20.187 -3.231 -30.095 1.00 86.69 774 ASN A O 1
ATOM 6041 N N . GLU A 1 775 ? 20.160 -1.590 -31.639 1.00 88.06 775 GLU A N 1
ATOM 6042 C CA . GLU A 1 775 ? 18.780 -1.795 -32.070 1.00 88.06 775 GLU A CA 1
ATOM 6043 C C . GLU A 1 775 ? 18.756 -2.955 -33.073 1.00 88.06 775 GLU A C 1
ATOM 6045 O O . GLU A 1 775 ? 19.674 -3.107 -33.884 1.00 88.06 775 GLU A O 1
ATOM 6050 N N . PHE A 1 776 ? 17.753 -3.822 -32.974 1.00 85.31 776 PHE A N 1
ATOM 6051 C CA . PHE A 1 776 ? 17.657 -5.010 -33.829 1.00 85.31 776 PHE A CA 1
ATOM 6052 C C . PHE A 1 776 ? 16.241 -5.301 -34.331 1.00 85.31 776 PHE A C 1
ATOM 6054 O O . PHE A 1 776 ? 16.100 -6.036 -35.303 1.00 85.31 776 PHE A O 1
ATOM 6061 N N . ASP A 1 777 ? 15.237 -4.658 -33.735 1.00 82.44 777 ASP A N 1
ATOM 6062 C CA . ASP A 1 777 ? 13.855 -4.637 -34.201 1.00 82.44 777 ASP A CA 1
ATOM 6063 C C . ASP A 1 777 ? 13.503 -3.232 -34.723 1.00 82.44 777 ASP A C 1
ATOM 6065 O O . ASP A 1 777 ? 14.122 -2.239 -34.331 1.00 82.44 777 ASP A O 1
ATOM 6069 N N . ASN A 1 778 ? 12.500 -3.137 -35.600 1.00 82.06 778 ASN A N 1
ATOM 6070 C CA . ASN A 1 778 ? 11.916 -1.866 -36.030 1.00 82.06 778 ASN A CA 1
ATOM 6071 C C . ASN A 1 778 ? 10.385 -1.930 -35.876 1.00 82.06 778 ASN A C 1
ATOM 6073 O O . ASN A 1 778 ? 9.749 -2.654 -36.648 1.00 82.06 778 ASN A O 1
ATOM 6077 N N . PRO A 1 779 ? 9.787 -1.206 -34.914 1.00 89.06 779 PRO A N 1
ATOM 6078 C CA . PRO A 1 779 ? 10.414 -0.270 -33.970 1.00 89.06 779 PRO A CA 1
ATOM 6079 C C . PRO A 1 779 ? 11.313 -0.968 -32.929 1.00 89.06 779 PRO A C 1
ATOM 6081 O O . PRO A 1 779 ? 11.075 -2.127 -32.585 1.00 89.06 779 PRO A O 1
ATOM 6084 N N . PRO A 1 780 ? 12.326 -0.275 -32.373 1.00 91.00 780 PRO A N 1
ATOM 6085 C CA . PRO A 1 780 ? 13.280 -0.862 -31.430 1.00 91.00 780 PRO A CA 1
ATOM 6086 C C . PRO A 1 780 ? 12.703 -0.938 -30.008 1.00 91.00 780 PRO A C 1
ATOM 6088 O O . PRO A 1 780 ? 13.187 -0.273 -29.088 1.00 91.00 780 PRO A O 1
ATOM 6091 N N . ILE A 1 781 ? 11.645 -1.726 -29.807 1.00 91.81 781 ILE A N 1
ATOM 6092 C CA . ILE A 1 781 ? 11.025 -1.925 -28.482 1.00 91.81 781 ILE A CA 1
ATOM 6093 C C . ILE A 1 781 ? 11.986 -2.648 -27.526 1.00 91.81 781 ILE A C 1
ATOM 6095 O O . ILE A 1 781 ? 11.936 -2.442 -26.313 1.00 91.81 781 ILE A O 1
ATOM 6099 N N . ARG A 1 782 ? 12.917 -3.441 -28.069 1.00 92.44 782 ARG A N 1
ATOM 6100 C CA . ARG A 1 782 ? 13.999 -4.092 -27.326 1.00 92.44 782 ARG A CA 1
ATOM 6101 C C . ARG A 1 782 ? 15.370 -3.726 -27.894 1.00 92.44 782 ARG A C 1
ATOM 6103 O O . ARG A 1 782 ? 15.516 -3.345 -29.055 1.00 92.44 782 ARG A O 1
ATOM 6110 N N . LEU A 1 783 ? 16.384 -3.851 -27.045 1.00 91.88 783 LEU A N 1
ATOM 6111 C CA . LEU A 1 783 ? 17.799 -3.634 -27.344 1.00 91.88 783 LEU A CA 1
ATOM 6112 C C . LEU A 1 783 ? 18.577 -4.933 -27.131 1.00 91.88 783 LEU A C 1
ATOM 6114 O O . LEU A 1 783 ? 18.232 -5.729 -26.253 1.00 91.88 783 LEU A O 1
ATOM 6118 N N . ARG A 1 784 ? 19.635 -5.147 -27.918 1.00 92.38 784 ARG A N 1
ATOM 6119 C CA . ARG A 1 784 ? 20.562 -6.271 -27.735 1.00 92.38 784 ARG A CA 1
ATOM 6120 C C . ARG A 1 784 ? 21.970 -5.780 -27.455 1.00 92.38 784 ARG A C 1
ATOM 6122 O O . ARG A 1 784 ? 22.432 -4.811 -28.053 1.00 92.38 784 ARG A O 1
ATOM 6129 N N . TYR A 1 785 ? 22.669 -6.493 -26.590 1.00 91.81 785 TYR A N 1
ATOM 6130 C CA . TYR A 1 785 ? 24.013 -6.155 -26.149 1.00 91.81 785 TYR A CA 1
ATOM 6131 C C . TYR A 1 785 ? 24.913 -7.379 -26.347 1.00 91.81 785 TYR A C 1
ATOM 6133 O O . TYR A 1 785 ? 24.569 -8.442 -25.825 1.00 91.81 785 TYR A O 1
ATOM 6141 N N . PRO A 1 786 ? 26.027 -7.291 -27.100 1.00 92.06 786 PRO A N 1
ATOM 6142 C CA . PRO A 1 786 ? 26.948 -8.414 -27.260 1.00 92.06 786 PRO A CA 1
ATOM 6143 C C . PRO A 1 786 ? 27.440 -8.900 -25.897 1.00 92.06 786 PRO A C 1
ATOM 6145 O O . PRO A 1 786 ? 27.937 -8.105 -25.101 1.00 92.06 786 PRO A O 1
ATOM 6148 N N . LEU A 1 787 ? 27.298 -10.191 -25.610 1.00 91.81 787 LEU A N 1
ATOM 6149 C CA . LEU A 1 787 ? 27.745 -10.777 -24.350 1.00 91.81 787 LEU A CA 1
ATOM 6150 C C . LEU A 1 787 ? 29.275 -10.879 -24.347 1.00 91.81 787 LEU A C 1
ATOM 6152 O O . LEU A 1 787 ? 29.847 -11.564 -25.191 1.00 91.81 787 LEU A O 1
ATOM 6156 N N . LEU A 1 788 ? 29.930 -10.229 -23.384 1.00 87.62 788 LEU A N 1
ATOM 6157 C CA . LEU A 1 788 ? 31.388 -10.287 -23.221 1.00 87.62 788 LEU A CA 1
ATOM 6158 C C . LEU A 1 788 ? 31.799 -11.335 -22.187 1.00 87.62 788 LEU A C 1
ATOM 6160 O O . LEU A 1 788 ? 32.691 -12.138 -22.436 1.00 87.62 788 LEU A O 1
ATOM 6164 N N . ASN A 1 789 ? 31.143 -11.327 -21.024 1.00 85.44 789 ASN A N 1
ATOM 6165 C CA . ASN A 1 789 ? 31.357 -12.317 -19.974 1.00 85.44 789 ASN A CA 1
ATOM 6166 C C . ASN A 1 789 ? 30.030 -12.692 -19.328 1.00 85.44 789 ASN A C 1
ATOM 6168 O O . ASN A 1 789 ? 29.137 -11.854 -19.216 1.00 85.44 789 ASN A O 1
ATOM 6172 N N . ARG A 1 790 ? 29.946 -13.929 -18.845 1.00 89.62 790 ARG A N 1
ATOM 6173 C CA . ARG A 1 790 ? 28.843 -14.493 -18.070 1.00 89.62 790 ARG A CA 1
ATOM 6174 C C . ARG A 1 790 ? 29.393 -15.122 -16.796 1.00 89.62 790 ARG A C 1
ATOM 6176 O O . ARG A 1 790 ? 30.383 -15.849 -16.850 1.00 89.62 790 ARG A O 1
ATOM 6183 N N . MET A 1 791 ? 28.727 -14.863 -15.680 1.00 88.56 791 MET A N 1
ATOM 6184 C CA . MET A 1 791 ? 28.977 -15.486 -14.386 1.00 88.56 791 MET A CA 1
ATOM 6185 C C . MET A 1 791 ? 27.677 -16.088 -13.875 1.00 88.56 791 MET A C 1
ATOM 6187 O O . MET A 1 791 ? 26.669 -15.394 -13.805 1.00 88.56 791 MET A O 1
ATOM 6191 N N . GLU A 1 792 ? 27.699 -17.355 -13.503 1.00 92.81 792 GLU A N 1
ATOM 6192 C CA . GLU A 1 792 ? 26.574 -18.039 -12.882 1.00 92.81 792 GLU A CA 1
ATOM 6193 C C . GLU A 1 792 ? 26.933 -18.414 -11.453 1.00 92.81 792 GLU A C 1
ATOM 6195 O O . GLU A 1 792 ? 28.020 -18.931 -11.194 1.00 92.81 792 GLU A O 1
ATOM 6200 N N . ILE A 1 793 ? 25.998 -18.178 -10.541 1.00 93.69 793 ILE A N 1
ATOM 6201 C CA . ILE A 1 793 ? 26.145 -18.454 -9.117 1.00 93.69 793 ILE A CA 1
ATOM 6202 C C . ILE A 1 793 ? 24.949 -19.272 -8.689 1.00 93.69 793 ILE A C 1
ATOM 6204 O O . ILE A 1 793 ? 23.807 -18.882 -8.933 1.00 93.69 793 ILE A O 1
ATOM 6208 N N . ARG A 1 794 ? 25.219 -20.399 -8.044 1.00 96.31 794 ARG A N 1
ATOM 6209 C CA . ARG A 1 794 ? 24.196 -21.276 -7.487 1.00 96.31 794 ARG A CA 1
ATOM 6210 C C . ARG A 1 794 ? 24.419 -21.409 -6.003 1.00 96.31 794 ARG A C 1
ATOM 6212 O O . ARG A 1 794 ? 25.527 -21.745 -5.585 1.00 96.31 794 ARG A O 1
ATOM 6219 N N . LEU A 1 795 ? 23.364 -21.141 -5.250 1.00 97.00 795 LEU A N 1
ATOM 6220 C CA . LEU A 1 795 ? 23.358 -21.221 -3.799 1.00 97.00 795 LEU A CA 1
ATOM 6221 C C . LEU A 1 795 ? 22.410 -22.321 -3.335 1.00 97.00 795 LEU A C 1
ATOM 6223 O O . LEU A 1 795 ? 21.339 -22.502 -3.919 1.00 97.00 795 LEU A O 1
ATOM 6227 N N . SER A 1 796 ? 22.769 -22.992 -2.250 1.00 96.75 796 SER A N 1
ATOM 6228 C CA . SER A 1 796 ? 21.844 -23.740 -1.394 1.00 96.75 796 SER A CA 1
ATOM 6229 C C . SER A 1 796 ? 22.158 -23.475 0.081 1.00 96.75 796 SER A C 1
ATOM 6231 O O . SER A 1 796 ? 23.070 -22.703 0.371 1.00 96.75 796 SER A O 1
ATOM 6233 N N . GLU A 1 797 ? 21.420 -24.100 1.005 1.00 94.19 797 GLU A N 1
ATOM 6234 C CA . GLU A 1 797 ? 21.564 -23.866 2.458 1.00 94.19 797 GLU A CA 1
ATOM 6235 C C . GLU A 1 797 ? 21.299 -22.394 2.832 1.00 94.19 797 GLU A C 1
ATOM 6237 O O . GLU A 1 797 ? 22.142 -21.678 3.370 1.00 94.19 797 GLU A O 1
ATOM 6242 N N . LEU A 1 798 ? 20.097 -21.920 2.487 1.00 94.25 798 LEU A N 1
ATOM 6243 C CA . LEU A 1 798 ? 19.729 -20.502 2.534 1.00 94.25 798 LEU A CA 1
ATOM 6244 C C . LEU A 1 798 ? 19.394 -19.961 3.937 1.00 94.25 798 LEU A C 1
ATOM 6246 O O . LEU A 1 798 ? 19.122 -18.768 4.058 1.00 94.25 798 LEU A O 1
ATOM 6250 N N . ASP A 1 799 ? 19.423 -20.786 4.986 1.00 91.44 799 ASP A N 1
ATOM 6251 C CA . ASP A 1 799 ? 18.976 -20.419 6.342 1.00 91.44 799 ASP A CA 1
ATOM 6252 C C . ASP A 1 799 ? 19.694 -19.179 6.896 1.00 91.44 799 ASP A C 1
ATOM 6254 O O . ASP A 1 799 ? 19.087 -18.341 7.562 1.00 91.44 799 ASP A O 1
ATOM 6258 N N . GLY A 1 800 ? 20.976 -19.010 6.554 1.00 89.81 800 GLY A N 1
ATOM 6259 C CA . GLY A 1 800 ? 21.764 -17.840 6.948 1.00 89.81 800 GLY A CA 1
ATOM 6260 C C . GLY A 1 800 ? 21.238 -16.511 6.391 1.00 89.81 800 GLY A C 1
ATOM 6261 O O . GLY A 1 800 ? 21.534 -15.459 6.952 1.00 89.81 800 GLY A O 1
ATOM 6262 N N . PHE A 1 801 ? 20.438 -16.541 5.320 1.00 92.94 801 PHE A N 1
ATOM 6263 C CA . PHE A 1 801 ? 19.828 -15.354 4.716 1.00 92.94 801 PHE A CA 1
ATOM 6264 C C . PHE A 1 801 ? 18.466 -14.986 5.315 1.00 92.94 801 PHE A C 1
ATOM 6266 O O . PHE A 1 801 ? 17.901 -13.959 4.935 1.00 92.94 801 PHE A O 1
ATOM 6273 N N . HIS A 1 802 ? 17.913 -15.794 6.220 1.00 91.62 802 HIS A N 1
ATOM 6274 C CA . HIS A 1 802 ? 16.636 -15.501 6.872 1.00 91.62 802 HIS A CA 1
ATOM 6275 C C . HIS A 1 802 ? 16.721 -14.192 7.691 1.00 91.62 802 HIS A C 1
ATOM 6277 O O . HIS A 1 802 ? 17.745 -13.972 8.343 1.00 91.62 802 HIS A O 1
ATOM 6283 N N . PRO A 1 803 ? 15.684 -13.324 7.717 1.00 86.69 803 PRO A N 1
ATOM 6284 C CA . PRO A 1 803 ? 15.713 -12.052 8.461 1.00 86.69 803 PRO A CA 1
ATOM 6285 C C . PRO A 1 803 ? 16.029 -12.194 9.954 1.00 86.69 803 PRO A C 1
ATOM 6287 O O . PRO A 1 803 ? 16.630 -11.300 10.546 1.00 86.69 803 PRO A O 1
ATOM 6290 N N . ASP A 1 804 ? 15.625 -13.314 10.553 1.00 84.62 804 ASP A N 1
ATOM 6291 C CA . ASP A 1 804 ? 15.861 -13.618 11.969 1.00 84.62 804 ASP A CA 1
ATOM 6292 C C . ASP A 1 804 ? 17.165 -14.398 12.229 1.00 84.62 804 ASP A C 1
ATOM 6294 O O . ASP A 1 804 ? 17.468 -14.724 13.379 1.00 84.62 804 ASP A O 1
ATOM 6298 N N . SER A 1 805 ? 17.954 -14.698 11.190 1.00 85.50 805 SER A N 1
ATOM 6299 C CA . SER A 1 805 ? 19.274 -15.309 11.365 1.00 85.50 805 SER A CA 1
ATOM 6300 C C . SER A 1 805 ? 20.239 -14.322 12.022 1.00 85.50 805 SER A C 1
ATOM 6302 O O . SER A 1 805 ? 20.402 -13.186 11.578 1.00 85.50 805 SER A O 1
ATOM 6304 N N . THR A 1 806 ? 20.924 -14.780 13.069 1.00 80.44 806 THR A N 1
ATOM 6305 C CA . THR A 1 806 ? 22.030 -14.057 13.719 1.00 80.44 806 THR A CA 1
ATOM 6306 C C . THR A 1 806 ? 23.404 -14.580 13.300 1.00 80.44 806 THR A C 1
ATOM 6308 O O . THR A 1 806 ? 24.424 -14.014 13.690 1.00 80.44 806 THR A O 1
ATOM 6311 N N . ALA A 1 807 ? 23.446 -15.669 12.529 1.00 83.50 807 ALA A N 1
ATOM 6312 C CA . ALA A 1 807 ? 24.677 -16.256 12.026 1.00 83.50 807 ALA A CA 1
ATOM 6313 C C . ALA A 1 807 ? 25.055 -15.639 10.675 1.00 83.50 807 ALA A C 1
ATOM 6315 O O . ALA A 1 807 ? 24.186 -15.381 9.841 1.00 83.50 807 ALA A O 1
ATOM 6316 N N . GLU A 1 808 ? 26.358 -15.463 10.439 1.00 85.12 808 GLU A N 1
ATOM 6317 C CA . GLU A 1 808 ? 26.858 -15.100 9.112 1.00 85.12 808 GLU A CA 1
ATOM 6318 C C . GLU A 1 808 ? 26.447 -16.161 8.074 1.00 85.12 808 GLU A C 1
ATOM 6320 O O . GLU A 1 808 ? 26.621 -17.360 8.337 1.00 85.12 808 GLU A O 1
ATOM 6325 N N . PRO A 1 809 ? 25.946 -15.758 6.890 1.00 89.81 809 PRO A N 1
ATOM 6326 C CA . PRO A 1 809 ? 25.569 -16.706 5.853 1.00 89.81 809 PRO A CA 1
ATOM 6327 C C . PRO A 1 809 ? 26.756 -17.553 5.378 1.00 89.81 809 PRO A C 1
ATOM 6329 O O . PRO A 1 809 ? 27.815 -17.027 5.027 1.00 89.81 809 PRO A O 1
ATOM 6332 N N . ARG A 1 810 ? 26.559 -18.876 5.323 1.00 91.31 810 ARG A N 1
ATOM 6333 C CA . ARG A 1 810 ? 27.534 -19.857 4.809 1.00 91.31 810 ARG A CA 1
ATOM 6334 C C . ARG A 1 810 ? 26.887 -20.811 3.798 1.00 91.31 810 ARG A C 1
ATOM 6336 O O . ARG A 1 810 ? 26.852 -22.012 4.049 1.00 91.31 810 ARG A O 1
ATOM 6343 N N . PRO A 1 811 ? 26.341 -20.298 2.684 1.00 94.38 811 PRO A N 1
ATOM 6344 C CA . PRO A 1 811 ? 25.691 -21.145 1.695 1.00 94.38 811 PRO A CA 1
ATOM 6345 C C . PRO A 1 811 ? 26.705 -22.043 0.980 1.00 94.38 811 PRO A C 1
ATOM 6347 O O . PRO A 1 811 ? 27.845 -21.640 0.718 1.00 94.38 811 PRO A O 1
ATOM 6350 N N . VAL A 1 812 ? 26.264 -23.219 0.536 1.00 94.88 812 VAL A N 1
ATOM 6351 C CA . VAL A 1 812 ? 26.996 -23.954 -0.504 1.00 94.88 812 VAL A CA 1
ATOM 6352 C C . VAL A 1 812 ? 26.940 -23.125 -1.781 1.00 94.88 812 VAL A C 1
ATOM 6354 O O . VAL A 1 812 ? 25.856 -22.823 -2.278 1.00 94.88 812 VAL A O 1
ATOM 6357 N N . THR A 1 813 ? 28.110 -22.761 -2.309 1.00 94.25 813 THR A N 1
ATOM 6358 C CA . THR A 1 813 ? 28.234 -21.856 -3.456 1.00 94.25 813 THR A CA 1
ATOM 6359 C C . THR A 1 813 ? 28.988 -22.526 -4.597 1.00 94.25 813 THR A C 1
ATOM 6361 O O . THR A 1 813 ? 30.151 -22.904 -4.448 1.00 94.25 813 THR A O 1
ATOM 6364 N N . ILE A 1 814 ? 28.337 -22.640 -5.756 1.00 92.88 814 ILE A N 1
ATOM 6365 C CA . ILE A 1 814 ? 28.948 -23.129 -6.999 1.00 92.88 814 ILE A CA 1
ATOM 6366 C C . ILE A 1 814 ? 28.984 -21.993 -8.019 1.00 92.88 814 ILE A C 1
ATOM 6368 O O . ILE A 1 814 ? 27.951 -21.388 -8.321 1.00 92.88 814 ILE A O 1
ATOM 6372 N N . LEU A 1 815 ? 30.173 -21.726 -8.557 1.00 89.56 815 LEU A N 1
ATOM 6373 C CA . LEU A 1 815 ? 30.421 -20.706 -9.569 1.00 89.56 815 LEU A CA 1
ATOM 6374 C C . LEU A 1 815 ? 30.763 -21.321 -10.926 1.00 89.56 815 LEU A C 1
ATOM 6376 O O . LEU A 1 815 ? 31.496 -22.307 -11.009 1.00 89.56 815 LEU A O 1
ATOM 6380 N N . ARG A 1 816 ? 30.307 -20.665 -11.996 1.00 86.19 816 ARG A N 1
ATOM 6381 C CA . ARG A 1 816 ? 30.707 -20.947 -13.383 1.00 86.19 816 ARG A CA 1
ATOM 6382 C C . ARG A 1 816 ? 30.893 -19.644 -14.156 1.00 86.19 816 ARG A C 1
ATOM 6384 O O . ARG A 1 816 ? 30.019 -18.781 -14.126 1.00 86.19 816 ARG A O 1
ATOM 6391 N N . LYS A 1 817 ? 31.995 -19.509 -14.899 1.00 84.56 817 LYS A N 1
ATOM 6392 C CA . LYS A 1 817 ? 32.283 -18.345 -15.759 1.00 84.56 817 LYS A CA 1
ATOM 6393 C C . LYS A 1 817 ? 32.430 -18.787 -17.213 1.00 84.56 817 LYS A C 1
ATOM 6395 O O . LYS A 1 817 ? 33.167 -19.723 -17.454 1.00 84.56 817 LYS A O 1
ATOM 6400 N N . ASN A 1 818 ? 31.778 -18.117 -18.167 1.00 81.19 818 ASN A N 1
ATOM 6401 C CA . ASN A 1 818 ? 31.954 -18.322 -19.623 1.00 81.19 818 ASN A CA 1
ATOM 6402 C C . ASN A 1 818 ? 31.929 -19.790 -20.125 1.00 81.19 818 ASN A C 1
ATOM 6404 O O . ASN A 1 818 ? 32.529 -20.088 -21.151 1.00 81.19 818 ASN A O 1
ATOM 6408 N N . ASP A 1 819 ? 31.203 -20.680 -19.441 1.00 71.38 819 ASP A N 1
ATOM 6409 C CA . ASP A 1 819 ? 31.174 -22.134 -19.687 1.00 71.38 819 ASP A CA 1
ATOM 6410 C C . ASP A 1 819 ? 32.496 -22.890 -19.361 1.00 71.38 819 ASP A C 1
ATOM 6412 O O . ASP A 1 819 ? 32.670 -24.036 -19.778 1.00 71.38 819 ASP A O 1
ATOM 6416 N N . ASP A 1 820 ? 33.404 -22.281 -18.584 1.00 66.62 820 ASP A N 1
ATOM 6417 C CA . ASP A 1 820 ? 34.609 -22.904 -18.003 1.00 66.62 820 ASP A CA 1
ATOM 6418 C C . ASP A 1 820 ? 34.261 -23.925 -16.886 1.00 66.62 820 ASP A C 1
ATOM 6420 O O . ASP A 1 820 ? 33.102 -24.058 -16.487 1.00 66.62 820 ASP A O 1
ATOM 6424 N N . GLN A 1 821 ? 35.263 -24.655 -16.360 1.00 64.12 821 GLN A N 1
ATOM 6425 C CA . GLN A 1 821 ? 35.068 -25.650 -15.288 1.00 64.12 821 GLN A CA 1
ATOM 6426 C C . GLN A 1 821 ? 34.427 -25.055 -14.021 1.00 64.12 821 GLN A C 1
ATOM 6428 O O . GLN A 1 821 ? 34.765 -23.948 -13.600 1.00 64.12 821 GLN A O 1
ATOM 6433 N N . ASP A 1 822 ? 33.530 -25.834 -13.408 1.00 72.31 822 ASP A N 1
ATOM 6434 C CA . ASP A 1 822 ? 32.804 -25.468 -12.189 1.00 72.31 822 ASP A CA 1
ATOM 6435 C C . ASP A 1 822 ? 33.743 -25.373 -10.985 1.00 72.31 822 ASP A C 1
ATOM 6437 O O . ASP A 1 822 ? 34.589 -26.244 -10.773 1.00 72.31 822 ASP A O 1
ATOM 6441 N N . GLU A 1 823 ? 33.555 -24.344 -10.159 1.00 70.94 823 GLU A N 1
ATOM 6442 C CA . GLU A 1 823 ? 34.336 -24.158 -8.938 1.00 70.94 823 GLU A CA 1
ATOM 6443 C C . GLU A 1 823 ? 33.443 -23.988 -7.715 1.00 70.94 823 GLU A C 1
ATOM 6445 O O . GLU A 1 823 ? 32.468 -23.233 -7.722 1.00 70.94 823 GLU A O 1
ATOM 6450 N N . ARG A 1 824 ? 33.808 -24.698 -6.645 1.00 73.12 824 ARG A N 1
ATOM 6451 C CA . ARG A 1 824 ? 33.185 -24.582 -5.329 1.00 73.12 824 ARG A CA 1
ATOM 6452 C C . ARG A 1 824 ? 33.925 -23.521 -4.521 1.00 73.12 824 ARG A C 1
ATOM 6454 O O . ARG A 1 824 ? 35.153 -23.580 -4.426 1.00 73.12 824 ARG A O 1
ATOM 6461 N N . LEU A 1 825 ? 33.169 -22.566 -3.985 1.00 64.50 825 LEU A N 1
ATOM 6462 C CA . LEU A 1 825 ? 33.670 -21.494 -3.123 1.00 64.50 825 LEU A CA 1
ATOM 6463 C C . LEU A 1 825 ? 33.654 -21.878 -1.645 1.00 64.50 825 LEU A C 1
ATOM 6465 O O . LEU A 1 825 ? 32.688 -22.561 -1.229 1.00 64.50 825 LEU A O 1
#

Secondary structure (DSSP, 8-state):
--HHHHIIIIIIHHHGGGTHHHHHHTTT--TTS-HHHHHHHHHSB----TTSTT-TTS-TT--BS-BTTBTTTBHHHHHHH-TT---TT------HHHHHHHHHHHHHTT--BGGGSSSEEEEEEEEEEE-GGGSSSSSSSEEEEESEEEEE--SB---EETTTTEE--S-STT--S-B-B-EEEEEEEEEEEESTTT-EESS--GGGGSSEEEEEEEE--SEEEEEEEE-TTS-EEEEEE----EEEEEEE-HHHHHT--GGGTTTTPPPPPSSS---TTSTTTSEETTT-TTTEEEEEETTEEEEEEPPS-SEEE-EEEETTEEEE-EEEPPPS-EETTEES-BTTEEE---BTTB-SS-SEEE-SEEEETTEEEEGGGS-HHHHIIIIIII--SEEE-EEES-EEEEEEEPPPTT----EEPEEEEEES--S-TT--HHHHHHHHHHHHT--TT---GGGT-TT--PPBGGGTTEEE--SS---EEE---EE-TTSEETTEEEEESS-TT-GGGGGTT--EEPPP-S--SS--SSPPPPPP-SGGGSB---SS-SS-EEEEETTEEEEESTTS-BSHHHHHHHHHHHH--TTTT----HHHH-S----TTS--PPP--SS---HHHHEE-TT-HHHHTTSS--EE-TTSS---EEEEETTEEEEEEE-TTT--HHHHHHTT----TTGGG--HHHHHHHHHHHHHHHHHHHHHHHHHHS----TTTT--EEEEEEEES-GGG---SSS----TT--SSEEEEEEEEE---EE-SSS-SEEEEEEEEEEEEEEE-GGGGSTT--SPP--EEEEEETTPPPEE-

Radius of gyration: 27.99 Å; Cα contacts (8 Å, |Δi|>4): 2068; chains: 1; bounding box: 76×64×79 Å

Solvent-accessible surface area (backbone atoms only — not comparable to full-atom values): 42533 Å² total; per-residue (Å²): 128,54,59,62,52,42,37,41,61,66,36,35,64,67,31,30,89,30,36,47,37,63,58,37,44,72,28,71,40,73,69,80,57,56,66,93,48,38,66,61,55,28,58,38,82,38,72,65,57,47,83,47,80,50,31,28,27,44,21,68,71,33,38,22,40,45,34,63,46,36,61,42,33,7,48,53,49,43,52,65,54,37,29,42,43,59,56,90,66,54,77,62,59,67,50,71,44,43,49,37,46,51,53,51,43,35,35,27,65,48,64,47,44,74,88,80,49,60,64,61,29,33,35,30,28,20,56,48,70,33,55,25,88,74,20,34,56,54,34,20,28,24,58,32,31,17,27,21,25,42,18,23,38,15,52,32,70,62,43,79,36,44,68,41,66,28,64,47,55,69,73,44,93,98,47,67,35,32,19,16,40,57,18,46,32,38,42,21,40,17,33,57,41,50,40,73,82,80,40,20,42,45,86,68,62,88,64,45,72,80,42,36,38,72,43,74,70,41,65,50,41,62,38,50,58,43,39,28,41,67,51,99,82,70,45,84,39,68,32,60,27,34,65,75,47,74,46,62,36,37,44,34,40,36,61,27,28,36,49,36,42,68,96,64,59,23,80,53,44,43,70,69,42,92,87,53,84,73,61,53,86,32,63,66,19,31,39,38,32,84,80,34,78,70,41,41,44,81,43,82,31,72,54,28,34,28,49,34,50,46,49,34,74,65,35,42,80,29,55,35,75,49,98,88,39,83,36,73,39,53,36,56,40,68,56,64,46,71,56,96,90,38,57,42,51,57,67,57,29,37,35,32,63,55,53,84,84,23,23,65,23,24,36,32,34,61,56,48,39,30,72,50,101,91,48,74,43,58,49,58,64,39,51,71,68,60,34,44,49,42,67,58,57,42,35,68,49,56,17,44,41,50,42,47,62,50,23,32,32,38,35,40,62,54,89,37,43,77,59,94,56,62,75,44,53,16,44,36,38,31,20,61,64,69,54,32,59,50,40,48,19,48,61,54,50,48,44,47,14,59,76,67,73,40,61,86,76,60,49,74,54,56,79,63,28,75,84,38,62,29,46,28,22,30,51,44,44,41,45,61,52,89,84,84,48,101,50,72,43,78,52,62,32,27,60,47,43,85,42,47,21,71,92,46,66,94,37,54,53,47,56,95,82,46,63,47,43,38,38,29,39,31,41,30,28,65,49,67,87,41,46,28,83,43,82,65,92,78,63,55,76,53,64,71,28,44,29,46,61,35,24,21,53,36,97,80,30,77,51,25,9,34,28,63,55,97,91,38,45,21,43,31,43,38,22,30,20,41,31,52,44,51,34,51,45,55,46,14,40,59,17,22,38,35,40,51,55,46,62,34,42,10,43,25,46,44,86,39,80,87,54,94,95,53,79,88,57,60,51,46,73,38,43,80,56,33,40,62,34,35,4,34,38,75,73,20,57,46,31,70,70,67,77,44,74,60,41,57,7,27,60,41,46,42,27,32,31,59,44,76,56,96,93,42,47,27,42,35,24,36,22,72,68,46,64,50,40,51,57,21,40,63,73,57,42,30,32,45,45,65,35,60,72,39,36,44,52,59,52,44,22,44,29,46,46,53,52,50,50,54,59,57,47,22,54,48,33,31,74,76,70,75,42,60,46,48,66,86,79,61,52,53,42,62,47,44,33,44,78,35,82,34,40,86,78,52,78,45,85,86,69,54,72,93,47,90,81,45,46,50,39,31,40,40,43,30,32,33,30,62,53,74,75,38,74,81,50,89,38,48,52,40,33,36,20,44,54,72,44,42,39,37,40,38,38,10,57,58,65,34,33,37,72,86,45,88,54,82,67,76,48,51,37,42,39,35,46,77,88,50,82,78,42,80,110